Protein AF-0000000084676278 (afdb_homodimer)

InterPro domains:
  IPR003439 ABC transporter-like, ATP-binding domain [PF00005] (499-648)
  IPR003439 ABC transporter-like, ATP-binding domain [PS50893] (482-717)
  IPR003593 AAA+ ATPase domain [SM00382] (508-694)
  IPR005074 Peptidase C39, bacteriocin processing [PS50990] (12-135)
  IPR011527 ABC transporter type 1, transmembrane domain [PF00664] (171-428)
  IPR011527 ABC transporter type 1, transmembrane domain [PS50929] (170-448)
  IPR017750 ATPase, type I secretion system [TIGR03375] (18-711)
  IPR017871 ABC transporter-like, conserved site [PS00211] (620-634)
  IPR027417 P-loop containing nucleoside triphosphate hydrolase [G3DSA:3.40.50.300] (473-712)
  IPR027417 P-loop containing nucleoside triphosphate hydrolase [SSF52540] (473-705)
  IPR036640 ABC transporter type 1, transmembrane domain superfamily [G3DSA:1.20.1560.10] (157-466)
  IPR036640 ABC transporter type 1, transmembrane domain superfamily [SSF90123] (155-465)
  IPR039421 Type 1 protein exporter [PTHR43394] (156-705)

Organism: Aquipseudomonas alcaligenes (strain ATCC 14909 / DSM 50342 / CCUG 1425 / JCM 20561 / NBRC 14159 / NCIMB 9945 / NCTC 10367 / 1577) (NCBI:txid1215092)

pLDDT: mean 80.43, std 12.59, range [22.06, 96.44]

Nearest PDB structures (foldseek):
  8vow-assembly1_A  TM=9.133E-01  e=2.856E-29  Acetivibrio thermocellus ATCC 27405
  4a82-assembly1_A  TM=8.577E-01  e=6.222E-31  Homo sapiens
  4q4a-assembly1_A  TM=8.567E-01  e=1.391E-28  Thermotoga maritima MSB8
  4q4j-assembly1_A  TM=8.445E-01  e=4.434E-29  Thermotoga maritima MSB8
  6qv0-assembly1_A  TM=8.503E-01  e=7.083E-28  Thermotoga maritima MSB8

Sequence (1436 aa):
MTTMERRPSDDQRQSHDDPLLDGLLILCNLHDCSASRASLTAGLPLPEQRLSADLLPRAAARAGLQGRVLRRTLEAISPLNLPVLLLLKDGRSAVLRKIGPKNQLLILPCEADGGEQWVNREHLDIEYSGQAFFAKPQHELEEARTPLVPRVEAWFRDTLKLSRWLYTDAVLASLLINLLGLMVPLFVMQTYDRVVPNQATATLWVLAIGLFIGTAFELLLRVLRAYLLDVAGKKTDVVLSATLFERITGMSMSSRPATIGGFAQSIHDFQGLREFLTAVTLTSLIDLPFSLLMIVVIGLLGGWLVIIPLLAFPITAIFALIIQARLRDTVQKSLALGAERQALLIETLGGLETLKACSAESERQHRWEKTHGALTRLDSHARFLAALATNGTMFLQQFAGMATIVSGVYIIIAGHLSVGALVASYMLGSRVLAPLGQIAGLITRYQQAQLTMTSTDALMALPQERQANQRPLERTHLKGALDVRQVSFSYPGQSAPALNKVNLRLAAGERVGIIGRSGSGKSTLARLLMNFYTPSEGQILLDNLDLRQLDVADLRHQIGYVAHDLPLLSGSLRDNLTLGARYVSDSRMLEVAELTGVTELARQHPQGFDRPVGERGQLLSGGQRQAVLLARALLLDPPILLLDEPTSAMDNTSEDILRNRLQSWSQGKTLLLITHRSSMLSLVDRLIVLDYGHVVADGPKEAVIDALRRGRVGPAAVMTTMERRPSDDQRQSHDDPLLDGLLILCNLHDCSASRASLTAGLPLPEQRLSADLLPRAAARAGLQGRVLRRTLEAISPLNLPVLLLLKDGRSAVLRKIGPKNQLLILPCEADGGEQWVNREHLDIEYSGQAFFAKPQHELEEARTPLVPRVEAWFRDTLKLSRWLYTDAVLASLLINLLGLMVPLFVMQTYDRVVPNQATATLWVLAIGLFIGTAFELLLRVLRAYLLDVAGKKTDVVLSATLFERITGMSMSSRPATIGGFAQSIHDFQGLREFLTAVTLTSLIDLPFSLLMIVVIGLLGGWLVIIPLLAFPITAIFALIIQARLRDTVQKSLALGAERQALLIETLGGLETLKACSAESERQHRWEKTHGALTRLDSHARFLAALATNGTMFLQQFAGMATIVSGVYIIIAGHLSVGALVASYMLGSRVLAPLGQIAGLITRYQQAQLTMTSTDALMALPQERQANQRPLERTHLKGALDVRQVSFSYPGQSAPALNKVNLRLAAGERVGIIGRSGSGKSTLARLLMNFYTPSEGQILLDNLDLRQLDVADLRHQIGYVAHDLPLLSGSLRDNLTLGARYVSDSRMLEVAELTGVTELARQHPQGFDRPVGERGQLLSGGQRQAVLLARALLLDPPILLLDEPTSAMDNTSEDILRNRLQSWSQGKTLLLITHRSSMLSLVDRLIVLDYGHVVADGPKEAVIDALRRGRVGPAAV

Foldseek 3Di:
DPPPPPPPQDLLVVVPDAQLLLLLCLVLVVQVQFDASCQLQPLPDDDLSHDDLVCSQVSNVSSQKGKDKDQAQPVPDDQVQPFKWFQWPPNWIWTWHGQDPPQWTWIQTSVVSGDTDIDHNVVRRVGTPRIMMGIHRNPPVCVPPLPLQQALPPSVVNLCVVLVVLLVLLLVLLVLLLVLVLLVLVLLLCCQPPCVVVVPVVVNVVSVVVNVVSVVVSVVSLVVSLVSQLVSLVVSCVSLLSSLVSLVVFFFLLQDDPAPQLLVVLSVLLVLLSVCSGDDLSSLVSCQVCLVVLLVVLCVLQPVLSVLLVVLQVVLLVVLVVLLVVLLVLLVVLVVLVSVLRSLVVVCVVCVVVCVVVVVVVVSVVVNCVSVVVNVVSVVVSVVSLCCSLVVLVVSLVVSLVVLLVVSVVCVVVPNHDPSSSSSSSVSSSVSSNSSSCVSVSSSSVSSSVSSSVSSSVSSPGDGLDDSPASADHLDQFLFWKWWAQFWADRPPDPAILAGGETDTDDRQAAEEEEEDPSLNLVVVLCVQLVSDPTPDTFMDGVNHTPSRHDSSSSLLQELEDALQDFFAWFFLVCRLCPVNSSADPVLLVVLCVLLVVQVVLVVDPNRRRDTLDHSSPVDFSQNRLSSSNSSSPSSPHQEYEYAASCVRPDPVSVVSNLVSVLVSSGRGHYYHYHPDPVNCVSHQWYWYGANNYTQDTDGPVVVVVCVVVVNRDHDPD/DPPPPPPPQDLLVVVPDAQLLLLLCLVLVVQVQFDASLQLQPLPDDDVSHDDLVCSQVSNVSSQKHKDKDQAQPVPDDQVQPFKWFQWPPNWIWTWHGQDPPQWTWIQTSVVSGDTDIDHNVVRRVGTPRIMMGIHRNPPVCCPPLPLQQALPVSVVNLCVVLVVLLVLLLVLLVLLLVLVLLVLVLLLCCQPPCVVVVPVVVNVVSVVVNVVSVVVSVVSLVVSQVSQLVSLVVSCVSLLSSLVSLVVFFFLLQDDPAPQLLVVLSVLLVLLSVCSGDDLSSLVSCQVCLVVLLVVLCVLQPVLSVLLVVLQVVLLVVLVVLLVVLLVLLVVLVVLVSVLRSLVVVCVVCVVVCVVVVVVVVSVVVNCVSVVVNVVSVVVSVVSLCCSLVVLVVSLVVSLVVLLVVSVVCVVVPNHDPSSSSSSSVSSSVSSNSSSCVSVSSSSVSSNVSSSVSSSVSSPGDGLDDSPASADHPDQFLFWKWWAQFWADRPPDPAILAGGETDTDDRQAAEEEEEDVSLNLVVVLCVQLVSDDTPDTFMDGVNHTPSRHDSSSSLLQELEDALQDFFAWFFLLCRLCPVNSSQDPVLLVVLCVLLVVQVVLVVDPNRRRDTLDHSSPVDFSQNRLSSSNSSSPSSPHLEYEYAASCVRPDPVSVVSNLVSVLVSSGRGHYYHYHPDPVNCVSHQWYWYGANNYTQDTGGPVVVVVCVVVVVRDHDPD

Secondary structure (DSSP, 8-state):
-----------HHHHS--HHHHHHHHHHHHTT----HHHHHTTS--GGG---GGGHHHHHHHTTEEEEEEE--GGG--GGG-SEEEEEGGG-EEEEEEE-SSSEEEEEETTTTT--EEEEHHHHHHHEEEEEEEEEE--GGGGGT--SS--STTHHHHHHHHTHHHHHHHHHHHHHHHHHHTHHHHHHHHIIIIIHHHT-HHHHHHHHHHHHHHHHHHHHHHHHHHHHHHHHHHHHHHHHHHHHHHHHHTB-GGG--S-HHHHHHHHHHHHHHHHHHSHHHHHHHHHHHHHHHHHHHHHHHHGGGGHHHHHHHHHHHHHHHHHHHHHHHHHHHHHHHHHHHHHHHHHHHHTHHHHHHTT-HHHHHHHHHHHHHHHHHHHHHHHHHHHHHHHHHHHHHHHHHHHHHHHHHHHHHTTSS-HHHHHHHHHHHHHHHHHHHTHHHHHHHHHHHHHHHHHHHHHHTSPBSS-TT--PPS-------EEEEEEEE--TT-SS-SEEEEEEEE-TT-EEEEEE-TTSSHHHHHHHHTTSS--SEEEEEETTEEGGGS-HHHHHHSEEEE-TTPPPPSSBHHHHHTTT-TTS-HHHHHHHHHHHTHHHHHHTSTTGGG-B--GGGTTS-HHHHHHHHHHHHHTT--SEEEEESTTTTS-HHHHHHHHHHHHHHTTTSEEEEE-S-GGGGGG-SEEEEEETTEEEEEEEHHHHHHHHHTT-S-----/-----------TTTTS--HHHHHHHHHHHHTT----HHHHHTTS--GGG---GGGHHHHHHHTTEEEEEEE--GGG--GGG-SEEEEEGGG-EEEEEEE-SSSEEEEEETTTTT--EEEEHHHHHHHEEEEEEEEEE--TTGGGT--SS--STTHHHHHHHHTHHHHHHHHHHHHHHHHHHTHHHHHHHHIIIIIHHHT-HHHHHHHHHHHHHHHHHHHHHHHHHHHHHHHHHHHHHHHHHHHHHHHHHTB-GGG--S-HHHHHHHHHHHHHHHHHHSHHHHHHHHHHHHHHHHHHHHHHHHGGGGHHHHHHHHHHHHHHHHHHHHHHHHHHHHHHHHHHHHHHHHHHHHTHHHHHHTT-HHHHHHHHHHHHHHHHHHHHHHHHHHHHHHHHHHHHHHHHHHHHHHHHHHHHHTTSS-HHHHHHHHHHHHHHHHHHHTHHHHHHHHHHHHHHHHHHHHHHTSPBSS-TT--PPS-------EEEEEEEE--TT-SS-SEEEEEEEE-TT-EEEEEE-TTSSHHHHHHHHTTSS--SEEEEEETTEEGGGS-HHHHHHSEEEE-TTPPPPSSBHHHHHTTT-TTS-HHHHHHHHHHHTHHHHHHTSTTGGG-B--GGGTTS-HHHHHHHHHHHHHTT--SEEEEESTTTTS-HHHHHHHHHHHHHHTTTSEEEEE-S-GGGGGG-SEEEEEETTEEEEEEEHHHHHHHHHTT-S-----

Radius of gyration: 38.69 Å; Cα contacts (8 Å, |Δi|>4): 2397; chains: 2; bounding box: 127×119×82 Å

Solvent-accessible surface area (backbone atoms only — not comparable to full-atom values): 74059 Å² total; per-residue (Å²): 134,80,71,73,70,75,64,80,78,67,61,61,68,75,66,50,88,38,32,50,51,44,21,49,48,50,51,30,50,73,69,70,26,66,61,36,77,48,64,38,45,58,49,38,55,26,65,91,78,32,69,48,80,84,46,45,37,60,28,32,42,67,46,44,21,49,38,49,79,40,80,46,56,79,86,69,58,58,79,82,58,50,48,29,37,35,37,29,55,94,66,37,20,28,26,39,57,45,76,51,82,94,60,28,31,34,30,25,39,28,89,61,80,59,45,82,39,79,38,52,48,72,63,49,56,72,39,42,63,41,38,31,35,42,49,45,74,55,56,78,81,57,65,73,64,82,46,88,64,52,52,57,90,45,28,67,59,46,46,45,59,72,34,40,66,41,51,51,50,34,52,52,36,48,51,52,42,55,56,52,58,49,48,56,36,49,49,52,19,48,41,53,61,48,24,61,77,63,66,36,62,68,59,48,53,55,52,49,50,52,48,51,54,44,47,52,50,40,42,53,40,53,52,47,31,49,48,37,30,43,52,40,27,47,55,45,45,55,53,48,52,48,50,52,50,41,45,60,71,36,36,25,61,76,70,55,72,81,47,64,58,53,52,50,48,53,58,57,42,42,59,51,40,41,56,46,66,11,55,66,50,50,49,52,60,64,46,52,67,50,32,54,53,49,48,52,50,28,32,74,64,48,50,75,59,32,56,53,56,62,50,46,47,58,52,47,50,51,53,41,50,57,50,44,59,56,39,50,55,37,47,55,53,31,53,55,48,49,48,50,51,51,37,51,50,49,50,46,64,74,32,43,68,45,32,56,56,42,53,24,42,13,53,52,36,26,53,48,48,53,51,50,50,54,35,51,53,35,49,51,51,36,51,48,47,39,47,46,38,33,47,47,39,51,43,51,37,50,49,47,42,50,51,45,52,59,54,40,51,56,38,34,77,71,66,79,45,53,73,15,39,45,52,22,41,42,55,49,50,50,58,48,47,51,62,60,29,48,42,51,61,44,47,57,47,47,53,53,34,50,52,33,47,52,52,49,39,53,54,54,62,48,58,49,63,72,52,90,84,60,76,36,59,58,85,71,84,68,64,36,23,36,38,34,42,44,29,21,31,51,58,83,96,46,87,65,56,39,28,50,54,29,68,47,78,43,54,57,32,38,32,35,30,40,35,57,49,59,70,12,28,68,69,57,52,54,39,39,73,68,58,50,46,77,62,76,35,60,50,47,24,46,69,84,33,49,59,86,43,45,41,64,57,58,51,36,60,40,36,18,58,30,60,74,81,62,56,47,58,68,43,26,48,49,54,56,46,32,49,52,41,73,81,61,50,68,68,57,51,51,52,34,22,55,59,47,48,39,46,60,59,21,68,74,36,97,57,29,51,59,32,68,28,36,55,56,29,69,73,44,41,64,24,54,47,33,24,44,42,48,24,34,25,50,59,72,64,34,38,22,37,40,33,35,38,61,57,68,51,39,24,71,66,60,43,50,56,35,50,58,49,43,51,66,66,47,60,76,23,11,33,44,38,35,48,88,54,73,78,65,50,72,69,32,58,31,32,33,34,32,29,79,13,28,72,65,45,76,41,47,36,71,60,46,56,51,33,53,74,70,58,69,62,61,76,54,87,125,133,80,73,73,71,75,65,80,78,67,62,62,68,76,66,52,86,38,33,49,51,43,21,47,47,51,50,31,52,73,70,71,26,64,58,36,76,49,64,37,45,59,49,38,54,26,65,91,78,31,70,48,80,84,45,44,36,60,30,34,41,66,46,44,20,48,37,48,78,40,79,46,55,80,86,70,59,56,81,82,58,50,47,29,37,35,37,29,55,92,67,38,21,28,27,38,58,46,78,51,82,94,59,29,30,33,30,26,38,28,88,61,80,58,46,82,40,79,39,51,48,73,63,50,56,72,40,42,62,40,40,31,34,42,51,44,73,57,56,78,80,57,66,73,63,79,45,89,65,55,53,58,90,45,29,67,58,47,47,46,58,74,35,40,66,41,51,51,49,33,50,51,36,49,50,51,41,55,58,51,58,49,49,55,36,50,49,52,19,47,41,54,61,48,23,60,78,63,67,33,63,68,60,48,52,53,52,48,51,51,49,52,52,44,48,52,49,38,41,52,40,52,51,47,29,48,48,38,31,42,51,43,28,48,57,44,46,55,53,48,52,48,50,50,51,41,46,60,70,37,38,26,61,75,70,55,71,80,47,65,59,53,52,51,47,52,58,54,42,42,57,52,38,41,56,47,67,11,55,67,49,50,48,52,60,63,46,54,66,50,31,54,54,50,47,53,51,27,32,74,64,46,50,76,58,32,57,50,56,64,49,46,47,58,51,47,50,51,53,40,50,57,49,42,58,56,39,52,56,36,48,55,52,33,52,55,47,49,50,51,50,51,37,50,50,48,49,47,64,74,33,42,68,44,31,56,55,43,53,24,43,14,54,53,36,26,54,48,49,52,50,49,51,54,35,51,52,35,49,50,53,37,50,49,49,39,46,47,38,32,48,48,38,52,44,52,37,50,48,48,42,51,50,46,52,58,54,40,52,55,37,32,76,70,66,78,45,54,73,16,38,45,54,23,41,41,56,48,51,50,58,48,48,50,62,60,30,48,42,50,60,46,48,56,47,46,52,51,33,50,52,32,48,52,52,47,40,55,54,54,62,47,58,47,62,72,51,89,83,60,76,36,59,59,84,70,83,69,65,36,22,36,37,35,42,44,29,21,32,51,57,83,94,45,86,65,58,40,30,51,56,29,69,47,76,43,55,58,34,39,32,36,29,40,37,56,49,60,70,12,29,68,69,57,51,54,39,40,74,69,60,51,46,76,61,76,34,59,48,48,23,49,69,85,33,50,59,88,42,46,40,64,57,58,50,36,60,38,36,17,58,31,60,74,81,61,56,47,59,68,44,26,47,49,53,56,46,31,49,53,41,75,81,61,52,69,68,57,52,50,52,34,22,54,58,47,47,39,45,60,58,21,67,74,37,97,56,28,51,61,31,69,28,37,54,57,29,68,72,44,42,63,23,55,49,36,24,44,42,47,24,33,26,49,58,73,64,33,38,23,36,40,33,34,40,62,56,68,52,39,25,72,66,61,42,51,54,36,49,58,50,43,50,66,67,46,60,78,22,12,34,42,39,34,47,89,55,72,78,63,51,73,69,32,59,30,33,32,33,33,29,80,12,28,72,65,44,75,39,48,37,69,61,44,54,49,32,52,75,70,59,67,62,61,77,54,88,124

Structure (mmCIF, N/CA/C/O backbone):
data_AF-0000000084676278-model_v1
#
loop_
_entity.id
_entity.type
_entity.pdbx_description
1 polymer 'Putative ABC transporter permease/ATP-binding protein'
#
loop_
_atom_site.group_PDB
_atom_site.id
_atom_site.type_symbol
_atom_site.label_atom_id
_atom_site.label_alt_id
_atom_site.label_comp_id
_atom_site.label_asym_id
_atom_site.label_entity_id
_atom_site.label_seq_id
_atom_site.pdbx_PDB_ins_code
_atom_site.Cartn_x
_atom_site.Cartn_y
_atom_site.Cartn_z
_atom_site.occupancy
_atom_site.B_iso_or_equiv
_atom_site.auth_seq_id
_atom_site.auth_comp_id
_atom_site.auth_asym_id
_atom_site.auth_atom_id
_atom_site.pdbx_PDB_model_num
ATOM 1 N N . MET A 1 1 ? -30.188 51.469 -2.791 1 22.06 1 MET A N 1
ATOM 2 C CA . MET A 1 1 ? -29.531 50.531 -1.878 1 22.06 1 MET A CA 1
ATOM 3 C C . MET A 1 1 ? -30.375 49.25 -1.715 1 22.06 1 MET A C 1
ATOM 5 O O . MET A 1 1 ? -31.25 49.219 -0.858 1 22.06 1 MET A O 1
ATOM 9 N N . THR A 1 2 ? -30.844 48.719 -2.768 1 26.12 2 THR A N 1
ATOM 10 C CA . THR A 1 2 ? -31.812 47.656 -2.895 1 26.12 2 THR A CA 1
ATOM 11 C C . THR A 1 2 ? -31.328 46.406 -2.162 1 26.12 2 THR A C 1
ATOM 13 O O . THR A 1 2 ? -30.234 45.875 -2.451 1 26.12 2 THR A O 1
ATOM 16 N N . THR A 1 3 ? -31.656 46.344 -0.918 1 27.86 3 THR A N 1
ATOM 17 C CA . THR A 1 3 ? -31.469 45.25 0.037 1 27.86 3 THR A CA 1
ATOM 18 C C . THR A 1 3 ? -31.844 43.906 -0.588 1 27.86 3 THR A C 1
ATOM 20 O O . THR A 1 3 ? -33 43.688 -0.968 1 27.86 3 THR A O 1
ATOM 23 N N . MET A 1 4 ? -31.047 43.469 -1.564 1 31.12 4 MET A N 1
ATOM 24 C CA . MET A 1 4 ? -31.344 42.156 -2.117 1 31.12 4 MET A CA 1
ATOM 25 C C . MET A 1 4 ? -31.781 41.188 -1.022 1 31.12 4 MET A C 1
ATOM 27 O O . MET A 1 4 ? -31.016 40.906 -0.096 1 31.12 4 MET A O 1
ATOM 31 N N . GLU A 1 5 ? -32.969 41.344 -0.633 1 32.97 5 GLU A N 1
ATOM 32 C CA . GLU A 1 5 ? -33.656 40.406 0.278 1 32.97 5 GLU A CA 1
ATOM 33 C C . GLU A 1 5 ? -33.219 38.969 0.011 1 32.97 5 GLU A C 1
ATOM 35 O O . GLU A 1 5 ? -33.375 38.469 -1.105 1 32.97 5 GLU A O 1
ATOM 40 N N . ARG A 1 6 ? -32.188 38.625 0.648 1 39.34 6 ARG A N 1
ATOM 41 C CA . ARG A 1 6 ? -31.656 37.281 0.605 1 39.34 6 ARG A CA 1
ATOM 42 C C . ARG A 1 6 ? -32.781 36.25 0.754 1 39.34 6 ARG A C 1
ATOM 44 O O . ARG A 1 6 ? -33.469 36.219 1.781 1 39.34 6 ARG A O 1
ATOM 51 N N . ARG A 1 7 ? -33.531 35.906 -0.257 1 36.44 7 ARG A N 1
ATOM 52 C CA . ARG A 1 7 ? -34.5 34.844 -0.192 1 36.44 7 ARG A CA 1
ATOM 53 C C . ARG A 1 7 ? -33.938 33.625 0.516 1 36.44 7 ARG A C 1
ATOM 55 O O . ARG A 1 7 ? -32.75 33.312 0.378 1 36.44 7 ARG A O 1
ATOM 62 N N . PRO A 1 8 ? -34.5 33.156 1.552 1 38.53 8 PRO A N 1
ATOM 63 C CA . PRO A 1 8 ? -34.062 31.938 2.236 1 38.53 8 PRO A CA 1
ATOM 64 C C . PRO A 1 8 ? -33.656 30.844 1.267 1 38.53 8 PRO A C 1
ATOM 66 O O . PRO A 1 8 ? -34.25 30.672 0.203 1 38.53 8 PRO A O 1
ATOM 69 N N . SER A 1 9 ? -32.375 30.625 1.008 1 40.34 9 SER A N 1
ATOM 70 C CA . SER A 1 9 ? -31.688 29.656 0.17 1 40.34 9 SER A CA 1
ATOM 71 C C . SER A 1 9 ? -32.438 28.328 0.122 1 40.34 9 SER A C 1
ATOM 73 O O . SER A 1 9 ? -32.719 27.734 1.162 1 40.34 9 SER A O 1
ATOM 75 N N . ASP A 1 10 ? -33.438 28.125 -0.716 1 40.84 10 ASP A N 1
ATOM 76 C CA . ASP A 1 10 ? -34.062 26.875 -1.117 1 40.84 10 ASP A CA 1
ATOM 77 C C . ASP A 1 10 ? -33.031 25.734 -1.114 1 40.84 10 ASP A C 1
ATOM 79 O O . ASP A 1 10 ? -31.906 25.906 -1.531 1 40.84 10 ASP A O 1
ATOM 83 N N . ASP A 1 11 ? -33.156 24.844 -0.094 1 48.88 11 ASP A N 1
ATOM 84 C CA . ASP A 1 11 ? -32.375 23.609 -0.029 1 48.88 11 ASP A CA 1
ATOM 85 C C . ASP A 1 11 ? -32.062 23.078 -1.427 1 48.88 11 ASP A C 1
ATOM 87 O O . ASP A 1 11 ? -32.969 22.719 -2.176 1 48.88 11 ASP A O 1
ATOM 91 N N . GLN A 1 12 ? -31.109 23.625 -1.996 1 49.41 12 GLN A N 1
ATOM 92 C CA . GLN A 1 12 ? -30.672 23.266 -3.338 1 49.41 12 GLN A CA 1
ATOM 93 C C . GLN A 1 12 ? -30.828 21.766 -3.58 1 49.41 12 GLN A C 1
ATOM 95 O O . GLN A 1 12 ? -30.828 21.312 -4.727 1 49.41 12 GLN A O 1
ATOM 100 N N . ARG A 1 13 ? -30.844 21.016 -2.551 1 52.75 13 ARG A N 1
ATOM 101 C CA . ARG A 1 13 ? -31.047 19.578 -2.727 1 52.75 13 ARG A CA 1
ATOM 102 C C . ARG A 1 13 ? -32.469 19.281 -3.211 1 52.75 13 ARG A C 1
ATOM 104 O O . ARG A 1 13 ? -32.688 18.328 -3.955 1 52.75 13 ARG A O 1
ATOM 111 N N . GLN A 1 14 ? -33.344 20.125 -2.631 1 51.19 14 GLN A N 1
ATOM 112 C CA . GLN A 1 14 ? -34.719 19.922 -3.033 1 51.19 14 GLN A CA 1
ATOM 113 C C . GLN A 1 14 ? -34.938 20.297 -4.496 1 51.19 14 GLN A C 1
ATOM 115 O O . GLN A 1 14 ? -35.844 19.797 -5.148 1 51.19 14 GLN A O 1
ATOM 120 N N . SER A 1 15 ? -33.969 21.078 -4.898 1 52.03 15 SER A N 1
ATOM 121 C CA . SER A 1 15 ? -34.156 21.531 -6.277 1 52.03 15 SER A CA 1
ATOM 122 C C . SER A 1 15 ? -33.5 20.547 -7.258 1 52.03 15 SER A C 1
ATOM 124 O O . SER A 1 15 ? -33.719 20.672 -8.469 1 52.03 15 SER A O 1
ATOM 126 N N . HIS A 1 16 ? -32.688 19.672 -6.688 1 57.16 16 HIS A N 1
ATOM 127 C CA . HIS A 1 16 ? -32.125 18.703 -7.613 1 57.16 16 HIS A CA 1
ATOM 128 C C . HIS A 1 16 ? -33.125 17.625 -8.008 1 57.16 16 HIS A C 1
ATOM 130 O O . HIS A 1 16 ? -33.688 16.953 -7.137 1 57.16 16 HIS A O 1
ATOM 136 N N . ASP A 1 17 ? -33.5 17.625 -9.227 1 61.53 17 ASP A N 1
ATOM 137 C CA . ASP A 1 17 ? -34.562 16.766 -9.773 1 61.53 17 ASP A CA 1
ATOM 138 C C . ASP A 1 17 ? -34.062 15.32 -9.867 1 61.53 17 ASP A C 1
ATOM 140 O O . ASP A 1 17 ? -33.219 14.992 -10.719 1 61.53 17 ASP A O 1
ATOM 144 N N . ASP A 1 18 ? -34.312 14.547 -8.844 1 74.75 18 ASP A N 1
ATOM 145 C CA . ASP A 1 18 ? -34.125 13.102 -8.922 1 74.75 18 ASP A CA 1
ATOM 146 C C . ASP A 1 18 ? -35.469 12.383 -8.773 1 74.75 18 ASP A C 1
ATOM 148 O O . ASP A 1 18 ? -35.875 12.031 -7.664 1 74.75 18 ASP A O 1
ATOM 152 N N . PRO A 1 19 ? -36.094 12.125 -9.922 1 76.75 19 PRO A N 1
ATOM 153 C CA . PRO A 1 19 ? -37.438 11.562 -9.875 1 76.75 19 PRO A CA 1
ATOM 154 C C . PRO A 1 19 ? -37.469 10.188 -9.211 1 76.75 19 PRO A C 1
ATOM 156 O O . PRO A 1 19 ? -38.438 9.875 -8.492 1 76.75 19 PRO A O 1
ATOM 159 N N . LEU A 1 20 ? -36.438 9.469 -9.391 1 84.19 20 LEU A N 1
ATOM 160 C CA . LEU A 1 20 ? -36.438 8.133 -8.812 1 84.19 20 LEU A CA 1
ATOM 161 C C . LEU A 1 20 ? -36.281 8.188 -7.297 1 84.19 20 LEU A C 1
ATOM 163 O O . LEU A 1 20 ? -36.906 7.406 -6.578 1 84.19 20 LEU A O 1
ATOM 167 N N . LEU A 1 21 ? -35.531 9.094 -6.895 1 82.12 21 LEU A N 1
ATOM 168 C CA . LEU A 1 21 ? -35.375 9.242 -5.449 1 82.12 21 LEU A CA 1
ATOM 169 C C . LEU A 1 21 ? -36.656 9.766 -4.812 1 82.12 21 LEU A C 1
ATOM 171 O O . LEU A 1 21 ? -37.062 9.305 -3.734 1 82.12 21 LEU A O 1
ATOM 175 N N . ASP A 1 22 ? -37.25 10.695 -5.492 1 79 22 ASP A N 1
ATOM 176 C CA . ASP A 1 22 ? -38.531 11.227 -4.988 1 79 22 ASP A CA 1
ATOM 177 C C . ASP A 1 22 ? -39.594 10.141 -4.969 1 79 22 ASP A C 1
ATOM 179 O O . ASP A 1 22 ? -40.406 10.07 -4.035 1 79 22 ASP A O 1
ATOM 183 N N . GLY A 1 23 ? -39.531 9.297 -5.98 1 80.94 23 GLY A N 1
ATOM 184 C CA . GLY A 1 23 ? -40.469 8.18 -6.012 1 80.94 23 GLY A CA 1
ATOM 185 C C . GLY A 1 23 ? -40.25 7.176 -4.898 1 80.94 23 GLY A C 1
ATOM 186 O O . GLY A 1 23 ? -41.188 6.688 -4.289 1 80.94 23 GLY A O 1
ATOM 187 N N . LEU A 1 24 ? -39.031 6.977 -4.664 1 85.5 24 LEU A N 1
ATOM 188 C CA . LEU A 1 24 ? -38.688 6.035 -3.602 1 85.5 24 LEU A CA 1
ATOM 189 C C . LEU A 1 24 ? -39.062 6.602 -2.238 1 85.5 24 LEU A C 1
ATOM 191 O O . LEU A 1 24 ? -39.5 5.859 -1.354 1 85.5 24 LEU A O 1
ATOM 195 N N . LEU A 1 25 ? -38.906 7.824 -2.086 1 81.69 25 LEU A N 1
ATOM 196 C CA . LEU A 1 25 ? -39.281 8.461 -0.831 1 81.69 25 LEU A CA 1
ATOM 197 C C . LEU A 1 25 ? -40.781 8.344 -0.599 1 81.69 25 LEU A C 1
ATOM 199 O O . LEU A 1 25 ? -41.219 8.102 0.526 1 81.69 25 LEU A O 1
ATOM 203 N N . ILE A 1 26 ? -41.562 8.531 -1.614 1 80.81 26 ILE A N 1
ATOM 204 C CA . ILE A 1 26 ? -43 8.398 -1.524 1 80.81 26 ILE A CA 1
ATOM 205 C C . ILE A 1 26 ? -43.375 6.953 -1.187 1 80.81 26 ILE A C 1
ATOM 207 O O . ILE A 1 26 ? -44.25 6.703 -0.352 1 80.81 26 ILE A O 1
ATOM 211 N N . LEU A 1 27 ? -42.656 6.137 -1.774 1 85.31 27 LEU A N 1
ATOM 212 C CA . LEU A 1 27 ? -42.906 4.723 -1.52 1 85.31 27 LEU A CA 1
ATOM 213 C C . LEU A 1 27 ? -42.562 4.363 -0.075 1 85.31 27 LEU A C 1
ATOM 215 O O . LEU A 1 27 ? -43.312 3.596 0.562 1 85.31 27 LEU A O 1
ATOM 219 N N . CYS A 1 28 ? -41.531 4.832 0.385 1 80.69 28 CYS A N 1
ATOM 220 C CA . CYS A 1 28 ? -41.156 4.598 1.772 1 80.69 28 CYS A CA 1
ATOM 221 C C . CYS A 1 28 ? -42.188 5.168 2.729 1 80.69 28 CYS A C 1
ATOM 223 O O . CYS A 1 28 ? -42.531 4.543 3.738 1 80.69 28 CYS A O 1
ATOM 225 N N . ASN A 1 29 ? -42.656 6.285 2.424 1 77.75 29 ASN A N 1
ATOM 226 C CA . ASN A 1 29 ? -43.688 6.898 3.26 1 77.75 29 ASN A CA 1
ATOM 227 C C . ASN A 1 29 ? -44.969 6.078 3.266 1 77.75 29 ASN A C 1
ATOM 229 O O . ASN A 1 29 ? -45.656 5.977 4.293 1 77.75 29 ASN A O 1
ATOM 233 N N . LEU A 1 30 ? -45.219 5.551 2.152 1 79.69 30 LEU A N 1
ATOM 234 C CA . LEU A 1 30 ? -46.438 4.742 2.043 1 79.69 30 LEU A CA 1
ATOM 235 C C . LEU A 1 30 ? -46.312 3.453 2.848 1 79.69 30 LEU A C 1
ATOM 237 O O . LEU A 1 30 ? -47.281 2.906 3.326 1 79.69 30 LEU A O 1
ATOM 241 N N . HIS A 1 31 ? -45.156 3 2.986 1 79.56 31 HIS A N 1
ATOM 242 C CA . HIS A 1 31 ? -44.906 1.801 3.777 1 79.56 31 HIS A CA 1
ATOM 243 C C . HIS A 1 31 ? -44.562 2.154 5.219 1 79.56 31 HIS A C 1
ATOM 245 O O . HIS A 1 31 ? -44.125 1.289 5.988 1 79.56 31 HIS A O 1
ATOM 251 N N . ASP A 1 32 ? -44.594 3.344 5.551 1 69.75 32 ASP A N 1
ATOM 252 C CA . ASP A 1 32 ? -44.375 3.877 6.887 1 69.75 32 ASP A CA 1
ATOM 253 C C . ASP A 1 32 ? -42.906 3.707 7.301 1 69.75 32 ASP A C 1
ATOM 255 O O . ASP A 1 32 ? -42.625 3.363 8.453 1 69.75 32 ASP A O 1
ATOM 259 N N . CYS A 1 33 ? -42.094 3.756 6.289 1 69.06 33 CYS A N 1
ATOM 260 C CA . CYS A 1 33 ? -40.656 3.744 6.59 1 69.06 33 CYS A CA 1
ATOM 261 C C . CYS A 1 33 ? -40.094 5.156 6.57 1 69.06 33 CYS A C 1
ATOM 263 O O . CYS A 1 33 ? -40.375 5.926 5.645 1 69.06 33 CYS A O 1
ATOM 265 N N . SER A 1 34 ? -39.531 5.484 7.656 1 66.06 34 SER A N 1
ATOM 266 C CA . SER A 1 34 ? -38.938 6.816 7.738 1 66.06 34 SER A CA 1
ATOM 267 C C . SER A 1 34 ? -37.594 6.871 7.008 1 66.06 34 SER A C 1
ATOM 269 O O . SER A 1 34 ? -36.688 6.094 7.305 1 66.06 34 SER A O 1
ATOM 271 N N . ALA A 1 35 ? -37.594 7.512 5.836 1 70.06 35 ALA A N 1
ATOM 272 C CA . ALA A 1 35 ? -36.344 7.66 5.086 1 70.06 35 ALA A CA 1
ATOM 273 C C . ALA A 1 35 ? -36.188 9.094 4.57 1 70.06 35 ALA A C 1
ATOM 275 O O . ALA A 1 35 ? -37.188 9.797 4.355 1 70.06 35 ALA A O 1
ATOM 276 N N . SER A 1 36 ? -35.031 9.57 4.711 1 69.94 36 SER A N 1
ATOM 277 C CA . SER A 1 36 ? -34.719 10.859 4.117 1 69.94 36 SER A CA 1
ATOM 278 C C . SER A 1 36 ? -33.938 10.703 2.828 1 69.94 36 SER A C 1
ATOM 280 O O . SER A 1 36 ? -33.406 9.617 2.545 1 69.94 36 SER A O 1
ATOM 282 N N . ARG A 1 37 ? -33.969 11.727 2.014 1 72.06 37 ARG A N 1
ATOM 283 C CA . ARG A 1 37 ? -33.219 11.711 0.762 1 72.06 37 ARG A CA 1
ATOM 284 C C . ARG A 1 37 ? -31.75 11.398 1.009 1 72.06 37 ARG A C 1
ATOM 286 O O . ARG A 1 37 ? -31.156 10.617 0.272 1 72.06 37 ARG A O 1
ATOM 293 N N . ALA A 1 38 ? -31.344 11.922 2.025 1 67.75 38 ALA A N 1
ATOM 294 C CA . ALA A 1 38 ? -29.922 11.766 2.32 1 67.75 38 ALA A CA 1
ATOM 295 C C . ALA A 1 38 ? -29.625 10.359 2.824 1 67.75 38 ALA A C 1
ATOM 297 O O . ALA A 1 38 ? -28.609 9.758 2.449 1 67.75 38 ALA A O 1
ATOM 298 N N . SER A 1 39 ? -30.516 9.867 3.582 1 69.75 39 SER A N 1
ATOM 299 C CA . SER A 1 39 ? -30.312 8.539 4.16 1 69.75 39 SER A CA 1
ATOM 300 C C . SER A 1 39 ? -30.359 7.457 3.09 1 69.75 39 SER A C 1
ATOM 302 O O . SER A 1 39 ? -29.641 6.457 3.182 1 69.75 39 SER A O 1
ATOM 304 N N . LEU A 1 40 ? -31.125 7.715 2.125 1 73.81 40 LEU A N 1
ATOM 305 C CA . LEU A 1 40 ? -31.312 6.703 1.089 1 73.81 40 LEU A CA 1
ATOM 306 C C . LEU A 1 40 ? -30.125 6.691 0.13 1 73.81 40 LEU A C 1
ATOM 308 O O . LEU A 1 40 ? -29.797 5.652 -0.448 1 73.81 40 LEU A O 1
ATOM 312 N N . THR A 1 41 ? -29.547 7.828 0.015 1 74 41 THR A N 1
ATOM 313 C CA . THR A 1 41 ? -28.516 7.926 -1.019 1 74 41 THR A CA 1
ATOM 314 C C . THR A 1 41 ? -27.125 7.852 -0.405 1 74 41 THR A C 1
ATOM 316 O O . THR A 1 41 ? -26.141 7.641 -1.114 1 74 41 THR A O 1
ATOM 319 N N . ALA A 1 42 ? -27.109 7.887 0.831 1 65.25 42 ALA A N 1
ATOM 320 C CA . ALA A 1 42 ? -25.812 7.949 1.48 1 65.25 42 ALA A CA 1
ATOM 321 C C . ALA A 1 42 ? -25.031 6.656 1.275 1 65.25 42 ALA A C 1
ATOM 323 O O . ALA A 1 42 ? -25.531 5.57 1.588 1 65.25 42 ALA A O 1
ATOM 324 N N . GLY A 1 43 ? -23.922 6.797 0.664 1 64.38 43 GLY A N 1
ATOM 325 C CA . GLY A 1 43 ? -23.031 5.652 0.518 1 64.38 43 GLY A CA 1
ATOM 326 C C . GLY A 1 43 ? -23.297 4.855 -0.749 1 64.38 43 GLY A C 1
ATOM 327 O O . GLY A 1 43 ? -22.625 3.855 -1.005 1 64.38 43 GLY A O 1
ATOM 328 N N . LEU A 1 44 ? -24.359 5.168 -1.414 1 73.5 44 LEU A N 1
ATOM 329 C CA . LEU A 1 44 ? -24.641 4.469 -2.664 1 73.5 44 LEU A CA 1
ATOM 330 C C . LEU A 1 44 ? -23.859 5.086 -3.818 1 73.5 44 LEU A C 1
ATOM 332 O O . LEU A 1 44 ? -23.578 6.285 -3.812 1 73.5 44 LEU A O 1
ATOM 336 N N . PRO A 1 45 ? -23.438 4.246 -4.57 1 72 45 PRO A N 1
ATOM 337 C CA . PRO A 1 45 ? -22.703 4.773 -5.73 1 72 45 PRO A CA 1
ATOM 338 C C . PRO A 1 45 ? -23.609 5.555 -6.684 1 72 45 PRO A C 1
ATOM 340 O O . PRO A 1 45 ? -24.25 4.965 -7.559 1 72 45 PRO A O 1
ATOM 343 N N . LEU A 1 46 ? -23.734 6.824 -6.527 1 72 46 LEU A N 1
ATOM 344 C CA . LEU A 1 46 ? -24.625 7.637 -7.344 1 72 46 LEU A CA 1
ATOM 345 C C . LEU A 1 46 ? -23.859 8.352 -8.453 1 72 46 LEU A C 1
ATOM 347 O O . LEU A 1 46 ? -23.062 9.25 -8.18 1 72 46 LEU A O 1
ATOM 351 N N . PRO A 1 47 ? -24.109 7.781 -9.672 1 69.38 47 PRO A N 1
ATOM 352 C CA . PRO A 1 47 ? -23.531 8.578 -10.758 1 69.38 47 PRO A CA 1
ATOM 353 C C . PRO A 1 47 ? -24.141 9.977 -10.844 1 69.38 47 PRO A C 1
ATOM 355 O O . PRO A 1 47 ? -25.359 10.125 -10.898 1 69.38 47 PRO A O 1
ATOM 358 N N . GLU A 1 48 ? -23.469 10.945 -10.836 1 64.25 48 GLU A N 1
ATOM 359 C CA . GLU A 1 48 ? -23.938 12.32 -10.922 1 64.25 48 GLU A CA 1
ATOM 360 C C . GLU A 1 48 ? -24.953 12.633 -9.828 1 64.25 48 GLU A C 1
ATOM 362 O O . GLU A 1 48 ? -25.953 13.328 -10.062 1 64.25 48 GLU A O 1
ATOM 367 N N . GLN A 1 49 ? -24.938 11.859 -8.75 1 63.62 49 GLN A N 1
ATOM 368 C CA . GLN A 1 49 ? -25.75 12.055 -7.562 1 63.62 49 GLN A CA 1
ATOM 369 C C . GLN A 1 49 ? -27.219 11.758 -7.852 1 63.62 49 GLN A C 1
ATOM 371 O O . GLN A 1 49 ? -28.109 12.414 -7.316 1 63.62 49 GLN A O 1
ATOM 376 N N . ARG A 1 50 ? -27.422 11 -8.867 1 73.25 50 ARG A N 1
ATOM 377 C CA . ARG A 1 50 ? -28.781 10.578 -9.188 1 73.25 50 ARG A CA 1
ATOM 378 C C . ARG A 1 50 ? -28.938 9.078 -9.016 1 73.25 50 ARG A C 1
ATOM 380 O O . ARG A 1 50 ? -28.031 8.305 -9.328 1 73.25 50 ARG A O 1
ATOM 387 N N . LEU A 1 51 ? -30.031 8.789 -8.484 1 79.44 51 LEU A N 1
ATOM 388 C CA . LEU A 1 51 ? -30.344 7.387 -8.25 1 79.44 51 LEU A CA 1
ATOM 389 C C . LEU A 1 51 ? -30.703 6.684 -9.562 1 79.44 51 LEU A C 1
ATOM 391 O O . LEU A 1 51 ? -31.469 7.219 -10.359 1 79.44 51 LEU A O 1
ATOM 395 N N . SER A 1 52 ? -29.984 5.664 -9.898 1 78.5 52 SER A N 1
ATOM 396 C CA . SER A 1 52 ? -30.312 4.855 -11.07 1 78.5 52 SER A CA 1
ATOM 397 C C . SER A 1 52 ? -31.219 3.686 -10.703 1 78.5 52 SER A C 1
ATOM 399 O O . SER A 1 52 ? -31.328 3.33 -9.523 1 78.5 52 SER A O 1
ATOM 401 N N . ALA A 1 53 ? -31.922 3.104 -11.695 1 79 53 ALA A N 1
ATOM 402 C CA . ALA A 1 53 ? -32.844 1.998 -11.492 1 79 53 ALA A CA 1
ATOM 403 C C . ALA A 1 53 ? -32.156 0.786 -10.891 1 79 53 ALA A C 1
ATOM 405 O O . ALA A 1 53 ? -32.719 0.065 -10.07 1 79 53 ALA A O 1
ATOM 406 N N . ASP A 1 54 ? -30.891 0.757 -11.18 1 76.81 54 ASP A N 1
ATOM 407 C CA . ASP A 1 54 ? -30.141 -0.406 -10.727 1 76.81 54 ASP A CA 1
ATOM 408 C C . ASP A 1 54 ? -29.812 -0.299 -9.234 1 76.81 54 ASP A C 1
ATOM 410 O O . ASP A 1 54 ? -29.594 -1.312 -8.57 1 76.81 54 ASP A O 1
ATOM 414 N N . LEU A 1 55 ? -29.891 0.865 -8.711 1 79 55 LEU A N 1
ATOM 415 C CA . LEU A 1 55 ? -29.516 1.082 -7.316 1 79 55 LEU A CA 1
ATOM 416 C C . LEU A 1 55 ? -30.734 1.176 -6.422 1 79 55 LEU A C 1
ATOM 418 O O . LEU A 1 55 ? -30.625 1.325 -5.203 1 79 55 LEU A O 1
ATOM 422 N N . LEU A 1 56 ? -31.938 1.074 -7.027 1 83.44 56 LEU A N 1
ATOM 423 C CA . LEU A 1 56 ? -33.188 1.247 -6.289 1 83.44 56 LEU A CA 1
ATOM 424 C C . LEU A 1 56 ? -33.312 0.204 -5.184 1 83.44 56 LEU A C 1
ATOM 426 O O . LEU A 1 56 ? -33.656 0.537 -4.047 1 83.44 56 LEU A O 1
ATOM 430 N N . PRO A 1 57 ? -32.875 -1.022 -5.547 1 77.44 57 PRO A N 1
ATOM 431 C CA . PRO A 1 57 ? -33 -2.006 -4.473 1 77.44 57 PRO A CA 1
ATOM 432 C C . PRO A 1 57 ? -32.062 -1.741 -3.303 1 77.44 57 PRO A C 1
ATOM 434 O O . PRO A 1 57 ? -32.438 -1.932 -2.145 1 77.44 57 PRO A O 1
ATOM 437 N N . ARG A 1 58 ? -30.984 -1.227 -3.635 1 76.81 58 ARG A N 1
ATOM 438 C CA . ARG A 1 58 ? -30.031 -0.928 -2.576 1 76.81 58 ARG A CA 1
ATOM 439 C C . ARG A 1 58 ? -30.484 0.271 -1.75 1 76.81 58 ARG A C 1
ATOM 441 O O . ARG A 1 58 ? -30.312 0.287 -0.528 1 76.81 58 ARG A O 1
ATOM 448 N N . ALA A 1 59 ? -30.984 1.147 -2.426 1 80.31 59 ALA A N 1
ATOM 449 C CA . ALA A 1 59 ? -31.484 2.326 -1.725 1 80.31 59 ALA A CA 1
ATOM 450 C C . ALA A 1 59 ? -32.688 1.971 -0.843 1 80.31 59 ALA A C 1
ATOM 452 O O . ALA A 1 59 ? -32.781 2.449 0.289 1 80.31 59 ALA A O 1
ATOM 453 N N . ALA A 1 60 ? -33.531 1.146 -1.38 1 76.62 60 ALA A N 1
ATOM 454 C CA . ALA A 1 60 ? -34.719 0.74 -0.632 1 76.62 60 ALA A CA 1
ATOM 455 C C . ALA A 1 60 ? -34.344 -0.097 0.586 1 76.62 60 ALA A C 1
ATOM 457 O O . ALA A 1 60 ? -35 -0.006 1.635 1 76.62 60 ALA A O 1
ATOM 458 N N . ALA A 1 61 ? -33.281 -0.752 0.422 1 74 61 ALA A N 1
ATOM 459 C CA . ALA A 1 61 ? -32.844 -1.593 1.529 1 74 61 ALA A CA 1
ATOM 460 C C . ALA A 1 61 ? -32.375 -0.744 2.709 1 74 61 ALA A C 1
ATOM 462 O O . ALA A 1 61 ? -32.5 -1.158 3.865 1 74 61 ALA A O 1
ATOM 463 N N . ARG A 1 62 ? -31.969 0.323 2.4 1 71.88 62 ARG A N 1
ATOM 464 C CA . ARG A 1 62 ? -31.5 1.227 3.447 1 71.88 62 ARG A CA 1
ATOM 465 C C . ARG A 1 62 ? -32.656 1.763 4.266 1 71.88 62 ARG A C 1
ATOM 467 O O . ARG A 1 62 ? -32.5 2.133 5.43 1 71.88 62 ARG A O 1
ATOM 474 N N . ALA A 1 63 ? -33.812 1.831 3.633 1 70.69 63 ALA A N 1
ATOM 475 C CA . ALA A 1 63 ? -35.031 2.262 4.336 1 70.69 63 ALA A CA 1
ATOM 476 C C . ALA A 1 63 ? -35.781 1.066 4.898 1 70.69 63 ALA A C 1
ATOM 478 O O . ALA A 1 63 ? -36.906 1.213 5.391 1 70.69 63 ALA A O 1
ATOM 479 N N . GLY A 1 64 ? -35.125 -0.109 4.789 1 67.12 64 GLY A N 1
ATOM 480 C CA . GLY A 1 64 ? -35.75 -1.302 5.336 1 67.12 64 GLY A CA 1
ATOM 481 C C . GLY A 1 64 ? -36.719 -1.963 4.367 1 67.12 64 GLY A C 1
ATOM 482 O O . GLY A 1 64 ? -37.562 -2.748 4.777 1 67.12 64 GLY A O 1
ATOM 483 N N . LEU A 1 65 ? -36.656 -1.518 3.158 1 75.06 65 LEU A N 1
ATOM 484 C CA . LEU A 1 65 ? -37.531 -2.109 2.145 1 75.06 65 LEU A CA 1
ATOM 485 C C . LEU A 1 65 ? -36.781 -3.088 1.27 1 75.06 65 LEU A C 1
ATOM 487 O O . LEU A 1 65 ? -35.562 -2.918 1.054 1 75.06 65 LEU A O 1
ATOM 491 N N . GLN A 1 66 ? -37.25 -4.125 1.071 1 76.19 66 GLN A N 1
ATOM 492 C CA . GLN A 1 66 ? -36.688 -5.066 0.107 1 76.19 66 GLN A CA 1
ATOM 493 C C . GLN A 1 66 ? -37.469 -5.059 -1.195 1 76.19 66 GLN A C 1
ATOM 495 O O . GLN A 1 66 ? -38.688 -5.254 -1.187 1 76.19 66 GLN A O 1
ATOM 500 N N . GLY A 1 67 ? -36.75 -4.598 -2.18 1 76.25 67 GLY A N 1
ATOM 501 C CA . GLY A 1 67 ? -37.469 -4.543 -3.441 1 76.25 67 GLY A CA 1
ATOM 502 C C . GLY A 1 67 ? -36.656 -4.965 -4.629 1 76.25 67 GLY A C 1
ATOM 503 O O . GLY A 1 67 ? -35.438 -5.211 -4.492 1 76.25 67 GLY A O 1
ATOM 504 N N . ARG A 1 68 ? -37.312 -5.344 -5.684 1 79.44 68 ARG A N 1
ATOM 505 C CA . ARG A 1 68 ? -36.688 -5.703 -6.957 1 79.44 68 ARG A CA 1
ATOM 506 C C . ARG A 1 68 ? -37.375 -4.969 -8.117 1 79.44 68 ARG A C 1
ATOM 508 O O . ARG A 1 68 ? -38.562 -4.691 -8.07 1 79.44 68 ARG A O 1
ATOM 515 N N . VAL A 1 69 ? -36.469 -4.59 -9.039 1 84.44 69 VAL A N 1
ATOM 516 C CA . VAL A 1 69 ? -37 -3.982 -10.25 1 84.44 69 VAL A CA 1
ATOM 517 C C . VAL A 1 69 ? -37.438 -5.074 -11.242 1 84.44 69 VAL A C 1
ATOM 519 O O . VAL A 1 69 ? -36.625 -5.941 -11.586 1 84.44 69 VAL A O 1
ATOM 522 N N . LEU A 1 70 ? -38.688 -5.137 -11.539 1 77.44 70 LEU A N 1
ATOM 523 C CA . LEU A 1 70 ? -39.219 -6.141 -12.461 1 77.44 70 LEU A CA 1
ATOM 524 C C . LEU A 1 70 ? -39.844 -5.484 -13.688 1 77.44 70 LEU A C 1
ATOM 526 O O . LEU A 1 70 ? -40.375 -4.371 -13.602 1 77.44 70 LEU A O 1
ATOM 530 N N . ARG A 1 71 ? -39.688 -6.199 -14.852 1 83.75 71 ARG A N 1
ATOM 531 C CA . ARG A 1 71 ? -40.375 -5.793 -16.062 1 83.75 71 ARG A CA 1
ATOM 532 C C . ARG A 1 71 ? -41.781 -6.402 -16.109 1 83.75 71 ARG A C 1
ATOM 534 O O . ARG A 1 71 ? -41.938 -7.625 -16.188 1 83.75 71 ARG A O 1
ATOM 541 N N . ARG A 1 72 ? -42.75 -5.613 -15.781 1 77.44 72 ARG A N 1
ATOM 542 C CA . ARG A 1 72 ? -44.125 -6.074 -15.805 1 77.44 72 ARG A CA 1
ATOM 543 C C . ARG A 1 72 ? -45.031 -5.035 -16.453 1 77.44 72 ARG A C 1
ATOM 545 O O . ARG A 1 72 ? -44.812 -3.83 -16.297 1 77.44 72 ARG A O 1
ATOM 552 N N . THR A 1 73 ? -45.969 -5.602 -17.281 1 80.56 73 THR A N 1
ATOM 553 C CA . THR A 1 73 ? -46.969 -4.703 -17.844 1 80.56 73 THR A CA 1
ATOM 554 C C . THR A 1 73 ? -47.906 -4.199 -16.766 1 80.56 73 THR A C 1
ATOM 556 O O . THR A 1 73 ? -48.062 -4.836 -15.719 1 80.56 73 THR A O 1
ATOM 559 N N . LEU A 1 74 ? -48.438 -3.096 -16.906 1 81.75 74 LEU A N 1
ATOM 560 C CA . LEU A 1 74 ? -49.312 -2.439 -15.922 1 81.75 74 LEU A CA 1
ATOM 561 C C . LEU A 1 74 ? -50.469 -3.332 -15.547 1 81.75 74 LEU A C 1
ATOM 563 O O . LEU A 1 74 ? -50.906 -3.348 -14.391 1 81.75 74 LEU A O 1
ATOM 567 N N . GLU A 1 75 ? -50.938 -4.129 -16.562 1 77.69 75 GLU A N 1
ATOM 568 C CA . GLU A 1 75 ? -52.094 -5.004 -16.312 1 77.69 75 GLU A CA 1
ATOM 569 C C . GLU A 1 75 ? -51.688 -6.207 -15.461 1 77.69 75 GLU A C 1
ATOM 571 O O . GLU A 1 75 ? -52.531 -6.766 -14.75 1 77.69 75 GLU A O 1
ATOM 576 N N . ALA A 1 76 ? -50.469 -6.473 -15.461 1 76.62 76 ALA A N 1
ATOM 577 C CA . ALA A 1 76 ? -50 -7.672 -14.766 1 76.62 76 ALA A CA 1
ATOM 578 C C . ALA A 1 76 ? -49.656 -7.363 -13.32 1 76.62 76 ALA A C 1
ATOM 580 O O . ALA A 1 76 ? -49.344 -8.266 -12.547 1 76.62 76 ALA A O 1
ATOM 581 N N . ILE A 1 77 ? -49.719 -6.152 -12.891 1 80.44 77 ILE A N 1
ATOM 582 C CA . ILE A 1 77 ? -49.406 -5.793 -11.516 1 80.44 77 ILE A CA 1
ATOM 583 C C . ILE A 1 77 ? -50.594 -6.094 -10.617 1 80.44 77 ILE A C 1
ATOM 585 O O . ILE A 1 77 ? -51.688 -5.516 -10.797 1 80.44 77 ILE A O 1
ATOM 589 N N . SER A 1 78 ? -50.5 -7.062 -9.789 1 74.81 78 SER A N 1
ATOM 590 C CA . SER A 1 78 ? -51.531 -7.469 -8.852 1 74.81 78 SER A CA 1
ATOM 591 C C . SER A 1 78 ? -51.812 -6.387 -7.812 1 74.81 78 SER A C 1
ATOM 593 O O . SER A 1 78 ? -50.875 -5.75 -7.324 1 74.81 78 SER A O 1
ATOM 595 N N . PRO A 1 79 ? -53.031 -6.109 -7.477 1 74.31 79 PRO A N 1
ATOM 596 C CA . PRO A 1 79 ? -53.375 -5.152 -6.414 1 74.31 79 PRO A CA 1
ATOM 597 C C . PRO A 1 79 ? -52.781 -5.551 -5.059 1 74.31 79 PRO A C 1
ATOM 599 O O . PRO A 1 79 ? -52.625 -4.707 -4.176 1 74.31 79 PRO A O 1
ATOM 602 N N . LEU A 1 80 ? -52.312 -6.695 -4.922 1 70.31 80 LEU A N 1
ATOM 603 C CA . LEU A 1 80 ? -51.781 -7.164 -3.658 1 70.31 80 LEU A CA 1
ATOM 604 C C . LEU A 1 80 ? -50.344 -6.625 -3.443 1 70.31 80 LEU A C 1
ATOM 606 O O . LEU A 1 80 ? -49.875 -6.551 -2.309 1 70.31 80 LEU A O 1
ATOM 610 N N . ASN A 1 81 ? -49.844 -6.258 -4.496 1 77.56 81 ASN A N 1
ATOM 611 C CA . ASN A 1 81 ? -48.438 -5.801 -4.379 1 77.56 81 ASN A CA 1
ATOM 612 C C . ASN A 1 81 ? -48.375 -4.277 -4.348 1 77.56 81 ASN A C 1
ATOM 614 O O . ASN A 1 81 ? -47.281 -3.707 -4.453 1 77.56 81 ASN A O 1
ATOM 618 N N . LEU A 1 82 ? -49.406 -3.715 -4.164 1 79.56 82 LEU A N 1
ATOM 619 C CA . LEU A 1 82 ? -49.406 -2.258 -4.066 1 79.56 82 LEU A CA 1
ATOM 620 C C . LEU A 1 82 ? -49.094 -1.806 -2.643 1 79.56 82 LEU A C 1
ATOM 622 O O . LEU A 1 82 ? -49.406 -2.521 -1.685 1 79.56 82 LEU A O 1
ATOM 626 N N . PRO A 1 83 ? -48.188 -0.804 -2.662 1 84.56 83 PRO A N 1
ATOM 627 C CA . PRO A 1 83 ? -47.781 0.215 -3.629 1 84.56 83 PRO A CA 1
ATOM 628 C C . PRO A 1 83 ? -46.469 -0.156 -4.355 1 84.56 83 PRO A C 1
ATOM 630 O O . PRO A 1 83 ? -45.625 -0.809 -3.781 1 84.56 83 PRO A O 1
ATOM 633 N N . VAL A 1 84 ? -46.469 0.24 -5.633 1 87.56 84 VAL A N 1
ATOM 634 C CA . VAL A 1 84 ? -45.312 -0.051 -6.473 1 87.56 84 VAL A CA 1
ATOM 635 C C . VAL A 1 84 ? -44.812 1.231 -7.145 1 87.56 84 VAL A C 1
ATOM 637 O O . VAL A 1 84 ? -45.625 2.125 -7.438 1 87.56 84 VAL A O 1
ATOM 640 N N . LEU A 1 85 ? -43.469 1.28 -7.266 1 89.12 85 LEU A N 1
ATOM 641 C CA . LEU A 1 85 ? -42.844 2.406 -7.969 1 89.12 85 LEU A CA 1
ATOM 642 C C . LEU A 1 85 ? -42.75 2.117 -9.461 1 89.12 85 LEU A C 1
ATOM 644 O O . LEU A 1 85 ? -42.094 1.147 -9.867 1 89.12 85 LEU A O 1
ATOM 648 N N . LEU A 1 86 ? -43.438 2.971 -10.289 1 88.56 86 LEU A N 1
ATOM 649 C CA . LEU A 1 86 ? -43.406 2.814 -11.742 1 88.56 86 LEU A CA 1
ATOM 650 C C . LEU A 1 86 ? -42.344 3.713 -12.367 1 88.56 86 LEU A C 1
ATOM 652 O O . LEU A 1 86 ? -42.219 4.883 -12 1 88.56 86 LEU A O 1
ATOM 656 N N . LEU A 1 87 ? -41.562 3.109 -13.094 1 87.75 87 LEU A N 1
ATOM 657 C CA . LEU A 1 87 ? -40.594 3.891 -13.875 1 87.75 87 LEU A CA 1
ATOM 658 C C . LEU A 1 87 ? -41.219 4.348 -15.195 1 87.75 87 LEU A C 1
ATOM 660 O O . LEU A 1 87 ? -41.656 3.52 -16 1 87.75 87 LEU A O 1
ATOM 664 N N . LEU A 1 88 ? -41.375 5.629 -15.344 1 83.81 88 LEU A N 1
ATOM 665 C CA . LEU A 1 88 ? -41.969 6.199 -16.531 1 83.81 88 LEU A CA 1
ATOM 666 C C . LEU A 1 88 ? -40.938 6.547 -17.578 1 83.81 88 LEU A C 1
ATOM 668 O O . LEU A 1 88 ? -39.719 6.457 -17.312 1 83.81 88 LEU A O 1
ATOM 672 N N . LYS A 1 89 ? -41.5 6.852 -18.766 1 78.81 89 LYS A N 1
ATOM 673 C CA . LYS A 1 89 ? -40.625 7.254 -19.844 1 78.81 89 LYS A CA 1
ATOM 674 C C . LYS A 1 89 ? -39.938 8.594 -19.547 1 78.81 89 LYS A C 1
ATOM 676 O O . LYS A 1 89 ? -40.5 9.414 -18.812 1 78.81 89 LYS A O 1
ATOM 681 N N . ASP A 1 90 ? -38.719 8.883 -19.922 1 69.56 90 ASP A N 1
ATOM 682 C CA . ASP A 1 90 ? -37.969 10.125 -19.812 1 69.56 90 ASP A CA 1
ATOM 683 C C . ASP A 1 90 ? -37.406 10.305 -18.406 1 69.56 90 ASP A C 1
ATOM 685 O O . ASP A 1 90 ? -37.281 11.43 -17.922 1 69.56 90 ASP A O 1
ATOM 689 N N . GLY A 1 91 ? -37.344 9.188 -17.656 1 73.31 91 GLY A N 1
ATOM 690 C CA . GLY A 1 91 ? -36.688 9.234 -16.359 1 73.31 91 GLY A CA 1
ATOM 691 C C . GLY A 1 91 ? -37.625 9.625 -15.234 1 73.31 91 GLY A C 1
ATOM 692 O O . GLY A 1 91 ? -37.188 9.852 -14.109 1 73.31 91 GLY A O 1
ATOM 693 N N . ARG A 1 92 ? -39 9.711 -15.555 1 78 92 ARG A N 1
ATOM 694 C CA . ARG A 1 92 ? -40 10.047 -14.531 1 78 92 ARG A CA 1
ATOM 695 C C . ARG A 1 92 ? -40.469 8.797 -13.797 1 78 92 ARG A C 1
ATOM 697 O O . ARG A 1 92 ? -40.188 7.676 -14.227 1 78 92 ARG A O 1
ATOM 704 N N . SER A 1 93 ? -40.781 9.125 -12.516 1 85.94 93 SER A N 1
ATOM 705 C CA . SER A 1 93 ? -41.281 7.996 -11.734 1 85.94 93 SER A CA 1
ATOM 706 C C . SER A 1 93 ? -42.594 8.336 -11.055 1 85.94 93 SER A C 1
ATOM 708 O O . SER A 1 93 ? -42.938 9.508 -10.883 1 85.94 93 SER A O 1
ATOM 710 N N . ALA A 1 94 ? -43.469 7.348 -10.891 1 84.88 94 ALA A N 1
ATOM 711 C CA . ALA A 1 94 ? -44.75 7.5 -10.195 1 84.88 94 ALA A CA 1
ATOM 712 C C . ALA A 1 94 ? -45.062 6.273 -9.344 1 84.88 94 ALA A C 1
ATOM 714 O O . ALA A 1 94 ? -44.656 5.156 -9.68 1 84.88 94 ALA A O 1
ATOM 715 N N . VAL A 1 95 ? -45.594 6.559 -8.203 1 89.06 95 VAL A N 1
ATOM 716 C CA . VAL A 1 95 ? -45.938 5.461 -7.312 1 89.06 95 VAL A CA 1
ATOM 717 C C . VAL A 1 95 ? -47.438 5.102 -7.5 1 89.06 95 VAL A C 1
ATOM 719 O O . VAL A 1 95 ? -48.281 5.98 -7.461 1 89.06 95 VAL A O 1
ATOM 722 N N . LEU A 1 96 ? -47.656 3.861 -7.77 1 85.38 96 LEU A N 1
ATOM 723 C CA . LEU A 1 96 ? -49.031 3.35 -7.91 1 85.38 96 LEU A CA 1
ATOM 724 C C . LEU A 1 96 ? -49.562 2.873 -6.57 1 85.38 96 LEU A C 1
ATOM 726 O O . LEU A 1 96 ? -49.031 1.946 -5.969 1 85.38 96 LEU A O 1
ATOM 730 N N . ARG A 1 97 ? -50.5 3.459 -6.078 1 84.75 97 ARG A N 1
ATOM 731 C CA . ARG A 1 97 ? -51 3.156 -4.746 1 84.75 97 ARG A CA 1
ATOM 732 C C . ARG A 1 97 ? -52.25 2.25 -4.82 1 84.75 97 ARG A C 1
ATOM 734 O O . ARG A 1 97 ? -52.344 1.293 -4.051 1 84.75 97 ARG A O 1
ATOM 741 N N . LYS A 1 98 ? -53.219 2.676 -5.602 1 81.56 98 LYS A N 1
ATOM 742 C CA . LYS A 1 98 ? -54.469 1.919 -5.637 1 81.56 98 LYS A CA 1
ATOM 743 C C . LYS A 1 98 ? -55 1.777 -7.066 1 81.56 98 LYS A C 1
ATOM 745 O O . LYS A 1 98 ? -54.75 2.646 -7.906 1 81.56 98 LYS A O 1
ATOM 750 N N . ILE A 1 99 ? -55.562 0.609 -7.266 1 80.25 99 ILE A N 1
ATOM 751 C CA . ILE A 1 99 ? -56.281 0.381 -8.523 1 80.25 99 ILE A CA 1
ATOM 752 C C . ILE A 1 99 ? -57.781 0.536 -8.312 1 80.25 99 ILE A C 1
ATOM 754 O O . ILE A 1 99 ? -58.375 -0.187 -7.512 1 80.25 99 ILE A O 1
ATOM 758 N N . GLY A 1 100 ? -58.344 1.646 -8.703 1 74.44 100 GLY A N 1
ATOM 759 C CA . GLY A 1 100 ? -59.75 1.934 -8.531 1 74.44 100 GLY A CA 1
ATOM 760 C C . GLY A 1 100 ? -60.625 1.145 -9.477 1 74.44 100 GLY A C 1
ATOM 761 O O . GLY A 1 100 ? -60.125 0.379 -10.305 1 74.44 100 GLY A O 1
ATOM 762 N N . PRO A 1 101 ? -62.094 1.461 -9.172 1 73.81 101 PRO A N 1
ATOM 763 C CA . PRO A 1 101 ? -63.062 0.844 -10.078 1 73.81 101 PRO A CA 1
ATOM 764 C C . PRO A 1 101 ? -63.062 1.479 -11.469 1 73.81 101 PRO A C 1
ATOM 766 O O . PRO A 1 101 ? -62.625 2.625 -11.625 1 73.81 101 PRO A O 1
ATOM 769 N N . LYS A 1 102 ? -63.406 0.814 -12.719 1 74 102 LYS A N 1
ATOM 770 C CA . LYS A 1 102 ? -63.594 1.277 -14.094 1 74 102 LYS A CA 1
ATOM 771 C C . LYS A 1 102 ? -62.25 1.635 -14.719 1 74 102 LYS A C 1
ATOM 773 O O . LYS A 1 102 ? -62.125 2.664 -15.383 1 74 102 LYS A O 1
ATOM 778 N N . ASN A 1 103 ? -61.094 1.043 -14.484 1 74.31 103 ASN A N 1
ATOM 779 C CA . ASN A 1 103 ? -59.812 1.141 -15.141 1 74.31 103 ASN A CA 1
ATOM 780 C C . ASN A 1 103 ? -59.062 2.412 -14.734 1 74.31 103 ASN A C 1
ATOM 782 O O . ASN A 1 103 ? -58.312 2.98 -15.531 1 74.31 103 ASN A O 1
ATOM 786 N N . GLN A 1 104 ? -59.406 2.914 -13.594 1 78.81 104 GLN A N 1
ATOM 787 C CA . GLN A 1 104 ? -58.656 4.074 -13.094 1 78.81 104 GLN A CA 1
ATOM 788 C C . GLN A 1 104 ? -57.625 3.666 -12.062 1 78.81 104 GLN A C 1
ATOM 790 O O . GLN A 1 104 ? -57.844 2.75 -11.273 1 78.81 104 GLN A O 1
ATOM 795 N N . LEU A 1 105 ? -56.438 4.297 -12.211 1 84.75 105 LEU A N 1
ATOM 796 C CA . LEU A 1 105 ? -55.312 4.008 -11.312 1 84.75 105 LEU A CA 1
ATOM 797 C C . LEU A 1 105 ? -54.938 5.246 -10.5 1 84.75 105 LEU A C 1
ATOM 799 O O . LEU A 1 105 ? -54.906 6.359 -11.031 1 84.75 105 LEU A O 1
ATOM 803 N N . LEU A 1 106 ? -54.875 5.043 -9.273 1 82 106 LEU A N 1
ATOM 804 C CA . LEU A 1 106 ? -54.375 6.113 -8.398 1 82 106 LEU A CA 1
ATOM 805 C C . LEU A 1 106 ? -52.875 6.117 -8.336 1 82 106 LEU A C 1
ATOM 807 O O . LEU A 1 106 ? -52.25 5.152 -7.863 1 82 106 LEU A O 1
ATOM 811 N N . ILE A 1 107 ? -52.312 7.18 -8.922 1 83.75 107 ILE A N 1
ATOM 812 C CA . ILE A 1 107 ? -50.844 7.277 -8.938 1 83.75 107 ILE A CA 1
ATOM 813 C C . ILE A 1 107 ? -50.406 8.531 -8.18 1 83.75 107 ILE A C 1
ATOM 815 O O . ILE A 1 107 ? -51.156 9.5 -8.078 1 83.75 107 ILE A O 1
ATOM 819 N N . LEU A 1 108 ? -49.281 8.422 -7.586 1 79.94 108 LEU A N 1
ATOM 820 C CA . LEU A 1 108 ? -48.594 9.555 -6.961 1 79.94 108 LEU A CA 1
ATOM 821 C C . LEU A 1 108 ? -47.375 9.961 -7.762 1 79.94 108 LEU A C 1
ATOM 823 O O . LEU A 1 108 ? -46.312 9.367 -7.613 1 79.94 108 LEU A O 1
ATOM 827 N N . PRO A 1 109 ? -47.562 10.969 -8.641 1 75.75 109 PRO A N 1
ATOM 828 C CA . PRO A 1 109 ? -46.375 11.383 -9.422 1 75.75 109 PRO A CA 1
ATOM 829 C C . PRO A 1 109 ? -45.281 12.031 -8.562 1 75.75 109 PRO A C 1
ATOM 831 O O . PRO A 1 109 ? -45.594 12.727 -7.59 1 75.75 109 PRO A O 1
ATOM 834 N N . CYS A 1 110 ? -43.938 11.734 -8.898 1 69.56 110 CYS A N 1
ATOM 835 C CA . CYS A 1 110 ? -42.812 12.242 -8.133 1 69.56 110 CYS A CA 1
ATOM 836 C C . CYS A 1 110 ? -42.688 13.75 -8.289 1 69.56 110 CYS A C 1
ATOM 838 O O . CYS A 1 110 ? -42.188 14.43 -7.387 1 69.56 110 CYS A O 1
ATOM 840 N N . GLU A 1 111 ? -43.156 14.336 -9.414 1 64.19 111 GLU A N 1
ATOM 841 C CA . GLU A 1 111 ? -43 15.766 -9.68 1 64.19 111 GLU A CA 1
ATOM 842 C C . GLU A 1 111 ? -43.938 16.594 -8.789 1 64.19 111 GLU A C 1
ATOM 844 O O . GLU A 1 111 ? -43.656 17.734 -8.469 1 64.19 111 GLU A O 1
ATOM 849 N N . ALA A 1 112 ? -45.125 16.047 -8.352 1 56.69 112 ALA A N 1
ATOM 850 C CA . ALA A 1 112 ? -46.094 16.828 -7.586 1 56.69 112 ALA A CA 1
ATOM 851 C C . ALA A 1 112 ? -46 16.484 -6.102 1 56.69 112 ALA A C 1
ATOM 853 O O . ALA A 1 112 ? -46.969 16.703 -5.355 1 56.69 112 ALA A O 1
ATOM 854 N N . ASP A 1 113 ? -44.875 16.203 -5.504 1 56.31 113 ASP A N 1
ATOM 855 C CA . ASP A 1 113 ? -44.594 15.969 -4.09 1 56.31 113 ASP A CA 1
ATOM 856 C C . ASP A 1 113 ? -45.625 15.062 -3.461 1 56.31 113 ASP A C 1
ATOM 858 O O . ASP A 1 113 ? -46.094 15.32 -2.346 1 56.31 113 ASP A O 1
ATOM 862 N N . GLY A 1 114 ? -46.156 13.969 -4.188 1 57.66 114 GLY A N 1
ATOM 863 C CA . GLY A 1 114 ? -47 12.969 -3.562 1 57.66 114 GLY A CA 1
ATOM 864 C C . GLY A 1 114 ? -48.469 13.242 -3.771 1 57.66 114 GLY A C 1
ATOM 865 O O . GLY A 1 114 ? -49.312 12.789 -2.984 1 57.66 114 GLY A O 1
ATOM 866 N N . GLY A 1 115 ? -48.906 14.172 -4.52 1 69.44 115 GLY A N 1
ATOM 867 C CA . GLY A 1 115 ? -50.344 14.375 -4.734 1 69.44 115 GLY A CA 1
ATOM 868 C C . GLY A 1 115 ? -51 13.234 -5.473 1 69.44 115 GLY A C 1
ATOM 869 O O . GLY A 1 115 ? -50.406 12.602 -6.332 1 69.44 115 GLY A O 1
ATOM 870 N N . GLU A 1 116 ? -52.094 12.766 -4.871 1 75.94 116 GLU A N 1
ATOM 871 C CA . GLU A 1 116 ? -52.844 11.656 -5.461 1 75.94 116 GLU A CA 1
ATOM 872 C C . GLU A 1 116 ? -53.594 12.102 -6.719 1 75.94 116 GLU A C 1
ATOM 874 O O . GLU A 1 116 ? -54.188 13.18 -6.75 1 75.94 116 GLU A O 1
ATOM 879 N N . GLN A 1 117 ? -53.25 11.5 -7.781 1 80.62 117 GLN A N 1
ATOM 880 C CA . GLN A 1 117 ? -53.938 11.773 -9.031 1 80.62 117 GLN A CA 1
ATOM 881 C C . GLN A 1 117 ? -54.531 10.5 -9.641 1 80.62 117 GLN A C 1
ATOM 883 O O . GLN A 1 117 ? -53.844 9.469 -9.68 1 80.62 117 GLN A O 1
ATOM 888 N N . TRP A 1 118 ? -55.781 10.586 -9.961 1 81.75 118 TRP A N 1
ATOM 889 C CA . TRP A 1 118 ? -56.406 9.461 -10.656 1 81.75 118 TRP A CA 1
ATOM 890 C C . TRP A 1 118 ? -56.156 9.547 -12.156 1 81.75 118 TRP A C 1
ATOM 892 O O . TRP A 1 118 ? -56.375 10.602 -12.773 1 81.75 118 TRP A O 1
ATOM 902 N N . VAL A 1 119 ? -55.469 8.656 -12.664 1 82.5 119 VAL A N 1
ATOM 903 C CA . VAL A 1 119 ? -55.188 8.633 -14.094 1 82.5 119 VAL A CA 1
ATOM 904 C C . VAL A 1 119 ? -55.812 7.387 -14.727 1 82.5 119 VAL A C 1
ATOM 906 O O . VAL A 1 119 ? -55.969 6.359 -14.062 1 82.5 119 VAL A O 1
ATOM 909 N N . ASN A 1 120 ? -56.25 7.59 -16 1 83.25 120 ASN A N 1
ATOM 910 C CA . ASN A 1 120 ? -56.75 6.449 -16.75 1 83.25 120 ASN A CA 1
ATOM 911 C C . ASN A 1 120 ? -55.656 5.469 -17.109 1 83.25 120 ASN A C 1
ATOM 913 O O . ASN A 1 120 ? -54.531 5.879 -17.391 1 83.25 120 ASN A O 1
ATOM 917 N N . ARG A 1 121 ? -55.875 4.227 -17.047 1 84.5 121 ARG A N 1
ATOM 918 C CA . ARG A 1 121 ? -54.906 3.156 -17.297 1 84.5 121 ARG A CA 1
ATOM 919 C C . ARG A 1 121 ? -54.281 3.305 -18.672 1 84.5 121 ARG A C 1
ATOM 921 O O . ARG A 1 121 ? -53.094 3.076 -18.844 1 84.5 121 ARG A O 1
ATOM 928 N N . GLU A 1 122 ? -55.031 3.697 -19.688 1 80.44 122 GLU A N 1
ATOM 929 C CA . GLU A 1 122 ? -54.531 3.812 -21.047 1 80.44 122 GLU A CA 1
ATOM 930 C C . GLU A 1 122 ? -53.469 4.91 -21.156 1 80.44 122 GLU A C 1
ATOM 932 O O . GLU A 1 122 ? -52.469 4.742 -21.828 1 80.44 122 GLU A O 1
ATOM 937 N N . HIS A 1 123 ? -53.656 5.898 -20.422 1 80.5 123 HIS A N 1
ATOM 938 C CA . HIS A 1 123 ? -52.719 6.996 -20.469 1 80.5 123 HIS A CA 1
ATOM 939 C C . HIS A 1 123 ? -51.406 6.633 -19.75 1 80.5 123 HIS A C 1
ATOM 941 O O . HIS A 1 123 ? -50.312 6.996 -20.203 1 80.5 123 HIS A O 1
ATOM 947 N N . LEU A 1 124 ? -51.469 5.996 -18.688 1 85.06 124 LEU A N 1
ATOM 948 C CA . LEU A 1 124 ? -50.312 5.609 -17.922 1 85.06 124 LEU A CA 1
ATOM 949 C C . LEU A 1 124 ? -49.5 4.539 -18.656 1 85.06 124 LEU A C 1
ATOM 951 O O . LEU A 1 124 ? -48.281 4.512 -18.578 1 85.06 124 LEU A O 1
ATOM 955 N N . ASP A 1 125 ? -50.219 3.766 -19.391 1 83.19 125 ASP A N 1
ATOM 956 C CA . ASP A 1 125 ? -49.531 2.699 -20.141 1 83.19 125 ASP A CA 1
ATOM 957 C C . ASP A 1 125 ? -48.656 3.271 -21.234 1 83.19 125 ASP A C 1
ATOM 959 O O . ASP A 1 125 ? -47.594 2.701 -21.547 1 83.19 125 ASP A O 1
ATOM 963 N N . ILE A 1 126 ? -49 4.363 -21.719 1 78.19 126 ILE A N 1
ATOM 964 C CA . ILE A 1 126 ? -48.219 5.008 -22.766 1 78.19 126 ILE A CA 1
ATOM 965 C C . ILE A 1 126 ? -46.938 5.555 -22.156 1 78.19 126 ILE A C 1
ATOM 967 O O . ILE A 1 126 ? -45.875 5.512 -22.797 1 78.19 126 ILE A O 1
ATOM 971 N N . GLU A 1 127 ? -47 5.941 -20.953 1 80.88 127 GLU A N 1
ATOM 972 C CA . GLU A 1 127 ? -45.844 6.57 -20.328 1 80.88 127 GLU A CA 1
ATOM 973 C C . GLU A 1 127 ? -45 5.555 -19.547 1 80.88 127 GLU A C 1
ATOM 975 O O . GLU A 1 127 ? -43.875 5.832 -19.188 1 80.88 127 GLU A O 1
ATOM 980 N N . TYR A 1 128 ? -45.531 4.5 -19.375 1 85.44 128 TYR A N 1
ATOM 981 C CA . TYR A 1 128 ? -44.906 3.453 -18.578 1 85.44 128 TYR A CA 1
ATOM 982 C C . TYR A 1 128 ? -43.75 2.787 -19.359 1 85.44 128 TYR A C 1
ATOM 984 O O . TYR A 1 128 ? -43.938 2.408 -20.516 1 85.44 128 TYR A O 1
ATOM 992 N N . SER A 1 129 ? -42.531 2.848 -18.828 1 80.81 129 SER A N 1
ATOM 993 C CA . SER A 1 129 ? -41.344 2.275 -19.484 1 80.81 129 SER A CA 1
ATOM 994 C C . SER A 1 129 ? -41.375 0.751 -19.453 1 80.81 129 SER A C 1
ATOM 996 O O . SER A 1 129 ? -40.625 0.092 -20.156 1 80.81 129 SER A O 1
ATOM 998 N N . GLY A 1 130 ? -42.312 0.156 -18.672 1 78.31 130 GLY A N 1
ATOM 999 C CA . GLY A 1 130 ? -42.375 -1.293 -18.594 1 78.31 130 GLY A CA 1
ATOM 1000 C C . GLY A 1 130 ? -41.688 -1.862 -17.375 1 78.31 130 GLY A C 1
ATOM 1001 O O . GLY A 1 130 ? -41.656 -3.08 -17.188 1 78.31 130 GLY A O 1
ATOM 1002 N N . GLN A 1 131 ? -41.031 -1.003 -16.594 1 86.31 131 GLN A N 1
ATOM 1003 C CA . GLN A 1 131 ? -40.344 -1.473 -15.398 1 86.31 131 GLN A CA 1
ATOM 1004 C C . GLN A 1 131 ? -40.969 -0.903 -14.133 1 86.31 131 GLN A C 1
ATOM 1006 O O . GLN A 1 131 ? -41.406 0.252 -14.109 1 86.31 131 GLN A O 1
ATOM 1011 N N . ALA A 1 132 ? -41.188 -1.785 -13.227 1 87.12 132 ALA A N 1
ATOM 1012 C CA . ALA A 1 132 ? -41.719 -1.364 -11.938 1 87.12 132 ALA A CA 1
ATOM 1013 C C . ALA A 1 132 ? -40.875 -1.903 -10.789 1 87.12 132 ALA A C 1
ATOM 1015 O O . ALA A 1 132 ? -40.281 -2.971 -10.898 1 87.12 132 ALA A O 1
ATOM 1016 N N . PHE A 1 133 ? -40.75 -1.071 -9.742 1 86.81 133 PHE A N 1
ATOM 1017 C CA . PHE A 1 133 ? -40.031 -1.453 -8.539 1 86.81 133 PHE A CA 1
ATOM 1018 C C . PHE A 1 133 ? -41 -1.894 -7.441 1 86.81 133 PHE A C 1
ATOM 1020 O O . PHE A 1 133 ? -41.812 -1.104 -6.98 1 86.81 133 PHE A O 1
ATOM 1027 N N . PHE A 1 134 ? -40.938 -3.174 -7.172 1 82 134 PHE A N 1
ATOM 1028 C CA . PHE A 1 134 ? -41.75 -3.748 -6.109 1 82 134 PHE A CA 1
ATOM 1029 C C . PHE A 1 134 ? -40.969 -3.775 -4.793 1 82 134 PHE A C 1
ATOM 1031 O O . PHE A 1 134 ? -39.844 -4.289 -4.73 1 82 134 PHE A O 1
ATOM 1038 N N . ALA A 1 135 ? -41.438 -3.031 -3.889 1 79.94 135 ALA A N 1
ATOM 1039 C CA . ALA A 1 135 ? -40.75 -3.002 -2.604 1 79.94 135 ALA A CA 1
ATOM 1040 C C . ALA A 1 135 ? -41.688 -3.346 -1.459 1 79.94 135 ALA A C 1
ATOM 1042 O O . ALA A 1 135 ? -42.844 -2.938 -1.467 1 79.94 135 ALA A O 1
ATOM 1043 N N . LYS A 1 136 ? -41.406 -4.281 -0.564 1 73.5 136 LYS A N 1
ATOM 1044 C CA . LYS A 1 136 ? -42.156 -4.617 0.65 1 73.5 136 LYS A CA 1
ATOM 1045 C C . LYS A 1 136 ? -41.281 -4.449 1.89 1 73.5 136 LYS A C 1
ATOM 1047 O O . LYS A 1 136 ? -40.062 -4.605 1.819 1 73.5 136 LYS A O 1
ATOM 1052 N N . PRO A 1 137 ? -41.938 -3.873 2.914 1 67.5 137 PRO A N 1
ATOM 1053 C CA . PRO A 1 137 ? -41.156 -3.729 4.141 1 67.5 137 PRO A CA 1
ATOM 1054 C C . PRO A 1 137 ? -40.594 -5.062 4.652 1 67.5 137 PRO A C 1
ATOM 1056 O O . PRO A 1 137 ? -41.281 -6.09 4.543 1 67.5 137 PRO A O 1
ATOM 1059 N N . GLN A 1 138 ? -39.25 -5.102 4.762 1 56.56 138 GLN A N 1
ATOM 1060 C CA . GLN A 1 138 ? -38.625 -6.301 5.293 1 56.56 138 GLN A CA 1
ATOM 1061 C C . GLN A 1 138 ? -39.125 -6.613 6.699 1 56.56 138 GLN A C 1
ATOM 1063 O O . GLN A 1 138 ? -39.094 -5.742 7.574 1 56.56 138 GLN A O 1
ATOM 1068 N N . HIS A 1 139 ? -40.094 -7.484 7.035 1 43.38 139 HIS A N 1
ATOM 1069 C CA . HIS A 1 139 ? -40.438 -7.898 8.398 1 43.38 139 HIS A CA 1
ATOM 1070 C C . HIS A 1 139 ? -39.188 -8.305 9.164 1 43.38 139 HIS A C 1
ATOM 1072 O O . HIS A 1 139 ? -38.219 -8.812 8.578 1 43.38 139 HIS A O 1
ATOM 1078 N N . GLU A 1 140 ? -38.969 -7.844 10.453 1 41.28 140 GLU A N 1
ATOM 1079 C CA . GLU A 1 140 ? -37.938 -8.078 11.438 1 41.28 140 GLU A CA 1
ATOM 1080 C C . GLU A 1 140 ? -37.344 -9.484 11.297 1 41.28 140 GLU A C 1
ATOM 1082 O O . GLU A 1 140 ? -36.125 -9.68 11.453 1 41.28 140 GLU A O 1
ATOM 1087 N N . LEU A 1 141 ? -38.094 -10.547 11.367 1 34.22 141 LEU A N 1
ATOM 1088 C CA . LEU A 1 141 ? -37.656 -11.938 11.406 1 34.22 141 LEU A CA 1
ATOM 1089 C C . LEU A 1 141 ? -36.844 -12.289 10.172 1 34.22 141 LEU A C 1
ATOM 1091 O O . LEU A 1 141 ? -36 -13.18 10.219 1 34.22 141 LEU A O 1
ATOM 1095 N N . GLU A 1 142 ? -37.188 -11.852 9.133 1 35.44 142 GLU A N 1
ATOM 1096 C CA . GLU A 1 142 ? -36.562 -12.18 7.852 1 35.44 142 GLU A CA 1
ATOM 1097 C C . GLU A 1 142 ? -35.312 -11.344 7.617 1 35.44 142 GLU A C 1
ATOM 1099 O O . GLU A 1 142 ? -34.625 -11.531 6.617 1 35.44 142 GLU A O 1
ATOM 1104 N N . GLU A 1 143 ? -35.156 -10.289 8.188 1 40.62 143 GLU A N 1
ATOM 1105 C CA . GLU A 1 143 ? -33.938 -9.453 8.156 1 40.62 143 GLU A CA 1
ATOM 1106 C C . GLU A 1 143 ? -32.688 -10.305 8.258 1 40.62 143 GLU A C 1
ATOM 1108 O O . GLU A 1 143 ? -31.594 -9.852 7.898 1 40.62 143 GLU A O 1
ATOM 1113 N N . ALA A 1 144 ? -32.781 -11.438 9.031 1 34.03 144 ALA A N 1
ATOM 1114 C CA . ALA A 1 144 ? -31.719 -12.398 9.281 1 34.03 144 ALA A CA 1
ATOM 1115 C C . ALA A 1 144 ? -31.359 -13.156 8.008 1 34.03 144 ALA A C 1
ATOM 1117 O O . ALA A 1 144 ? -30.391 -13.922 7.988 1 34.03 144 ALA A O 1
ATOM 1118 N N . ARG A 1 145 ? -32.344 -13.367 7.137 1 34.75 145 ARG A N 1
ATOM 1119 C CA . ARG A 1 145 ? -31.938 -14.297 6.086 1 34.75 145 ARG A CA 1
ATOM 1120 C C . ARG A 1 145 ? -30.984 -13.641 5.094 1 34.75 145 ARG A C 1
ATOM 1122 O O . ARG A 1 145 ? -29.844 -14.086 4.938 1 34.75 145 ARG A O 1
ATOM 1129 N N . THR A 1 146 ? -31.562 -13.211 3.664 1 37.12 146 THR A N 1
ATOM 1130 C CA . THR A 1 146 ? -30.734 -13.062 2.471 1 37.12 146 THR A CA 1
ATOM 1131 C C . THR A 1 146 ? -30.094 -11.68 2.424 1 37.12 146 THR A C 1
ATOM 1133 O O . THR A 1 146 ? -30.719 -10.711 1.998 1 37.12 146 THR A O 1
ATOM 1136 N N . PRO A 1 147 ? -29.453 -11.203 3.314 1 38.19 147 PRO A N 1
ATOM 1137 C CA . PRO A 1 147 ? -28.875 -9.867 3.197 1 38.19 147 PRO A CA 1
ATOM 1138 C C . PRO A 1 147 ? -28.172 -9.641 1.861 1 38.19 147 PRO A C 1
ATOM 1140 O O . PRO A 1 147 ? -27.469 -10.531 1.374 1 38.19 147 PRO A O 1
ATOM 1143 N N . LEU A 1 148 ? -28.844 -8.977 0.974 1 39.22 148 LEU A N 1
ATOM 1144 C CA . LEU A 1 148 ? -28.094 -8.656 -0.238 1 39.22 148 LEU A CA 1
ATOM 1145 C C . LEU A 1 148 ? -26.625 -8.367 0.085 1 39.22 148 LEU A C 1
ATOM 1147 O O . LEU A 1 148 ? -25.75 -8.539 -0.766 1 39.22 148 LEU A O 1
ATOM 1151 N N . VAL A 1 149 ? -26.469 -7.555 1.204 1 43.69 149 VAL A N 1
ATOM 1152 C CA . VAL A 1 149 ? -25.109 -7.332 1.653 1 43.69 149 VAL A CA 1
ATOM 1153 C C . VAL A 1 149 ? -24.672 -8.484 2.553 1 43.69 149 VAL A C 1
ATOM 1155 O O . VAL A 1 149 ? -25.359 -8.836 3.508 1 43.69 149 VAL A O 1
ATOM 1158 N N . PRO A 1 150 ? -23.969 -9.492 2.092 1 44.53 150 PRO A N 1
ATOM 1159 C CA . PRO A 1 150 ? -23.531 -10.648 2.883 1 44.53 150 PRO A CA 1
ATOM 1160 C C . PRO A 1 150 ? -23.281 -10.297 4.348 1 44.53 150 PRO A C 1
ATOM 1162 O O . PRO A 1 150 ? -22.797 -9.211 4.652 1 44.53 150 PRO A O 1
ATOM 1165 N N . ARG A 1 151 ? -24 -11.008 5.23 1 46.59 151 ARG A N 1
ATOM 1166 C CA . ARG A 1 151 ? -23.828 -10.828 6.668 1 46.59 151 ARG A CA 1
ATOM 1167 C C . ARG A 1 151 ? -22.344 -10.938 7.051 1 46.59 151 ARG A C 1
ATOM 1169 O O . ARG A 1 151 ? -21.594 -11.68 6.418 1 46.59 151 ARG A O 1
ATOM 1176 N N . VAL A 1 152 ? -21.797 -10.148 7.953 1 50.59 152 VAL A N 1
ATOM 1177 C CA . VAL A 1 152 ? -20.469 -9.969 8.539 1 50.59 152 VAL A CA 1
ATOM 1178 C C . VAL A 1 152 ? -19.891 -11.328 8.938 1 50.59 152 VAL A C 1
ATOM 1180 O O . VAL A 1 152 ? -18.719 -11.602 8.711 1 50.59 152 VAL A O 1
ATOM 1183 N N . GLU A 1 153 ? -20.703 -12.312 9.578 1 48.09 153 GLU A N 1
ATOM 1184 C CA . GLU A 1 153 ? -20.109 -13.492 10.211 1 48.09 153 GLU A CA 1
ATOM 1185 C C . GLU A 1 153 ? -19.812 -14.578 9.18 1 48.09 153 GLU A C 1
ATOM 1187 O O . GLU A 1 153 ? -18.859 -15.344 9.344 1 48.09 153 GLU A O 1
ATOM 1192 N N . ALA A 1 154 ? -20.719 -14.602 8.336 1 55.88 154 ALA A N 1
ATOM 1193 C CA . ALA A 1 154 ? -20.562 -15.695 7.391 1 55.88 154 ALA A CA 1
ATOM 1194 C C . ALA A 1 154 ? -20.547 -15.188 5.953 1 55.88 154 ALA A C 1
ATOM 1196 O O . ALA A 1 154 ? -21.203 -15.75 5.078 1 55.88 154 ALA A O 1
ATOM 1197 N N . TRP A 1 155 ? -19.938 -14.078 5.82 1 56.66 155 TRP A N 1
ATOM 1198 C CA . TRP A 1 155 ? -19.953 -13.398 4.527 1 56.66 155 TRP A CA 1
ATOM 1199 C C . TRP A 1 155 ? -19.391 -14.312 3.436 1 56.66 155 TRP A C 1
ATOM 1201 O O . TRP A 1 155 ? -19.922 -14.336 2.318 1 56.66 155 TRP A O 1
ATOM 1211 N N . PHE A 1 156 ? -18.453 -15.039 3.914 1 61.56 156 PHE A N 1
ATOM 1212 C CA . PHE A 1 156 ? -17.828 -15.922 2.934 1 61.56 156 PHE A CA 1
ATOM 1213 C C . PHE A 1 156 ? -18.797 -17.031 2.521 1 61.56 156 PHE A C 1
ATOM 1215 O O . PHE A 1 156 ? -18.953 -17.312 1.332 1 61.56 156 PHE A O 1
ATOM 1222 N N . ARG A 1 157 ? -19.406 -17.562 3.502 1 61.28 157 ARG A N 1
ATOM 1223 C CA . ARG A 1 157 ? -20.328 -18.656 3.229 1 61.28 157 ARG A CA 1
ATOM 1224 C C . ARG A 1 157 ? -21.547 -18.156 2.479 1 61.28 157 ARG A C 1
ATOM 1226 O O . ARG A 1 157 ? -22.062 -18.844 1.585 1 61.28 157 ARG A O 1
ATOM 1233 N N . ASP A 1 158 ? -21.859 -16.969 2.83 1 61.31 158 ASP A N 1
ATOM 1234 C CA . ASP A 1 158 ? -23.062 -16.406 2.213 1 61.31 158 ASP A CA 1
ATOM 1235 C C . ASP A 1 158 ? -22.812 -16.047 0.75 1 61.31 158 ASP A C 1
ATOM 1237 O O . ASP A 1 158 ? -23.688 -16.25 -0.102 1 61.31 158 ASP A O 1
ATOM 1241 N N . THR A 1 159 ? -21.641 -15.609 0.589 1 60.41 159 THR A N 1
ATOM 1242 C CA . THR A 1 159 ? -21.328 -15.258 -0.791 1 60.41 159 THR A CA 1
ATOM 1243 C C . THR A 1 159 ? -21.156 -16.5 -1.646 1 60.41 159 THR A C 1
ATOM 1245 O O . THR A 1 159 ? -21.547 -16.531 -2.811 1 60.41 159 THR A O 1
ATOM 1248 N N . LEU A 1 160 ? -20.656 -17.547 -0.997 1 65.88 160 LEU A N 1
ATOM 1249 C CA . LEU A 1 160 ? -20.484 -18.812 -1.703 1 65.88 160 LEU A CA 1
ATOM 1250 C C . LEU A 1 160 ? -21.828 -19.438 -2.014 1 65.88 160 LEU A C 1
ATOM 1252 O O . LEU A 1 160 ? -21.984 -20.125 -3.033 1 65.88 160 LEU A O 1
ATOM 1256 N N . LYS A 1 161 ? -22.75 -19.172 -1.149 1 64.88 161 LYS A N 1
ATOM 1257 C CA . LYS A 1 161 ? -24.094 -19.719 -1.354 1 64.88 161 LYS A CA 1
ATOM 1258 C C . LYS A 1 161 ? -24.781 -19.047 -2.535 1 64.88 161 LYS A C 1
ATOM 1260 O O . LYS A 1 161 ? -25.594 -19.672 -3.227 1 64.88 161 LYS A O 1
ATOM 1265 N N . LEU A 1 162 ? -24.375 -17.812 -2.729 1 62.03 162 LEU A N 1
ATOM 1266 C CA . LEU A 1 162 ? -24.969 -17.078 -3.848 1 62.03 162 LEU A CA 1
ATOM 1267 C C . LEU A 1 162 ? -24.516 -17.672 -5.18 1 62.03 162 LEU A C 1
ATOM 1269 O O . LEU A 1 162 ? -25.266 -17.656 -6.156 1 62.03 162 LEU A O 1
ATOM 1273 N N . SER A 1 163 ? -23.312 -18.25 -5.16 1 69.06 163 SER A N 1
ATOM 1274 C CA . SER A 1 163 ? -22.781 -18.812 -6.387 1 69.06 163 SER A CA 1
ATOM 1275 C C . SER A 1 163 ? -22.688 -20.328 -6.297 1 69.06 163 SER A C 1
ATOM 1277 O O . SER A 1 163 ? -21.844 -20.953 -6.953 1 69.06 163 SER A O 1
ATOM 1279 N N . ARG A 1 164 ? -23.531 -21 -5.531 1 74.62 164 ARG A N 1
ATOM 1280 C CA . ARG A 1 164 ? -23.453 -22.438 -5.289 1 74.62 164 ARG A CA 1
ATOM 1281 C C . ARG A 1 164 ? -23.672 -23.219 -6.578 1 74.62 164 ARG A C 1
ATOM 1283 O O . ARG A 1 164 ? -23.016 -24.25 -6.801 1 74.62 164 ARG A O 1
ATOM 1290 N N . TRP A 1 165 ? -24.516 -22.641 -7.406 1 76.12 165 TRP A N 1
ATOM 1291 C CA . TRP A 1 165 ? -24.812 -23.359 -8.641 1 76.12 165 TRP A CA 1
ATOM 1292 C C . TRP A 1 165 ? -23.609 -23.359 -9.578 1 76.12 165 TRP A C 1
ATOM 1294 O O . TRP A 1 165 ? -23.328 -24.359 -10.242 1 76.12 165 TRP A O 1
ATOM 1304 N N . LEU A 1 166 ? -22.984 -22.312 -9.508 1 78.12 166 LEU A N 1
ATOM 1305 C CA . LEU A 1 166 ? -21.812 -22.219 -10.375 1 78.12 166 LEU A CA 1
ATOM 1306 C C . LEU A 1 166 ? -20.688 -23.125 -9.867 1 78.12 166 LEU A C 1
ATOM 1308 O O . LEU A 1 166 ? -20 -23.781 -10.664 1 78.12 166 LEU A O 1
ATOM 1312 N N . TYR A 1 167 ? -20.656 -23.344 -8.602 1 77.88 167 TYR A N 1
ATOM 1313 C CA . TYR A 1 167 ? -19.641 -24.219 -8.039 1 77.88 167 TYR A CA 1
ATOM 1314 C C . TYR A 1 167 ? -20.016 -25.688 -8.234 1 77.88 167 TYR A C 1
ATOM 1316 O O . TYR A 1 167 ? -19.156 -26.531 -8.492 1 77.88 167 TYR A O 1
ATOM 1324 N N . THR A 1 168 ? -21.266 -26.016 -8.211 1 81.75 168 THR A N 1
ATOM 1325 C CA . THR A 1 168 ? -21.703 -27.391 -8.445 1 81.75 168 THR A CA 1
ATOM 1326 C C . THR A 1 168 ? -21.469 -27.781 -9.898 1 81.75 168 THR A C 1
ATOM 1328 O O . THR A 1 168 ? -21.062 -28.922 -10.18 1 81.75 168 THR A O 1
ATOM 1331 N N . ASP A 1 169 ? -21.656 -26.75 -10.703 1 82.56 169 ASP A N 1
ATOM 1332 C CA . ASP A 1 169 ? -21.391 -27.016 -12.109 1 82.56 169 ASP A CA 1
ATOM 1333 C C . ASP A 1 169 ? -19.906 -27.25 -12.367 1 82.56 169 ASP A C 1
ATOM 1335 O O . ASP A 1 169 ? -19.531 -28.062 -13.211 1 82.56 169 ASP A O 1
ATOM 1339 N N . ALA A 1 170 ? -19.188 -26.562 -11.625 1 81.06 170 ALA A N 1
ATOM 1340 C CA . ALA A 1 170 ? -17.75 -26.734 -11.781 1 81.06 170 ALA A CA 1
ATOM 1341 C C . ALA A 1 170 ? -17.297 -28.094 -11.25 1 81.06 170 ALA A C 1
ATOM 1343 O O . ALA A 1 170 ? -16.406 -28.719 -11.828 1 81.06 170 ALA A O 1
ATOM 1344 N N . VAL A 1 171 ? -17.938 -28.641 -10.266 1 82.25 171 VAL A N 1
ATOM 1345 C CA . VAL A 1 171 ? -17.609 -29.938 -9.703 1 82.25 171 VAL A CA 1
ATOM 1346 C C . VAL A 1 171 ? -18.031 -31.047 -10.672 1 82.25 171 VAL A C 1
ATOM 1348 O O . VAL A 1 171 ? -17.297 -32.031 -10.875 1 82.25 171 VAL A O 1
ATOM 1351 N N . LEU A 1 172 ? -19.109 -30.781 -11.273 1 83.94 172 LEU A N 1
ATOM 1352 C CA . LEU A 1 172 ? -19.594 -31.75 -12.258 1 83.94 172 LEU A CA 1
ATOM 1353 C C . LEU A 1 172 ? -18.688 -31.781 -13.484 1 83.94 172 LEU A C 1
ATOM 1355 O O . LEU A 1 172 ? -18.391 -32.844 -14.023 1 83.94 172 LEU A O 1
ATOM 1359 N N . ALA A 1 173 ? -18.312 -30.609 -13.82 1 85.19 173 ALA A N 1
ATOM 1360 C CA . ALA A 1 173 ? -17.391 -30.547 -14.945 1 85.19 173 ALA A CA 1
ATOM 1361 C C . ALA A 1 173 ? -16.062 -31.219 -14.609 1 85.19 173 ALA A C 1
ATOM 1363 O O . ALA A 1 173 ? -15.477 -31.891 -15.453 1 85.19 173 ALA A O 1
ATOM 1364 N N . SER A 1 174 ? -15.656 -31.109 -13.391 1 83.88 174 SER A N 1
ATOM 1365 C CA . SER A 1 174 ? -14.414 -31.75 -12.969 1 83.88 174 SER A CA 1
ATOM 1366 C C . SER A 1 174 ? -14.539 -33.281 -12.969 1 83.88 174 SER A C 1
ATOM 1368 O O . SER A 1 174 ? -13.594 -33.969 -13.32 1 83.88 174 SER A O 1
ATOM 1370 N N . LEU A 1 175 ? -15.68 -33.75 -12.625 1 83.19 175 LEU A N 1
ATOM 1371 C CA . LEU A 1 175 ? -15.922 -35.188 -12.648 1 83.19 175 LEU A CA 1
ATOM 1372 C C . LEU A 1 175 ? -15.875 -35.75 -14.078 1 83.19 175 LEU A C 1
ATOM 1374 O O . LEU A 1 175 ? -15.242 -36.781 -14.336 1 83.19 175 LEU A O 1
ATOM 1378 N N . LEU A 1 176 ? -16.469 -35 -14.883 1 86.81 176 LEU A N 1
ATOM 1379 C CA . LEU A 1 176 ? -16.5 -35.406 -16.281 1 86.81 176 LEU A CA 1
ATOM 1380 C C . LEU A 1 176 ? -15.102 -35.344 -16.891 1 86.81 176 LEU A C 1
ATOM 1382 O O . LEU A 1 176 ? -14.734 -36.219 -17.688 1 86.81 176 LEU A O 1
ATOM 1386 N N . ILE A 1 177 ? -14.352 -34.375 -16.5 1 86.38 177 ILE A N 1
ATOM 1387 C CA . ILE A 1 177 ? -12.992 -34.219 -17.016 1 86.38 177 ILE A CA 1
ATOM 1388 C C . ILE A 1 177 ? -12.125 -35.375 -16.547 1 86.38 177 ILE A C 1
ATOM 1390 O O . ILE A 1 177 ? -11.367 -35.969 -17.328 1 86.38 177 ILE A O 1
ATOM 1394 N N . ASN A 1 178 ? -12.305 -35.75 -15.312 1 82.5 178 ASN A N 1
ATOM 1395 C CA . ASN A 1 178 ? -11.516 -36.875 -14.773 1 82.5 178 ASN A CA 1
ATOM 1396 C C . ASN A 1 178 ? -11.938 -38.188 -15.375 1 82.5 178 ASN A C 1
ATOM 1398 O O . ASN A 1 178 ? -11.102 -39.062 -15.594 1 82.5 178 ASN A O 1
ATOM 1402 N N . LEU A 1 179 ? -13.148 -38.312 -15.711 1 83.88 179 LEU A N 1
ATOM 1403 C CA . LEU A 1 179 ? -13.625 -39.531 -16.359 1 83.88 179 LEU A CA 1
ATOM 1404 C C . LEU A 1 179 ? -13.086 -39.625 -17.781 1 83.88 179 LEU A C 1
ATOM 1406 O O . LEU A 1 179 ? -12.703 -40.719 -18.219 1 83.88 179 LEU A O 1
ATOM 1410 N N . LEU A 1 180 ? -13.109 -38.5 -18.359 1 85.25 180 LEU A N 1
ATOM 1411 C CA . LEU A 1 180 ? -12.594 -38.469 -19.719 1 85.25 180 LEU A CA 1
ATOM 1412 C C . LEU A 1 180 ? -11.086 -38.656 -19.734 1 85.25 180 LEU A C 1
ATOM 1414 O O . LEU A 1 180 ? -10.516 -39.094 -20.734 1 85.25 180 LEU A O 1
ATOM 1418 N N . GLY A 1 181 ? -10.461 -38.281 -18.609 1 80.81 181 GLY A N 1
ATOM 1419 C CA . GLY A 1 181 ? -9.023 -38.469 -18.5 1 80.81 181 GLY A CA 1
ATOM 1420 C C . GLY A 1 181 ? -8.617 -39.938 -18.469 1 80.81 181 GLY A C 1
ATOM 1421 O O . GLY A 1 181 ? -7.473 -40.25 -18.766 1 80.81 181 GLY A O 1
ATOM 1422 N N . LEU A 1 182 ? -9.586 -40.812 -18.25 1 83.88 182 LEU A N 1
ATOM 1423 C CA . LEU A 1 182 ? -9.344 -42.25 -18.234 1 83.88 182 LEU A CA 1
ATOM 1424 C C . LEU A 1 182 ? -9.266 -42.812 -19.641 1 83.88 182 LEU A C 1
ATOM 1426 O O . LEU A 1 182 ? -8.773 -43.906 -19.859 1 83.88 182 LEU A O 1
ATOM 1430 N N . MET A 1 183 ? -9.664 -42 -20.578 1 85.38 183 MET A N 1
ATOM 1431 C CA . MET A 1 183 ? -9.773 -42.469 -21.953 1 85.38 183 MET A CA 1
ATOM 1432 C C . MET A 1 183 ? -8.398 -42.719 -22.562 1 85.38 183 MET A C 1
ATOM 1434 O O . MET A 1 183 ? -8.211 -43.656 -23.344 1 85.38 183 MET A O 1
ATOM 1438 N N . VAL A 1 184 ? -7.414 -41.969 -22.094 1 83.56 184 VAL A N 1
ATOM 1439 C CA . VAL A 1 184 ? -6.102 -42.062 -22.719 1 83.56 184 VAL A CA 1
ATOM 1440 C C . VAL A 1 184 ? -5.426 -43.375 -22.297 1 83.56 184 VAL A C 1
ATOM 1442 O O . VAL A 1 184 ? -5.02 -44.156 -23.156 1 83.56 184 VAL A O 1
ATOM 1445 N N . PRO A 1 185 ? -5.383 -43.656 -21.047 1 83.19 185 PRO A N 1
ATOM 1446 C CA . PRO A 1 185 ? -4.781 -44.938 -20.656 1 83.19 185 PRO A CA 1
ATOM 1447 C C . PRO A 1 185 ? -5.535 -46.125 -21.219 1 83.19 185 PRO A C 1
ATOM 1449 O O . PRO A 1 185 ? -4.914 -47.125 -21.594 1 83.19 185 PRO A O 1
ATOM 1452 N N . LEU A 1 186 ? -6.832 -46.062 -21.312 1 84.25 186 LEU A N 1
ATOM 1453 C CA . LEU A 1 186 ? -7.617 -47.156 -21.859 1 84.25 186 LEU A CA 1
ATOM 1454 C C . LEU A 1 186 ? -7.363 -47.344 -23.344 1 84.25 186 LEU A C 1
ATOM 1456 O O . LEU A 1 186 ? -7.359 -48.438 -23.859 1 84.25 186 LEU A O 1
ATOM 1460 N N . PHE A 1 187 ? -7.195 -46.281 -23.984 1 85.75 187 PHE A N 1
ATOM 1461 C CA . PHE A 1 187 ? -6.848 -46.281 -25.391 1 85.75 187 PHE A CA 1
ATOM 1462 C C . PHE A 1 187 ? -5.508 -46.969 -25.609 1 85.75 187 PHE A C 1
ATOM 1464 O O . PHE A 1 187 ? -5.371 -47.812 -26.516 1 85.75 187 PHE A O 1
ATOM 1471 N N . VAL A 1 188 ? -4.59 -46.594 -24.812 1 82.06 188 VAL A N 1
ATOM 1472 C CA . VAL A 1 188 ? -3.262 -47.188 -24.938 1 82.06 188 VAL A CA 1
ATOM 1473 C C . VAL A 1 188 ? -3.328 -48.688 -24.641 1 82.06 188 VAL A C 1
ATOM 1475 O O . VAL A 1 188 ? -2.721 -49.5 -25.344 1 82.06 188 VAL A O 1
ATOM 1478 N N . MET A 1 189 ? -4.137 -49.094 -23.688 1 83.12 189 MET A N 1
ATOM 1479 C CA . MET A 1 189 ? -4.281 -50.469 -23.312 1 83.12 189 MET A CA 1
ATOM 1480 C C . MET A 1 189 ? -4.914 -51.281 -24.453 1 83.12 189 MET A C 1
ATOM 1482 O O . MET A 1 189 ? -4.402 -52.344 -24.828 1 83.12 189 MET A O 1
ATOM 1486 N N . GLN A 1 190 ? -5.949 -50.75 -25.016 1 84 190 GLN A N 1
ATOM 1487 C CA . GLN A 1 190 ? -6.664 -51.469 -26.062 1 84 190 GLN A CA 1
ATOM 1488 C C . GLN A 1 190 ? -5.828 -51.562 -27.344 1 84 190 GLN A C 1
ATOM 1490 O O . GLN A 1 190 ? -5.895 -52.562 -28.062 1 84 190 GLN A O 1
ATOM 1495 N N . THR A 1 191 ? -5.133 -50.531 -27.547 1 84.38 191 THR A N 1
ATOM 1496 C CA . THR A 1 191 ? -4.301 -50.531 -28.75 1 84.38 191 THR A CA 1
ATOM 1497 C C . THR A 1 191 ? -3.191 -51.562 -28.656 1 84.38 191 THR A C 1
ATOM 1499 O O . THR A 1 191 ? -2.943 -52.312 -29.594 1 84.38 191 THR A O 1
ATOM 1502 N N . TYR A 1 192 ? -2.596 -51.719 -27.5 1 81 192 TYR A N 1
ATOM 1503 C CA . TYR A 1 192 ? -1.471 -52.625 -27.328 1 81 192 TYR A CA 1
ATOM 1504 C C . TYR A 1 192 ? -1.955 -54.062 -27.188 1 81 192 TYR A C 1
ATOM 1506 O O . TYR A 1 192 ? -1.314 -55 -27.672 1 81 192 TYR A O 1
ATOM 1514 N N . ASP A 1 193 ? -3.008 -54.219 -26.531 1 81.56 193 ASP A N 1
ATOM 1515 C CA . ASP A 1 193 ? -3.445 -55.594 -26.234 1 81.56 193 ASP A CA 1
ATOM 1516 C C . ASP A 1 193 ? -4.246 -56.188 -27.391 1 81.56 193 ASP A C 1
ATOM 1518 O O . ASP A 1 193 ? -4.168 -57.375 -27.656 1 81.56 193 ASP A O 1
ATOM 1522 N N . ARG A 1 194 ? -4.984 -55.312 -28.094 1 81.06 194 ARG A N 1
ATOM 1523 C CA . ARG A 1 194 ? -5.902 -55.906 -29.062 1 81.06 194 ARG A CA 1
ATOM 1524 C C . ARG A 1 194 ? -5.523 -55.469 -30.484 1 81.06 194 ARG A C 1
ATOM 1526 O O . ARG A 1 194 ? -5.535 -56.312 -31.406 1 81.06 194 ARG A O 1
ATOM 1533 N N . VAL A 1 195 ? -5.078 -54.344 -30.641 1 79.75 195 VAL A N 1
ATOM 1534 C CA . VAL A 1 195 ? -4.902 -53.844 -32 1 79.75 195 VAL A CA 1
ATOM 1535 C C . VAL A 1 195 ? -3.572 -54.312 -32.562 1 79.75 195 VAL A C 1
ATOM 1537 O O . VAL A 1 195 ? -3.506 -54.75 -33.719 1 79.75 195 VAL A O 1
ATOM 1540 N N . VAL A 1 196 ? -2.543 -54.281 -31.812 1 75.88 196 VAL A N 1
ATOM 1541 C CA . VAL A 1 196 ? -1.205 -54.562 -32.312 1 75.88 196 VAL A CA 1
ATOM 1542 C C . VAL A 1 196 ? -1.1 -56.062 -32.625 1 75.88 196 VAL A C 1
ATOM 1544 O O . VAL A 1 196 ? -0.69 -56.438 -33.719 1 75.88 196 VAL A O 1
ATOM 1547 N N . PRO A 1 197 ? -1.592 -56.875 -31.688 1 76.88 197 PRO A N 1
ATOM 1548 C CA . PRO A 1 197 ? -1.438 -58.312 -31.984 1 76.88 197 PRO A CA 1
ATOM 1549 C C . PRO A 1 197 ? -2.357 -58.781 -33.094 1 76.88 197 PRO A C 1
ATOM 1551 O O . PRO A 1 197 ? -1.977 -59.656 -33.906 1 76.88 197 PRO A O 1
ATOM 1554 N N . ASN A 1 198 ? -3.527 -58.156 -33.219 1 78.94 198 ASN A N 1
ATOM 1555 C CA . ASN A 1 198 ? -4.508 -58.594 -34.219 1 78.94 198 ASN A CA 1
ATOM 1556 C C . ASN A 1 198 ? -4.438 -57.75 -35.5 1 78.94 198 ASN A C 1
ATOM 1558 O O . ASN A 1 198 ? -5.156 -58.031 -36.438 1 78.94 198 ASN A O 1
ATOM 1562 N N . GLN A 1 199 ? -3.455 -56.844 -35.594 1 81.06 199 GLN A N 1
ATOM 1563 C CA . GLN A 1 199 ? -3.301 -55.938 -36.719 1 81.06 199 GLN A CA 1
ATOM 1564 C C . GLN A 1 199 ? -4.645 -55.344 -37.125 1 81.06 199 GLN A C 1
ATOM 1566 O O . GLN A 1 199 ? -4.965 -55.312 -38.312 1 81.06 199 GLN A O 1
ATOM 1571 N N . ALA A 1 200 ? -5.488 -55.094 -36.188 1 84.56 200 ALA A N 1
ATOM 1572 C CA . ALA A 1 200 ? -6.828 -54.562 -36.438 1 84.56 200 ALA A CA 1
ATOM 1573 C C . ALA A 1 200 ? -6.789 -53.062 -36.625 1 84.56 200 ALA A C 1
ATOM 1575 O O . ALA A 1 200 ? -7.094 -52.312 -35.719 1 84.56 200 ALA A O 1
ATOM 1576 N N . THR A 1 201 ? -6.523 -52.625 -37.906 1 85.69 201 THR A N 1
ATOM 1577 C CA . THR A 1 201 ? -6.367 -51.219 -38.188 1 85.69 201 THR A CA 1
ATOM 1578 C C . THR A 1 201 ? -7.707 -50.469 -38.062 1 85.69 201 THR A C 1
ATOM 1580 O O . THR A 1 201 ? -7.754 -49.312 -37.719 1 85.69 201 THR A O 1
ATOM 1583 N N . ALA A 1 202 ? -8.812 -51.219 -38.344 1 87.38 202 ALA A N 1
ATOM 1584 C CA . ALA A 1 202 ? -10.133 -50.594 -38.25 1 87.38 202 ALA A CA 1
ATOM 1585 C C . ALA A 1 202 ? -10.453 -50.219 -36.812 1 87.38 202 ALA A C 1
ATOM 1587 O O . ALA A 1 202 ? -10.977 -49.156 -36.531 1 87.38 202 ALA A O 1
ATOM 1588 N N . THR A 1 203 ? -10.133 -51.125 -35.906 1 85.75 203 THR A N 1
ATOM 1589 C CA . THR A 1 203 ? -10.367 -50.875 -34.5 1 85.75 203 THR A CA 1
ATOM 1590 C C . THR A 1 203 ? -9.5 -49.719 -34.031 1 85.75 203 THR A C 1
ATOM 1592 O O . THR A 1 203 ? -9.922 -48.938 -33.156 1 85.75 203 THR A O 1
ATOM 1595 N N . LEU A 1 204 ? -8.344 -49.594 -34.594 1 89.12 204 LEU A N 1
ATOM 1596 C CA . LEU A 1 204 ? -7.449 -48.5 -34.219 1 89.12 204 LEU A CA 1
ATOM 1597 C C . LEU A 1 204 ? -8.078 -47.156 -34.562 1 89.12 204 LEU A C 1
ATOM 1599 O O . LEU A 1 204 ? -8.055 -46.25 -33.719 1 89.12 204 LEU A O 1
ATOM 1603 N N . TRP A 1 205 ? -8.664 -47 -35.688 1 90.12 205 TRP A N 1
ATOM 1604 C CA . TRP A 1 205 ? -9.242 -45.719 -36.125 1 90.12 205 TRP A CA 1
ATOM 1605 C C . TRP A 1 205 ? -10.516 -45.406 -35.344 1 90.12 205 TRP A C 1
ATOM 1607 O O . TRP A 1 205 ? -10.805 -44.25 -35.031 1 90.12 205 TRP A O 1
ATOM 1617 N N . VAL A 1 206 ? -11.289 -46.469 -34.969 1 89.25 206 VAL A N 1
ATOM 1618 C CA . VAL A 1 206 ? -12.484 -46.25 -34.156 1 89.25 206 VAL A CA 1
ATOM 1619 C C . VAL A 1 206 ? -12.086 -45.719 -32.781 1 89.25 206 VAL A C 1
ATOM 1621 O O . VAL A 1 206 ? -12.695 -44.781 -32.281 1 89.25 206 VAL A O 1
ATOM 1624 N N . LEU A 1 207 ? -11.078 -46.312 -32.219 1 89.75 207 LEU A N 1
ATOM 1625 C CA . LEU A 1 207 ? -10.617 -45.875 -30.906 1 89.75 207 LEU A CA 1
ATOM 1626 C C . LEU A 1 207 ? -9.992 -44.469 -30.969 1 89.75 207 LEU A C 1
ATOM 1628 O O . LEU A 1 207 ? -10.172 -43.656 -30.062 1 89.75 207 LEU A O 1
ATOM 1632 N N . ALA A 1 208 ? -9.258 -44.219 -32.062 1 91.12 208 ALA A N 1
ATOM 1633 C CA . ALA A 1 208 ? -8.609 -42.938 -32.219 1 91.12 208 ALA A CA 1
ATOM 1634 C C . ALA A 1 208 ? -9.648 -41.812 -32.375 1 91.12 208 ALA A C 1
ATOM 1636 O O . ALA A 1 208 ? -9.5 -40.719 -31.797 1 91.12 208 ALA A O 1
ATOM 1637 N N . ILE A 1 209 ? -10.664 -42.062 -33.125 1 91.81 209 ILE A N 1
ATOM 1638 C CA . ILE A 1 209 ? -11.727 -41.094 -33.312 1 91.81 209 ILE A CA 1
ATOM 1639 C C . ILE A 1 209 ? -12.461 -40.875 -31.984 1 91.81 209 ILE A C 1
ATOM 1641 O O . ILE A 1 209 ? -12.805 -39.75 -31.625 1 91.81 209 ILE A O 1
ATOM 1645 N N . GLY A 1 210 ? -12.75 -41.938 -31.297 1 89.12 210 GLY A N 1
ATOM 1646 C CA . GLY A 1 210 ? -13.352 -41.812 -29.969 1 89.12 210 GLY A CA 1
ATOM 1647 C C . GLY A 1 210 ? -12.516 -41 -29.016 1 89.12 210 GLY A C 1
ATOM 1648 O O . GLY A 1 210 ? -13.055 -40.156 -28.266 1 89.12 210 GLY A O 1
ATOM 1649 N N . LEU A 1 211 ? -11.227 -41.25 -29 1 90.06 211 LEU A N 1
ATOM 1650 C CA . LEU A 1 211 ? -10.328 -40.5 -28.125 1 90.06 211 LEU A CA 1
ATOM 1651 C C . LEU A 1 211 ? -10.281 -39.031 -28.531 1 90.06 211 LEU A C 1
ATOM 1653 O O . LEU A 1 211 ? -10.219 -38.125 -27.672 1 90.06 211 LEU A O 1
ATOM 1657 N N . PHE A 1 212 ? -10.289 -38.75 -29.844 1 91.44 212 PHE A N 1
ATOM 1658 C CA . PHE A 1 212 ? -10.266 -37.375 -30.328 1 91.44 212 PHE A CA 1
ATOM 1659 C C . PHE A 1 212 ? -11.516 -36.625 -29.891 1 91.44 212 PHE A C 1
ATOM 1661 O O . PHE A 1 212 ? -11.422 -35.469 -29.422 1 91.44 212 PHE A O 1
ATOM 1668 N N . ILE A 1 213 ? -12.625 -37.219 -30 1 91.56 213 ILE A N 1
ATOM 1669 C CA . ILE A 1 213 ? -13.875 -36.625 -29.562 1 91.56 213 ILE A CA 1
ATOM 1670 C C . ILE A 1 213 ? -13.859 -36.438 -28.047 1 91.56 213 ILE A C 1
ATOM 1672 O O . ILE A 1 213 ? -14.281 -35.375 -27.547 1 91.56 213 ILE A O 1
ATOM 1676 N N . GLY A 1 214 ? -13.359 -37.406 -27.344 1 90.81 214 GLY A N 1
ATOM 1677 C CA . GLY A 1 214 ? -13.258 -37.281 -25.891 1 90.81 214 GLY A CA 1
ATOM 1678 C C . GLY A 1 214 ? -12.336 -36.156 -25.438 1 90.81 214 GLY A C 1
ATOM 1679 O O . GLY A 1 214 ? -12.688 -35.406 -24.547 1 90.81 214 GLY A O 1
ATOM 1680 N N . THR A 1 215 ? -11.234 -36.062 -26.062 1 89.62 215 THR A N 1
ATOM 1681 C CA . THR A 1 215 ? -10.273 -35.031 -25.688 1 89.62 215 THR A CA 1
ATOM 1682 C C . THR A 1 215 ? -10.773 -33.656 -26.078 1 89.62 215 THR A C 1
ATOM 1684 O O . THR A 1 215 ? -10.508 -32.656 -25.391 1 89.62 215 THR A O 1
ATOM 1687 N N . ALA A 1 216 ? -11.414 -33.562 -27.203 1 91.62 216 ALA A N 1
ATOM 1688 C CA . ALA A 1 216 ? -12.008 -32.281 -27.609 1 91.62 216 ALA A CA 1
ATOM 1689 C C . ALA A 1 216 ? -13.07 -31.844 -26.609 1 91.62 216 ALA A C 1
ATOM 1691 O O . ALA A 1 216 ? -13.156 -30.656 -26.266 1 91.62 216 ALA A O 1
ATOM 1692 N N . PHE A 1 217 ? -13.844 -32.812 -26.234 1 91.31 217 PHE A N 1
ATOM 1693 C CA . PHE A 1 217 ? -14.859 -32.5 -25.234 1 91.31 217 PHE A CA 1
ATOM 1694 C C . PHE A 1 217 ? -14.203 -32.125 -23.906 1 91.31 217 PHE A C 1
ATOM 1696 O O . PHE A 1 217 ? -14.711 -31.281 -23.172 1 91.31 217 PHE A O 1
ATOM 1703 N N . GLU A 1 218 ? -13.125 -32.781 -23.609 1 90.19 218 GLU A N 1
ATOM 1704 C CA . GLU A 1 218 ? -12.383 -32.469 -22.391 1 90.19 218 GLU A CA 1
ATOM 1705 C C . GLU A 1 218 ? -11.883 -31.016 -22.438 1 90.19 218 GLU A C 1
ATOM 1707 O O . GLU A 1 218 ? -11.938 -30.312 -21.422 1 90.19 218 GLU A O 1
ATOM 1712 N N . LEU A 1 219 ? -11.422 -30.625 -23.562 1 89.62 219 LEU A N 1
ATOM 1713 C CA . LEU A 1 219 ? -10.977 -29.25 -23.734 1 89.62 219 LEU A CA 1
ATOM 1714 C C . LEU A 1 219 ? -12.125 -28.266 -23.516 1 89.62 219 LEU A C 1
ATOM 1716 O O . LEU A 1 219 ? -11.977 -27.281 -22.781 1 89.62 219 LEU A O 1
ATOM 1720 N N . LEU A 1 220 ? -13.234 -28.578 -24.062 1 91.44 220 LEU A N 1
ATOM 1721 C CA . LEU A 1 220 ? -14.398 -27.703 -23.938 1 91.44 220 LEU A CA 1
ATOM 1722 C C . LEU A 1 220 ? -14.859 -27.625 -22.484 1 91.44 220 LEU A C 1
ATOM 1724 O O . LEU A 1 220 ? -15.195 -26.547 -22 1 91.44 220 LEU A O 1
ATOM 1728 N N . LEU A 1 221 ? -14.828 -28.719 -21.859 1 89.88 221 LEU A N 1
ATOM 1729 C CA . LEU A 1 221 ? -15.266 -28.75 -20.453 1 89.88 221 LEU A CA 1
ATOM 1730 C C . LEU A 1 221 ? -14.273 -28.016 -19.562 1 89.88 221 LEU A C 1
ATOM 1732 O O . LEU A 1 221 ? -14.672 -27.375 -18.594 1 89.88 221 LEU A O 1
ATOM 1736 N N . ARG A 1 222 ? -13.008 -28.125 -19.844 1 88.62 222 ARG A N 1
ATOM 1737 C CA . ARG A 1 222 ? -11.992 -27.453 -19.047 1 88.62 222 ARG A CA 1
ATOM 1738 C C . ARG A 1 222 ? -12.117 -25.938 -19.172 1 88.62 222 ARG A C 1
ATOM 1740 O O . ARG A 1 222 ? -12 -25.219 -18.172 1 88.62 222 ARG A O 1
ATOM 1747 N N . VAL A 1 223 ? -12.414 -25.516 -20.359 1 87.94 223 VAL A N 1
ATOM 1748 C CA . VAL A 1 223 ? -12.57 -24.078 -20.594 1 87.94 223 VAL A CA 1
ATOM 1749 C C . VAL A 1 223 ? -13.859 -23.578 -19.953 1 87.94 223 VAL A C 1
ATOM 1751 O O . VAL A 1 223 ? -13.883 -22.5 -19.359 1 87.94 223 VAL A O 1
ATOM 1754 N N . LEU A 1 224 ? -14.852 -24.406 -20.078 1 87.25 224 LEU A N 1
ATOM 1755 C CA . LEU A 1 224 ? -16.141 -24.031 -19.484 1 87.25 224 LEU A CA 1
ATOM 1756 C C . LEU A 1 224 ? -16.031 -23.969 -17.969 1 87.25 224 LEU A C 1
ATOM 1758 O O . LEU A 1 224 ? -16.578 -23.078 -17.328 1 87.25 224 LEU A O 1
ATOM 1762 N N . ARG A 1 225 ? -15.383 -24.922 -17.453 1 84.56 225 ARG A N 1
ATOM 1763 C CA . ARG A 1 225 ? -15.18 -24.938 -16 1 84.56 225 ARG A CA 1
ATOM 1764 C C . ARG A 1 225 ? -14.422 -23.688 -15.547 1 84.56 225 ARG A C 1
ATOM 1766 O O . ARG A 1 225 ? -14.789 -23.062 -14.547 1 84.56 225 ARG A O 1
ATOM 1773 N N . ALA A 1 226 ? -13.359 -23.406 -16.219 1 83.56 226 ALA A N 1
ATOM 1774 C CA . ALA A 1 226 ? -12.562 -22.234 -15.883 1 83.56 226 ALA A CA 1
ATOM 1775 C C . ALA A 1 226 ? -13.406 -20.969 -15.961 1 83.56 226 ALA A C 1
ATOM 1777 O O . ALA A 1 226 ? -13.305 -20.078 -15.102 1 83.56 226 ALA A O 1
ATOM 1778 N N . TYR A 1 227 ? -14.266 -20.938 -16.922 1 83.62 227 TYR A N 1
ATOM 1779 C CA . TYR A 1 227 ? -15.141 -19.781 -17.125 1 83.62 227 TYR A CA 1
ATOM 1780 C C . TYR A 1 227 ? -16.172 -19.688 -16.016 1 83.62 227 TYR A C 1
ATOM 1782 O O . TYR A 1 227 ? -16.422 -18.609 -15.477 1 83.62 227 TYR A O 1
ATOM 1790 N N . LEU A 1 228 ? -16.734 -20.781 -15.688 1 83.5 228 LEU A N 1
ATOM 1791 C CA . LEU A 1 228 ? -17.766 -20.797 -14.648 1 83.5 228 LEU A CA 1
ATOM 1792 C C . LEU A 1 228 ? -17.172 -20.391 -13.297 1 83.5 228 LEU A C 1
ATOM 1794 O O . LEU A 1 228 ? -17.781 -19.641 -12.547 1 83.5 228 LEU A O 1
ATOM 1798 N N . LEU A 1 229 ? -16 -20.891 -13.023 1 82 229 LEU A N 1
ATOM 1799 C CA . LEU A 1 229 ? -15.336 -20.547 -11.773 1 82 229 LEU A CA 1
ATOM 1800 C C . LEU A 1 229 ? -14.961 -19.078 -11.742 1 82 229 LEU A C 1
ATOM 1802 O O . LEU A 1 229 ? -15.055 -18.422 -10.703 1 82 229 LEU A O 1
ATOM 1806 N N . ASP A 1 230 ? -14.602 -18.531 -12.828 1 82.38 230 ASP A N 1
ATOM 1807 C CA . ASP A 1 230 ? -14.219 -17.125 -12.914 1 82.38 230 ASP A CA 1
ATOM 1808 C C . ASP A 1 230 ? -15.438 -16.219 -12.734 1 82.38 230 ASP A C 1
ATOM 1810 O O . ASP A 1 230 ? -15.352 -15.172 -12.086 1 82.38 230 ASP A O 1
ATOM 1814 N N . VAL A 1 231 ? -16.5 -16.641 -13.398 1 82 231 VAL A N 1
ATOM 1815 C CA . VAL A 1 231 ? -17.734 -15.852 -13.281 1 82 231 VAL A CA 1
ATOM 1816 C C . VAL A 1 231 ? -18.219 -15.859 -11.828 1 82 231 VAL A C 1
ATOM 1818 O O . VAL A 1 231 ? -18.656 -14.828 -11.312 1 82 231 VAL A O 1
ATOM 1821 N N . ALA A 1 232 ? -18.141 -16.984 -11.266 1 78.38 232 ALA A N 1
ATOM 1822 C CA . ALA A 1 232 ? -18.516 -17.078 -9.859 1 78.38 232 ALA A CA 1
ATOM 1823 C C . ALA A 1 232 ? -17.609 -16.219 -8.984 1 78.38 232 ALA A C 1
ATOM 1825 O O . ALA A 1 232 ? -18.094 -15.539 -8.07 1 78.38 232 ALA A O 1
ATOM 1826 N N . GLY A 1 233 ? -16.344 -16.297 -9.258 1 77.81 233 GLY A N 1
ATOM 1827 C CA . GLY A 1 233 ? -15.406 -15.469 -8.516 1 77.81 233 GLY A CA 1
ATOM 1828 C C . GLY A 1 233 ? -15.602 -13.984 -8.75 1 77.81 233 GLY A C 1
ATOM 1829 O O . GLY A 1 233 ? -15.484 -13.18 -7.812 1 77.81 233 GLY A O 1
ATOM 1830 N N . LYS A 1 234 ? -15.945 -13.586 -9.961 1 80.06 234 LYS A N 1
ATOM 1831 C CA . LYS A 1 234 ? -16.156 -12.195 -10.32 1 80.06 234 LYS A CA 1
ATOM 1832 C C . LYS A 1 234 ? -17.359 -11.609 -9.594 1 80.06 234 LYS A C 1
ATOM 1834 O O . LYS A 1 234 ? -17.281 -10.492 -9.062 1 80.06 234 LYS A O 1
ATOM 1839 N N . LYS A 1 235 ? -18.391 -12.289 -9.625 1 76.62 235 LYS A N 1
ATOM 1840 C CA . LYS A 1 235 ? -19.594 -11.82 -8.961 1 76.62 235 LYS A CA 1
ATOM 1841 C C . LYS A 1 235 ? -19.359 -11.625 -7.465 1 76.62 235 LYS A C 1
ATOM 1843 O O . LYS A 1 235 ? -19.766 -10.617 -6.891 1 76.62 235 LYS A O 1
ATOM 1848 N N . THR A 1 236 ? -18.703 -12.531 -6.926 1 75.81 236 THR A N 1
ATOM 1849 C CA . THR A 1 236 ? -18.406 -12.445 -5.504 1 75.81 236 THR A CA 1
ATOM 1850 C C . THR A 1 236 ? -17.469 -11.281 -5.219 1 75.81 236 THR A C 1
ATOM 1852 O O . THR A 1 236 ? -17.625 -10.57 -4.223 1 75.81 236 THR A O 1
ATOM 1855 N N . ASP A 1 237 ? -16.562 -11.094 -6.027 1 78.94 237 ASP A N 1
ATOM 1856 C CA . ASP A 1 237 ? -15.562 -10.047 -5.848 1 78.94 237 ASP A CA 1
ATOM 1857 C C . ASP A 1 237 ? -16.188 -8.656 -5.949 1 78.94 237 ASP A C 1
ATOM 1859 O O . ASP A 1 237 ? -15.859 -7.762 -5.172 1 78.94 237 ASP A O 1
ATOM 1863 N N . VAL A 1 238 ? -17.062 -8.461 -6.906 1 79.81 238 VAL A N 1
ATOM 1864 C CA . VAL A 1 238 ? -17.688 -7.156 -7.121 1 79.81 238 VAL A CA 1
ATOM 1865 C C . VAL A 1 238 ? -18.578 -6.805 -5.934 1 79.81 238 VAL A C 1
ATOM 1867 O O . VAL A 1 238 ? -18.516 -5.688 -5.418 1 79.81 238 VAL A O 1
ATOM 1870 N N . VAL A 1 239 ? -19.281 -7.746 -5.461 1 76.5 239 VAL A N 1
ATOM 1871 C CA . VAL A 1 239 ? -20.203 -7.5 -4.355 1 76.5 239 VAL A CA 1
ATOM 1872 C C . VAL A 1 239 ? -19.406 -7.285 -3.064 1 76.5 239 VAL A C 1
ATOM 1874 O O . VAL A 1 239 ? -19.719 -6.375 -2.291 1 76.5 239 VAL A O 1
ATOM 1877 N N . LEU A 1 240 ? -18.469 -8.062 -2.926 1 78.25 240 LEU A N 1
ATOM 1878 C CA . LEU A 1 240 ? -17.688 -7.957 -1.701 1 78.25 240 LEU A CA 1
ATOM 1879 C C . LEU A 1 240 ? -16.891 -6.656 -1.674 1 78.25 240 LEU A C 1
ATOM 1881 O O . LEU A 1 240 ? -16.766 -6.016 -0.626 1 78.25 240 LEU A O 1
ATOM 1885 N N . SER A 1 241 ? -16.281 -6.352 -2.799 1 83.44 241 SER A N 1
ATOM 1886 C CA . SER A 1 241 ? -15.523 -5.109 -2.869 1 83.44 241 SER A CA 1
ATOM 1887 C C . SER A 1 241 ? -16.406 -3.898 -2.615 1 83.44 241 SER A C 1
ATOM 1889 O O . SER A 1 241 ? -16.016 -2.963 -1.917 1 83.44 241 SER A O 1
ATOM 1891 N N . ALA A 1 242 ? -17.562 -3.934 -3.135 1 82.12 242 ALA A N 1
ATOM 1892 C CA . ALA A 1 242 ? -18.5 -2.838 -2.932 1 82.12 242 ALA A CA 1
ATOM 1893 C C . ALA A 1 242 ? -18.922 -2.734 -1.468 1 82.12 242 ALA A C 1
ATOM 1895 O O . ALA A 1 242 ? -18.969 -1.638 -0.908 1 82.12 242 ALA A O 1
ATOM 1896 N N . THR A 1 243 ? -19.156 -3.826 -0.899 1 80.06 243 THR A N 1
ATOM 1897 C CA . THR A 1 243 ? -19.594 -3.85 0.493 1 80.06 243 THR A CA 1
ATOM 1898 C C . THR A 1 243 ? -18.453 -3.418 1.42 1 80.06 243 THR A C 1
ATOM 1900 O O . THR A 1 243 ? -18.688 -2.686 2.385 1 80.06 243 THR A O 1
ATOM 1903 N N . LEU A 1 244 ? -17.359 -3.908 1.111 1 82.31 244 LEU A N 1
ATOM 1904 C CA . LEU A 1 244 ? -16.203 -3.551 1.937 1 82.31 244 LEU A CA 1
ATOM 1905 C C . LEU A 1 244 ? -15.938 -2.051 1.879 1 82.31 244 LEU A C 1
ATOM 1907 O O . LEU A 1 244 ? -15.648 -1.427 2.902 1 82.31 244 LEU A O 1
ATOM 1911 N N . PHE A 1 245 ? -16.047 -1.523 0.71 1 85.69 245 PHE A N 1
ATOM 1912 C CA . PHE A 1 245 ? -15.781 -0.096 0.563 1 85.69 245 PHE A CA 1
ATOM 1913 C C . PHE A 1 245 ? -16.859 0.726 1.252 1 85.69 245 PHE A C 1
ATOM 1915 O O . PHE A 1 245 ? -16.578 1.79 1.809 1 85.69 245 PHE A O 1
ATOM 1922 N N . GLU A 1 246 ? -17.953 0.247 1.183 1 83.75 246 GLU A N 1
ATOM 1923 C CA . GLU A 1 246 ? -19.047 0.903 1.883 1 83.75 246 GLU A CA 1
ATOM 1924 C C . GLU A 1 246 ? -18.828 0.878 3.393 1 83.75 246 GLU A C 1
ATOM 1926 O O . GLU A 1 246 ? -19.109 1.865 4.082 1 83.75 246 GLU A O 1
ATOM 1931 N N . ARG A 1 247 ? -18.391 -0.179 3.83 1 82.62 247 ARG A N 1
ATOM 1932 C CA . ARG A 1 247 ? -18.125 -0.309 5.262 1 82.62 247 ARG A CA 1
ATOM 1933 C C . ARG A 1 247 ? -16.969 0.583 5.691 1 82.62 247 ARG A C 1
ATOM 1935 O O . ARG A 1 247 ? -16.953 1.08 6.82 1 82.62 247 ARG A O 1
ATOM 1942 N N . ILE A 1 248 ? -16.125 0.741 4.855 1 85.06 248 ILE A N 1
ATOM 1943 C CA . ILE A 1 248 ? -14.969 1.582 5.152 1 85.06 248 ILE A CA 1
ATOM 1944 C C . ILE A 1 248 ? -15.398 3.043 5.238 1 85.06 248 ILE A C 1
ATOM 1946 O O . ILE A 1 248 ? -15.016 3.758 6.168 1 85.06 248 ILE A O 1
ATOM 1950 N N . THR A 1 249 ? -16.125 3.451 4.297 1 87.12 249 THR A N 1
ATOM 1951 C CA . THR A 1 249 ? -16.562 4.844 4.281 1 87.12 249 THR A CA 1
ATOM 1952 C C . THR A 1 249 ? -17.594 5.102 5.383 1 87.12 249 THR A C 1
ATOM 1954 O O . THR A 1 249 ? -17.719 6.23 5.859 1 87.12 249 THR A O 1
ATOM 1957 N N . GLY A 1 250 ? -18.25 4.051 5.801 1 85.88 250 GLY A N 1
ATOM 1958 C CA . GLY A 1 250 ? -19.281 4.211 6.816 1 85.88 250 GLY A CA 1
ATOM 1959 C C . GLY A 1 250 ? -18.812 3.855 8.211 1 85.88 250 GLY A C 1
ATOM 1960 O O . GLY A 1 250 ? -19.578 3.912 9.172 1 85.88 250 GLY A O 1
ATOM 1961 N N . MET A 1 251 ? -17.594 3.607 8.367 1 86.44 251 MET A N 1
ATOM 1962 C CA . MET A 1 251 ? -17.062 3.172 9.664 1 86.44 251 MET A CA 1
ATOM 1963 C C . MET A 1 251 ? -17.078 4.32 10.664 1 86.44 251 MET A C 1
ATOM 1965 O O . MET A 1 251 ? -16.938 5.484 10.289 1 86.44 251 MET A O 1
ATOM 1969 N N . SER A 1 252 ? -17.297 3.951 11.891 1 88.38 252 SER A N 1
ATOM 1970 C CA . SER A 1 252 ? -17.219 4.953 12.953 1 88.38 252 SER A CA 1
ATOM 1971 C C . SER A 1 252 ? -15.797 5.469 13.133 1 88.38 252 SER A C 1
ATOM 1973 O O . SER A 1 252 ? -14.836 4.699 13.031 1 88.38 252 SER A O 1
ATOM 1975 N N . MET A 1 253 ? -15.688 6.672 13.391 1 85.69 253 MET A N 1
ATOM 1976 C CA . MET A 1 253 ? -14.375 7.297 13.531 1 85.69 253 MET A CA 1
ATOM 1977 C C . MET A 1 253 ? -13.656 6.773 14.766 1 85.69 253 MET A C 1
ATOM 1979 O O . MET A 1 253 ? -12.43 6.797 14.836 1 85.69 253 MET A O 1
ATOM 1983 N N . SER A 1 254 ? -14.391 6.281 15.703 1 83.94 254 SER A N 1
ATOM 1984 C CA . SER A 1 254 ? -13.789 5.758 16.922 1 83.94 254 SER A CA 1
ATOM 1985 C C . SER A 1 254 ? -13.047 4.453 16.672 1 83.94 254 SER A C 1
ATOM 1987 O O . SER A 1 254 ? -12.141 4.086 17.406 1 83.94 254 SER A O 1
ATOM 1989 N N . SER A 1 255 ? -13.383 3.811 15.594 1 79.62 255 SER A N 1
ATOM 1990 C CA . SER A 1 255 ? -12.789 2.518 15.281 1 79.62 255 SER A CA 1
ATOM 1991 C C . SER A 1 255 ? -11.82 2.623 14.109 1 79.62 255 SER A C 1
ATOM 1993 O O . SER A 1 255 ? -11.445 1.612 13.508 1 79.62 255 SER A O 1
ATOM 1995 N N . ARG A 1 256 ? -11.492 3.807 13.766 1 77.75 256 ARG A N 1
ATOM 1996 C CA . ARG A 1 256 ? -10.539 4 12.672 1 77.75 256 ARG A CA 1
ATOM 1997 C C . ARG A 1 256 ? -9.18 3.393 13.016 1 77.75 256 ARG A C 1
ATOM 1999 O O . ARG A 1 256 ? -8.68 3.576 14.125 1 77.75 256 ARG A O 1
ATOM 2006 N N . PRO A 1 257 ? -8.68 2.666 12.133 1 71.62 257 PRO A N 1
ATOM 2007 C CA . PRO A 1 257 ? -7.387 2.039 12.422 1 71.62 257 PRO A CA 1
ATOM 2008 C C . PRO A 1 257 ? -6.262 3.057 12.602 1 71.62 257 PRO A C 1
ATOM 2010 O O . PRO A 1 257 ? -6.32 4.148 12.031 1 71.62 257 PRO A O 1
ATOM 2013 N N . ALA A 1 258 ? -5.301 2.641 13.352 1 64.69 258 ALA A N 1
ATOM 2014 C CA . ALA A 1 258 ? -4.191 3.516 13.727 1 64.69 258 ALA A CA 1
ATOM 2015 C C . ALA A 1 258 ? -3.268 3.764 12.539 1 64.69 258 ALA A C 1
ATOM 2017 O O . ALA A 1 258 ? -2.688 4.844 12.406 1 64.69 258 ALA A O 1
ATOM 2018 N N . THR A 1 259 ? -3.143 2.697 11.695 1 68.62 259 THR A N 1
ATOM 2019 C CA . THR A 1 259 ? -2.227 2.859 10.57 1 68.62 259 THR A CA 1
ATOM 2020 C C . THR A 1 259 ? -2.965 2.711 9.242 1 68.62 259 THR A C 1
ATOM 2022 O O . THR A 1 259 ? -3.611 1.69 9 1 68.62 259 THR A O 1
ATOM 2025 N N . ILE A 1 260 ? -2.955 3.811 8.406 1 69.69 260 ILE A N 1
ATOM 2026 C CA . ILE A 1 260 ? -3.627 3.838 7.109 1 69.69 260 ILE A CA 1
ATOM 2027 C C . ILE A 1 260 ? -2.975 2.828 6.168 1 69.69 260 ILE A C 1
ATOM 2029 O O . ILE A 1 260 ? -3.666 2.078 5.473 1 69.69 260 ILE A O 1
ATOM 2033 N N . GLY A 1 261 ? -1.646 2.785 6.223 1 64.5 261 GLY A N 1
ATOM 2034 C CA . GLY A 1 261 ? -0.936 1.896 5.32 1 64.5 261 GLY A CA 1
ATOM 2035 C C . GLY A 1 261 ? -1.242 0.43 5.559 1 64.5 261 GLY A C 1
ATOM 2036 O O . GLY A 1 261 ? -1.523 -0.313 4.617 1 64.5 261 GLY A O 1
ATOM 2037 N N . GLY A 1 262 ? -1.252 0.063 6.84 1 65.75 262 GLY A N 1
ATOM 2038 C CA . GLY A 1 262 ? -1.57 -1.316 7.172 1 65.75 262 GLY A CA 1
ATOM 2039 C C . GLY A 1 262 ? -2.984 -1.712 6.785 1 65.75 262 GLY A C 1
ATOM 2040 O O . GLY A 1 262 ? -3.207 -2.803 6.258 1 65.75 262 GLY A O 1
ATOM 2041 N N . PHE A 1 263 ? -3.82 -0.756 7.004 1 73.62 263 PHE A N 1
ATOM 2042 C CA . PHE A 1 263 ? -5.223 -1.008 6.688 1 73.62 263 PHE A CA 1
ATOM 2043 C C . PHE A 1 263 ? -5.43 -1.089 5.18 1 73.62 263 PHE A C 1
ATOM 2045 O O . PHE A 1 263 ? -6.172 -1.947 4.699 1 73.62 263 PHE A O 1
ATOM 2052 N N . ALA A 1 264 ? -4.785 -0.213 4.453 1 74.5 264 ALA A N 1
ATOM 2053 C CA . ALA A 1 264 ? -4.875 -0.231 2.996 1 74.5 264 ALA A CA 1
ATOM 2054 C C . ALA A 1 264 ? -4.312 -1.531 2.428 1 74.5 264 ALA A C 1
ATOM 2056 O O . ALA A 1 264 ? -4.848 -2.078 1.462 1 74.5 264 ALA A O 1
ATOM 2057 N N . GLN A 1 265 ? -3.307 -2.057 3.033 1 71.25 265 GLN A N 1
ATOM 2058 C CA . GLN A 1 265 ? -2.707 -3.307 2.58 1 71.25 265 GLN A CA 1
ATOM 2059 C C . GLN A 1 265 ? -3.65 -4.484 2.814 1 71.25 265 GLN A C 1
ATOM 2061 O O . GLN A 1 265 ? -3.742 -5.387 1.979 1 71.25 265 GLN A O 1
ATOM 2066 N N . SER A 1 266 ? -4.324 -4.457 3.92 1 71.25 266 SER A N 1
ATOM 2067 C CA . SER A 1 266 ? -5.262 -5.531 4.219 1 71.25 266 SER A CA 1
ATOM 2068 C C . SER A 1 266 ? -6.383 -5.59 3.184 1 71.25 266 SER A C 1
ATOM 2070 O O . SER A 1 266 ? -6.832 -6.676 2.811 1 71.25 266 SER A O 1
ATOM 2072 N N . ILE A 1 267 ? -6.734 -4.41 2.725 1 75.19 267 ILE A N 1
ATOM 2073 C CA . ILE A 1 267 ? -7.789 -4.352 1.718 1 75.19 267 ILE A CA 1
ATOM 2074 C C . ILE A 1 267 ? -7.246 -4.832 0.374 1 75.19 267 ILE A C 1
ATOM 2076 O O . ILE A 1 267 ? -7.945 -5.516 -0.377 1 75.19 267 ILE A O 1
ATOM 2080 N N . HIS A 1 268 ? -5.984 -4.473 0.208 1 70 268 HIS A N 1
ATOM 2081 C CA . HIS A 1 268 ? -5.344 -4.922 -1.022 1 70 268 HIS A CA 1
ATOM 2082 C C . HIS A 1 268 ? -5.242 -6.441 -1.065 1 70 268 HIS A C 1
ATOM 2084 O O . HIS A 1 268 ? -5.441 -7.055 -2.117 1 70 268 HIS A O 1
ATOM 2090 N N . ASP A 1 269 ? -5.008 -6.992 0.05 1 68.75 269 ASP A N 1
ATOM 2091 C CA . ASP A 1 269 ? -4.844 -8.438 0.14 1 68.75 269 ASP A CA 1
ATOM 2092 C C . ASP A 1 269 ? -6.164 -9.156 -0.12 1 68.75 269 ASP A C 1
ATOM 2094 O O . ASP A 1 269 ? -6.172 -10.352 -0.445 1 68.75 269 ASP A O 1
ATOM 2098 N N . PHE A 1 270 ? -7.191 -8.391 0.006 1 71.44 270 PHE A N 1
ATOM 2099 C CA . PHE A 1 270 ? -8.5 -8.977 -0.265 1 71.44 270 PHE A CA 1
ATOM 2100 C C . PHE A 1 270 ? -8.586 -9.477 -1.704 1 71.44 270 PHE A C 1
ATOM 2102 O O . PHE A 1 270 ? -9.297 -10.438 -1.995 1 71.44 270 PHE A O 1
ATOM 2109 N N . GLN A 1 271 ? -7.82 -8.867 -2.49 1 66.44 271 GLN A N 1
ATOM 2110 C CA . GLN A 1 271 ? -7.805 -9.297 -3.883 1 66.44 271 GLN A CA 1
ATOM 2111 C C . GLN A 1 271 ? -7.25 -10.711 -4.016 1 66.44 271 GLN A C 1
ATOM 2113 O O . GLN A 1 271 ? -7.641 -11.453 -4.918 1 66.44 271 GLN A O 1
ATOM 2118 N N . GLY A 1 272 ? -6.43 -11.008 -3.039 1 63.25 272 GLY A N 1
ATOM 2119 C CA . GLY A 1 272 ? -5.895 -12.359 -3.018 1 63.25 272 GLY A CA 1
ATOM 2120 C C . GLY A 1 272 ? -6.941 -13.414 -2.717 1 63.25 272 GLY A C 1
ATOM 2121 O O . GLY A 1 272 ? -6.84 -14.555 -3.184 1 63.25 272 GLY A O 1
ATOM 2122 N N . LEU A 1 273 ? -8.016 -13.062 -2.012 1 64.94 273 LEU A N 1
ATOM 2123 C CA . LEU A 1 273 ? -9.094 -13.984 -1.684 1 64.94 273 LEU A CA 1
ATOM 2124 C C . LEU A 1 273 ? -9.836 -14.43 -2.943 1 64.94 273 LEU A C 1
ATOM 2126 O O . LEU A 1 273 ? -10.219 -15.594 -3.064 1 64.94 273 LEU A O 1
ATOM 2130 N N . ARG A 1 274 ? -9.867 -13.469 -3.83 1 64.44 274 ARG A N 1
ATOM 2131 C CA . ARG A 1 274 ? -10.484 -13.805 -5.109 1 64.44 274 ARG A CA 1
ATOM 2132 C C . ARG A 1 274 ? -9.695 -14.906 -5.824 1 64.44 274 ARG A C 1
ATOM 2134 O O . ARG A 1 274 ? -10.281 -15.828 -6.387 1 64.44 274 ARG A O 1
ATOM 2141 N N . GLU A 1 275 ? -8.453 -14.719 -5.762 1 63.47 275 GLU A N 1
ATOM 2142 C CA . GLU A 1 275 ? -7.602 -15.695 -6.438 1 63.47 275 GLU A CA 1
ATOM 2143 C C . GLU A 1 275 ? -7.754 -17.078 -5.816 1 63.47 275 GLU A C 1
ATOM 2145 O O . GLU A 1 275 ? -7.699 -18.094 -6.516 1 63.47 275 GLU A O 1
ATOM 2150 N N . PHE A 1 276 ? -8.102 -17.062 -4.52 1 62.25 276 PHE A N 1
ATOM 2151 C CA . PHE A 1 276 ? -8.32 -18.344 -3.836 1 62.25 276 PHE A CA 1
ATOM 2152 C C . PHE A 1 276 ? -9.648 -18.953 -4.242 1 62.25 276 PHE A C 1
ATOM 2154 O O . PHE A 1 276 ? -9.742 -20.172 -4.43 1 62.25 276 PHE A O 1
ATOM 2161 N N . LEU A 1 277 ? -10.594 -18.062 -4.254 1 61.75 277 LEU A N 1
ATOM 2162 C CA . LEU A 1 277 ? -11.93 -18.562 -4.551 1 61.75 277 LEU A CA 1
ATOM 2163 C C . LEU A 1 277 ? -12.062 -18.922 -6.027 1 61.75 277 LEU A C 1
ATOM 2165 O O . LEU A 1 277 ? -12.992 -19.625 -6.422 1 61.75 277 LEU A O 1
ATOM 2169 N N . THR A 1 278 ? -11.18 -18.281 -6.582 1 57.38 278 THR A N 1
ATOM 2170 C CA . THR A 1 278 ? -11.25 -18.562 -8.008 1 57.38 278 THR A CA 1
ATOM 2171 C C . THR A 1 278 ? -10.516 -19.859 -8.336 1 57.38 278 THR A C 1
ATOM 2173 O O . THR A 1 278 ? -9.883 -20.469 -7.465 1 57.38 278 THR A O 1
ATOM 2176 N N . ALA A 1 279 ? -9.938 -20.125 -9.469 1 56.97 279 ALA A N 1
ATOM 2177 C CA . ALA A 1 279 ? -9.906 -21.203 -10.445 1 56.97 279 ALA A CA 1
ATOM 2178 C C . ALA A 1 279 ? -8.906 -22.281 -10.031 1 56.97 279 ALA A C 1
ATOM 2180 O O . ALA A 1 279 ? -9.25 -23.469 -9.961 1 56.97 279 ALA A O 1
ATOM 2181 N N . VAL A 1 280 ? -7.719 -21.891 -9.508 1 56.38 280 VAL A N 1
ATOM 2182 C CA . VAL A 1 280 ? -6.73 -22.969 -9.586 1 56.38 280 VAL A CA 1
ATOM 2183 C C . VAL A 1 280 ? -6.758 -23.781 -8.297 1 56.38 280 VAL A C 1
ATOM 2185 O O . VAL A 1 280 ? -6.656 -25.016 -8.336 1 56.38 280 VAL A O 1
ATOM 2188 N N . THR A 1 281 ? -7.168 -23.156 -7.191 1 60.84 281 THR A N 1
ATOM 2189 C CA . THR A 1 281 ? -7.16 -23.844 -5.902 1 60.84 281 THR A CA 1
ATOM 2190 C C . THR A 1 281 ? -8.367 -24.766 -5.77 1 60.84 281 THR A C 1
ATOM 2192 O O . THR A 1 281 ? -8.234 -25.906 -5.355 1 60.84 281 THR A O 1
ATOM 2195 N N . LEU A 1 282 ? -9.383 -24.25 -6.262 1 63.75 282 LEU A N 1
ATOM 2196 C CA . LEU A 1 282 ? -10.602 -25.047 -6.133 1 63.75 282 LEU A CA 1
ATOM 2197 C C . LEU A 1 282 ? -10.555 -26.25 -7.051 1 63.75 282 LEU A C 1
ATOM 2199 O O . LEU A 1 282 ? -11.023 -27.328 -6.684 1 63.75 282 LEU A O 1
ATOM 2203 N N . THR A 1 283 ? -9.82 -26.062 -8.133 1 65.88 283 THR A N 1
ATOM 2204 C CA . THR A 1 283 ? -9.727 -27.172 -9.07 1 65.88 283 THR A CA 1
ATOM 2205 C C . THR A 1 283 ? -8.906 -28.312 -8.484 1 65.88 283 THR A C 1
ATOM 2207 O O . THR A 1 283 ? -9.266 -29.484 -8.617 1 65.88 283 THR A O 1
ATOM 2210 N N . SER A 1 284 ? -7.836 -27.906 -7.805 1 67.88 284 SER A N 1
ATOM 2211 C CA . SER A 1 284 ? -6.988 -28.922 -7.215 1 67.88 284 SER A CA 1
ATOM 2212 C C . SER A 1 284 ? -7.707 -29.656 -6.082 1 67.88 284 SER A C 1
ATOM 2214 O O . SER A 1 284 ? -7.547 -30.859 -5.914 1 67.88 284 SER A O 1
ATOM 2216 N N . LEU A 1 285 ? -8.523 -28.984 -5.438 1 70.69 285 LEU A N 1
ATOM 2217 C CA . LEU A 1 285 ? -9.258 -29.578 -4.32 1 70.69 285 LEU A CA 1
ATOM 2218 C C . LEU A 1 285 ? -10.367 -30.484 -4.82 1 70.69 285 LEU A C 1
ATOM 2220 O O . LEU A 1 285 ? -10.617 -31.547 -4.238 1 70.69 285 LEU A O 1
ATOM 2224 N N . ILE A 1 286 ? -10.875 -30.109 -5.934 1 71.69 286 ILE A N 1
ATOM 2225 C CA . ILE A 1 286 ? -11.977 -30.875 -6.504 1 71.69 286 ILE A CA 1
ATOM 2226 C C . ILE A 1 286 ? -11.43 -32.156 -7.148 1 71.69 286 ILE A C 1
ATOM 2228 O O . ILE A 1 286 ? -12.117 -33.188 -7.184 1 71.69 286 ILE A O 1
ATOM 2232 N N . ASP A 1 287 ? -10.102 -32.062 -7.484 1 73.88 287 ASP A N 1
ATOM 2233 C CA . ASP A 1 287 ? -9.523 -33.219 -8.188 1 73.88 287 ASP A CA 1
ATOM 2234 C C . ASP A 1 287 ? -9.062 -34.281 -7.199 1 73.88 287 ASP A C 1
ATOM 2236 O O . ASP A 1 287 ? -8.883 -35.438 -7.574 1 73.88 287 ASP A O 1
ATOM 2240 N N . LEU A 1 288 ? -8.922 -34 -5.945 1 75.5 288 LEU A N 1
ATOM 2241 C CA . LEU A 1 288 ? -8.359 -34.906 -4.953 1 75.5 288 LEU A CA 1
ATOM 2242 C C . LEU A 1 288 ? -9.266 -36.125 -4.754 1 75.5 288 LEU A C 1
ATOM 2244 O O . LEU A 1 288 ? -8.805 -37.25 -4.785 1 75.5 288 LEU A O 1
ATOM 2248 N N . PRO A 1 289 ? -10.555 -35.875 -4.676 1 74.75 289 PRO A N 1
ATOM 2249 C CA . PRO A 1 289 ? -11.422 -37.062 -4.496 1 74.75 289 PRO A CA 1
ATOM 2250 C C . PRO A 1 289 ? -11.438 -37.969 -5.711 1 74.75 289 PRO A C 1
ATOM 2252 O O . PRO A 1 289 ? -11.664 -39.188 -5.578 1 74.75 289 PRO A O 1
ATOM 2255 N N . PHE A 1 290 ? -11.047 -37.406 -6.785 1 77.5 290 PHE A N 1
ATOM 2256 C CA . PHE A 1 290 ? -11.102 -38.188 -8 1 77.5 290 PHE A CA 1
ATOM 2257 C C . PHE A 1 290 ? -9.859 -39.062 -8.133 1 77.5 290 PHE A C 1
ATOM 2259 O O . PHE A 1 290 ? -9.828 -40 -8.953 1 77.5 290 PHE A O 1
ATOM 2266 N N . SER A 1 291 ? -8.898 -38.781 -7.305 1 81.5 291 SER A N 1
ATOM 2267 C CA . SER A 1 291 ? -7.738 -39.656 -7.234 1 81.5 291 SER A CA 1
ATOM 2268 C C . SER A 1 291 ? -8.125 -41.031 -6.738 1 81.5 291 SER A C 1
ATOM 2270 O O . SER A 1 291 ? -7.566 -42.031 -7.176 1 81.5 291 SER A O 1
ATOM 2272 N N . LEU A 1 292 ? -9.188 -41.094 -6.012 1 82.31 292 LEU A N 1
ATOM 2273 C CA . LEU A 1 292 ? -9.68 -42.375 -5.512 1 82.31 292 LEU A CA 1
ATOM 2274 C C . LEU A 1 292 ? -10.32 -43.188 -6.629 1 82.31 292 LEU A C 1
ATOM 2276 O O . LEU A 1 292 ? -10.195 -44.406 -6.66 1 82.31 292 LEU A O 1
ATOM 2280 N N . LEU A 1 293 ? -10.945 -42.469 -7.508 1 83.25 293 LEU A N 1
ATOM 2281 C CA . LEU A 1 293 ? -11.539 -43.125 -8.656 1 83.25 293 LEU A CA 1
ATOM 2282 C C . LEU A 1 293 ? -10.461 -43.781 -9.531 1 83.25 293 LEU A C 1
ATOM 2284 O O . LEU A 1 293 ? -10.641 -44.875 -10.031 1 83.25 293 LEU A O 1
ATOM 2288 N N . MET A 1 294 ? -9.414 -43.094 -9.648 1 86.44 294 MET A N 1
ATOM 2289 C CA . MET A 1 294 ? -8.328 -43.625 -10.477 1 86.44 294 MET A CA 1
ATOM 2290 C C . MET A 1 294 ? -7.688 -44.844 -9.82 1 86.44 294 MET A C 1
ATOM 2292 O O . MET A 1 294 ? -7.262 -45.781 -10.516 1 86.44 294 MET A O 1
ATOM 2296 N N . ILE A 1 295 ? -7.66 -44.906 -8.523 1 88 295 ILE A N 1
ATOM 2297 C CA . ILE A 1 295 ? -7.109 -46.062 -7.805 1 88 295 ILE A CA 1
ATOM 2298 C C . ILE A 1 295 ? -8.008 -47.281 -8.008 1 88 295 ILE A C 1
ATOM 2300 O O . ILE A 1 295 ? -7.523 -48.375 -8.219 1 88 295 ILE A O 1
ATOM 2304 N N . VAL A 1 296 ? -9.312 -47.031 -8.07 1 87.5 296 VAL A N 1
ATOM 2305 C CA . VAL A 1 296 ? -10.273 -48.125 -8.266 1 87.5 296 VAL A CA 1
ATOM 2306 C C . VAL A 1 296 ? -10.117 -48.688 -9.672 1 87.5 296 VAL A C 1
ATOM 2308 O O . VAL A 1 296 ? -10.164 -49.906 -9.859 1 87.5 296 VAL A O 1
ATOM 2311 N N . VAL A 1 297 ? -9.852 -47.844 -10.602 1 87.5 297 VAL A N 1
ATOM 2312 C CA . VAL A 1 297 ? -9.711 -48.312 -11.984 1 87.5 297 VAL A CA 1
ATOM 2313 C C . VAL A 1 297 ? -8.43 -49.125 -12.125 1 87.5 297 VAL A C 1
ATOM 2315 O O . VAL A 1 297 ? -8.406 -50.125 -12.859 1 87.5 297 VAL A O 1
ATOM 2318 N N . ILE A 1 298 ? -7.391 -48.75 -11.422 1 89.06 298 ILE A N 1
ATOM 2319 C CA . ILE A 1 298 ? -6.145 -49.5 -11.453 1 89.06 298 ILE A CA 1
ATOM 2320 C C . ILE A 1 298 ? -6.375 -50.875 -10.852 1 89.06 298 ILE A C 1
ATOM 2322 O O . ILE A 1 298 ? -5.84 -51.875 -11.344 1 89.06 298 ILE A O 1
ATOM 2326 N N . GLY A 1 299 ? -7.199 -50.969 -9.828 1 87.88 299 GLY A N 1
ATOM 2327 C CA . GLY A 1 299 ? -7.531 -52.25 -9.227 1 87.88 299 GLY A CA 1
ATOM 2328 C C . GLY A 1 299 ? -8.305 -53.156 -10.156 1 87.88 299 GLY A C 1
ATOM 2329 O O . GLY A 1 299 ? -8.062 -54.375 -10.195 1 87.88 299 GLY A O 1
ATOM 2330 N N . LEU A 1 300 ? -9.102 -52.594 -11.016 1 87 300 LEU A N 1
ATOM 2331 C CA . LEU A 1 300 ? -9.922 -53.375 -11.938 1 87 300 LEU A CA 1
ATOM 2332 C C . LEU A 1 300 ? -9.094 -53.875 -13.117 1 87 300 LEU A C 1
ATOM 2334 O O . LEU A 1 300 ? -9.305 -54.969 -13.617 1 87 300 LEU A O 1
ATOM 2338 N N . LEU A 1 301 ? -8.117 -53.031 -13.484 1 82.62 301 LEU A N 1
ATOM 2339 C CA . LEU A 1 301 ? -7.316 -53.375 -14.656 1 82.62 301 LEU A CA 1
ATOM 2340 C C . LEU A 1 301 ? -6.137 -54.281 -14.273 1 82.62 301 LEU A C 1
ATOM 2342 O O . LEU A 1 301 ? -5.828 -55.25 -14.969 1 82.62 301 LEU A O 1
ATOM 2346 N N . GLY A 1 302 ? -5.402 -53.875 -13.141 1 80.19 302 GLY A N 1
ATOM 2347 C CA . GLY A 1 302 ? -4.129 -54.531 -12.844 1 80.19 302 GLY A CA 1
ATOM 2348 C C . GLY A 1 302 ? -4.188 -55.438 -11.625 1 80.19 302 GLY A C 1
ATOM 2349 O O . GLY A 1 302 ? -3.188 -56.062 -11.258 1 80.19 302 GLY A O 1
ATOM 2350 N N . GLY A 1 303 ? -5.355 -55.625 -10.992 1 82.5 303 GLY A N 1
ATOM 2351 C CA . GLY A 1 303 ? -5.527 -56.5 -9.844 1 82.5 303 GLY A CA 1
ATOM 2352 C C . GLY A 1 303 ? -4.676 -56.125 -8.656 1 82.5 303 GLY A C 1
ATOM 2353 O O . GLY A 1 303 ? -4.941 -55.094 -8.008 1 82.5 303 GLY A O 1
ATOM 2354 N N . TRP A 1 304 ? -3.52 -56.781 -8.539 1 85 304 TRP A N 1
ATOM 2355 C CA . TRP A 1 304 ? -2.688 -56.625 -7.352 1 85 304 TRP A CA 1
ATOM 2356 C C . TRP A 1 304 ? -1.758 -55.438 -7.488 1 85 304 TRP A C 1
ATOM 2358 O O . TRP A 1 304 ? -1.164 -54.969 -6.504 1 85 304 TRP A O 1
ATOM 2368 N N . LEU A 1 305 ? -1.683 -54.75 -8.57 1 89.56 305 LEU A N 1
ATOM 2369 C CA . LEU A 1 305 ? -0.837 -53.562 -8.789 1 89.56 305 LEU A CA 1
ATOM 2370 C C . LEU A 1 305 ? -1.371 -52.375 -8.016 1 89.56 305 LEU A C 1
ATOM 2372 O O . LEU A 1 305 ? -0.641 -51.406 -7.785 1 89.56 305 LEU A O 1
ATOM 2376 N N . VAL A 1 306 ? -2.629 -52.438 -7.531 1 89.81 306 VAL A N 1
ATOM 2377 C CA . VAL A 1 306 ? -3.307 -51.344 -6.887 1 89.81 306 VAL A CA 1
ATOM 2378 C C . VAL A 1 306 ? -2.701 -51.094 -5.508 1 89.81 306 VAL A C 1
ATOM 2380 O O . VAL A 1 306 ? -2.795 -49.969 -4.969 1 89.81 306 VAL A O 1
ATOM 2383 N N . ILE A 1 307 ? -1.895 -51.969 -4.992 1 90.38 307 ILE A N 1
ATOM 2384 C CA . ILE A 1 307 ? -1.317 -51.844 -3.656 1 90.38 307 ILE A CA 1
ATOM 2385 C C . ILE A 1 307 ? -0.263 -50.75 -3.646 1 90.38 307 ILE A C 1
ATOM 2387 O O . ILE A 1 307 ? -0.076 -50.062 -2.633 1 90.38 307 ILE A O 1
ATOM 2391 N N . ILE A 1 308 ? 0.321 -50.469 -4.781 1 90.12 308 ILE A N 1
ATOM 2392 C CA . ILE A 1 308 ? 1.416 -49.531 -4.852 1 90.12 308 ILE A CA 1
ATOM 2393 C C . ILE A 1 308 ? 0.864 -48.094 -4.738 1 90.12 308 ILE A C 1
ATOM 2395 O O . ILE A 1 308 ? 1.284 -47.344 -3.873 1 90.12 308 ILE A O 1
ATOM 2399 N N . PRO A 1 309 ? -0.163 -47.781 -5.605 1 88 309 PRO A N 1
ATOM 2400 C CA . PRO A 1 309 ? -0.724 -46.438 -5.422 1 88 309 PRO A CA 1
ATOM 2401 C C . PRO A 1 309 ? -1.489 -46.312 -4.109 1 88 309 PRO A C 1
ATOM 2403 O O . PRO A 1 309 ? -1.56 -45.188 -3.549 1 88 309 PRO A O 1
ATOM 2406 N N . LEU A 1 310 ? -1.961 -47.344 -3.547 1 88.19 310 LEU A N 1
ATOM 2407 C CA . LEU A 1 310 ? -2.668 -47.312 -2.271 1 88.19 310 LEU A CA 1
ATOM 2408 C C . LEU A 1 310 ? -1.714 -46.969 -1.13 1 88.19 310 LEU A C 1
ATOM 2410 O O . LEU A 1 310 ? -2.104 -46.312 -0.162 1 88.19 310 LEU A O 1
ATOM 2414 N N . LEU A 1 311 ? -0.495 -47.375 -1.307 1 90.75 311 LEU A N 1
ATOM 2415 C CA . LEU A 1 311 ? 0.506 -47.094 -0.287 1 90.75 311 LEU A CA 1
ATOM 2416 C C . LEU A 1 311 ? 1.204 -45.75 -0.572 1 90.75 311 LEU A C 1
ATOM 2418 O O . LEU A 1 311 ? 1.524 -45 0.353 1 90.75 311 LEU A O 1
ATOM 2422 N N . ALA A 1 312 ? 1.374 -45.5 -1.822 1 89.62 312 ALA A N 1
ATOM 2423 C CA . ALA A 1 312 ? 2.096 -44.281 -2.217 1 89.62 312 ALA A CA 1
ATOM 2424 C C . ALA A 1 312 ? 1.285 -43.031 -1.896 1 89.62 312 ALA A C 1
ATOM 2426 O O . ALA A 1 312 ? 1.846 -42 -1.506 1 89.62 312 ALA A O 1
ATOM 2427 N N . PHE A 1 313 ? -0.006 -43.156 -2.012 1 87.5 313 PHE A N 1
ATOM 2428 C CA . PHE A 1 313 ? -0.853 -41.969 -1.806 1 87.5 313 PHE A CA 1
ATOM 2429 C C . PHE A 1 313 ? -0.803 -41.531 -0.352 1 87.5 313 PHE A C 1
ATOM 2431 O O . PHE A 1 313 ? -0.481 -40.375 -0.069 1 87.5 313 PHE A O 1
ATOM 2438 N N . PRO A 1 314 ? -1.021 -42.344 0.641 1 87.44 314 PRO A N 1
ATOM 2439 C CA . PRO A 1 314 ? -0.952 -41.906 2.037 1 87.44 314 PRO A CA 1
ATOM 2440 C C . PRO A 1 314 ? 0.457 -41.5 2.457 1 87.44 314 PRO A C 1
ATOM 2442 O O . PRO A 1 314 ? 0.62 -40.562 3.256 1 87.44 314 PRO A O 1
ATOM 2445 N N . ILE A 1 315 ? 1.493 -42.125 1.858 1 90.94 315 ILE A N 1
ATOM 2446 C CA . ILE A 1 315 ? 2.867 -41.781 2.203 1 90.94 315 ILE A CA 1
ATOM 2447 C C . ILE A 1 315 ? 3.188 -40.375 1.703 1 90.94 315 ILE A C 1
ATOM 2449 O O . ILE A 1 315 ? 3.76 -39.562 2.434 1 90.94 315 ILE A O 1
ATOM 2453 N N . THR A 1 316 ? 2.748 -40.156 0.516 1 88 316 THR A N 1
ATOM 2454 C CA . THR A 1 316 ? 2.969 -38.812 -0.046 1 88 316 THR A CA 1
ATOM 2455 C C . THR A 1 316 ? 2.121 -37.781 0.677 1 88 316 THR A C 1
ATOM 2457 O O . THR A 1 316 ? 2.568 -36.656 0.896 1 88 316 THR A O 1
ATOM 2460 N N . ALA A 1 317 ? 0.954 -38.156 1.044 1 85.31 317 ALA A N 1
ATOM 2461 C CA . ALA A 1 317 ? 0.065 -37.25 1.759 1 85.31 317 ALA A CA 1
ATOM 2462 C C . ALA A 1 317 ? 0.641 -36.875 3.121 1 85.31 317 ALA A C 1
ATOM 2464 O O . ALA A 1 317 ? 0.593 -35.688 3.527 1 85.31 317 ALA A O 1
ATOM 2465 N N . ILE A 1 318 ? 1.179 -37.844 3.791 1 87.69 318 ILE A N 1
ATOM 2466 C CA . ILE A 1 318 ? 1.768 -37.594 5.105 1 87.69 318 ILE A CA 1
ATOM 2467 C C . ILE A 1 318 ? 3.008 -36.719 4.961 1 87.69 318 ILE A C 1
ATOM 2469 O O . ILE A 1 318 ? 3.213 -35.781 5.746 1 87.69 318 ILE A O 1
ATOM 2473 N N . PHE A 1 319 ? 3.785 -37.031 3.938 1 88.12 319 PHE A N 1
ATOM 2474 C CA . PHE A 1 319 ? 4.961 -36.219 3.645 1 88.12 319 PHE A CA 1
ATOM 2475 C C . PHE A 1 319 ? 4.57 -34.781 3.367 1 88.12 319 PHE A C 1
ATOM 2477 O O . PHE A 1 319 ? 5.16 -33.844 3.924 1 88.12 319 PHE A O 1
ATOM 2484 N N . ALA A 1 320 ? 3.572 -34.594 2.586 1 83.44 320 ALA A N 1
ATOM 2485 C CA . ALA A 1 320 ? 3.088 -33.281 2.229 1 83.44 320 ALA A CA 1
ATOM 2486 C C . ALA A 1 320 ? 2.527 -32.562 3.449 1 83.44 320 ALA A C 1
ATOM 2488 O O . ALA A 1 320 ? 2.738 -31.344 3.613 1 83.44 320 A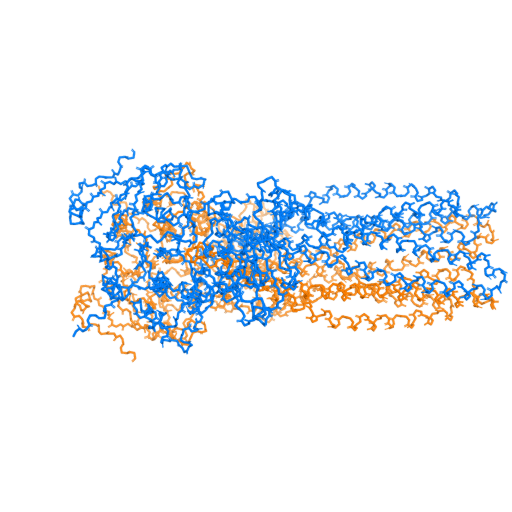LA A O 1
ATOM 2489 N N . LEU A 1 321 ? 1.914 -33.281 4.402 1 83.5 321 LEU A N 1
ATOM 2490 C CA . LEU A 1 321 ? 1.293 -32.688 5.578 1 83.5 321 LEU A CA 1
ATOM 2491 C C . LEU A 1 321 ? 2.35 -32.219 6.57 1 83.5 321 LEU A C 1
ATOM 2493 O O . LEU A 1 321 ? 2.182 -31.188 7.219 1 83.5 321 LEU A O 1
ATOM 2497 N N . ILE A 1 322 ? 3.393 -32.969 6.637 1 87.81 322 ILE A N 1
ATOM 2498 C CA . ILE A 1 322 ? 4.461 -32.594 7.559 1 87.81 322 ILE A CA 1
ATOM 2499 C C . ILE A 1 322 ? 5.129 -31.297 7.09 1 87.81 322 ILE A C 1
ATOM 2501 O O . ILE A 1 322 ? 5.367 -30.391 7.891 1 87.81 322 ILE A O 1
ATOM 2505 N N . ILE A 1 323 ? 5.359 -31.219 5.859 1 87.56 323 ILE A N 1
ATOM 2506 C CA . ILE A 1 323 ? 5.996 -30.031 5.297 1 87.56 323 ILE A CA 1
ATOM 2507 C C . ILE A 1 323 ? 5.031 -28.859 5.363 1 87.56 323 ILE A C 1
ATOM 2509 O O . ILE A 1 323 ? 5.445 -27.719 5.609 1 87.56 323 ILE A O 1
ATOM 2513 N N . GLN A 1 324 ? 3.795 -29.203 5.238 1 83.38 324 GLN A N 1
ATOM 2514 C CA . GLN A 1 324 ? 2.768 -28.172 5.262 1 83.38 324 GLN A CA 1
ATOM 2515 C C . GLN A 1 324 ? 2.705 -27.484 6.621 1 83.38 324 GLN A C 1
ATOM 2517 O O . GLN A 1 324 ? 2.508 -26.266 6.707 1 83.38 324 GLN A O 1
ATOM 2522 N N . ALA A 1 325 ? 2.826 -28.188 7.629 1 84.75 325 ALA A N 1
ATOM 2523 C CA . ALA A 1 325 ? 2.754 -27.625 8.977 1 84.75 325 ALA A CA 1
ATOM 2524 C C . ALA A 1 325 ? 3.891 -26.641 9.219 1 84.75 325 ALA A C 1
ATOM 2526 O O . ALA A 1 325 ? 3.676 -25.547 9.773 1 84.75 325 ALA A O 1
ATOM 2527 N N . ARG A 1 326 ? 4.988 -26.953 8.75 1 87.25 326 ARG A N 1
ATOM 2528 C CA . ARG A 1 326 ? 6.137 -26.062 8.914 1 87.25 326 ARG A CA 1
ATOM 2529 C C . ARG A 1 326 ? 6.035 -24.859 7.984 1 87.25 326 ARG A C 1
ATOM 2531 O O . ARG A 1 326 ? 6.406 -23.75 8.359 1 87.25 326 ARG A O 1
ATOM 2538 N N . LEU A 1 327 ? 5.547 -25.125 6.859 1 87.31 327 LEU A N 1
ATOM 2539 C CA . LEU A 1 327 ? 5.379 -24.062 5.871 1 87.31 327 LEU A CA 1
ATOM 2540 C C . LEU A 1 327 ? 4.367 -23.031 6.355 1 87.31 327 LEU A C 1
ATOM 2542 O O . LEU A 1 327 ? 4.574 -21.828 6.184 1 87.31 327 LEU A O 1
ATOM 2546 N N . ARG A 1 328 ? 3.354 -23.531 6.984 1 85.12 328 ARG A N 1
ATOM 2547 C CA . ARG A 1 328 ? 2.307 -22.641 7.492 1 85.12 328 ARG A CA 1
ATOM 2548 C C . ARG A 1 328 ? 2.871 -21.656 8.5 1 85.12 328 ARG A C 1
ATOM 2550 O O . ARG A 1 328 ? 2.615 -20.453 8.406 1 85.12 328 ARG A O 1
ATOM 2557 N N . ASP A 1 329 ? 3.652 -22.031 9.336 1 86.06 329 ASP A N 1
ATOM 2558 C CA . ASP A 1 329 ? 4.23 -21.172 10.375 1 86.06 329 ASP A CA 1
ATOM 2559 C C . ASP A 1 329 ? 5.195 -20.156 9.766 1 86.06 329 ASP A C 1
ATOM 2561 O O . ASP A 1 329 ? 5.195 -18.984 10.164 1 86.06 329 ASP A O 1
ATOM 2565 N N . THR A 1 330 ? 5.934 -20.625 8.875 1 89.06 330 THR A N 1
ATOM 2566 C CA . THR A 1 330 ? 6.922 -19.75 8.258 1 89.06 330 THR A CA 1
ATOM 2567 C C . THR A 1 330 ? 6.246 -18.672 7.414 1 89.06 330 THR A C 1
ATOM 2569 O O . THR A 1 330 ? 6.648 -17.516 7.445 1 89.06 330 THR A O 1
ATOM 2572 N N . VAL A 1 331 ? 5.227 -19.047 6.793 1 86.5 331 VAL A N 1
ATOM 2573 C CA . VAL A 1 331 ? 4.531 -18.109 5.922 1 86.5 331 VAL A CA 1
ATOM 2574 C C . VAL A 1 331 ? 3.789 -17.062 6.762 1 86.5 331 VAL A C 1
ATOM 2576 O O . VAL A 1 331 ? 3.762 -15.883 6.418 1 86.5 331 VAL A O 1
ATOM 2579 N N . GLN A 1 332 ? 3.23 -17.5 7.867 1 83.69 332 GLN A N 1
ATOM 2580 C CA . GLN A 1 332 ? 2.531 -16.578 8.75 1 83.69 332 GLN A CA 1
ATOM 2581 C C . GLN A 1 332 ? 3.48 -15.516 9.289 1 83.69 332 GLN A C 1
ATOM 2583 O O . GLN A 1 332 ? 3.137 -14.328 9.328 1 83.69 332 GLN A O 1
ATOM 2588 N N . LYS A 1 333 ? 4.613 -15.93 9.602 1 86.44 333 LYS A N 1
ATOM 2589 C CA . LYS A 1 333 ? 5.609 -15 10.117 1 86.44 333 LYS A CA 1
ATOM 2590 C C . LYS A 1 333 ? 6.102 -14.062 9.016 1 86.44 333 LYS A C 1
ATOM 2592 O O . LYS A 1 333 ? 6.324 -12.875 9.25 1 86.44 333 LYS A O 1
ATOM 2597 N N . SER A 1 334 ? 6.227 -14.594 7.859 1 87.25 334 SER A N 1
ATOM 2598 C CA . SER A 1 334 ? 6.68 -13.797 6.723 1 87.25 334 SER A CA 1
ATOM 2599 C C . SER A 1 334 ? 5.656 -12.727 6.359 1 87.25 334 SER A C 1
ATOM 2601 O O . SER A 1 334 ? 6.023 -11.578 6.086 1 87.25 334 SER A O 1
ATOM 2603 N N . LEU A 1 335 ? 4.43 -13.078 6.445 1 79.94 335 LEU A N 1
ATOM 2604 C CA . LEU A 1 335 ? 3.379 -12.133 6.098 1 79.94 335 LEU A CA 1
ATOM 2605 C C . LEU A 1 335 ? 3.293 -11.016 7.133 1 79.94 335 LEU A C 1
ATOM 2607 O O . LEU A 1 335 ? 3.1 -9.844 6.777 1 79.94 335 LEU A O 1
ATOM 2611 N N . ALA A 1 336 ? 3.459 -11.328 8.344 1 81.06 336 ALA A N 1
ATOM 2612 C CA . ALA A 1 336 ? 3.436 -10.328 9.398 1 81.06 336 ALA A CA 1
ATOM 2613 C C . ALA A 1 336 ? 4.594 -9.344 9.25 1 81.06 336 ALA A C 1
ATOM 2615 O O . ALA A 1 336 ? 4.402 -8.133 9.359 1 81.06 336 ALA A O 1
ATOM 2616 N N . LEU A 1 337 ? 5.727 -9.859 8.953 1 83.62 337 LEU A N 1
ATOM 2617 C CA . LEU A 1 337 ? 6.902 -9.008 8.781 1 83.62 337 LEU A CA 1
ATOM 2618 C C . LEU A 1 337 ? 6.797 -8.18 7.504 1 83.62 337 LEU A C 1
ATOM 2620 O O . LEU A 1 337 ? 7.309 -7.062 7.441 1 83.62 337 LEU A O 1
ATOM 2624 N N . GLY A 1 338 ? 6.137 -8.742 6.539 1 83.44 338 GLY A N 1
ATOM 2625 C CA . GLY A 1 338 ? 5.887 -8 5.312 1 83.44 338 GLY A CA 1
ATOM 2626 C C . GLY A 1 338 ? 5 -6.789 5.52 1 83.44 338 GLY A C 1
ATOM 2627 O O . GLY A 1 338 ? 5.242 -5.73 4.941 1 83.44 338 GLY A O 1
ATOM 2628 N N . ALA A 1 339 ? 4.051 -6.957 6.367 1 76.75 339 ALA A N 1
ATOM 2629 C CA . ALA A 1 339 ? 3.164 -5.848 6.703 1 76.75 339 ALA A CA 1
ATOM 2630 C C . ALA A 1 339 ? 3.92 -4.746 7.441 1 76.75 339 ALA A C 1
ATOM 2632 O O . ALA A 1 339 ? 3.697 -3.559 7.195 1 76.75 339 ALA A O 1
ATOM 2633 N N . GLU A 1 340 ? 4.809 -5.152 8.258 1 81.75 340 GLU A N 1
ATOM 2634 C CA . GLU A 1 340 ? 5.629 -4.199 9 1 81.75 340 GLU A CA 1
ATOM 2635 C C . GLU A 1 340 ? 6.555 -3.424 8.07 1 81.75 340 GLU A C 1
ATOM 2637 O O . GLU A 1 340 ? 6.746 -2.217 8.234 1 81.75 340 GLU A O 1
ATOM 2642 N N . ARG A 1 341 ? 7.152 -4.129 7.188 1 85.12 341 ARG A N 1
ATOM 2643 C CA . ARG A 1 341 ? 8.031 -3.488 6.215 1 85.12 341 ARG A CA 1
ATOM 2644 C C . ARG A 1 341 ? 7.273 -2.465 5.379 1 85.12 341 ARG A C 1
ATOM 2646 O O . ARG A 1 341 ? 7.789 -1.382 5.094 1 85.12 341 ARG A O 1
ATOM 2653 N N . GLN A 1 342 ? 6.07 -2.832 5.008 1 79.88 342 GLN A N 1
ATOM 2654 C CA . GLN A 1 342 ? 5.254 -1.927 4.207 1 79.88 342 GLN A CA 1
ATOM 2655 C C . GLN A 1 342 ? 4.871 -0.683 5.004 1 79.88 342 GLN A C 1
ATOM 2657 O O . GLN A 1 342 ? 4.836 0.423 4.461 1 79.88 342 GLN A O 1
ATOM 2662 N N . ALA A 1 343 ? 4.586 -0.881 6.227 1 77.06 343 ALA A N 1
ATOM 2663 C CA . ALA A 1 343 ? 4.27 0.242 7.105 1 77.06 343 ALA A CA 1
ATOM 2664 C C . ALA A 1 343 ? 5.461 1.186 7.238 1 77.06 343 ALA A C 1
ATOM 2666 O O . ALA A 1 343 ? 5.297 2.408 7.23 1 77.06 343 ALA A O 1
ATOM 2667 N N . LEU A 1 344 ? 6.594 0.614 7.348 1 84.12 344 LEU A N 1
ATOM 2668 C CA . LEU A 1 344 ? 7.82 1.396 7.465 1 84.12 344 LEU A CA 1
ATOM 2669 C C . LEU A 1 344 ? 8.062 2.215 6.203 1 84.12 344 LEU A C 1
ATOM 2671 O O . LEU A 1 344 ? 8.477 3.373 6.277 1 84.12 344 LEU A O 1
ATOM 2675 N N . LEU A 1 345 ? 7.793 1.646 5.105 1 85.88 345 LEU A N 1
ATOM 2676 C CA . LEU A 1 345 ? 7.98 2.328 3.832 1 85.88 345 LEU A CA 1
ATOM 2677 C C . LEU A 1 345 ? 7.027 3.512 3.703 1 85.88 345 LEU A C 1
ATOM 2679 O O . LEU A 1 345 ? 7.438 4.605 3.305 1 85.88 345 LEU A O 1
ATOM 2683 N N . ILE A 1 346 ? 5.82 3.355 4.031 1 78.81 346 ILE A N 1
ATOM 2684 C CA . ILE A 1 346 ? 4.809 4.398 3.902 1 78.81 346 ILE A CA 1
ATOM 2685 C C . ILE A 1 346 ? 5.121 5.543 4.867 1 78.81 346 ILE A C 1
ATOM 2687 O O . ILE A 1 346 ? 5.016 6.715 4.5 1 78.81 346 ILE A O 1
ATOM 2691 N N . GLU A 1 347 ? 5.516 5.211 5.996 1 81.44 347 GLU A N 1
ATOM 2692 C CA . GLU A 1 347 ? 5.879 6.227 6.977 1 81.44 347 GLU A CA 1
ATOM 2693 C C . GLU A 1 347 ? 7.098 7.023 6.52 1 81.44 347 GLU A C 1
ATOM 2695 O O . GLU A 1 347 ? 7.164 8.234 6.719 1 81.44 347 GLU A O 1
ATOM 2700 N N . THR A 1 348 ? 8.047 6.305 5.984 1 87 348 THR A N 1
ATOM 2701 C CA . THR A 1 348 ? 9.266 6.965 5.512 1 87 348 THR A CA 1
ATOM 2702 C C . THR A 1 348 ? 8.945 7.922 4.367 1 87 348 THR A C 1
ATOM 2704 O O . THR A 1 348 ? 9.43 9.055 4.348 1 87 348 THR A O 1
ATOM 2707 N N . LEU A 1 349 ? 8.078 7.512 3.51 1 84 349 LEU A N 1
ATOM 2708 C CA . LEU A 1 349 ? 7.715 8.344 2.369 1 84 349 LEU A CA 1
ATOM 2709 C C . LEU A 1 349 ? 6.871 9.539 2.812 1 84 349 LEU A C 1
ATOM 2711 O O . LEU A 1 349 ? 7.039 10.648 2.297 1 84 349 LEU A O 1
ATOM 2715 N N . GLY A 1 350 ? 6.023 9.289 3.729 1 79.44 350 GLY A N 1
ATOM 2716 C CA . GLY A 1 350 ? 5.199 10.359 4.262 1 79.44 350 GLY A CA 1
ATOM 2717 C C . GLY A 1 350 ? 5.98 11.367 5.082 1 79.44 350 GLY A C 1
ATOM 2718 O O . GLY A 1 350 ? 5.617 12.539 5.145 1 79.44 350 GLY A O 1
ATOM 2719 N N . GLY A 1 351 ? 7.035 10.93 5.742 1 86.38 351 GLY A N 1
ATOM 2720 C CA . GLY A 1 351 ? 7.855 11.781 6.582 1 86.38 351 GLY A CA 1
ATOM 2721 C C . GLY A 1 351 ? 9.242 12.023 6.016 1 86.38 351 GLY A C 1
ATOM 2722 O O . GLY A 1 351 ? 10.203 12.195 6.766 1 86.38 351 GLY A O 1
ATOM 2723 N N . LEU A 1 352 ? 9.367 12.055 4.723 1 87.75 352 LEU A N 1
ATOM 2724 C CA . LEU A 1 352 ? 10.68 12.164 4.102 1 87.75 352 LEU A CA 1
ATOM 2725 C C . LEU A 1 352 ? 11.336 13.5 4.441 1 87.75 352 LEU A C 1
ATOM 2727 O O . LEU A 1 352 ? 12.531 13.547 4.734 1 87.75 352 LEU A O 1
ATOM 2731 N N . GLU A 1 353 ? 10.609 14.562 4.387 1 88.06 353 GLU A N 1
ATOM 2732 C CA . GLU A 1 353 ? 11.141 15.883 4.711 1 88.06 353 GLU A CA 1
ATOM 2733 C C . GLU A 1 353 ? 11.617 15.945 6.156 1 88.06 353 GLU A C 1
ATOM 2735 O O . GLU A 1 353 ? 12.664 16.531 6.449 1 88.06 353 GLU A O 1
ATOM 2740 N N . THR A 1 354 ? 10.844 15.305 6.988 1 89.94 354 THR A N 1
ATOM 2741 C CA . THR A 1 354 ? 11.211 15.266 8.398 1 89.94 354 THR A CA 1
ATOM 2742 C C . THR A 1 354 ? 12.5 14.477 8.594 1 89.94 354 THR A C 1
ATOM 2744 O O . THR A 1 354 ? 13.391 14.898 9.344 1 89.94 354 THR A O 1
ATOM 2747 N N . LEU A 1 355 ? 12.57 13.43 7.961 1 90 355 LEU A N 1
ATOM 2748 C CA . LEU A 1 355 ? 13.75 12.578 8.094 1 90 355 LEU A CA 1
ATOM 2749 C C . LEU A 1 355 ? 15 13.297 7.594 1 90 355 LEU A C 1
ATOM 2751 O O . LEU A 1 355 ? 16.062 13.188 8.203 1 90 355 LEU A O 1
ATOM 2755 N N . LYS A 1 356 ? 14.836 14.039 6.555 1 89.62 356 LYS A N 1
ATOM 2756 C CA . LYS A 1 356 ? 15.961 14.773 5.992 1 89.62 356 LYS A CA 1
ATOM 2757 C C . LYS A 1 356 ? 16.344 15.961 6.879 1 89.62 356 LYS A C 1
ATOM 2759 O O . LYS A 1 356 ? 17.531 16.25 7.055 1 89.62 356 LYS A O 1
ATOM 2764 N N . ALA A 1 357 ? 15.32 16.578 7.328 1 90.25 357 ALA A N 1
ATOM 2765 C CA . ALA A 1 357 ? 15.57 17.734 8.195 1 90.25 357 ALA A CA 1
ATOM 2766 C C . ALA A 1 357 ? 16.344 17.312 9.453 1 90.25 357 ALA A C 1
ATOM 2768 O O . ALA A 1 357 ? 17.172 18.062 9.953 1 90.25 357 ALA A O 1
ATOM 2769 N N . CYS A 1 358 ? 16.062 16.078 9.875 1 88.06 358 CYS A N 1
ATOM 2770 C CA . CYS A 1 358 ? 16.688 15.594 11.109 1 88.06 358 CYS A CA 1
ATOM 2771 C C . CYS A 1 358 ? 17.859 14.688 10.805 1 88.06 358 CYS A C 1
ATOM 2773 O O . CYS A 1 358 ? 18.469 14.117 11.711 1 88.06 358 CYS A O 1
ATOM 2775 N N . SER A 1 359 ? 18.219 14.477 9.609 1 83.88 359 SER A N 1
ATOM 2776 C CA . SER A 1 359 ? 19.312 13.609 9.188 1 83.88 359 SER A CA 1
ATOM 2777 C C . SER A 1 359 ? 19.172 12.211 9.773 1 83.88 359 SER A C 1
ATOM 2779 O O . SER A 1 359 ? 20.125 11.656 10.312 1 83.88 359 SER A O 1
ATOM 2781 N N . ALA A 1 360 ? 17.922 11.742 9.797 1 84.94 360 ALA A N 1
ATOM 2782 C CA . ALA A 1 360 ? 17.641 10.43 10.375 1 84.94 360 ALA A CA 1
ATOM 2783 C C . ALA A 1 360 ? 17.547 9.359 9.289 1 84.94 360 ALA A C 1
ATOM 2785 O O . ALA A 1 360 ? 16.938 8.312 9.5 1 84.94 360 ALA A O 1
ATOM 2786 N N . GLU A 1 361 ? 18.141 9.562 8.195 1 86.5 361 GLU A N 1
ATOM 2787 C CA . GLU A 1 361 ? 18.078 8.625 7.078 1 86.5 361 GLU A CA 1
ATOM 2788 C C . GLU A 1 361 ? 18.797 7.32 7.418 1 86.5 361 GLU A C 1
ATOM 2790 O O . GLU A 1 361 ? 18.328 6.238 7.051 1 86.5 361 GLU A O 1
ATOM 2795 N N . SER A 1 362 ? 19.859 7.434 8.188 1 79.94 362 SER A N 1
ATOM 2796 C CA . SER A 1 362 ? 20.672 6.262 8.516 1 79.94 362 SER A CA 1
ATOM 2797 C C . SER A 1 362 ? 19.922 5.324 9.461 1 79.94 362 SER A C 1
ATOM 2799 O O . SER A 1 362 ? 20 4.102 9.32 1 79.94 362 SER A O 1
ATOM 2801 N N . GLU A 1 363 ? 19.281 5.914 10.344 1 80.19 363 GLU A N 1
ATOM 2802 C CA . GLU A 1 363 ? 18.516 5.105 11.281 1 80.19 363 GLU A CA 1
ATOM 2803 C C . GLU A 1 363 ? 17.391 4.352 10.57 1 80.19 363 GLU A C 1
ATOM 2805 O O . GLU A 1 363 ? 17.156 3.178 10.859 1 80.19 363 GLU A O 1
ATOM 2810 N N . ARG A 1 364 ? 16.781 5.062 9.727 1 85.44 364 ARG A N 1
ATOM 2811 C CA . ARG A 1 364 ? 15.68 4.441 8.992 1 85.44 364 ARG A CA 1
ATOM 2812 C C . ARG A 1 364 ? 16.188 3.365 8.039 1 85.44 364 ARG A C 1
ATOM 2814 O O . ARG A 1 364 ? 15.539 2.336 7.848 1 85.44 364 ARG A O 1
ATOM 2821 N N . GLN A 1 365 ? 17.359 3.623 7.5 1 85.62 365 GLN A N 1
ATOM 2822 C CA . GLN A 1 365 ? 17.969 2.641 6.609 1 85.62 365 GLN A CA 1
ATOM 2823 C C . GLN A 1 365 ? 18.328 1.359 7.359 1 85.62 365 GLN A C 1
ATOM 2825 O O . GLN A 1 365 ? 18.156 0.258 6.836 1 85.62 365 GLN A O 1
ATOM 2830 N N . HIS A 1 366 ? 18.797 1.512 8.516 1 81.19 366 HIS A N 1
ATOM 2831 C CA . HIS A 1 366 ? 19.141 0.349 9.328 1 81.19 366 HIS A CA 1
ATOM 2832 C C . HIS A 1 366 ? 17.891 -0.47 9.664 1 81.19 366 HIS A C 1
ATOM 2834 O O . HIS A 1 366 ? 17.922 -1.7 9.578 1 81.19 366 HIS A O 1
ATOM 2840 N N . ARG A 1 367 ? 16.906 0.164 10.039 1 82.12 367 ARG A N 1
ATOM 2841 C CA . ARG A 1 367 ? 15.656 -0.522 10.375 1 82.12 367 ARG A CA 1
ATOM 2842 C C . ARG A 1 367 ? 15.086 -1.246 9.156 1 82.12 367 ARG A C 1
ATOM 2844 O O . ARG A 1 367 ? 14.57 -2.355 9.273 1 82.12 367 ARG A O 1
ATOM 2851 N N . TRP A 1 368 ? 15.234 -0.612 8.008 1 87.38 368 TRP A N 1
ATOM 2852 C CA . TRP A 1 368 ? 14.758 -1.205 6.762 1 87.38 368 TRP A CA 1
ATOM 2853 C C . TRP A 1 368 ? 15.547 -2.465 6.418 1 87.38 368 TRP A C 1
ATOM 2855 O O . TRP A 1 368 ? 14.961 -3.51 6.121 1 87.38 368 TRP A O 1
ATOM 2865 N N . GLU A 1 369 ? 16.859 -2.381 6.484 1 85.56 369 GLU A N 1
ATOM 2866 C CA . GLU A 1 369 ? 17.703 -3.514 6.117 1 85.56 369 GLU A CA 1
ATOM 2867 C C . GLU A 1 369 ? 17.516 -4.672 7.094 1 85.56 369 GLU A C 1
ATOM 2869 O O . GLU A 1 369 ? 17.531 -5.84 6.691 1 85.56 369 GLU A O 1
ATOM 2874 N N . LYS A 1 370 ? 17.328 -4.316 8.32 1 82.56 370 LYS A N 1
ATOM 2875 C CA . LYS A 1 370 ? 17.125 -5.359 9.312 1 82.56 370 LYS A CA 1
ATOM 2876 C C . LYS A 1 370 ? 15.789 -6.078 9.078 1 82.56 370 LYS A C 1
ATOM 2878 O O . LYS A 1 370 ? 15.734 -7.309 9.094 1 82.56 370 LYS A O 1
ATOM 2883 N N . THR A 1 371 ? 14.758 -5.328 8.859 1 85.94 371 THR A N 1
ATOM 2884 C CA . THR A 1 371 ? 13.438 -5.906 8.633 1 85.94 371 THR A CA 1
ATOM 2885 C C . THR A 1 371 ? 13.406 -6.688 7.32 1 85.94 371 THR A C 1
ATOM 2887 O O . THR A 1 371 ? 12.875 -7.797 7.27 1 85.94 371 THR A O 1
ATOM 2890 N N . HIS A 1 372 ? 14.031 -6.188 6.297 1 87.12 372 HIS A N 1
ATOM 2891 C CA . HIS A 1 372 ? 14.062 -6.863 5.004 1 87.12 372 HIS A CA 1
ATOM 2892 C C . HIS A 1 372 ? 14.93 -8.117 5.055 1 87.12 372 HIS A C 1
ATOM 2894 O O . HIS A 1 372 ? 14.617 -9.117 4.402 1 87.12 372 HIS A O 1
ATOM 2900 N N . GLY A 1 373 ? 16.031 -8.023 5.797 1 84.12 373 GLY A N 1
ATOM 2901 C CA . GLY A 1 373 ? 16.875 -9.203 5.973 1 84.12 373 GLY A CA 1
ATOM 2902 C C . GLY A 1 373 ? 16.156 -10.344 6.656 1 84.12 373 GLY A C 1
ATOM 2903 O O . GLY A 1 373 ? 16.25 -11.5 6.223 1 84.12 373 GLY A O 1
ATOM 2904 N N . ALA A 1 374 ? 15.406 -10.016 7.637 1 87.25 374 ALA A N 1
ATOM 2905 C CA . ALA A 1 374 ? 14.625 -11.031 8.344 1 87.25 374 ALA A CA 1
ATOM 2906 C C . ALA A 1 374 ? 13.531 -11.602 7.445 1 87.25 374 ALA A C 1
ATOM 2908 O O . ALA A 1 374 ? 13.281 -12.812 7.461 1 87.25 374 ALA A O 1
ATOM 2909 N N . LEU A 1 375 ? 12.953 -10.773 6.664 1 88 375 LEU A N 1
ATOM 2910 C CA . LEU A 1 375 ? 11.906 -11.195 5.746 1 88 375 LEU A CA 1
ATOM 2911 C C . LEU A 1 375 ? 12.453 -12.133 4.68 1 88 375 LEU A C 1
ATOM 2913 O O . LEU A 1 375 ? 11.852 -13.164 4.371 1 88 375 LEU A O 1
ATOM 2917 N N . THR A 1 376 ? 13.578 -11.812 4.148 1 85.19 376 THR A N 1
ATOM 2918 C CA . THR A 1 376 ? 14.172 -12.602 3.08 1 85.19 376 THR A CA 1
ATOM 2919 C C . THR A 1 376 ? 14.594 -13.977 3.598 1 85.19 376 THR A C 1
ATOM 2921 O O . THR A 1 376 ? 14.523 -14.969 2.871 1 85.19 376 THR A O 1
ATOM 2924 N N . ARG A 1 377 ? 14.977 -14.031 4.844 1 86.25 377 ARG A N 1
ATOM 2925 C CA . ARG A 1 377 ? 15.352 -15.305 5.441 1 86.25 377 ARG A CA 1
ATOM 2926 C C . ARG A 1 377 ? 14.133 -16.219 5.594 1 86.25 377 ARG A C 1
ATOM 2928 O O . ARG A 1 377 ? 14.195 -17.406 5.289 1 86.25 377 ARG A O 1
ATOM 2935 N N . LEU A 1 378 ? 13.086 -15.672 6.008 1 88 378 LEU A N 1
ATOM 2936 C CA . LEU A 1 378 ? 11.859 -16.438 6.172 1 88 378 LEU A CA 1
ATOM 2937 C C . LEU A 1 378 ? 11.305 -16.875 4.816 1 88 378 LEU A C 1
ATOM 2939 O O . LEU A 1 378 ? 10.875 -18.016 4.656 1 88 378 LEU A O 1
ATOM 2943 N N . ASP A 1 379 ? 11.359 -16.016 3.824 1 87.06 379 ASP A N 1
ATOM 2944 C CA . ASP A 1 379 ? 10.875 -16.344 2.486 1 87.06 379 ASP A CA 1
ATOM 2945 C C . ASP A 1 379 ? 11.711 -17.438 1.84 1 87.06 379 ASP A C 1
ATOM 2947 O O . ASP A 1 379 ? 11.18 -18.297 1.137 1 87.06 379 ASP A O 1
ATOM 2951 N N . SER A 1 380 ? 12.992 -17.344 2.098 1 86.19 380 SER A N 1
ATOM 2952 C CA . SER A 1 380 ? 13.883 -18.359 1.563 1 86.19 380 SER A CA 1
ATOM 2953 C C . SER A 1 380 ? 13.586 -19.734 2.176 1 86.19 380 SER A C 1
ATOM 2955 O O . SER A 1 380 ? 13.562 -20.734 1.471 1 86.19 380 SER A O 1
ATOM 2957 N N . HIS A 1 381 ? 13.32 -19.719 3.418 1 87.62 381 HIS A N 1
ATOM 2958 C CA . HIS A 1 381 ? 12.992 -20.969 4.094 1 87.62 381 HIS A CA 1
ATOM 2959 C C . HIS A 1 381 ? 11.656 -21.516 3.602 1 87.62 381 HIS A C 1
ATOM 2961 O O . HIS A 1 381 ? 11.516 -22.734 3.426 1 87.62 381 HIS A O 1
ATOM 2967 N N . ALA A 1 382 ? 10.742 -20.672 3.402 1 87 382 ALA A N 1
ATOM 2968 C CA . ALA A 1 382 ? 9.445 -21.094 2.881 1 87 382 ALA A CA 1
ATOM 2969 C C . ALA A 1 382 ? 9.578 -21.672 1.474 1 87 382 ALA A C 1
ATOM 2971 O O . ALA A 1 382 ? 8.969 -22.688 1.153 1 87 382 ALA A O 1
ATOM 2972 N N . ARG A 1 383 ? 10.367 -21.062 0.654 1 83.69 383 ARG A N 1
ATOM 2973 C CA . ARG A 1 383 ? 10.57 -21.531 -0.711 1 83.69 383 ARG A CA 1
ATOM 2974 C C . ARG A 1 383 ? 11.281 -22.891 -0.725 1 83.69 383 ARG A C 1
ATOM 2976 O O . ARG A 1 383 ? 10.984 -23.734 -1.565 1 83.69 383 ARG A O 1
ATOM 2983 N N . PHE A 1 384 ? 12.18 -23.016 0.211 1 86.5 384 PHE A N 1
ATOM 2984 C CA . PHE A 1 384 ? 12.875 -24.297 0.331 1 86.5 384 PHE A CA 1
ATOM 2985 C C . PHE A 1 384 ? 11.906 -25.406 0.702 1 86.5 384 PHE A C 1
ATOM 2987 O O . PHE A 1 384 ? 11.93 -26.484 0.094 1 86.5 384 PHE A O 1
ATOM 2994 N N . LEU A 1 385 ? 11.094 -25.141 1.663 1 86.19 385 LEU A N 1
ATOM 2995 C CA . LEU A 1 385 ? 10.109 -26.141 2.08 1 86.19 385 LEU A CA 1
ATOM 2996 C C . LEU A 1 385 ? 9.133 -26.453 0.949 1 86.19 385 LEU A C 1
ATOM 2998 O O . LEU A 1 385 ? 8.758 -27.609 0.745 1 86.19 385 LEU A O 1
ATOM 3002 N N . ALA A 1 386 ? 8.773 -25.438 0.181 1 84.38 386 ALA A N 1
ATOM 3003 C CA . ALA A 1 386 ? 7.879 -25.625 -0.954 1 84.38 386 ALA A CA 1
ATOM 3004 C C . ALA A 1 386 ? 8.547 -26.469 -2.041 1 84.38 386 ALA A C 1
ATOM 3006 O O . ALA A 1 386 ? 7.914 -27.359 -2.627 1 84.38 386 ALA A O 1
ATOM 3007 N N . ALA A 1 387 ? 9.844 -26.156 -2.256 1 83.31 387 ALA A N 1
ATOM 3008 C CA . ALA A 1 387 ? 10.594 -26.938 -3.244 1 83.31 387 ALA A CA 1
ATOM 3009 C C . ALA A 1 387 ? 10.719 -28.391 -2.822 1 83.31 387 ALA A C 1
ATOM 3011 O O . ALA A 1 387 ? 10.594 -29.297 -3.652 1 83.31 387 ALA A O 1
ATOM 3012 N N . LEU A 1 388 ? 10.883 -28.594 -1.558 1 85.69 388 LEU A N 1
ATOM 3013 C CA . LEU A 1 388 ? 10.984 -29.938 -1.032 1 85.69 388 LEU A CA 1
ATOM 3014 C C . LEU A 1 388 ? 9.664 -30.688 -1.179 1 85.69 388 LEU A C 1
ATOM 3016 O O . LEU A 1 388 ? 9.641 -31.875 -1.491 1 85.69 388 LEU A O 1
ATOM 3020 N N . ALA A 1 389 ? 8.656 -30.016 -0.939 1 84.31 389 ALA A N 1
ATOM 3021 C CA . ALA A 1 389 ? 7.344 -30.625 -1.066 1 84.31 389 ALA A CA 1
ATOM 3022 C C . ALA A 1 389 ? 7.055 -31.016 -2.516 1 84.31 389 ALA A C 1
ATOM 3024 O O . ALA A 1 389 ? 6.613 -32.125 -2.791 1 84.31 389 ALA A O 1
ATOM 3025 N N . THR A 1 390 ? 7.328 -30.078 -3.443 1 84.62 390 THR A N 1
ATOM 3026 C CA . THR A 1 390 ? 7.02 -30.312 -4.852 1 84.62 390 THR A CA 1
ATOM 3027 C C . THR A 1 390 ? 7.938 -31.391 -5.434 1 84.62 390 THR A C 1
ATOM 3029 O O . THR A 1 390 ? 7.465 -32.344 -6.043 1 84.62 390 THR A O 1
ATOM 3032 N N . ASN A 1 391 ? 9.258 -31.25 -5.191 1 86.31 391 ASN A N 1
ATOM 3033 C CA . ASN A 1 391 ? 10.219 -32.188 -5.75 1 86.31 391 ASN A CA 1
ATOM 3034 C C . ASN A 1 391 ? 10.172 -33.531 -5.02 1 86.31 391 ASN A C 1
ATOM 3036 O O . ASN A 1 391 ? 10.398 -34.594 -5.629 1 86.31 391 ASN A O 1
ATOM 3040 N N . GLY A 1 392 ? 9.875 -33.469 -3.742 1 85.75 392 GLY A N 1
ATOM 3041 C CA . GLY A 1 392 ? 9.695 -34.719 -3.004 1 85.75 392 GLY A CA 1
ATOM 3042 C C . GLY A 1 392 ? 8.508 -35.531 -3.484 1 85.75 392 GLY A C 1
ATOM 3043 O O . GLY A 1 392 ? 8.602 -36.75 -3.602 1 85.75 392 GLY A O 1
ATOM 3044 N N . THR A 1 393 ? 7.461 -34.906 -3.787 1 86.44 393 THR A N 1
ATOM 3045 C CA . THR A 1 393 ? 6.281 -35.594 -4.309 1 86.44 393 THR A CA 1
ATOM 3046 C C . THR A 1 393 ? 6.566 -36.188 -5.688 1 86.44 393 THR A C 1
ATOM 3048 O O . THR A 1 393 ? 6.129 -37.281 -5.992 1 86.44 393 THR A O 1
ATOM 3051 N N . MET A 1 394 ? 7.277 -35.406 -6.523 1 84.75 394 MET A N 1
ATOM 3052 C CA . MET A 1 394 ? 7.648 -35.938 -7.844 1 84.75 394 MET A CA 1
ATOM 3053 C C . MET A 1 394 ? 8.516 -37.188 -7.719 1 84.75 394 MET A C 1
ATOM 3055 O O . MET A 1 394 ? 8.375 -38.125 -8.5 1 84.75 394 MET A O 1
ATOM 3059 N N . PHE A 1 395 ? 9.375 -37.219 -6.758 1 88 395 PHE A N 1
ATOM 3060 C CA . PHE A 1 395 ? 10.234 -38.375 -6.504 1 88 395 PHE A CA 1
ATOM 3061 C C . PHE A 1 395 ? 9.406 -39.594 -6.105 1 88 395 PHE A C 1
ATOM 3063 O O . PHE A 1 395 ? 9.617 -40.688 -6.613 1 88 395 PHE A O 1
ATOM 3070 N N . LEU A 1 396 ? 8.508 -39.312 -5.223 1 89 396 LEU A N 1
ATOM 3071 C CA . LEU A 1 396 ? 7.664 -40.406 -4.77 1 89 396 LEU A CA 1
ATOM 3072 C C . LEU A 1 396 ? 6.793 -40.938 -5.906 1 89 396 LEU A C 1
ATOM 3074 O O . LEU A 1 396 ? 6.508 -42.125 -5.977 1 89 396 LEU A O 1
ATOM 3078 N N . GLN A 1 397 ? 6.406 -40.062 -6.785 1 87.06 397 GLN A N 1
ATOM 3079 C CA . GLN A 1 397 ? 5.645 -40.469 -7.961 1 87.06 397 GLN A CA 1
ATOM 3080 C C . GLN A 1 397 ? 6.48 -41.344 -8.883 1 87.06 397 GLN A C 1
ATOM 3082 O O . GLN A 1 397 ? 5.996 -42.375 -9.383 1 87.06 397 GLN A O 1
ATOM 3087 N N . GLN A 1 398 ? 7.68 -40.938 -9.07 1 86.31 398 GLN A N 1
ATOM 3088 C CA . GLN A 1 398 ? 8.562 -41.719 -9.93 1 86.31 398 GLN A CA 1
ATOM 3089 C C . GLN A 1 398 ? 8.891 -43.062 -9.305 1 86.31 398 GLN A C 1
ATOM 3091 O O . GLN A 1 398 ? 8.969 -44.062 -10.008 1 86.31 398 GLN A O 1
ATOM 3096 N N . PHE A 1 399 ? 9.062 -43 -8.039 1 88.81 399 PHE A N 1
ATOM 3097 C CA . PHE A 1 399 ? 9.336 -44.25 -7.332 1 88.81 399 PHE A CA 1
ATOM 3098 C C . PHE A 1 399 ? 8.148 -45.219 -7.418 1 88.81 399 PHE A C 1
ATOM 3100 O O . PHE A 1 399 ? 8.328 -46.406 -7.621 1 88.81 399 PHE A O 1
ATOM 3107 N N . ALA A 1 400 ? 7.012 -44.656 -7.238 1 89.88 400 ALA A N 1
ATOM 3108 C CA . ALA A 1 400 ? 5.812 -45.469 -7.363 1 89.88 400 ALA A CA 1
ATOM 3109 C C . ALA A 1 400 ? 5.66 -46.031 -8.781 1 89.88 400 ALA A C 1
ATOM 3111 O O . ALA A 1 400 ? 5.219 -47.156 -8.984 1 89.88 400 ALA A O 1
ATOM 3112 N N . GLY A 1 401 ? 6.008 -45.156 -9.758 1 87.5 401 GLY A N 1
ATOM 3113 C CA . GLY A 1 401 ? 5.98 -45.594 -11.141 1 87.5 401 GLY A CA 1
ATOM 3114 C C . GLY A 1 401 ? 6.941 -46.75 -11.414 1 87.5 401 GLY A C 1
ATOM 3115 O O . GLY A 1 401 ? 6.582 -47.719 -12.078 1 87.5 401 GLY A O 1
ATOM 3116 N N . MET A 1 402 ? 8.109 -46.656 -10.875 1 88.06 402 MET A N 1
ATOM 3117 C CA . MET A 1 402 ? 9.109 -47.719 -11.031 1 88.06 402 MET A CA 1
ATOM 3118 C C . MET A 1 402 ? 8.656 -49 -10.359 1 88.06 402 MET A C 1
ATOM 3120 O O . MET A 1 402 ? 8.797 -50.094 -10.922 1 88.06 402 MET A O 1
ATOM 3124 N N . ALA A 1 403 ? 8.109 -48.844 -9.203 1 90 403 ALA A N 1
ATOM 3125 C CA . ALA A 1 403 ? 7.613 -50 -8.469 1 90 403 ALA A CA 1
ATOM 3126 C C . ALA A 1 403 ? 6.48 -50.688 -9.227 1 90 403 ALA A C 1
ATOM 3128 O O . ALA A 1 403 ? 6.371 -51.906 -9.219 1 90 403 ALA A O 1
ATOM 3129 N N . THR A 1 404 ? 5.668 -49.906 -9.852 1 90.12 404 THR A N 1
ATOM 3130 C CA . THR A 1 404 ? 4.559 -50.469 -10.625 1 90.12 404 THR A CA 1
ATOM 3131 C C . THR A 1 404 ? 5.074 -51.25 -11.828 1 90.12 404 THR A C 1
ATOM 3133 O O . THR A 1 404 ? 4.566 -52.344 -12.125 1 90.12 404 THR A O 1
ATOM 3136 N N . ILE A 1 405 ? 6.07 -50.719 -12.461 1 86.94 405 ILE A N 1
ATOM 3137 C CA . ILE A 1 405 ? 6.609 -51.406 -13.641 1 86.94 405 ILE A CA 1
ATOM 3138 C C . ILE A 1 405 ? 7.289 -52.688 -13.227 1 86.94 405 ILE A C 1
ATOM 3140 O O . ILE A 1 405 ? 7.07 -53.75 -13.844 1 86.94 405 ILE A O 1
ATOM 3144 N N . VAL A 1 406 ? 8.109 -52.719 -12.172 1 87.94 406 VAL A N 1
ATOM 3145 C CA . VAL A 1 406 ? 8.828 -53.906 -11.711 1 87.94 406 VAL A CA 1
ATOM 3146 C C . VAL A 1 406 ? 7.828 -54.969 -11.273 1 87.94 406 VAL A C 1
ATOM 3148 O O . VAL A 1 406 ? 7.941 -56.156 -11.664 1 87.94 406 VAL A O 1
ATOM 3151 N N . SER A 1 407 ? 6.887 -54.562 -10.5 1 89.19 407 SER A N 1
ATOM 3152 C CA . SER A 1 407 ? 5.883 -55.531 -10.047 1 89.19 407 SER A CA 1
ATOM 3153 C C . SER A 1 407 ? 5.004 -56 -11.195 1 89.19 407 SER A C 1
ATOM 3155 O O . SER A 1 407 ? 4.586 -57.156 -11.234 1 89.19 407 SER A O 1
ATOM 3157 N N . GLY A 1 408 ? 4.695 -55.125 -12.094 1 87.25 408 GLY A N 1
ATOM 3158 C CA . GLY A 1 408 ? 3.896 -55.5 -13.25 1 87.25 408 GLY A CA 1
ATOM 3159 C C . GLY A 1 408 ? 4.566 -56.531 -14.141 1 87.25 408 GLY A C 1
ATOM 3160 O O . GLY A 1 408 ? 3.912 -57.438 -14.641 1 87.25 408 GLY A O 1
ATOM 3161 N N . VAL A 1 409 ? 5.871 -56.469 -14.328 1 86.19 409 VAL A N 1
ATOM 3162 C CA . VAL A 1 409 ? 6.609 -57.406 -15.164 1 86.19 409 VAL A CA 1
ATOM 3163 C C . VAL A 1 409 ? 6.547 -58.781 -14.547 1 86.19 409 VAL A C 1
ATOM 3165 O O . VAL A 1 409 ? 6.398 -59.781 -15.258 1 86.19 409 VAL A O 1
ATOM 3168 N N . TYR A 1 410 ? 6.645 -58.875 -13.211 1 87.75 410 TYR A N 1
ATOM 3169 C CA . TYR A 1 410 ? 6.539 -60.156 -12.547 1 87.75 410 TYR A CA 1
ATOM 3170 C C . TYR A 1 410 ? 5.152 -60.75 -12.742 1 87.75 410 TYR A C 1
ATOM 3172 O O . TYR A 1 410 ? 5.02 -61.969 -12.945 1 87.75 410 TYR A O 1
ATOM 3180 N N . ILE A 1 411 ? 4.176 -59.906 -12.773 1 88.19 411 ILE A N 1
ATOM 3181 C CA . ILE A 1 411 ? 2.811 -60.406 -12.945 1 88.19 411 ILE A CA 1
ATOM 3182 C C . ILE A 1 411 ? 2.572 -60.781 -14.398 1 88.19 411 ILE A C 1
ATOM 3184 O O . ILE A 1 411 ? 1.833 -61.719 -14.688 1 88.19 411 ILE A O 1
ATOM 3188 N N . ILE A 1 412 ? 3.197 -60.188 -15.281 1 85.69 412 ILE A N 1
ATOM 3189 C CA . ILE A 1 412 ? 3.09 -60.531 -16.703 1 85.69 412 ILE A CA 1
ATOM 3190 C C . ILE A 1 412 ? 3.746 -61.875 -16.953 1 85.69 412 ILE A C 1
ATOM 3192 O O . ILE A 1 412 ? 3.203 -62.719 -17.688 1 85.69 412 ILE A O 1
ATOM 3196 N N . ILE A 1 413 ? 4.977 -62.031 -16.375 1 84.06 413 ILE A N 1
ATOM 3197 C CA . ILE A 1 413 ? 5.691 -63.312 -16.547 1 84.06 413 ILE A CA 1
ATOM 3198 C C . ILE A 1 413 ? 4.859 -64.438 -15.977 1 84.06 413 ILE A C 1
ATOM 3200 O O . ILE A 1 413 ? 4.844 -65.562 -16.531 1 84.06 413 ILE A O 1
ATOM 3204 N N . ALA A 1 414 ? 4.109 -64.125 -14.953 1 84.44 414 ALA A N 1
ATOM 3205 C CA . ALA A 1 414 ? 3.244 -65.125 -14.352 1 84.44 414 ALA A CA 1
ATOM 3206 C C . ALA A 1 414 ? 1.977 -65.312 -15.18 1 84.44 414 ALA A C 1
ATOM 3208 O O . ALA A 1 414 ? 1.224 -66.25 -14.961 1 84.44 414 ALA A O 1
ATOM 3209 N N . GLY A 1 415 ? 1.647 -64.5 -16.156 1 80.81 415 GLY A N 1
ATOM 3210 C CA . GLY A 1 415 ? 0.563 -64.625 -17.109 1 80.81 415 GLY A CA 1
ATOM 3211 C C . GLY A 1 415 ? -0.736 -64 -16.656 1 80.81 415 GLY A C 1
ATOM 3212 O O . GLY A 1 415 ? -1.786 -64.25 -17.266 1 80.81 415 GLY A O 1
ATOM 3213 N N . HIS A 1 416 ? -0.715 -63.156 -15.672 1 83.19 416 HIS A N 1
ATOM 3214 C CA . HIS A 1 416 ? -1.958 -62.656 -15.109 1 83.19 416 HIS A CA 1
ATOM 3215 C C . HIS A 1 416 ? -2.199 -61.219 -15.547 1 83.19 416 HIS A C 1
ATOM 3217 O O . HIS A 1 416 ? -3.219 -60.625 -15.188 1 83.19 416 HIS A O 1
ATOM 3223 N N . LEU A 1 417 ? -1.313 -60.594 -16.312 1 85.56 417 LEU A N 1
ATOM 3224 C CA . LEU A 1 417 ? -1.442 -59.219 -16.719 1 85.56 417 LEU A CA 1
ATOM 3225 C C . LEU A 1 417 ? -0.95 -59 -18.156 1 85.56 417 LEU A C 1
ATOM 3227 O O . LEU A 1 417 ? -0.007 -59.656 -18.578 1 85.56 417 LEU A O 1
ATOM 3231 N N . SER A 1 418 ? -1.699 -58.219 -18.844 1 84.06 418 SER A N 1
ATOM 3232 C CA . SER A 1 418 ? -1.274 -57.875 -20.188 1 84.06 418 SER A CA 1
ATOM 3233 C C . SER A 1 418 ? -0.323 -56.688 -20.203 1 84.06 418 SER A C 1
ATOM 3235 O O . SER A 1 418 ? -0.228 -55.969 -19.219 1 84.06 418 SER A O 1
ATOM 3237 N N . VAL A 1 419 ? 0.399 -56.562 -21.312 1 79 419 VAL A N 1
ATOM 3238 C CA . VAL A 1 419 ? 1.342 -55.469 -21.469 1 79 419 VAL A CA 1
ATOM 3239 C C . VAL A 1 419 ? 0.586 -54.125 -21.5 1 79 419 VAL A C 1
ATOM 3241 O O . VAL A 1 419 ? 1.021 -53.156 -20.875 1 79 419 VAL A O 1
ATOM 3244 N N . GLY A 1 420 ? -0.536 -54.094 -22.094 1 80.69 420 GLY A N 1
ATOM 3245 C CA . GLY A 1 420 ? -1.344 -52.906 -22.141 1 80.69 420 GLY A CA 1
ATOM 3246 C C . GLY A 1 420 ? -1.868 -52.469 -20.781 1 80.69 420 GLY A C 1
ATOM 3247 O O . GLY A 1 420 ? -1.896 -51.281 -20.469 1 80.69 420 GLY A O 1
ATOM 3248 N N . ALA A 1 421 ? -2.223 -53.438 -20.016 1 84.5 421 ALA A N 1
ATOM 3249 C CA . ALA A 1 421 ? -2.725 -53.156 -18.688 1 84.5 421 ALA A CA 1
ATOM 3250 C C . ALA A 1 421 ? -1.634 -52.531 -17.797 1 84.5 421 ALA A C 1
ATOM 3252 O O . ALA A 1 421 ? -1.913 -51.688 -16.938 1 84.5 421 ALA A O 1
ATOM 3253 N N . LEU A 1 422 ? -0.461 -52.969 -18 1 84.88 422 LEU A N 1
ATOM 3254 C CA . LEU A 1 422 ? 0.652 -52.438 -17.219 1 84.88 422 LEU A CA 1
ATOM 3255 C C . LEU A 1 422 ? 0.909 -50.969 -17.578 1 84.88 422 LEU A C 1
ATOM 3257 O O . LEU A 1 422 ? 1.095 -50.156 -16.688 1 84.88 422 LEU A O 1
ATOM 3261 N N . VAL A 1 423 ? 0.906 -50.656 -18.859 1 83.25 423 VAL A N 1
ATOM 3262 C CA . VAL A 1 423 ? 1.154 -49.281 -19.297 1 83.25 423 VAL A CA 1
ATOM 3263 C C . VAL A 1 423 ? 0.026 -48.375 -18.812 1 83.25 423 VAL A C 1
ATOM 3265 O O . VAL A 1 423 ? 0.276 -47.25 -18.359 1 83.25 423 VAL A O 1
ATOM 3268 N N . ALA A 1 424 ? -1.138 -48.875 -18.922 1 84.62 424 ALA A N 1
ATOM 3269 C CA . ALA A 1 424 ? -2.283 -48.094 -18.469 1 84.62 424 ALA A CA 1
ATOM 3270 C C . ALA A 1 424 ? -2.205 -47.844 -16.969 1 84.62 424 ALA A C 1
ATOM 3272 O O . ALA A 1 424 ? -2.486 -46.719 -16.5 1 84.62 424 ALA A O 1
ATOM 3273 N N . SER A 1 425 ? -1.843 -48.875 -16.219 1 87.06 425 SER A N 1
ATOM 3274 C CA . SER A 1 425 ? -1.725 -48.719 -14.766 1 87.06 425 SER A CA 1
ATOM 3275 C C . SER A 1 425 ? -0.621 -47.75 -14.398 1 87.06 425 SER A C 1
ATOM 3277 O O . SER A 1 425 ? -0.747 -47 -13.422 1 87.06 425 SER A O 1
ATOM 3279 N N . TYR A 1 426 ? 0.446 -47.688 -15.156 1 85.44 426 TYR A N 1
ATOM 3280 C CA . TYR A 1 426 ? 1.533 -46.75 -14.93 1 85.44 426 TYR A CA 1
ATOM 3281 C C . TYR A 1 426 ? 1.069 -45.312 -15.172 1 85.44 426 TYR A C 1
ATOM 3283 O O . TYR A 1 426 ? 1.346 -44.406 -14.359 1 85.44 426 TYR A O 1
ATOM 3291 N N . MET A 1 427 ? 0.353 -45.094 -16.266 1 84.06 427 MET A N 1
ATOM 3292 C CA . MET A 1 427 ? -0.115 -43.75 -16.625 1 84.06 427 MET A CA 1
ATOM 3293 C C . MET A 1 427 ? -1.113 -43.219 -15.594 1 84.06 427 MET A C 1
ATOM 3295 O O . MET A 1 427 ? -1.056 -42.062 -15.203 1 84.06 427 MET A O 1
ATOM 3299 N N . LEU A 1 428 ? -1.959 -44.094 -15.148 1 85.44 428 LEU A N 1
ATOM 3300 C CA . LEU A 1 428 ? -2.963 -43.719 -14.164 1 85.44 428 LEU A CA 1
ATOM 3301 C C . LEU A 1 428 ? -2.32 -43.469 -12.805 1 85.44 428 LEU A C 1
ATOM 3303 O O . LEU A 1 428 ? -2.725 -42.531 -12.086 1 85.44 428 LEU A O 1
ATOM 3307 N N . GLY A 1 429 ? -1.345 -44.312 -12.469 1 83.69 429 GLY A N 1
ATOM 3308 C CA . GLY A 1 429 ? -0.637 -44.125 -11.211 1 83.69 429 GLY A CA 1
ATOM 3309 C C . GLY A 1 429 ? 0.073 -42.812 -11.109 1 83.69 429 GLY A C 1
ATOM 3310 O O . GLY A 1 429 ? 0.099 -42.188 -10.047 1 83.69 429 GLY A O 1
ATOM 3311 N N . SER A 1 430 ? 0.596 -42.312 -12.219 1 81.75 430 SER A N 1
ATOM 3312 C CA . SER A 1 430 ? 1.291 -41.031 -12.242 1 81.75 430 SER A CA 1
ATOM 3313 C C . SER A 1 430 ? 0.318 -39.875 -12.047 1 81.75 430 SER A C 1
ATOM 3315 O O . SER A 1 430 ? 0.675 -38.844 -11.461 1 81.75 430 SER A O 1
ATOM 3317 N N . ARG A 1 431 ? -0.886 -40 -12.438 1 79.19 431 ARG A N 1
ATOM 3318 C CA . ARG A 1 431 ? -1.901 -38.969 -12.344 1 79.19 431 ARG A CA 1
ATOM 3319 C C . ARG A 1 431 ? -2.48 -38.875 -10.938 1 79.19 431 ARG A C 1
ATOM 3321 O O . ARG A 1 431 ? -2.906 -37.812 -10.492 1 79.19 431 ARG A O 1
ATOM 3328 N N . VAL A 1 432 ? -2.449 -40 -10.219 1 81.38 432 VAL A N 1
ATOM 3329 C CA . VAL A 1 432 ? -3.039 -40.094 -8.883 1 81.38 432 VAL A CA 1
ATOM 3330 C C . VAL A 1 432 ? -2.232 -39.219 -7.91 1 81.38 432 VAL A C 1
ATOM 3332 O O . VAL A 1 432 ? -2.799 -38.562 -7.039 1 81.38 432 VAL A O 1
ATOM 3335 N N . LEU A 1 433 ? -0.957 -39.125 -8.086 1 79.5 433 LEU A N 1
ATOM 3336 C CA . LEU A 1 433 ? -0.099 -38.469 -7.105 1 79.5 433 LEU A CA 1
ATOM 3337 C C . LEU A 1 433 ? 0.174 -37.031 -7.492 1 79.5 433 LEU A C 1
ATOM 3339 O O . LEU A 1 433 ? 0.647 -36.25 -6.672 1 79.5 433 LEU A O 1
ATOM 3343 N N . ALA A 1 434 ? -0.218 -36.625 -8.695 1 76.12 434 ALA A N 1
ATOM 3344 C CA . ALA A 1 434 ? 0.125 -35.312 -9.242 1 76.12 434 ALA A CA 1
ATOM 3345 C C . ALA A 1 434 ? -0.48 -34.188 -8.398 1 76.12 434 ALA A C 1
ATOM 3347 O O . ALA A 1 434 ? 0.199 -33.219 -8.078 1 76.12 434 ALA A O 1
ATOM 3348 N N . PRO A 1 435 ? -1.712 -34.344 -7.949 1 74.69 435 PRO A N 1
ATOM 3349 C CA . PRO A 1 435 ? -2.33 -33.25 -7.188 1 74.69 435 PRO A CA 1
ATOM 3350 C C . PRO A 1 435 ? -1.656 -33.031 -5.836 1 74.69 435 PRO A C 1
ATOM 3352 O O . PRO A 1 435 ? -1.71 -31.922 -5.297 1 74.69 435 PRO A O 1
ATOM 3355 N N . LEU A 1 436 ? -0.98 -34 -5.301 1 75.5 436 LEU A N 1
ATOM 3356 C CA . LEU A 1 436 ? -0.346 -33.906 -3.99 1 75.5 436 LEU A CA 1
ATOM 3357 C C . LEU A 1 436 ? 0.903 -33.031 -4.066 1 75.5 436 LEU A C 1
ATOM 3359 O O . LEU A 1 436 ? 1.336 -32.469 -3.057 1 75.5 436 LEU A O 1
ATOM 3363 N N . GLY A 1 437 ? 1.424 -32.875 -5.289 1 74.44 437 GLY A N 1
ATOM 3364 C CA . GLY A 1 437 ? 2.576 -32 -5.469 1 74.44 437 GLY A CA 1
ATOM 3365 C C . GLY A 1 437 ? 2.223 -30.531 -5.438 1 74.44 437 GLY A C 1
ATOM 3366 O O . GLY A 1 437 ? 3.082 -29.688 -5.18 1 74.44 437 GLY A O 1
ATOM 3367 N N . GLN A 1 438 ? 0.985 -30.234 -5.652 1 75.06 438 GLN A N 1
ATOM 3368 C CA . GLN A 1 438 ? 0.557 -28.844 -5.695 1 75.06 438 GLN A CA 1
ATOM 3369 C C . GLN A 1 438 ? 0.079 -28.375 -4.324 1 75.06 438 GLN A C 1
ATOM 3371 O O . GLN A 1 438 ? -0.331 -27.219 -4.164 1 75.06 438 GLN A O 1
ATOM 3376 N N . ILE A 1 439 ? 0.187 -29.203 -3.352 1 70.06 439 ILE A N 1
ATOM 3377 C CA . ILE A 1 439 ? -0.383 -28.938 -2.033 1 70.06 439 ILE A CA 1
ATOM 3378 C C . ILE A 1 439 ? 0.357 -27.781 -1.37 1 70.06 439 ILE A C 1
ATOM 3380 O O . ILE A 1 439 ? -0.25 -26.969 -0.671 1 70.06 439 ILE A O 1
ATOM 3384 N N . ALA A 1 440 ? 1.666 -27.797 -1.706 1 66.56 440 ALA A N 1
ATOM 3385 C CA . ALA A 1 440 ? 2.432 -26.703 -1.117 1 66.56 440 ALA A CA 1
ATOM 3386 C C . ALA A 1 440 ? 1.874 -25.359 -1.55 1 66.56 440 ALA A C 1
ATOM 3388 O O . ALA A 1 440 ? 1.726 -24.453 -0.729 1 66.56 440 ALA A O 1
ATOM 3389 N N . GLY A 1 441 ? 1.576 -25.234 -2.838 1 71.94 441 GLY A N 1
ATOM 3390 C CA . GLY A 1 441 ? 0.983 -24 -3.336 1 71.94 441 GLY A CA 1
ATOM 3391 C C . GLY A 1 441 ? -0.396 -23.734 -2.764 1 71.94 441 GLY A C 1
ATOM 3392 O O . GLY A 1 441 ? -0.727 -22.578 -2.439 1 71.94 441 GLY A O 1
ATOM 3393 N N . LEU A 1 442 ? -1.104 -24.781 -2.488 1 71.12 442 LEU A N 1
ATOM 3394 C CA . LEU A 1 442 ? -2.449 -24.656 -1.942 1 71.12 442 LEU A CA 1
ATOM 3395 C C . LEU A 1 442 ? -2.408 -24.188 -0.492 1 71.12 442 LEU A C 1
ATOM 3397 O O . LEU A 1 442 ? -3.242 -23.375 -0.07 1 71.12 442 LEU A O 1
ATOM 3401 N N . ILE A 1 443 ? -1.407 -24.594 0.128 1 70.44 443 ILE A N 1
ATOM 3402 C CA . ILE A 1 443 ? -1.292 -24.219 1.535 1 70.44 443 ILE A CA 1
ATOM 3403 C C . ILE A 1 443 ? -0.954 -22.734 1.655 1 70.44 443 ILE A C 1
ATOM 3405 O O . ILE A 1 443 ? -1.526 -22.031 2.488 1 70.44 443 ILE A O 1
ATOM 3409 N N . THR A 1 444 ? -0.01 -22.312 0.832 1 72.19 444 THR A N 1
ATOM 3410 C CA . THR A 1 444 ? 0.36 -20.891 0.851 1 72.19 444 THR A CA 1
ATOM 3411 C C . THR A 1 444 ? -0.847 -20.016 0.535 1 72.19 444 THR A C 1
ATOM 3413 O O . THR A 1 444 ? -1.104 -19.031 1.232 1 72.19 444 THR A O 1
ATOM 3416 N N . ARG A 1 445 ? -1.572 -20.453 -0.424 1 72 445 ARG A N 1
ATOM 3417 C CA . ARG A 1 445 ? -2.75 -19.688 -0.815 1 72 445 ARG A CA 1
ATOM 3418 C C . ARG A 1 445 ? -3.828 -19.75 0.261 1 72 445 ARG A C 1
ATOM 3420 O O . ARG A 1 445 ? -4.531 -18.766 0.501 1 72 445 ARG A O 1
ATOM 3427 N N . TYR A 1 446 ? -3.953 -20.922 0.877 1 72 446 TYR A N 1
ATOM 3428 C CA . TYR A 1 446 ? -4.941 -21.094 1.937 1 72 446 TYR A CA 1
ATOM 3429 C C . TYR A 1 446 ? -4.613 -20.203 3.135 1 72 446 TYR A C 1
ATOM 3431 O O . TYR A 1 446 ? -5.508 -19.594 3.723 1 72 446 TYR A O 1
ATOM 3439 N N . GLN A 1 447 ? -3.342 -20.188 3.486 1 73.81 447 GLN A N 1
ATOM 3440 C CA . GLN A 1 447 ? -2.947 -19.359 4.613 1 73.81 447 GLN A CA 1
ATOM 3441 C C . GLN A 1 447 ? -3.17 -17.875 4.305 1 73.81 447 GLN A C 1
ATOM 3443 O O . GLN A 1 447 ? -3.611 -17.109 5.168 1 73.81 447 GLN A O 1
ATOM 3448 N N . GLN A 1 448 ? -2.848 -17.5 3.088 1 73.88 448 GLN A N 1
ATOM 3449 C CA . GLN A 1 448 ? -3.1 -16.125 2.67 1 73.88 448 GLN A CA 1
ATOM 3450 C C . GLN A 1 448 ? -4.59 -15.797 2.717 1 73.88 448 GLN A C 1
ATOM 3452 O O . GLN A 1 448 ? -4.98 -14.711 3.146 1 73.88 448 GLN A O 1
ATOM 3457 N N . ALA A 1 449 ? -5.398 -16.797 2.293 1 71.12 449 ALA A N 1
ATOM 3458 C CA . ALA A 1 449 ? -6.848 -16.609 2.309 1 71.12 449 ALA A CA 1
ATOM 3459 C C . ALA A 1 449 ? -7.371 -16.516 3.736 1 71.12 449 ALA A C 1
ATOM 3461 O O . ALA A 1 449 ? -8.281 -15.727 4.016 1 71.12 449 ALA A O 1
ATOM 3462 N N . GLN A 1 450 ? -6.773 -17.281 4.574 1 74.5 450 GLN A N 1
ATOM 3463 C CA . GLN A 1 450 ? -7.199 -17.25 5.969 1 74.5 450 GLN A CA 1
ATOM 3464 C C . GLN A 1 450 ? -6.879 -15.906 6.621 1 74.5 450 GLN A C 1
ATOM 3466 O O . GLN A 1 450 ? -7.688 -15.367 7.375 1 74.5 450 GLN A O 1
ATOM 3471 N N . LEU A 1 451 ? -5.742 -15.406 6.367 1 70.81 451 LEU A N 1
ATOM 3472 C CA . LEU A 1 451 ? -5.359 -14.109 6.906 1 70.81 451 LEU A CA 1
ATOM 3473 C C . LEU A 1 451 ? -6.262 -13.008 6.355 1 70.81 451 LEU A C 1
ATOM 3475 O O . LEU A 1 451 ? -6.707 -12.133 7.105 1 70.81 451 LEU A O 1
ATOM 3479 N N . THR A 1 452 ? -6.516 -13.109 5.078 1 70.19 452 THR A N 1
ATOM 3480 C CA . THR A 1 452 ? -7.383 -12.117 4.445 1 70.19 452 THR A CA 1
ATOM 3481 C C . THR A 1 452 ? -8.797 -12.211 5 1 70.19 452 THR A C 1
ATOM 3483 O O . THR A 1 452 ? -9.469 -11.188 5.184 1 70.19 452 THR A O 1
ATOM 3486 N N . MET A 1 453 ? -9.164 -13.43 5.262 1 74.75 453 MET A N 1
ATOM 3487 C CA . MET A 1 453 ? -10.5 -13.633 5.812 1 74.75 453 MET A CA 1
ATOM 3488 C C . MET A 1 453 ? -10.602 -13.047 7.219 1 74.75 453 MET A C 1
ATOM 3490 O O . MET A 1 453 ? -11.594 -12.406 7.559 1 74.75 453 MET A O 1
ATOM 3494 N N . THR A 1 454 ? -9.617 -13.227 7.949 1 74.75 454 THR A N 1
ATOM 3495 C CA . THR A 1 454 ? -9.602 -12.68 9.305 1 74.75 454 THR A CA 1
ATOM 3496 C C . THR A 1 454 ? -9.586 -11.156 9.273 1 74.75 454 THR A C 1
ATOM 3498 O O . THR A 1 454 ? -10.305 -10.508 10.039 1 74.75 454 THR A O 1
ATOM 3501 N N . SER A 1 455 ? -8.789 -10.656 8.398 1 73.12 455 SER A N 1
ATOM 3502 C CA . SER A 1 455 ? -8.734 -9.203 8.281 1 73.12 455 SER A CA 1
ATOM 3503 C C . SER A 1 455 ? -10.047 -8.633 7.762 1 73.12 455 SER A C 1
ATOM 3505 O O . SER A 1 455 ? -10.5 -7.578 8.211 1 73.12 455 SER A O 1
ATOM 3507 N N . THR A 1 456 ? -10.68 -9.336 6.879 1 73.62 456 THR A N 1
ATOM 3508 C CA . THR A 1 456 ? -11.953 -8.883 6.328 1 73.62 456 THR A CA 1
ATOM 3509 C C . THR A 1 456 ? -13.062 -8.984 7.379 1 73.62 456 THR A C 1
ATOM 3511 O O . THR A 1 456 ? -13.945 -8.133 7.434 1 73.62 456 THR A O 1
ATOM 3514 N N . ASP A 1 457 ? -12.93 -10.047 8.125 1 75.56 457 ASP A N 1
ATOM 3515 C CA . ASP A 1 457 ? -13.898 -10.203 9.203 1 75.56 457 ASP A CA 1
ATOM 3516 C C . ASP A 1 457 ? -13.781 -9.062 10.211 1 75.56 457 ASP A C 1
ATOM 3518 O O . ASP A 1 457 ? -14.789 -8.547 10.703 1 75.56 457 ASP A O 1
ATOM 3522 N N . ALA A 1 458 ? -12.609 -8.703 10.469 1 74.44 458 ALA A N 1
ATOM 3523 C CA . ALA A 1 458 ? -12.375 -7.59 11.383 1 74.44 458 ALA A CA 1
ATOM 3524 C C . ALA A 1 458 ? -12.906 -6.281 10.805 1 74.44 458 ALA A C 1
ATOM 3526 O O . ALA A 1 458 ? -13.469 -5.457 11.523 1 74.44 458 ALA A O 1
ATOM 3527 N N . LEU A 1 459 ? -12.836 -6.203 9.586 1 74.75 459 LEU A N 1
ATOM 3528 C CA . LEU A 1 459 ? -13.297 -4.988 8.922 1 74.75 459 LEU A CA 1
ATOM 3529 C C . LEU A 1 459 ? -14.82 -4.945 8.867 1 74.75 459 LEU A C 1
ATOM 3531 O O . LEU A 1 459 ? -15.422 -3.885 9.039 1 74.75 459 LEU A O 1
ATOM 3535 N N . MET A 1 460 ? -15.375 -6.094 8.617 1 75.5 460 MET A N 1
ATOM 3536 C CA . MET A 1 460 ? -16.828 -6.168 8.508 1 75.5 460 MET A CA 1
ATOM 3537 C C . MET A 1 460 ? -17.484 -6 9.875 1 75.5 460 MET A C 1
ATOM 3539 O O . MET A 1 460 ? -18.641 -5.586 9.969 1 75.5 460 MET A O 1
ATOM 3543 N N . ALA A 1 461 ? -16.656 -6.238 10.844 1 77.38 461 ALA A N 1
ATOM 3544 C CA . ALA A 1 461 ? -17.188 -6.148 12.203 1 77.38 461 ALA A CA 1
ATOM 3545 C C . ALA A 1 461 ? -17 -4.742 12.766 1 77.38 461 ALA A C 1
ATOM 3547 O O . ALA A 1 461 ? -17.516 -4.426 13.844 1 77.38 461 ALA A O 1
ATOM 3548 N N . LEU A 1 462 ? -16.406 -3.906 11.984 1 78.12 462 LEU A N 1
ATOM 3549 C CA . LEU A 1 462 ? -16.203 -2.547 12.477 1 78.12 462 LEU A CA 1
ATOM 3550 C C . LEU A 1 462 ? -17.547 -1.834 12.664 1 78.12 462 LEU A C 1
ATOM 3552 O O . LEU A 1 462 ? -18.438 -1.965 11.828 1 78.12 462 LEU A O 1
ATOM 3556 N N . PRO A 1 463 ? -17.609 -1.199 13.781 1 82.44 463 PRO A N 1
ATOM 3557 C CA . PRO A 1 463 ? -18.859 -0.447 13.992 1 82.44 463 PRO A CA 1
ATOM 3558 C C . PRO A 1 463 ? -19.078 0.633 12.938 1 82.44 463 PRO A C 1
ATOM 3560 O O . PRO A 1 463 ? -18.125 1.276 12.492 1 82.44 463 PRO A O 1
ATOM 3563 N N . GLN A 1 464 ? -20.281 0.66 12.531 1 83.69 464 GLN A N 1
ATOM 3564 C CA . GLN A 1 464 ? -20.656 1.64 11.523 1 83.69 464 GLN A CA 1
ATOM 3565 C C . GLN A 1 464 ? -21.297 2.871 12.164 1 83.69 464 GLN A C 1
ATOM 3567 O O . GLN A 1 464 ? -21.812 2.799 13.281 1 83.69 464 GLN A O 1
ATOM 3572 N N . GLU A 1 465 ? -21.125 3.934 11.492 1 82 465 GLU A N 1
ATOM 3573 C CA . GLU A 1 465 ? -21.734 5.172 11.977 1 82 465 GLU A CA 1
ATOM 3574 C C . GLU A 1 465 ? -23.25 5.078 11.977 1 82 465 GLU A C 1
ATOM 3576 O O . GLU A 1 465 ? -23.906 5.539 12.922 1 82 465 GLU A O 1
ATOM 3581 N N . ARG A 1 466 ? -23.781 4.457 10.875 1 72.75 466 ARG A N 1
ATOM 3582 C CA . ARG A 1 466 ? -25.234 4.301 10.781 1 72.75 466 ARG A CA 1
ATOM 3583 C C . ARG A 1 466 ? -25.672 2.916 11.258 1 72.75 466 ARG A C 1
ATOM 3585 O O . ARG A 1 466 ? -25.156 1.902 10.773 1 72.75 466 ARG A O 1
ATOM 3592 N N . GLN A 1 467 ? -26.234 2.957 12.406 1 65.12 467 GLN A N 1
ATOM 3593 C CA . GLN A 1 467 ? -26.688 1.658 12.891 1 65.12 467 GLN A CA 1
ATOM 3594 C C . GLN A 1 467 ? -28 1.248 12.227 1 65.12 467 GLN A C 1
ATOM 3596 O O . GLN A 1 467 ? -28.859 2.09 11.969 1 65.12 467 GLN A O 1
ATOM 3601 N N . ALA A 1 468 ? -27.984 0.056 11.727 1 57.84 468 ALA A N 1
ATOM 3602 C CA . ALA A 1 468 ? -29.109 -0.494 10.992 1 57.84 468 ALA A CA 1
ATOM 3603 C C . ALA A 1 468 ? -30.406 -0.332 11.789 1 57.84 468 ALA A C 1
ATOM 3605 O O . ALA A 1 468 ? -31.484 -0.143 11.203 1 57.84 468 ALA A O 1
ATOM 3606 N N . ASN A 1 469 ? -30.281 -0.286 13.117 1 56.09 469 ASN A N 1
ATOM 3607 C CA . ASN A 1 469 ? -31.484 -0.306 13.93 1 56.09 469 ASN A CA 1
ATOM 3608 C C . ASN A 1 469 ? -31.953 1.105 14.273 1 56.09 469 ASN A C 1
ATOM 3610 O O . ASN A 1 469 ? -33.031 1.282 14.875 1 56.09 469 ASN A O 1
ATOM 3614 N N . GLN A 1 470 ? -31.219 2.082 13.852 1 59.34 470 GLN A N 1
ATOM 3615 C CA . GLN A 1 470 ? -31.625 3.436 14.219 1 59.34 470 GLN A CA 1
ATOM 3616 C C . GLN A 1 470 ? -32.562 4.027 13.188 1 59.34 470 GLN A C 1
ATOM 3618 O O . GLN A 1 470 ? -32.344 3.918 11.984 1 59.34 470 GLN A O 1
ATOM 3623 N N . ARG A 1 471 ? -33.844 4.277 13.641 1 56.62 471 ARG A N 1
ATOM 3624 C CA . ARG A 1 471 ? -34.844 4.961 12.805 1 56.62 471 ARG A CA 1
ATOM 3625 C C . ARG A 1 471 ? -34.719 6.477 12.953 1 56.62 471 ARG A C 1
ATOM 3627 O O . ARG A 1 471 ? -35.25 7.059 13.891 1 56.62 471 ARG A O 1
ATOM 3634 N N . PRO A 1 472 ? -33.75 7.023 12.023 1 61.03 472 PRO A N 1
ATOM 3635 C CA . PRO A 1 472 ? -33.562 8.469 12.195 1 61.03 472 PRO A CA 1
ATOM 3636 C C . PRO A 1 472 ? -34.844 9.258 11.938 1 61.03 472 PRO A C 1
ATOM 3638 O O . PRO A 1 472 ? -35.75 8.789 11.227 1 61.03 472 PRO A O 1
ATOM 3641 N N . LEU A 1 473 ? -35.094 10.227 12.789 1 57.56 473 LEU A N 1
ATOM 3642 C CA . LEU A 1 473 ? -36.25 11.117 12.609 1 57.56 473 LEU A CA 1
ATOM 3643 C C . LEU A 1 473 ? -36.188 11.812 11.25 1 57.56 473 LEU A C 1
ATOM 3645 O O . LEU A 1 473 ? -35.094 12.055 10.727 1 57.56 473 LEU A O 1
ATOM 3649 N N . GLU A 1 474 ? -37.25 11.844 10.594 1 54.72 474 GLU A N 1
ATOM 3650 C CA . GLU A 1 474 ? -37.438 12.484 9.289 1 54.72 474 GLU A CA 1
ATOM 3651 C C . GLU A 1 474 ? -36.938 13.93 9.312 1 54.72 474 GLU A C 1
ATOM 3653 O O . GLU A 1 474 ? -37.031 14.609 10.336 1 54.72 474 GLU A O 1
ATOM 3658 N N . ARG A 1 475 ? -36.562 14.477 7.914 1 56.91 475 ARG A N 1
ATOM 3659 C CA . ARG A 1 475 ? -36.094 15.742 7.336 1 56.91 475 ARG A CA 1
ATOM 3660 C C . ARG A 1 475 ? -36.219 16.875 8.352 1 56.91 475 ARG A C 1
ATOM 3662 O O . ARG A 1 475 ? -37.25 17.5 8.477 1 56.91 475 ARG A O 1
ATOM 3669 N N . THR A 1 476 ? -35.344 16.922 9.398 1 62.84 476 THR A N 1
ATOM 3670 C CA . THR A 1 476 ? -35.531 17.969 10.383 1 62.84 476 THR A CA 1
ATOM 3671 C C . THR A 1 476 ? -34.688 19.203 10.016 1 62.84 476 THR A C 1
ATOM 3673 O O . THR A 1 476 ? -33.5 19.078 9.695 1 62.84 476 THR A O 1
ATOM 3676 N N . HIS A 1 477 ? -35.344 20.234 9.289 1 75.62 477 HIS A N 1
ATOM 3677 C CA . HIS A 1 477 ? -34.656 21.516 9.219 1 75.62 477 HIS A CA 1
ATOM 3678 C C . HIS A 1 477 ? -34.219 21.984 10.602 1 75.62 477 HIS A C 1
ATOM 3680 O O . HIS A 1 477 ? -35.062 22.094 11.508 1 75.62 477 HIS A O 1
ATOM 3686 N N . LEU A 1 478 ? -33 22.094 10.727 1 85.5 478 LEU A N 1
ATOM 3687 C CA . LEU A 1 478 ? -32.469 22.516 12.023 1 85.5 478 LEU A CA 1
ATOM 3688 C C . LEU A 1 478 ? -32.438 24.031 12.133 1 85.5 478 LEU A C 1
ATOM 3690 O O . LEU A 1 478 ? -32.094 24.719 11.172 1 85.5 478 LEU A O 1
ATOM 3694 N N . LYS A 1 479 ? -32.906 24.547 13.211 1 88.12 479 LYS A N 1
ATOM 3695 C CA . LYS A 1 479 ? -32.844 25.969 13.484 1 88.12 479 LYS A CA 1
ATOM 3696 C C . LYS A 1 479 ? -31.453 26.375 14 1 88.12 479 LYS A C 1
ATOM 3698 O O . LYS A 1 479 ? -30.984 27.484 13.75 1 88.12 479 LYS A O 1
ATOM 3703 N N . GLY A 1 480 ? -30.844 25.453 14.727 1 91.5 480 GLY A N 1
ATOM 3704 C CA . GLY A 1 480 ? -29.469 25.703 15.125 1 91.5 480 GLY A CA 1
ATOM 3705 C C . GLY A 1 480 ? -29.297 25.859 16.625 1 91.5 480 GLY A C 1
ATOM 3706 O O . GLY A 1 480 ? -28.281 26.359 17.094 1 91.5 480 GLY A O 1
ATOM 3707 N N . ALA A 1 481 ? -30.328 25.516 17.453 1 94.19 481 ALA A N 1
ATOM 3708 C CA . ALA A 1 481 ? -30.172 25.531 18.906 1 94.19 481 ALA A CA 1
ATOM 3709 C C . ALA A 1 481 ? -29.359 24.328 19.375 1 94.19 481 ALA A C 1
ATOM 3711 O O . ALA A 1 481 ? -29.562 23.203 18.906 1 94.19 481 ALA A O 1
ATOM 3712 N N . LEU A 1 482 ? -28.359 24.547 20.25 1 95.44 482 LEU A N 1
ATOM 3713 C CA . LEU A 1 482 ? -27.469 23.5 20.719 1 95.44 482 LEU A CA 1
ATOM 3714 C C . LEU A 1 482 ? -27.484 23.438 22.25 1 95.44 482 LEU A C 1
ATOM 3716 O O . LEU A 1 482 ? -27.438 24.469 22.922 1 95.44 482 LEU A O 1
ATOM 3720 N N . ASP A 1 483 ? -27.656 22.266 22.766 1 95.69 483 ASP A N 1
ATOM 3721 C CA . ASP A 1 483 ? -27.625 22.031 24.203 1 95.69 483 ASP A CA 1
ATOM 3722 C C . ASP A 1 483 ? -26.719 20.844 24.547 1 95.69 483 ASP A C 1
ATOM 3724 O O . ASP A 1 483 ? -27.031 19.703 24.219 1 95.69 483 ASP A O 1
ATOM 3728 N N . VAL A 1 484 ? -25.594 21.125 25.156 1 96.38 484 VAL A N 1
ATOM 3729 C CA . VAL A 1 484 ? -24.656 20.109 25.625 1 96.38 484 VAL A CA 1
ATOM 3730 C C . VAL A 1 484 ? -24.844 19.906 27.125 1 96.38 484 VAL A C 1
ATOM 3732 O O . VAL A 1 484 ? -24.625 20.812 27.922 1 96.38 484 VAL A O 1
ATOM 3735 N N . ARG A 1 485 ? -25.219 18.734 27.453 1 96.06 485 ARG A N 1
ATOM 3736 C CA . ARG A 1 485 ? -25.531 18.469 28.859 1 96.06 485 ARG A CA 1
ATOM 3737 C C . ARG A 1 485 ? -24.594 17.422 29.438 1 96.06 485 ARG A C 1
ATOM 3739 O O . ARG A 1 485 ? -24.703 16.234 29.125 1 96.06 485 ARG A O 1
ATOM 3746 N N . GLN A 1 486 ? -23.719 17.828 30.344 1 95.38 486 GLN A N 1
ATOM 3747 C CA . GLN A 1 486 ? -22.812 16.969 31.125 1 95.38 486 GLN A CA 1
ATOM 3748 C C . GLN A 1 486 ? -22.078 15.984 30.219 1 95.38 486 GLN A C 1
ATOM 3750 O O . GLN A 1 486 ? -22.094 14.781 30.469 1 95.38 486 GLN A O 1
ATOM 3755 N N . VAL A 1 487 ? -21.594 16.5 29.219 1 95.62 487 VAL A N 1
ATOM 3756 C CA . VAL A 1 487 ? -20.953 15.664 28.219 1 95.62 487 VAL A CA 1
ATOM 3757 C C . VAL A 1 487 ? -19.531 15.336 28.641 1 95.62 487 VAL A C 1
ATOM 3759 O O . VAL A 1 487 ? -18.75 16.234 28.984 1 95.62 487 VAL A O 1
ATOM 3762 N N . SER A 1 488 ? -19.188 14.055 28.734 1 95.25 488 SER A N 1
ATOM 3763 C CA . SER A 1 488 ? -17.844 13.539 28.953 1 95.25 488 SER A CA 1
ATOM 3764 C C . SER A 1 488 ? -17.406 12.617 27.812 1 95.25 488 SER A C 1
ATOM 3766 O O . SER A 1 488 ? -18.219 11.883 27.266 1 95.25 488 SER A O 1
ATOM 3768 N N . PHE A 1 489 ? -16.188 12.781 27.422 1 93.81 489 PHE A N 1
ATOM 3769 C CA . PHE A 1 489 ? -15.688 11.977 26.297 1 93.81 489 PHE A CA 1
ATOM 3770 C C . PHE A 1 489 ? -14.203 11.68 26.469 1 93.81 489 PHE A C 1
ATOM 3772 O O . PHE A 1 489 ? -13.43 12.562 26.859 1 93.81 489 PHE A O 1
ATOM 3779 N N . SER A 1 490 ? -13.867 10.461 26.234 1 89.06 490 SER A N 1
ATOM 3780 C CA . SER A 1 490 ? -12.477 10.016 26.156 1 89.06 490 SER A CA 1
ATOM 3781 C C . SER A 1 490 ? -12.195 9.289 24.844 1 89.06 490 SER A C 1
ATOM 3783 O O . SER A 1 490 ? -12.992 8.453 24.406 1 89.06 490 SER A O 1
ATOM 3785 N N . TYR A 1 491 ? -11.195 9.773 24.125 1 84.44 491 TYR A N 1
ATOM 3786 C CA . TYR A 1 491 ? -10.812 9.062 22.922 1 84.44 491 TYR A CA 1
ATOM 3787 C C . TYR A 1 491 ? -10.469 7.609 23.219 1 84.44 491 TYR A C 1
ATOM 3789 O O . TYR A 1 491 ? -10 7.289 24.312 1 84.44 491 TYR A O 1
ATOM 3797 N N . PRO A 1 492 ? -10.742 6.766 22.188 1 77.12 492 PRO A N 1
ATOM 3798 C CA . PRO A 1 492 ? -10.43 5.355 22.422 1 77.12 492 PRO A CA 1
ATOM 3799 C C . PRO A 1 492 ? -8.953 5.129 22.766 1 77.12 492 PRO A C 1
ATOM 3801 O O . PRO A 1 492 ? -8.07 5.633 22.062 1 77.12 492 PRO A O 1
ATOM 3804 N N . GLY A 1 493 ? -8.625 4.441 23.812 1 68.75 493 GLY A N 1
ATOM 3805 C CA . GLY A 1 493 ? -7.27 4.102 24.203 1 68.75 493 GLY A CA 1
ATOM 3806 C C . GLY A 1 493 ? -6.641 5.129 25.125 1 68.75 493 GLY A C 1
ATOM 3807 O O . GLY A 1 493 ? -5.531 4.934 25.625 1 68.75 493 GLY A O 1
ATOM 3808 N N . GLN A 1 494 ? -7.379 6.246 25.281 1 74.25 494 GLN A N 1
ATOM 3809 C CA . GLN A 1 494 ? -6.848 7.27 26.172 1 74.25 494 GLN A CA 1
ATOM 3810 C C . GLN A 1 494 ? -7.566 7.254 27.516 1 74.25 494 GLN A C 1
ATOM 3812 O O . GLN A 1 494 ? -8.789 7.121 27.562 1 74.25 494 GLN A O 1
ATOM 3817 N N . SER A 1 495 ? -6.785 7.238 28.516 1 72 495 SER A N 1
ATOM 3818 C CA . SER A 1 495 ? -7.355 7.16 29.859 1 72 495 SER A CA 1
ATOM 3819 C C . SER A 1 495 ? -7.852 8.523 30.328 1 72 495 SER A C 1
ATOM 3821 O O . SER A 1 495 ? -8.852 8.609 31.047 1 72 495 SER A O 1
ATOM 3823 N N . ALA A 1 496 ? -7.246 9.578 29.922 1 74.81 496 ALA A N 1
ATOM 3824 C CA . ALA A 1 496 ? -7.664 10.906 30.359 1 74.81 496 ALA A CA 1
ATOM 3825 C C . ALA A 1 496 ? -8.789 11.445 29.469 1 74.81 496 ALA A C 1
ATOM 3827 O O . ALA A 1 496 ? -8.711 11.375 28.234 1 74.81 496 ALA A O 1
ATOM 3828 N N . PRO A 1 497 ? -9.836 11.82 30.109 1 86.06 497 PRO A N 1
ATOM 3829 C CA . PRO A 1 497 ? -10.945 12.352 29.312 1 86.06 497 PRO A CA 1
ATOM 3830 C C . PRO A 1 497 ? -10.594 13.672 28.625 1 86.06 497 PRO A C 1
ATOM 3832 O O . PRO A 1 497 ? -9.906 14.516 29.203 1 86.06 497 PRO A O 1
ATOM 3835 N N . ALA A 1 498 ? -10.938 13.812 27.438 1 87.31 498 ALA A N 1
ATOM 3836 C CA . ALA A 1 498 ? -10.758 15.055 26.688 1 87.31 498 ALA A CA 1
ATOM 3837 C C . ALA A 1 498 ? -11.766 16.109 27.125 1 87.31 498 ALA A C 1
ATOM 3839 O O . ALA A 1 498 ? -11.461 17.312 27.125 1 87.31 498 ALA A O 1
ATOM 3840 N N . LEU A 1 499 ? -12.969 15.672 27.422 1 93.81 499 LEU A N 1
ATOM 3841 C CA . LEU A 1 499 ? -14.023 16.516 27.969 1 93.81 499 LEU A CA 1
ATOM 3842 C C . LEU A 1 499 ? -14.609 15.898 29.234 1 93.81 499 LEU A C 1
ATOM 3844 O O . LEU A 1 499 ? -14.773 14.68 29.312 1 93.81 499 LEU A O 1
ATOM 3848 N N . ASN A 1 500 ? -14.82 16.734 30.219 1 93.88 500 ASN A N 1
ATOM 3849 C CA . ASN A 1 500 ? -15.328 16.25 31.5 1 93.88 500 ASN A CA 1
ATOM 3850 C C . ASN A 1 500 ? -16.578 17.031 31.938 1 93.88 500 ASN A C 1
ATOM 3852 O O . ASN A 1 500 ? -16.469 18.125 32.5 1 93.88 500 ASN A O 1
ATOM 3856 N N . LYS A 1 501 ? -17.703 16.469 31.812 1 93.69 501 LYS A N 1
ATOM 3857 C CA . LYS A 1 501 ? -19 16.984 32.25 1 93.69 501 LYS A CA 1
ATOM 3858 C C . LYS A 1 501 ? -19.188 18.422 31.781 1 93.69 501 LYS A C 1
ATOM 3860 O O . LYS A 1 501 ? -19.484 19.297 32.594 1 93.69 501 LYS A O 1
ATOM 3865 N N . VAL A 1 502 ? -19.109 18.625 30.547 1 95 502 VAL A N 1
ATOM 3866 C CA . VAL A 1 502 ? -19.219 19.953 29.953 1 95 502 VAL A CA 1
ATOM 3867 C C . VAL A 1 502 ? -20.703 20.297 29.734 1 95 502 VAL A C 1
ATOM 3869 O O . VAL A 1 502 ? -21.469 19.469 29.219 1 95 502 VAL A O 1
ATOM 3872 N N . ASN A 1 503 ? -21.094 21.453 30.203 1 95.31 503 ASN A N 1
ATOM 3873 C CA . ASN A 1 503 ? -22.422 22 29.969 1 95.31 503 ASN A CA 1
ATOM 3874 C C . ASN A 1 503 ? -22.359 23.297 29.141 1 95.31 503 ASN A C 1
ATOM 3876 O O . ASN A 1 503 ? -21.578 24.188 29.453 1 95.31 503 ASN A O 1
ATOM 3880 N N . LEU A 1 504 ? -23.047 23.25 28.031 1 94.19 504 LEU A N 1
ATOM 3881 C CA . LEU A 1 504 ? -23.078 24.422 27.156 1 94.19 504 LEU A CA 1
ATOM 3882 C C . LEU A 1 504 ? -24.422 24.547 26.453 1 94.19 504 LEU A C 1
ATOM 3884 O O . LEU A 1 504 ? -24.984 23.547 25.984 1 94.19 504 LEU A O 1
ATOM 3888 N N . ARG A 1 505 ? -24.984 25.766 26.484 1 94.56 505 ARG A N 1
ATOM 3889 C CA . ARG A 1 505 ? -26.25 26.016 25.812 1 94.56 505 ARG A CA 1
ATOM 3890 C C . ARG A 1 505 ? -26.141 27.188 24.844 1 94.56 505 ARG A C 1
ATOM 3892 O O . ARG A 1 505 ? -25.609 28.234 25.188 1 94.56 505 ARG A O 1
ATOM 3899 N N . LEU A 1 506 ? -26.516 26.984 23.609 1 95 506 LEU A N 1
ATOM 3900 C CA . LEU A 1 506 ? -26.562 28 22.578 1 95 506 LEU A CA 1
ATOM 3901 C C . LEU A 1 506 ? -27.953 28.125 21.984 1 95 506 LEU A C 1
ATOM 3903 O O . LEU A 1 506 ? -28.562 27.109 21.625 1 95 506 LEU A O 1
ATOM 3907 N N . ALA A 1 507 ? -28.453 29.344 21.906 1 94.81 507 ALA A N 1
ATOM 3908 C CA . ALA A 1 507 ? -29.734 29.578 21.234 1 94.81 507 ALA A CA 1
ATOM 3909 C C . ALA A 1 507 ? -29.562 29.656 19.719 1 94.81 507 ALA A C 1
ATOM 3911 O O . ALA A 1 507 ? -28.453 29.875 19.234 1 94.81 507 ALA A O 1
ATOM 3912 N N . ALA A 1 508 ? -30.656 29.438 19 1 95.12 508 ALA A N 1
ATOM 3913 C CA . ALA A 1 508 ? -30.609 29.531 17.547 1 95.12 508 ALA A CA 1
ATOM 3914 C C . ALA A 1 508 ? -30.219 30.953 17.109 1 95.12 508 ALA A C 1
ATOM 3916 O O . ALA A 1 508 ? -30.766 31.938 17.609 1 95.12 508 ALA A O 1
ATOM 3917 N N . GLY A 1 509 ? -29.219 31.016 16.281 1 93.88 509 GLY A N 1
ATOM 3918 C CA . GLY A 1 509 ? -28.781 32.312 15.75 1 93.88 509 GLY A CA 1
ATOM 3919 C C . GLY A 1 509 ? -27.734 32.969 16.609 1 93.88 509 GLY A C 1
ATOM 3920 O O . GLY A 1 509 ? -27.219 34.031 16.25 1 93.88 509 GLY A O 1
ATOM 3921 N N . GLU A 1 510 ? -27.406 32.344 17.688 1 95.19 510 GLU A N 1
ATOM 3922 C CA . GLU A 1 510 ? -26.391 32.875 18.578 1 95.19 510 GLU A CA 1
ATOM 3923 C C . GLU A 1 510 ? -24.984 32.656 18.047 1 95.19 510 GLU A C 1
ATOM 3925 O O . GLU A 1 510 ? -24.703 31.609 17.453 1 95.19 510 GLU A O 1
ATOM 3930 N N . ARG A 1 511 ? -24.156 33.625 18.234 1 96.44 511 ARG A N 1
ATOM 3931 C CA . ARG A 1 511 ? -22.766 33.5 17.844 1 96.44 511 ARG A CA 1
ATOM 3932 C C . ARG A 1 511 ? -21.844 33.469 19.062 1 96.44 511 ARG A C 1
ATOM 3934 O O . ARG A 1 511 ? -21.719 34.438 19.781 1 96.44 511 ARG A O 1
ATOM 3941 N N . VAL A 1 512 ? -21.203 32.344 19.281 1 95.94 512 VAL A N 1
ATOM 3942 C CA . VAL A 1 512 ? -20.422 32.094 20.484 1 95.94 512 VAL A CA 1
ATOM 3943 C C . VAL A 1 512 ? -18.984 31.734 20.109 1 95.94 512 VAL A C 1
ATOM 3945 O O . VAL A 1 512 ? -18.766 31.016 19.125 1 95.94 512 VAL A O 1
ATOM 3948 N N . GLY A 1 513 ? -18.031 32.25 20.828 1 95.5 513 GLY A N 1
ATOM 3949 C CA . GLY A 1 513 ? -16.641 31.891 20.688 1 95.5 513 GLY A CA 1
ATOM 3950 C C . GLY A 1 513 ? -16.141 30.984 21.812 1 95.5 513 GLY A C 1
ATOM 3951 O O . GLY A 1 513 ? -16.547 31.125 22.953 1 95.5 513 GLY A O 1
ATOM 3952 N N . ILE A 1 514 ? -15.352 30.047 21.453 1 94.25 514 ILE A N 1
ATOM 3953 C CA . ILE A 1 514 ? -14.719 29.156 22.422 1 94.25 514 ILE A CA 1
ATOM 3954 C C . ILE A 1 514 ? -13.211 29.359 22.406 1 94.25 514 ILE A C 1
ATOM 3956 O O . ILE A 1 514 ? -12.57 29.234 21.359 1 94.25 514 ILE A O 1
ATOM 3960 N N . ILE A 1 515 ? -12.641 29.672 23.547 1 90.12 515 ILE A N 1
ATOM 3961 C CA . ILE A 1 515 ? -11.195 29.844 23.672 1 90.12 515 ILE A CA 1
ATOM 3962 C C . ILE A 1 515 ? -10.656 28.953 24.797 1 90.12 515 ILE A C 1
ATOM 3964 O O . ILE A 1 515 ? -11.422 28.5 25.641 1 90.12 515 ILE A O 1
ATOM 3968 N N . GLY A 1 516 ? -9.484 28.641 24.75 1 85.81 516 GLY A N 1
ATOM 3969 C CA . GLY A 1 516 ? -8.82 27.797 25.75 1 85.81 516 GLY A CA 1
ATOM 3970 C C . GLY A 1 516 ? -7.418 27.391 25.328 1 85.81 516 GLY A C 1
ATOM 3971 O O . GLY A 1 516 ? -7.004 27.625 24.203 1 85.81 516 GLY A O 1
ATOM 3972 N N . ARG A 1 517 ? -6.77 26.734 26.266 1 79.62 517 ARG A N 1
ATOM 3973 C CA . ARG A 1 517 ? -5.41 26.281 26.016 1 79.62 517 ARG A CA 1
ATOM 3974 C C . ARG A 1 517 ? -5.398 25.109 25.047 1 79.62 517 ARG A C 1
ATOM 3976 O O . ARG A 1 517 ? -6.441 24.5 24.797 1 79.62 517 ARG A O 1
ATOM 3983 N N . SER A 1 518 ? -4.23 24.938 24.469 1 77.75 518 SER A N 1
ATOM 3984 C CA . SER A 1 518 ? -4.094 23.781 23.594 1 77.75 518 SER A CA 1
ATOM 3985 C C . SER A 1 518 ? -4.359 22.484 24.344 1 77.75 518 SER A C 1
ATOM 3987 O O . SER A 1 518 ? -3.883 22.297 25.469 1 77.75 518 SER A O 1
ATOM 3989 N N . GLY A 1 519 ? -5.145 21.672 23.812 1 76.81 519 GLY A N 1
ATOM 3990 C CA . GLY A 1 519 ? -5.477 20.406 24.438 1 76.81 519 GLY A CA 1
ATOM 3991 C C . GLY A 1 519 ? -6.629 20.5 25.422 1 76.81 519 GLY A C 1
ATOM 3992 O O . GLY A 1 519 ? -6.895 19.562 26.172 1 76.81 519 GLY A O 1
ATOM 3993 N N . SER A 1 520 ? -7.254 21.609 25.406 1 83.5 520 SER A N 1
ATOM 3994 C CA . SER A 1 520 ? -8.32 21.812 26.375 1 83.5 520 SER A CA 1
ATOM 3995 C C . SER A 1 520 ? -9.602 21.109 25.953 1 83.5 520 SER A C 1
ATOM 3997 O O . SER A 1 520 ? -10.555 21.016 26.734 1 83.5 520 SER A O 1
ATOM 3999 N N . GLY A 1 521 ? -9.664 20.641 24.719 1 87.31 521 GLY A N 1
ATOM 4000 C CA . GLY A 1 521 ? -10.82 19.859 24.281 1 87.31 521 GLY A CA 1
ATOM 4001 C C . GLY A 1 521 ? -11.68 20.594 23.281 1 87.31 521 GLY A C 1
ATOM 4002 O O . GLY A 1 521 ? -12.75 20.109 22.891 1 87.31 521 GLY A O 1
ATOM 4003 N N . LYS A 1 522 ? -11.305 21.734 22.812 1 89.06 522 LYS A N 1
ATOM 4004 C CA . LYS A 1 522 ? -12.078 22.547 21.875 1 89.06 522 LYS A CA 1
ATOM 4005 C C . LYS A 1 522 ? -12.398 21.781 20.594 1 89.06 522 LYS A C 1
ATOM 4007 O O . LYS A 1 522 ? -13.555 21.719 20.172 1 89.06 522 LYS A O 1
ATOM 4012 N N . SER A 1 523 ? -11.344 21.203 20 1 88.12 523 SER A N 1
ATOM 4013 C CA . SER A 1 523 ? -11.539 20.469 18.75 1 88.12 523 SER A CA 1
ATOM 4014 C C . SER A 1 523 ? -12.352 19.203 18.984 1 88.12 523 SER A C 1
ATOM 4016 O O . SER A 1 523 ? -13.086 18.766 18.094 1 88.12 523 SER A O 1
ATOM 4018 N N . THR A 1 524 ? -12.211 18.609 20.156 1 90.5 524 THR A N 1
ATOM 4019 C CA . THR A 1 524 ? -13 17.422 20.5 1 90.5 524 THR A CA 1
ATOM 4020 C C . THR A 1 524 ? -14.484 17.766 20.531 1 90.5 524 THR A C 1
ATOM 4022 O O . THR A 1 524 ? -15.312 16.969 20.062 1 90.5 524 THR A O 1
ATOM 4025 N N . LEU A 1 525 ? -14.773 18.922 21.094 1 93.81 525 LEU A N 1
ATOM 4026 C CA . LEU A 1 525 ? -16.156 19.359 21.141 1 93.81 525 LEU A CA 1
ATOM 4027 C C . LEU A 1 525 ? -16.734 19.5 19.734 1 93.81 525 LEU A C 1
ATOM 4029 O O . LEU A 1 525 ? -17.859 19.078 19.469 1 93.81 525 LEU A O 1
ATOM 4033 N N . ALA A 1 526 ? -16 20.078 18.844 1 93.06 526 ALA A N 1
ATOM 4034 C CA . ALA A 1 526 ? -16.438 20.25 17.469 1 93.06 526 ALA A CA 1
ATOM 4035 C C . ALA A 1 526 ? -16.688 18.906 16.797 1 93.06 526 ALA A C 1
ATOM 4037 O O . ALA A 1 526 ? -17.672 18.734 16.062 1 93.06 526 ALA A O 1
ATOM 4038 N N . ARG A 1 527 ? -15.828 17.969 17.031 1 92.5 527 ARG A N 1
ATOM 4039 C CA . ARG A 1 527 ? -15.961 16.641 16.422 1 92.5 527 ARG A CA 1
ATOM 4040 C C . ARG A 1 527 ? -17.188 15.922 16.969 1 92.5 527 ARG A C 1
ATOM 4042 O O . ARG A 1 527 ? -17.828 15.156 16.25 1 92.5 527 ARG A O 1
ATOM 4049 N N . LEU A 1 528 ? -17.453 16.172 18.219 1 94.19 528 LEU A N 1
ATOM 4050 C CA . LEU A 1 528 ? -18.656 15.586 18.812 1 94.19 528 LEU A CA 1
ATOM 4051 C C . LEU A 1 528 ? -19.922 16.188 18.203 1 94.19 528 LEU A C 1
ATOM 4053 O O . LEU A 1 528 ? -20.891 15.469 17.969 1 94.19 528 LEU A O 1
ATOM 4057 N N . LEU A 1 529 ? -19.828 17.453 17.984 1 94.19 529 LEU A N 1
ATOM 4058 C CA . LEU A 1 529 ? -20.984 18.125 17.391 1 94.19 529 LEU A CA 1
ATOM 4059 C C . LEU A 1 529 ? -21.25 17.625 15.984 1 94.19 529 LEU A C 1
ATOM 4061 O O . LEU A 1 529 ? -22.406 17.594 15.531 1 94.19 529 LEU A O 1
ATOM 4065 N N . MET A 1 530 ? -20.203 17.203 15.32 1 93.5 530 MET A N 1
ATOM 4066 C CA . MET A 1 530 ? -20.328 16.641 13.984 1 93.5 530 MET A CA 1
ATOM 4067 C C . MET A 1 530 ? -20.734 15.172 14.047 1 93.5 530 MET A C 1
ATOM 4069 O O . MET A 1 530 ? -20.938 14.531 13.016 1 93.5 530 MET A O 1
ATOM 4073 N N . ASN A 1 531 ? -20.844 14.664 15.164 1 91.69 531 ASN A N 1
ATOM 4074 C CA . ASN A 1 531 ? -21.219 13.281 15.43 1 91.69 531 ASN A CA 1
ATOM 4075 C C . ASN A 1 531 ? -20.203 12.297 14.867 1 91.69 531 ASN A C 1
ATOM 4077 O O . ASN A 1 531 ? -20.578 11.234 14.359 1 91.69 531 ASN A O 1
ATOM 4081 N N . PHE A 1 532 ? -19.016 12.781 14.875 1 90.62 532 PHE A N 1
ATOM 4082 C CA . PHE A 1 532 ? -17.953 11.844 14.523 1 90.62 532 PHE A CA 1
ATOM 4083 C C . PHE A 1 532 ? -17.766 10.812 15.625 1 90.62 532 PHE A C 1
ATOM 4085 O O . PHE A 1 532 ? -17.406 9.664 15.359 1 90.62 532 PHE A O 1
ATOM 4092 N N . TYR A 1 533 ? -17.922 11.32 16.844 1 91.12 533 TYR A N 1
ATOM 4093 C CA . TYR A 1 533 ? -17.812 10.5 18.047 1 91.12 533 TYR A CA 1
ATOM 4094 C C . TYR A 1 533 ? -19.078 10.633 18.891 1 91.12 533 TYR A C 1
ATOM 4096 O O . TYR A 1 533 ? -19.766 11.656 18.844 1 91.12 533 TYR A O 1
ATOM 4104 N N . THR A 1 534 ? -19.281 9.555 19.625 1 89.75 534 THR A N 1
ATOM 4105 C CA . THR A 1 534 ? -20.375 9.594 20.594 1 89.75 534 THR A CA 1
ATOM 4106 C C . THR A 1 534 ? -19.859 9.812 22 1 89.75 534 THR A C 1
ATOM 4108 O O . THR A 1 534 ? -18.891 9.172 22.422 1 89.75 534 THR A O 1
ATOM 4111 N N . PRO A 1 535 ? -20.438 10.773 22.625 1 92.94 535 PRO A N 1
ATOM 4112 C CA . PRO A 1 535 ? -19.984 11.016 24 1 92.94 535 PRO A CA 1
ATOM 4113 C C . PRO A 1 535 ? -20.172 9.805 24.906 1 92.94 535 PRO A C 1
ATOM 4115 O O . PRO A 1 535 ? -21.109 9.023 24.719 1 92.94 535 PRO A O 1
ATOM 4118 N N . SER A 1 536 ? -19.328 9.625 25.844 1 90.56 536 SER A N 1
ATOM 4119 C CA . SER A 1 536 ? -19.391 8.531 26.797 1 90.56 536 SER A CA 1
ATOM 4120 C C . SER A 1 536 ? -20.5 8.758 27.828 1 90.56 536 SER A C 1
ATOM 4122 O O . SER A 1 536 ? -21.188 7.82 28.234 1 90.56 536 SER A O 1
ATOM 4124 N N . GLU A 1 537 ? -20.531 9.945 28.266 1 93.56 537 GLU A N 1
ATOM 4125 C CA . GLU A 1 537 ? -21.578 10.375 29.188 1 93.56 537 GLU A CA 1
ATOM 4126 C C . GLU A 1 537 ? -22.219 11.68 28.734 1 93.56 537 GLU A C 1
ATOM 4128 O O . GLU A 1 537 ? -21.594 12.477 28.031 1 93.56 537 GLU A O 1
ATOM 4133 N N . GLY A 1 538 ? -23.5 11.758 29.031 1 93.81 538 GLY A N 1
ATOM 4134 C CA . GLY A 1 538 ? -24.219 12.977 28.688 1 93.81 538 GLY A CA 1
ATOM 4135 C C . GLY A 1 538 ? -24.891 12.906 27.328 1 93.81 538 GLY A C 1
ATOM 4136 O O . GLY A 1 538 ? -25.016 11.82 26.734 1 93.81 538 GLY A O 1
ATOM 4137 N N . GLN A 1 539 ? -25.406 14.078 26.969 1 94.31 539 GLN A N 1
ATOM 4138 C CA . GLN A 1 539 ? -26.094 14.109 25.672 1 94.31 539 GLN A CA 1
ATOM 4139 C C . GLN A 1 539 ? -25.938 15.477 25.016 1 94.31 539 GLN A C 1
ATOM 4141 O O . GLN A 1 539 ? -25.719 16.484 25.688 1 94.31 539 GLN A O 1
ATOM 4146 N N . ILE A 1 540 ? -25.953 15.461 23.766 1 94.94 540 ILE A N 1
ATOM 4147 C CA . ILE A 1 540 ? -25.922 16.672 22.938 1 94.94 540 ILE A CA 1
ATOM 4148 C C . ILE A 1 540 ? -27.25 16.797 22.172 1 94.94 540 ILE A C 1
ATOM 4150 O O . ILE A 1 540 ? -27.641 15.875 21.453 1 94.94 540 ILE A O 1
ATOM 4154 N N . LEU A 1 541 ? -27.875 17.891 22.438 1 94.5 541 LEU A N 1
ATOM 4155 C CA . LEU A 1 541 ? -29.172 18.125 21.797 1 94.5 541 LEU A CA 1
ATOM 4156 C C . LEU A 1 541 ? -29.078 19.25 20.781 1 94.5 541 LEU A C 1
ATOM 4158 O O . LEU A 1 541 ? -28.438 20.281 21.031 1 94.5 541 LEU A O 1
ATOM 4162 N N . LEU A 1 542 ? -29.562 19 19.656 1 92.81 542 LEU A N 1
ATOM 4163 C CA . LEU A 1 542 ? -29.75 20.016 18.625 1 92.81 542 LEU A CA 1
ATOM 4164 C C . LEU A 1 542 ? -31.234 20.297 18.391 1 92.81 542 LEU A C 1
ATOM 4166 O O . LEU A 1 542 ? -31.969 19.406 17.953 1 92.81 542 LEU A O 1
ATOM 4170 N N . ASP A 1 543 ? -31.688 21.469 18.656 1 91.88 543 ASP A N 1
ATOM 4171 C CA . ASP A 1 543 ? -33.094 21.812 18.609 1 91.88 543 ASP A CA 1
ATOM 4172 C C . ASP A 1 543 ? -33.938 20.812 19.422 1 91.88 543 ASP A C 1
ATOM 4174 O O . ASP A 1 543 ? -34.938 20.281 18.922 1 91.88 543 ASP A O 1
ATOM 4178 N N . ASN A 1 544 ? -33.406 20.406 20.531 1 88.94 544 ASN A N 1
ATOM 4179 C CA . ASN A 1 544 ? -34.062 19.547 21.516 1 88.94 544 ASN A CA 1
ATOM 4180 C C . ASN A 1 544 ? -34.125 18.094 21.031 1 88.94 544 ASN A C 1
ATOM 4182 O O . ASN A 1 544 ? -34.875 17.297 21.578 1 88.94 544 ASN A O 1
ATOM 4186 N N . LEU A 1 545 ? -33.406 17.844 20.016 1 88.38 545 LEU A N 1
ATOM 4187 C CA . LEU A 1 545 ? -33.281 16.469 19.531 1 88.38 545 LEU A CA 1
ATOM 4188 C C . LEU A 1 545 ? -31.875 15.922 19.812 1 88.38 545 LEU A C 1
ATOM 4190 O O . LEU A 1 545 ? -30.875 16.609 19.578 1 88.38 545 LEU A O 1
ATOM 4194 N N . ASP A 1 546 ? -31.891 14.766 20.25 1 89.81 546 ASP A N 1
ATOM 4195 C CA . ASP A 1 546 ? -30.594 14.148 20.516 1 89.81 546 ASP A CA 1
ATOM 4196 C C . ASP A 1 546 ? -29.859 13.852 19.203 1 89.81 546 ASP A C 1
ATOM 4198 O O . ASP A 1 546 ? -30.469 13.422 18.234 1 89.81 546 ASP A O 1
ATOM 4202 N N . LEU A 1 547 ? -28.594 14.109 19.219 1 88.62 547 LEU A N 1
ATOM 4203 C CA . LEU A 1 547 ? -27.766 13.906 18.031 1 88.62 547 LEU A CA 1
ATOM 4204 C C . LEU A 1 547 ? -27.859 12.461 17.547 1 88.62 547 LEU A C 1
ATOM 4206 O O . LEU A 1 547 ? -27.719 12.188 16.359 1 88.62 547 LEU A O 1
ATOM 4210 N N . ARG A 1 548 ? -28.141 11.516 18.438 1 85.06 548 ARG A N 1
ATOM 4211 C CA . ARG A 1 548 ? -28.172 10.094 18.141 1 85.06 548 ARG A CA 1
ATOM 4212 C C . ARG A 1 548 ? -29.438 9.734 17.359 1 85.06 548 ARG A C 1
ATOM 4214 O O . ARG A 1 548 ? -29.516 8.68 16.734 1 85.06 548 ARG A O 1
ATOM 4221 N N . GLN A 1 549 ? -30.281 10.609 17.359 1 79.94 549 GLN A N 1
ATOM 4222 C CA . GLN A 1 549 ? -31.562 10.359 16.688 1 79.94 549 GLN A CA 1
ATOM 4223 C C . GLN A 1 549 ? -31.594 10.984 15.305 1 79.94 549 GLN A C 1
ATOM 4225 O O . GLN A 1 549 ? -32.5 10.703 14.508 1 79.94 549 GLN A O 1
ATOM 4230 N N . LEU A 1 550 ? -30.656 11.781 15.031 1 81.12 550 LEU A N 1
ATOM 4231 C CA . LEU A 1 550 ? -30.594 12.438 13.734 1 81.12 550 LEU A CA 1
ATOM 4232 C C . LEU A 1 550 ? -29.766 11.625 12.75 1 81.12 550 LEU A C 1
ATOM 4234 O O . LEU A 1 550 ? -28.797 10.961 13.156 1 81.12 550 LEU A O 1
ATOM 4238 N N . ASP A 1 551 ? -30.25 11.68 11.562 1 79.12 551 ASP A N 1
ATOM 4239 C CA . ASP A 1 551 ? -29.422 11.07 10.531 1 79.12 551 ASP A CA 1
ATOM 4240 C C . ASP A 1 551 ? -28.125 11.867 10.305 1 79.12 551 ASP A C 1
ATOM 4242 O O . ASP A 1 551 ? -28.172 13.094 10.18 1 79.12 551 ASP A O 1
ATOM 4246 N N . VAL A 1 552 ? -27.062 11.203 10.305 1 83.75 552 VAL A N 1
ATOM 4247 C CA . VAL A 1 552 ? -25.734 11.836 10.242 1 83.75 552 VAL A CA 1
ATOM 4248 C C . VAL A 1 552 ? -25.609 12.625 8.945 1 83.75 552 VAL A C 1
ATOM 4250 O O . VAL A 1 552 ? -25 13.703 8.938 1 83.75 552 VAL A O 1
ATOM 4253 N N . ALA A 1 553 ? -26.078 12.102 7.887 1 78.25 553 ALA A N 1
ATOM 4254 C CA . ALA A 1 553 ? -25.953 12.797 6.605 1 78.25 553 ALA A CA 1
ATOM 4255 C C . ALA A 1 553 ? -26.75 14.102 6.617 1 78.25 553 ALA A C 1
ATOM 4257 O O . ALA A 1 553 ? -26.281 15.117 6.09 1 78.25 553 ALA A O 1
ATOM 4258 N N . ASP A 1 554 ? -27.875 14.047 7.207 1 79.75 554 ASP A N 1
ATOM 4259 C CA . ASP A 1 554 ? -28.703 15.242 7.312 1 79.75 554 ASP A CA 1
ATOM 4260 C C . ASP A 1 554 ? -28.062 16.281 8.234 1 79.75 554 ASP A C 1
ATOM 4262 O O . ASP A 1 554 ? -28.141 17.484 7.98 1 79.75 554 ASP A O 1
ATOM 4266 N N . LEU A 1 555 ? -27.578 15.797 9.25 1 87.81 555 LEU A N 1
ATOM 4267 C CA . LEU A 1 555 ? -26.906 16.672 10.203 1 87.81 555 LEU A CA 1
ATOM 4268 C C . LEU A 1 555 ? -25.75 17.391 9.547 1 87.81 555 LEU A C 1
ATOM 4270 O O . LEU A 1 555 ? -25.641 18.625 9.633 1 87.81 555 LEU A O 1
ATOM 4274 N N . ARG A 1 556 ? -24.953 16.688 8.883 1 89.38 556 ARG A N 1
ATOM 4275 C CA . ARG A 1 556 ? -23.703 17.219 8.352 1 89.38 556 ARG A CA 1
ATOM 4276 C C . ARG A 1 556 ? -23.969 18.109 7.133 1 89.38 556 ARG A C 1
ATOM 4278 O O . ARG A 1 556 ? -23.141 18.953 6.781 1 89.38 556 ARG A O 1
ATOM 4285 N N . HIS A 1 557 ? -25.125 17.922 6.586 1 84.62 557 HIS A N 1
ATOM 4286 C CA . HIS A 1 557 ? -25.516 18.812 5.5 1 84.62 557 HIS A CA 1
ATOM 4287 C C . HIS A 1 557 ? -25.922 20.188 6.027 1 84.62 557 HIS A C 1
ATOM 4289 O O . HIS A 1 557 ? -25.859 21.172 5.301 1 84.62 557 HIS A O 1
ATOM 4295 N N . GLN A 1 558 ? -26.266 20.203 7.207 1 89.69 558 GLN A N 1
ATOM 4296 C CA . GLN A 1 558 ? -26.781 21.438 7.781 1 89.69 558 GLN A CA 1
ATOM 4297 C C . GLN A 1 558 ? -25.75 22.109 8.672 1 89.69 558 GLN A C 1
ATOM 4299 O O . GLN A 1 558 ? -26.031 23.125 9.312 1 89.69 558 GLN A O 1
ATOM 4304 N N . ILE A 1 559 ? -24.609 21.578 8.711 1 93.5 559 ILE A N 1
ATOM 4305 C CA . ILE A 1 559 ? -23.516 22.172 9.484 1 93.5 559 ILE A CA 1
ATOM 4306 C C . ILE A 1 559 ? -22.344 22.484 8.562 1 93.5 559 ILE A C 1
ATOM 4308 O O . ILE A 1 559 ? -21.859 21.609 7.848 1 93.5 559 ILE A O 1
ATOM 4312 N N . GLY A 1 560 ? -21.984 23.719 8.438 1 93.56 560 GLY A N 1
ATOM 4313 C CA . GLY A 1 560 ? -20.734 24.078 7.797 1 93.56 560 GLY A CA 1
ATOM 4314 C C . GLY A 1 560 ? -19.531 23.922 8.703 1 93.56 560 GLY A C 1
ATOM 4315 O O . GLY A 1 560 ? -19.359 24.672 9.664 1 93.56 560 GLY A O 1
ATOM 4316 N N . TYR A 1 561 ? -18.719 22.953 8.445 1 94 561 TYR A N 1
ATOM 4317 C CA . TYR A 1 561 ? -17.625 22.594 9.336 1 94 561 TYR A CA 1
ATOM 4318 C C . TYR A 1 561 ? -16.281 22.875 8.695 1 94 561 TYR A C 1
ATOM 4320 O O . TYR A 1 561 ? -16.031 22.484 7.547 1 94 561 TYR A O 1
ATOM 4328 N N . VAL A 1 562 ? -15.445 23.562 9.375 1 92.88 562 VAL A N 1
ATOM 4329 C CA . VAL A 1 562 ? -14.047 23.781 9.016 1 92.88 562 VAL A CA 1
ATOM 4330 C C . VAL A 1 562 ? -13.141 23.312 10.156 1 92.88 562 VAL A C 1
ATOM 4332 O O . VAL A 1 562 ? -13.328 23.719 11.305 1 92.88 562 VAL A O 1
ATOM 4335 N N . ALA A 1 563 ? -12.336 22.359 9.789 1 87.06 563 ALA A N 1
ATOM 4336 C CA . ALA A 1 563 ? -11.375 21.891 10.789 1 87.06 563 ALA A CA 1
ATOM 4337 C C . ALA A 1 563 ? -9.953 22.281 10.398 1 87.06 563 ALA A C 1
ATOM 4339 O O . ALA A 1 563 ? -9.648 22.438 9.211 1 87.06 563 ALA A O 1
ATOM 4340 N N . HIS A 1 564 ? -9.148 22.422 11.398 1 70.62 564 HIS A N 1
ATOM 4341 C CA . HIS A 1 564 ? -7.77 22.859 11.219 1 70.62 564 HIS A CA 1
ATOM 4342 C C . HIS A 1 564 ? -6.965 21.797 10.461 1 70.62 564 HIS A C 1
ATOM 4344 O O . HIS A 1 564 ? -6.012 22.141 9.75 1 70.62 564 HIS A O 1
ATOM 4350 N N . ASP A 1 565 ? -7.281 20.578 10.516 1 72.94 565 ASP A N 1
ATOM 4351 C CA . ASP A 1 565 ? -6.398 19.516 10.031 1 72.94 565 ASP A CA 1
ATOM 4352 C C . ASP A 1 565 ? -7.066 18.688 8.938 1 72.94 565 ASP A C 1
ATOM 4354 O O . ASP A 1 565 ? -6.602 17.594 8.602 1 72.94 565 ASP A O 1
ATOM 4358 N N . LEU A 1 566 ? -8.156 19.172 8.359 1 79.56 566 LEU A N 1
ATOM 4359 C CA . LEU A 1 566 ? -8.789 18.375 7.312 1 79.56 566 LEU A CA 1
ATOM 4360 C C . LEU A 1 566 ? -8.109 18.609 5.965 1 79.56 566 LEU A C 1
ATOM 4362 O O . LEU A 1 566 ? -8.055 19.734 5.477 1 79.56 566 LEU A O 1
ATOM 4366 N N . PRO A 1 567 ? -7.602 17.547 5.371 1 82.38 567 PRO A N 1
ATOM 4367 C CA . PRO A 1 567 ? -6.883 17.703 4.105 1 82.38 567 PRO A CA 1
ATOM 4368 C C . PRO A 1 567 ? -7.82 17.875 2.912 1 82.38 567 PRO A C 1
ATOM 4370 O O . PRO A 1 567 ? -8.984 17.469 2.971 1 82.38 567 PRO A O 1
ATOM 4373 N N . LEU A 1 568 ? -7.312 18.578 1.899 1 89.06 568 LEU A N 1
ATOM 4374 C CA . LEU A 1 568 ? -7.965 18.562 0.595 1 89.06 568 LEU A CA 1
ATOM 4375 C C . LEU A 1 568 ? -7.699 17.25 -0.129 1 89.06 568 LEU A C 1
ATOM 4377 O O . LEU A 1 568 ? -6.793 16.5 0.242 1 89.06 568 LEU A O 1
ATOM 4381 N N . LEU A 1 569 ? -8.562 16.906 -1.013 1 88.44 569 LEU A N 1
ATOM 4382 C CA . LEU A 1 569 ? -8.414 15.672 -1.769 1 88.44 569 LEU A CA 1
ATOM 4383 C C . LEU A 1 569 ? -7.84 15.945 -3.154 1 88.44 569 LEU A C 1
ATOM 4385 O O . LEU A 1 569 ? -7.891 17.078 -3.639 1 88.44 569 LEU A O 1
ATOM 4389 N N . SER A 1 570 ? -7.281 14.922 -3.711 1 85.75 570 SER A N 1
ATOM 4390 C CA . SER A 1 570 ? -6.723 15.07 -5.051 1 85.75 570 SER A CA 1
ATOM 4391 C C . SER A 1 570 ? -7.805 15.445 -6.059 1 85.75 570 SER A C 1
ATOM 4393 O O . SER A 1 570 ? -8.945 15 -5.945 1 85.75 570 SER A O 1
ATOM 4395 N N . GLY A 1 571 ? -7.422 16.312 -6.988 1 86.25 571 GLY A N 1
ATOM 4396 C CA . GLY A 1 571 ? -8.359 16.812 -7.984 1 86.25 571 GLY A CA 1
ATOM 4397 C C . GLY A 1 571 ? -8.211 18.297 -8.258 1 86.25 571 GLY A C 1
ATOM 4398 O O . GLY A 1 571 ? -7.168 18.875 -7.973 1 86.25 571 GLY A O 1
ATOM 4399 N N . SER A 1 572 ? -9.297 18.812 -8.781 1 90.62 572 SER A N 1
ATOM 4400 C CA . SER A 1 572 ? -9.281 20.234 -9.125 1 90.62 572 SER A CA 1
ATOM 4401 C C . SER A 1 572 ? -9.883 21.078 -8.016 1 90.62 572 SER A C 1
ATOM 4403 O O . SER A 1 572 ? -10.453 20.547 -7.059 1 90.62 572 SER A O 1
ATOM 4405 N N . LEU A 1 573 ? -9.633 22.344 -8.133 1 93.19 573 LEU A N 1
ATOM 4406 C CA . LEU A 1 573 ? -10.242 23.297 -7.199 1 93.19 573 LEU A CA 1
ATOM 4407 C C . LEU A 1 573 ? -11.766 23.141 -7.195 1 93.19 573 LEU A C 1
ATOM 4409 O O . LEU A 1 573 ? -12.391 23.141 -6.129 1 93.19 573 LEU A O 1
ATOM 4413 N N . ARG A 1 574 ? -12.297 22.953 -8.344 1 91.38 574 ARG A N 1
ATOM 4414 C CA . ARG A 1 574 ? -13.734 22.766 -8.484 1 91.38 574 ARG A CA 1
ATOM 4415 C C . ARG A 1 574 ? -14.195 21.484 -7.789 1 91.38 574 ARG A C 1
ATOM 4417 O O . ARG A 1 574 ? -15.211 21.484 -7.09 1 91.38 574 ARG A O 1
ATOM 4424 N N . ASP A 1 575 ? -13.453 20.453 -7.949 1 88.69 575 ASP A N 1
ATOM 4425 C CA . ASP A 1 575 ? -13.781 19.172 -7.34 1 88.69 575 ASP A CA 1
ATOM 4426 C C . ASP A 1 575 ? -13.82 19.281 -5.82 1 88.69 575 ASP A C 1
ATOM 4428 O O . ASP A 1 575 ? -14.648 18.641 -5.168 1 88.69 575 ASP A O 1
ATOM 4432 N N . ASN A 1 576 ? -12.898 20 -5.285 1 92.69 576 ASN A N 1
ATOM 4433 C CA . ASN A 1 576 ? -12.82 20.141 -3.834 1 92.69 576 ASN A CA 1
ATOM 4434 C C . ASN A 1 576 ? -13.906 21.078 -3.305 1 92.69 576 ASN A C 1
ATOM 4436 O O . ASN A 1 576 ? -14.422 20.875 -2.205 1 92.69 576 ASN A O 1
ATOM 4440 N N . LEU A 1 577 ? -14.25 22.047 -4.082 1 92.62 577 LEU A N 1
ATOM 4441 C CA . LEU A 1 577 ? -15.281 22.984 -3.664 1 92.62 577 LEU A CA 1
ATOM 4442 C C . LEU A 1 577 ? -16.656 22.312 -3.648 1 92.62 577 LEU A C 1
ATOM 4444 O O . LEU A 1 577 ? -17.469 22.578 -2.754 1 92.62 577 LEU A O 1
ATOM 4448 N N . THR A 1 578 ? -16.844 21.453 -4.645 1 88.56 578 THR A N 1
ATOM 4449 C CA . THR A 1 578 ? -18.172 20.859 -4.793 1 88.56 578 THR A CA 1
ATOM 4450 C C . THR A 1 578 ? -18.172 19.422 -4.273 1 88.56 578 THR A C 1
ATOM 4452 O O . THR A 1 578 ? -19.016 18.625 -4.672 1 88.56 578 THR A O 1
ATOM 4455 N N . LEU A 1 579 ? -17.266 19.156 -3.469 1 87.44 579 LEU A N 1
ATOM 4456 C CA . LEU A 1 579 ? -17.188 17.812 -2.908 1 87.44 579 LEU A CA 1
ATOM 4457 C C . LEU A 1 579 ? -18.453 17.453 -2.141 1 87.44 579 LEU A C 1
ATOM 4459 O O . LEU A 1 579 ? -18.844 18.172 -1.206 1 87.44 579 LEU A O 1
ATOM 4463 N N . GLY A 1 580 ? -19.172 16.422 -2.486 1 79.75 580 GLY A N 1
ATOM 4464 C CA . GLY A 1 580 ? -20.406 15.984 -1.841 1 79.75 580 GLY A CA 1
ATOM 4465 C C . GLY A 1 580 ? -21.625 16.75 -2.303 1 79.75 580 GLY A C 1
ATOM 4466 O O . GLY A 1 580 ? -22.75 16.406 -1.952 1 79.75 580 GLY A O 1
ATOM 4467 N N . ALA A 1 581 ? -21.375 17.859 -2.982 1 80.25 581 ALA A N 1
ATOM 4468 C CA . ALA A 1 581 ? -22.469 18.719 -3.463 1 80.25 581 ALA A CA 1
ATOM 4469 C C . ALA A 1 581 ? -22.266 19.078 -4.934 1 80.25 581 ALA A C 1
ATOM 4471 O O . ALA A 1 581 ? -22.297 20.25 -5.301 1 80.25 581 ALA A O 1
ATOM 4472 N N . ARG A 1 582 ? -22.25 18.109 -5.695 1 75.94 582 ARG A N 1
ATOM 4473 C CA . ARG A 1 582 ? -22 18.328 -7.117 1 75.94 582 ARG A CA 1
ATOM 4474 C C . ARG A 1 582 ? -23.219 18.922 -7.805 1 75.94 582 ARG A C 1
ATOM 4476 O O . ARG A 1 582 ? -23.109 19.469 -8.906 1 75.94 582 ARG A O 1
ATOM 4483 N N . TYR A 1 583 ? -24.281 18.984 -7.105 1 69.56 583 TYR A N 1
ATOM 4484 C CA . TYR A 1 583 ? -25.531 19.484 -7.668 1 69.56 583 TYR A CA 1
ATOM 4485 C C . TYR A 1 583 ? -25.625 21 -7.562 1 69.56 583 TYR A C 1
ATOM 4487 O O . TYR A 1 583 ? -26.516 21.609 -8.156 1 69.56 583 TYR A O 1
ATOM 4495 N N . VAL A 1 584 ? -24.703 21.594 -6.844 1 78.38 584 VAL A N 1
ATOM 4496 C CA . VAL A 1 584 ? -24.734 23.031 -6.637 1 78.38 584 VAL A CA 1
ATOM 4497 C C . VAL A 1 584 ? -24.422 23.75 -7.953 1 78.38 584 VAL A C 1
ATOM 4499 O O . VAL A 1 584 ? -23.609 23.281 -8.75 1 78.38 584 VAL A O 1
ATOM 4502 N N . SER A 1 585 ? -25.016 24.859 -8.25 1 77.94 585 SER A N 1
ATOM 4503 C CA . SER A 1 585 ? -24.844 25.641 -9.469 1 77.94 585 SER A CA 1
ATOM 4504 C C . SER A 1 585 ? -23.5 26.359 -9.477 1 77.94 585 SER A C 1
ATOM 4506 O O . SER A 1 585 ? -22.922 26.625 -8.422 1 77.94 585 SER A O 1
ATOM 4508 N N . ASP A 1 586 ? -23.094 26.641 -10.609 1 83 586 ASP A N 1
ATOM 4509 C CA . ASP A 1 586 ? -21.828 27.344 -10.773 1 83 586 ASP A CA 1
ATOM 4510 C C . ASP A 1 586 ? -21.906 28.75 -10.188 1 83 586 ASP A C 1
ATOM 4512 O O . ASP A 1 586 ? -20.906 29.266 -9.672 1 83 586 ASP A O 1
ATOM 4516 N N . SER A 1 587 ? -23.078 29.297 -10.305 1 84.94 587 SER A N 1
ATOM 4517 C CA . SER A 1 587 ? -23.25 30.656 -9.781 1 84.94 587 SER A CA 1
ATOM 4518 C C . SER A 1 587 ? -23.062 30.672 -8.266 1 84.94 587 SER A C 1
ATOM 4520 O O . SER A 1 587 ? -22.406 31.578 -7.734 1 84.94 587 SER A O 1
ATOM 4522 N N . ARG A 1 588 ? -23.594 29.656 -7.598 1 88.75 588 ARG A N 1
ATOM 4523 C CA . ARG A 1 588 ? -23.422 29.562 -6.148 1 88.75 588 ARG A CA 1
ATOM 4524 C C . ARG A 1 588 ? -21.969 29.312 -5.777 1 88.75 588 ARG A C 1
ATOM 4526 O O . ARG A 1 588 ? -21.469 29.906 -4.82 1 88.75 588 ARG A O 1
ATOM 4533 N N . MET A 1 589 ? -21.359 28.547 -6.527 1 90.75 589 MET A N 1
ATOM 4534 C CA . MET A 1 589 ? -19.953 28.25 -6.289 1 90.75 589 MET A CA 1
ATOM 4535 C C . MET A 1 589 ? -19.094 29.516 -6.434 1 90.75 589 MET A C 1
ATOM 4537 O O . MET A 1 589 ? -18.203 29.766 -5.617 1 90.75 589 MET A O 1
ATOM 4541 N N . LEU A 1 590 ? -19.406 30.328 -7.43 1 91.62 590 LEU A N 1
ATOM 4542 C CA . LEU A 1 590 ? -18.641 31.562 -7.676 1 91.62 590 LEU A CA 1
ATOM 4543 C C . LEU A 1 590 ? -18.891 32.594 -6.582 1 91.62 590 LEU A C 1
ATOM 4545 O O . LEU A 1 590 ? -17.984 33.312 -6.191 1 91.62 590 LEU A O 1
ATOM 4549 N N . GLU A 1 591 ? -20.094 32.625 -6.105 1 91.69 591 GLU A N 1
ATOM 4550 C CA . GLU A 1 591 ? -20.438 33.531 -5.023 1 91.69 591 GLU A CA 1
ATOM 4551 C C . GLU A 1 591 ? -19.641 33.25 -3.764 1 91.69 591 GLU A C 1
ATOM 4553 O O . GLU A 1 591 ? -19.047 34.156 -3.174 1 91.69 591 GLU A O 1
ATOM 4558 N N . VAL A 1 592 ? -19.641 32 -3.404 1 93.38 592 VAL A N 1
ATOM 4559 C CA . VAL A 1 592 ? -18.938 31.625 -2.189 1 93.38 592 VAL A CA 1
ATOM 4560 C C . VAL A 1 592 ? -17.438 31.766 -2.396 1 93.38 592 VAL A C 1
ATOM 4562 O O . VAL A 1 592 ? -16.703 32.125 -1.475 1 93.38 592 VAL A O 1
ATOM 4565 N N . ALA A 1 593 ? -16.969 31.469 -3.613 1 94.25 593 ALA A N 1
ATOM 4566 C CA . ALA A 1 593 ? -15.555 31.609 -3.936 1 94.25 593 ALA A CA 1
ATOM 4567 C C . ALA A 1 593 ? -15.102 33.062 -3.793 1 94.25 593 ALA A C 1
ATOM 4569 O O . ALA A 1 593 ? -13.984 33.344 -3.346 1 94.25 593 ALA A O 1
ATOM 4570 N N . GLU A 1 594 ? -15.922 33.938 -4.148 1 92.38 594 GLU A N 1
ATOM 4571 C CA . GLU A 1 594 ? -15.625 35.344 -4.008 1 92.38 594 GLU A CA 1
ATOM 4572 C C . GLU A 1 594 ? -15.617 35.781 -2.543 1 92.38 594 GLU A C 1
ATOM 4574 O O . GLU A 1 594 ? -14.797 36.594 -2.129 1 92.38 594 GLU A O 1
ATOM 4579 N N . LEU A 1 595 ? -16.516 35.219 -1.823 1 91.81 595 LEU A N 1
ATOM 4580 C CA . LEU A 1 595 ? -16.641 35.531 -0.406 1 91.81 595 LEU A CA 1
ATOM 4581 C C . LEU A 1 595 ? -15.391 35.125 0.358 1 91.81 595 LEU A C 1
ATOM 4583 O O . LEU A 1 595 ? -14.945 35.844 1.253 1 91.81 595 LEU A O 1
ATOM 4587 N N . THR A 1 596 ? -14.828 34 0.05 1 93.06 596 THR A N 1
ATOM 4588 C CA . THR A 1 596 ? -13.719 33.469 0.836 1 93.06 596 THR A CA 1
ATOM 4589 C C . THR A 1 596 ? -12.375 33.844 0.214 1 93.06 596 THR A C 1
ATOM 4591 O O . THR A 1 596 ? -11.328 33.688 0.846 1 93.06 596 THR A O 1
ATOM 4594 N N . GLY A 1 597 ? -12.383 34.281 -1.041 1 89.19 597 GLY A N 1
ATOM 4595 C CA . GLY A 1 597 ? -11.148 34.688 -1.701 1 89.19 597 GLY A CA 1
ATOM 4596 C C . GLY A 1 597 ? -10.594 33.594 -2.621 1 89.19 597 GLY A C 1
ATOM 4597 O O . GLY A 1 597 ? -9.508 33.75 -3.178 1 89.19 597 GLY A O 1
ATOM 4598 N N . VAL A 1 598 ? -11.289 32.531 -2.848 1 92.81 598 VAL A N 1
ATOM 4599 C CA . VAL A 1 598 ? -10.844 31.438 -3.703 1 92.81 598 VAL A CA 1
ATOM 4600 C C . VAL A 1 598 ? -10.805 31.891 -5.156 1 92.81 598 VAL A C 1
ATOM 4602 O O . VAL A 1 598 ? -10.023 31.375 -5.957 1 92.81 598 VAL A O 1
ATOM 4605 N N . THR A 1 599 ? -11.57 32.875 -5.492 1 92.38 599 THR A N 1
ATOM 4606 C CA . THR A 1 599 ? -11.594 33.406 -6.852 1 92.38 599 THR A CA 1
ATOM 4607 C C . THR A 1 599 ? -10.219 33.938 -7.238 1 92.38 599 THR A C 1
ATOM 4609 O O . THR A 1 599 ? -9.789 33.812 -8.383 1 92.38 599 THR A O 1
ATOM 4612 N N . GLU A 1 600 ? -9.625 34.594 -6.336 1 86.31 600 GLU A N 1
ATOM 4613 C CA . GLU A 1 600 ? -8.297 35.094 -6.602 1 86.31 600 GLU A CA 1
ATOM 4614 C C . GLU A 1 600 ? -7.301 33.969 -6.875 1 86.31 600 GLU A C 1
ATOM 4616 O O . GLU A 1 600 ? -6.402 34.125 -7.707 1 86.31 600 GLU A O 1
ATOM 4621 N N . LEU A 1 601 ? -7.488 32.906 -6.188 1 85.25 601 LEU A N 1
ATOM 4622 C CA . LEU A 1 601 ? -6.645 31.734 -6.398 1 85.25 601 LEU A CA 1
ATOM 4623 C C . LEU A 1 601 ? -6.855 31.172 -7.797 1 85.25 601 LEU A C 1
ATOM 4625 O O . LEU A 1 601 ? -5.898 30.734 -8.445 1 85.25 601 LEU A O 1
ATOM 4629 N N . ALA A 1 602 ? -8.086 31.109 -8.203 1 90.06 602 ALA A N 1
ATOM 4630 C CA . ALA A 1 602 ? -8.43 30.594 -9.523 1 90.06 602 ALA A CA 1
ATOM 4631 C C . ALA A 1 602 ? -7.898 31.516 -10.633 1 90.06 602 ALA A C 1
ATOM 4633 O O . ALA A 1 602 ? -7.477 31.031 -11.688 1 90.06 602 ALA A O 1
ATOM 4634 N N . ARG A 1 603 ? -7.852 32.75 -10.367 1 85.62 603 ARG A N 1
ATOM 4635 C CA . ARG A 1 603 ? -7.422 33.719 -11.359 1 85.62 603 ARG A CA 1
ATOM 4636 C C . ARG A 1 603 ? -5.91 33.656 -11.562 1 85.62 603 ARG A C 1
ATOM 4638 O O . ARG A 1 603 ? -5.41 34.031 -12.633 1 85.62 603 ARG A O 1
ATOM 4645 N N . GLN A 1 604 ? -5.223 33.25 -10.617 1 77.94 604 GLN A N 1
ATOM 4646 C CA . GLN A 1 604 ? -3.764 33.25 -10.648 1 77.94 604 GLN A CA 1
ATOM 4647 C C . GLN A 1 604 ? -3.24 32.031 -11.43 1 77.94 604 GLN A C 1
ATOM 4649 O O . GLN A 1 604 ? -2.049 31.969 -11.742 1 77.94 604 GLN A O 1
ATOM 4654 N N . HIS A 1 605 ? -4.094 31.141 -11.766 1 82.12 605 HIS A N 1
ATOM 4655 C CA . HIS A 1 605 ? -3.684 29.938 -12.484 1 82.12 605 HIS A CA 1
ATOM 4656 C C . HIS A 1 605 ? -4.367 29.859 -13.844 1 82.12 605 HIS A C 1
ATOM 4658 O O . HIS A 1 605 ? -5.551 30.188 -13.969 1 82.12 605 HIS A O 1
ATOM 4664 N N . PRO A 1 606 ? -3.672 29.422 -14.852 1 82.19 606 PRO A N 1
ATOM 4665 C CA . PRO A 1 606 ? -4.227 29.359 -16.203 1 82.19 606 PRO A CA 1
ATOM 4666 C C . PRO A 1 606 ? -5.434 28.422 -16.312 1 82.19 606 PRO A C 1
ATOM 4668 O O . PRO A 1 606 ? -6.32 28.656 -17.141 1 82.19 606 PRO A O 1
ATOM 4671 N N . GLN A 1 607 ? -5.559 27.469 -15.508 1 86.94 607 GLN A N 1
ATOM 4672 C CA . GLN A 1 607 ? -6.664 26.516 -15.578 1 86.94 607 GLN A CA 1
ATOM 4673 C C . GLN A 1 607 ? -7.84 26.984 -14.719 1 86.94 607 GLN A C 1
ATOM 4675 O O . GLN A 1 607 ? -8.883 26.312 -14.68 1 86.94 607 GLN A O 1
ATOM 4680 N N . GLY A 1 608 ? -7.617 28.031 -14.102 1 88.62 608 GLY A N 1
ATOM 4681 C CA . GLY A 1 608 ? -8.695 28.578 -13.305 1 88.62 608 GLY A CA 1
ATOM 4682 C C . GLY A 1 608 ? -9.148 27.656 -12.188 1 88.62 608 GLY A C 1
ATOM 4683 O O . GLY A 1 608 ? -8.336 27.172 -11.398 1 88.62 608 GLY A O 1
ATOM 4684 N N . PHE A 1 609 ? -10.438 27.297 -12.297 1 90.81 609 PHE A N 1
ATOM 4685 C CA . PHE A 1 609 ? -11.008 26.453 -11.258 1 90.81 609 PHE A CA 1
ATOM 4686 C C . PHE A 1 609 ? -10.641 25 -11.477 1 90.81 609 PHE A C 1
ATOM 4688 O O . PHE A 1 609 ? -10.812 24.156 -10.586 1 90.81 609 PHE A O 1
ATOM 4695 N N . ASP A 1 610 ? -10.062 24.75 -12.539 1 88.56 610 ASP A N 1
ATOM 4696 C CA . ASP A 1 610 ? -9.656 23.375 -12.836 1 88.56 610 ASP A CA 1
ATOM 4697 C C . ASP A 1 610 ? -8.18 23.156 -12.484 1 88.56 610 ASP A C 1
ATOM 4699 O O . ASP A 1 610 ? -7.621 22.094 -12.773 1 88.56 610 ASP A O 1
ATOM 4703 N N . ARG A 1 611 ? -7.68 24.031 -11.789 1 87.56 611 ARG A N 1
ATOM 4704 C CA . ARG A 1 611 ? -6.297 23.859 -11.359 1 87.56 611 ARG A CA 1
ATOM 4705 C C . ARG A 1 611 ? -6.16 22.688 -10.398 1 87.56 611 ARG A C 1
ATOM 4707 O O . ARG A 1 611 ? -7.008 22.484 -9.523 1 87.56 611 ARG A O 1
ATOM 4714 N N . PRO A 1 612 ? -5.164 21.922 -10.57 1 86.31 612 PRO A N 1
ATOM 4715 C CA . PRO A 1 612 ? -4.957 20.828 -9.633 1 86.31 612 PRO A CA 1
ATOM 4716 C C . PRO A 1 612 ? -4.52 21.297 -8.25 1 86.31 612 PRO A C 1
ATOM 4718 O O . PRO A 1 612 ? -3.754 22.266 -8.141 1 86.31 612 PRO A O 1
ATOM 4721 N N . VAL A 1 613 ? -5.023 20.75 -7.254 1 87.06 613 VAL A N 1
ATOM 4722 C CA . VAL A 1 613 ? -4.691 21.109 -5.879 1 87.06 613 VAL A CA 1
ATOM 4723 C C . VAL A 1 613 ? -3.635 20.141 -5.34 1 87.06 613 VAL A C 1
ATOM 4725 O O . VAL A 1 613 ? -2.861 20.5 -4.445 1 87.06 613 VAL A O 1
ATOM 4728 N N . GLY A 1 614 ? -3.518 18.984 -5.93 1 78.19 614 GLY A N 1
ATOM 4729 C CA . GLY A 1 614 ? -2.551 18 -5.469 1 78.19 614 GLY A CA 1
ATOM 4730 C C . GLY A 1 614 ? -3.051 17.172 -4.297 1 78.19 614 GLY A C 1
ATOM 4731 O O . GLY A 1 614 ? -4.102 17.469 -3.725 1 78.19 614 GLY A O 1
ATOM 4732 N N . GLU A 1 615 ? -2.25 16.219 -3.836 1 77.38 615 GLU A N 1
ATOM 4733 C CA . GLU A 1 615 ? -2.607 15.398 -2.682 1 77.38 615 GLU A CA 1
ATOM 4734 C C . GLU A 1 615 ? -2.525 16.203 -1.387 1 77.38 615 GLU A C 1
ATOM 4736 O O . GLU A 1 615 ? -1.586 16.969 -1.189 1 77.38 615 GLU A O 1
ATOM 4741 N N . ARG A 1 616 ? -3.539 16.125 -0.609 1 77.56 616 ARG A N 1
ATOM 4742 C CA . ARG A 1 616 ? -3.637 16.828 0.666 1 77.56 616 ARG A CA 1
ATOM 4743 C C . ARG A 1 616 ? -3.439 18.328 0.479 1 77.56 616 ARG A C 1
ATOM 4745 O O . ARG A 1 616 ? -2.988 19.016 1.396 1 77.56 616 ARG A O 1
ATOM 4752 N N . GLY A 1 617 ? -3.574 18.844 -0.742 1 81.31 617 GLY A N 1
ATOM 4753 C CA . GLY A 1 617 ? -3.473 20.266 -1.022 1 81.31 617 GLY A CA 1
ATOM 4754 C C . GLY A 1 617 ? -2.043 20.766 -1.042 1 81.31 617 GLY A C 1
ATOM 4755 O O . GLY A 1 617 ? -1.781 21.922 -0.71 1 81.31 617 GLY A O 1
ATOM 4756 N N . GLN A 1 618 ? -1.135 19.953 -1.431 1 75.12 618 GLN A N 1
ATOM 4757 C CA . GLN A 1 618 ? 0.283 20.281 -1.339 1 75.12 618 GLN A CA 1
ATOM 4758 C C . GLN A 1 618 ? 0.653 21.391 -2.316 1 75.12 618 GLN A C 1
ATOM 4760 O O . GLN A 1 618 ? 1.658 22.078 -2.131 1 75.12 618 GLN A O 1
ATOM 4765 N N . LEU A 1 619 ? -0.184 21.688 -3.27 1 78.75 619 LEU A N 1
ATOM 4766 C CA . LEU A 1 619 ? 0.136 22.688 -4.281 1 78.75 619 LEU A CA 1
ATOM 4767 C C . LEU A 1 619 ? -0.372 24.062 -3.859 1 78.75 619 LEU A C 1
ATOM 4769 O O . LEU A 1 619 ? -0.158 25.047 -4.566 1 78.75 619 LEU A O 1
ATOM 4773 N N . LEU A 1 620 ? -1.051 24.078 -2.676 1 81.12 620 LEU A N 1
ATOM 4774 C CA . LEU A 1 620 ? -1.576 25.344 -2.15 1 81.12 620 LEU A CA 1
ATOM 4775 C C . LEU A 1 620 ? -0.871 25.719 -0.854 1 81.12 620 LEU A C 1
ATOM 4777 O O . LEU A 1 620 ? -0.38 24.859 -0.129 1 81.12 620 LEU A O 1
ATOM 4781 N N . SER A 1 621 ? -0.834 27.016 -0.647 1 77.44 621 SER A N 1
ATOM 4782 C CA . SER A 1 621 ? -0.322 27.484 0.638 1 77.44 621 SER A CA 1
ATOM 4783 C C . SER A 1 621 ? -1.319 27.203 1.76 1 77.44 621 SER A C 1
ATOM 4785 O O . SER A 1 621 ? -2.48 26.891 1.501 1 77.44 621 SER A O 1
ATOM 4787 N N . GLY A 1 622 ? -0.873 27.281 2.98 1 78.81 622 GLY A N 1
ATOM 4788 C CA . GLY A 1 622 ? -1.74 27.047 4.125 1 78.81 622 GLY A CA 1
ATOM 4789 C C . GLY A 1 622 ? -2.975 27.938 4.125 1 78.81 622 GLY A C 1
ATOM 4790 O O . GLY A 1 622 ? -4.086 27.453 4.367 1 78.81 622 GLY A O 1
ATOM 4791 N N . GLY A 1 623 ? -2.74 29.25 3.883 1 82.25 623 GLY A N 1
ATOM 4792 C CA . GLY A 1 623 ? -3.854 30.172 3.838 1 82.25 623 GLY A CA 1
ATOM 4793 C C . GLY A 1 623 ? -4.816 29.906 2.697 1 82.25 623 GLY A C 1
ATOM 4794 O O . GLY A 1 623 ? -6.031 30.047 2.855 1 82.25 623 GLY A O 1
ATOM 4795 N N . GLN A 1 624 ? -4.293 29.5 1.585 1 83.88 624 GLN A N 1
ATOM 4796 C CA . GLN A 1 624 ? -5.121 29.156 0.432 1 83.88 624 GLN A CA 1
ATOM 4797 C C . GLN A 1 624 ? -5.969 27.922 0.703 1 83.88 624 GLN A C 1
ATOM 4799 O O . GLN A 1 624 ? -7.133 27.859 0.304 1 83.88 624 GLN A O 1
ATOM 4804 N N . ARG A 1 625 ? -5.367 27 1.359 1 89.56 625 ARG A N 1
ATOM 4805 C CA . ARG A 1 625 ? -6.105 25.797 1.714 1 89.56 625 ARG A CA 1
ATOM 4806 C C . ARG A 1 625 ? -7.285 26.125 2.619 1 89.56 625 ARG A C 1
ATOM 4808 O O . ARG A 1 625 ? -8.375 25.562 2.451 1 89.56 625 ARG A O 1
ATOM 4815 N N . GLN A 1 626 ? -7.07 26.984 3.521 1 89.69 626 GLN A N 1
ATOM 4816 C CA . GLN A 1 626 ? -8.125 27.359 4.453 1 89.69 626 GLN A CA 1
ATOM 4817 C C . GLN A 1 626 ? -9.258 28.094 3.736 1 89.69 626 GLN A C 1
ATOM 4819 O O . GLN A 1 626 ? -10.43 27.922 4.086 1 89.69 626 GLN A O 1
ATOM 4824 N N . ALA A 1 627 ? -8.883 28.875 2.756 1 91.75 627 ALA A N 1
ATOM 4825 C CA . ALA A 1 627 ? -9.898 29.562 1.966 1 91.75 627 ALA A CA 1
ATOM 4826 C C . ALA A 1 627 ? -10.805 28.578 1.249 1 91.75 627 ALA A C 1
ATOM 4828 O O . ALA A 1 627 ? -12.023 28.75 1.192 1 91.75 627 ALA A O 1
ATOM 4829 N N . VAL A 1 628 ? -10.211 27.578 0.718 1 93.12 628 VAL A N 1
ATOM 4830 C CA . VAL A 1 628 ? -10.969 26.562 -0.002 1 93.12 628 VAL A CA 1
ATOM 4831 C C . VAL A 1 628 ? -11.859 25.797 0.97 1 93.12 628 VAL A C 1
ATOM 4833 O O . VAL A 1 628 ? -13.016 25.5 0.659 1 93.12 628 VAL A O 1
ATOM 4836 N N . LEU A 1 629 ? -11.336 25.5 2.139 1 93.44 629 LEU A N 1
ATOM 4837 C CA . LEU A 1 629 ? -12.102 24.781 3.15 1 93.44 629 LEU A CA 1
ATOM 4838 C C . LEU A 1 629 ? -13.312 25.609 3.6 1 93.44 629 LEU A C 1
ATOM 4840 O O . LEU A 1 629 ? -14.398 25.062 3.791 1 93.44 629 LEU A O 1
ATOM 4844 N N . LEU A 1 630 ? -13.086 26.859 3.736 1 94.38 630 LEU A N 1
ATOM 4845 C CA . LEU A 1 630 ? -14.172 27.75 4.141 1 94.38 630 LEU A CA 1
ATOM 4846 C C . LEU A 1 630 ? -15.242 27.828 3.057 1 94.38 630 LEU A C 1
ATOM 4848 O O . LEU A 1 630 ? -16.438 27.828 3.361 1 94.38 630 LEU A O 1
ATOM 4852 N N . ALA A 1 631 ? -14.781 27.922 1.856 1 93.94 631 ALA A N 1
ATOM 4853 C CA . ALA A 1 631 ? -15.727 27.969 0.745 1 93.94 631 ALA A CA 1
ATOM 4854 C C . ALA A 1 631 ? -16.594 26.703 0.709 1 93.94 631 ALA A C 1
ATOM 4856 O O . ALA A 1 631 ? -17.797 26.781 0.479 1 93.94 631 ALA A O 1
ATOM 4857 N N . ARG A 1 632 ? -15.984 25.641 0.901 1 93.12 632 ARG A N 1
ATOM 4858 C CA . ARG A 1 632 ? -16.703 24.375 0.911 1 93.12 632 ARG A CA 1
ATOM 4859 C C . ARG A 1 632 ? -17.734 24.344 2.029 1 93.12 632 ARG A C 1
ATOM 4861 O O . ARG A 1 632 ? -18.859 23.859 1.831 1 93.12 632 ARG A O 1
ATOM 4868 N N . ALA A 1 633 ? -17.375 24.797 3.154 1 92.56 633 ALA A N 1
ATOM 4869 C CA . ALA A 1 633 ? -18.25 24.781 4.32 1 92.56 633 ALA A CA 1
ATOM 4870 C C . ALA A 1 633 ? -19.453 25.703 4.117 1 92.56 633 ALA A C 1
ATOM 4872 O O . ALA A 1 633 ? -20.531 25.453 4.656 1 92.56 633 ALA A O 1
ATOM 4873 N N . LEU A 1 634 ? -19.281 26.75 3.33 1 93.69 634 LEU A N 1
ATOM 4874 C CA . LEU A 1 634 ? -20.312 27.766 3.16 1 93.69 634 LEU A CA 1
ATOM 4875 C C . LEU A 1 634 ? -21.156 27.5 1.916 1 93.69 634 LEU A C 1
ATOM 4877 O O . LEU A 1 634 ? -22.172 28.156 1.685 1 93.69 634 LEU A O 1
ATOM 4881 N N . LEU A 1 635 ? -20.734 26.578 1.201 1 91.5 635 LEU A N 1
ATOM 4882 C CA . LEU A 1 635 ? -21.312 26.328 -0.115 1 91.5 635 LEU A CA 1
ATOM 4883 C C . LEU A 1 635 ? -22.812 26.062 -0.01 1 91.5 635 LEU A C 1
ATOM 4885 O O . LEU A 1 635 ? -23.594 26.578 -0.814 1 91.5 635 LEU A O 1
ATOM 4889 N N . LEU A 1 636 ? -23.219 25.297 1.01 1 88.19 636 LEU A N 1
ATOM 4890 C CA . LEU A 1 636 ? -24.609 24.891 1.115 1 88.19 636 LEU A CA 1
ATOM 4891 C C . LEU A 1 636 ? -25.406 25.844 1.995 1 88.19 636 LEU A C 1
ATOM 4893 O O . LEU A 1 636 ? -26.578 25.594 2.299 1 88.19 636 LEU A O 1
ATOM 4897 N N . ASP A 1 637 ? -24.797 26.891 2.42 1 88.19 637 ASP A N 1
ATOM 4898 C CA . ASP A 1 637 ? -25.438 27.906 3.258 1 88.19 637 ASP A CA 1
ATOM 4899 C C . ASP A 1 637 ? -26.109 27.266 4.477 1 88.19 637 ASP A C 1
ATOM 4901 O O . ASP A 1 637 ? -27.297 27.438 4.707 1 88.19 637 ASP A O 1
ATOM 4905 N N . PRO A 1 638 ? -25.391 26.609 5.309 1 92.38 638 PRO A N 1
ATOM 4906 C CA . PRO A 1 638 ? -25.938 25.906 6.477 1 92.38 638 PRO A CA 1
ATOM 4907 C C . PRO A 1 638 ? -26.375 26.844 7.586 1 92.38 638 PRO A C 1
ATOM 4909 O O . PRO A 1 638 ? -25.812 27.938 7.746 1 92.38 638 PRO A O 1
ATOM 4912 N N . PRO A 1 639 ? -27.375 26.453 8.375 1 93.31 639 PRO A N 1
ATOM 4913 C CA . PRO A 1 639 ? -27.844 27.281 9.484 1 93.31 639 PRO A CA 1
ATOM 4914 C C . PRO A 1 639 ? -26.859 27.312 10.664 1 93.31 639 PRO A C 1
ATOM 4916 O O . PRO A 1 639 ? -26.891 28.234 11.477 1 93.31 639 PRO A O 1
ATOM 4919 N N . ILE A 1 640 ? -26.062 26.344 10.688 1 95.31 640 ILE A N 1
ATOM 4920 C CA . ILE A 1 640 ? -25.094 26.25 11.773 1 95.31 640 ILE A CA 1
ATOM 4921 C C . ILE A 1 640 ? -23.672 26.266 11.203 1 95.31 640 ILE A C 1
ATOM 4923 O O . ILE A 1 640 ? -23.375 25.531 10.258 1 95.31 640 ILE A O 1
ATOM 4927 N N . LEU A 1 641 ? -22.844 27.062 11.711 1 95.75 641 LEU A N 1
ATOM 4928 C CA . LEU A 1 641 ? -21.438 27.156 11.305 1 95.75 641 LEU A CA 1
ATOM 4929 C C . LEU A 1 641 ? -20.516 26.75 12.453 1 95.75 641 LEU A C 1
ATOM 4931 O O . LEU A 1 641 ? -20.609 27.312 13.547 1 95.75 641 LEU A O 1
ATOM 4935 N N . LEU A 1 642 ? -19.812 25.766 12.234 1 96.19 642 LEU A N 1
ATOM 4936 C CA . LEU A 1 642 ? -18.797 25.297 13.172 1 96.19 642 LEU A CA 1
ATOM 4937 C C . LEU A 1 642 ? -17.391 25.516 12.609 1 96.19 642 LEU A C 1
ATOM 4939 O O . LEU A 1 642 ? -16.906 24.703 11.82 1 96.19 642 LEU A O 1
ATOM 4943 N N . LEU A 1 643 ? -16.688 26.516 13.078 1 95.44 643 LEU A N 1
ATOM 4944 C CA . LEU A 1 643 ? -15.391 26.891 12.547 1 95.44 643 LEU A CA 1
ATOM 4945 C C . LEU A 1 643 ? -14.297 26.688 13.578 1 95.44 643 LEU A C 1
ATOM 4947 O O . LEU A 1 643 ? -14.25 27.375 14.602 1 95.44 643 LEU A O 1
ATOM 4951 N N . ASP A 1 644 ? -13.477 25.719 13.312 1 92.25 644 ASP A N 1
ATOM 4952 C CA . ASP A 1 644 ? -12.344 25.438 14.188 1 92.25 644 ASP A CA 1
ATOM 4953 C C . ASP A 1 644 ? -11.047 26 13.617 1 92.25 644 ASP A C 1
ATOM 4955 O O . ASP A 1 644 ? -10.414 25.375 12.758 1 92.25 644 ASP A O 1
ATOM 4959 N N . GLU A 1 645 ? -10.594 27.078 14.078 1 87.81 645 GLU A N 1
ATOM 4960 C CA . GLU A 1 645 ? -9.406 27.812 13.656 1 87.81 645 GLU A CA 1
ATOM 4961 C C . GLU A 1 645 ? -9.398 28.031 12.148 1 87.81 645 GLU A C 1
ATOM 4963 O O . GLU A 1 645 ? -8.438 27.672 11.469 1 87.81 645 GLU A O 1
ATOM 4968 N N . PRO A 1 646 ? -10.383 28.703 11.648 1 88.69 646 PRO A N 1
ATOM 4969 C CA . PRO A 1 646 ? -10.562 28.828 10.203 1 88.69 646 PRO A CA 1
ATOM 4970 C C . PRO A 1 646 ? -9.508 29.719 9.555 1 88.69 646 PRO A C 1
ATOM 4972 O O . PRO A 1 646 ? -9.312 29.672 8.336 1 88.69 646 PRO A O 1
ATOM 4975 N N . THR A 1 647 ? -8.805 30.578 10.352 1 87.44 647 THR A N 1
ATOM 4976 C CA . THR A 1 647 ? -7.883 31.531 9.734 1 87.44 647 THR A CA 1
ATOM 4977 C C . THR A 1 647 ? -6.488 31.391 10.344 1 87.44 647 THR A C 1
ATOM 4979 O O . THR A 1 647 ? -5.707 32.344 10.328 1 87.44 647 THR A O 1
ATOM 4982 N N . SER A 1 648 ? -6.184 30.281 10.938 1 79.25 648 SER A N 1
ATOM 4983 C CA . SER A 1 648 ? -4.922 30.094 11.641 1 79.25 648 SER A CA 1
ATOM 4984 C C . SER A 1 648 ? -3.732 30.266 10.703 1 79.25 648 SER A C 1
ATOM 4986 O O . SER A 1 648 ? -2.672 30.75 11.109 1 79.25 648 SER A O 1
ATOM 4988 N N . ALA A 1 649 ? -3.91 29.969 9.414 1 77.56 649 ALA A N 1
ATOM 4989 C CA . ALA A 1 649 ? -2.799 30.016 8.469 1 77.56 649 ALA A CA 1
ATOM 4990 C C . ALA A 1 649 ? -2.939 31.203 7.52 1 77.56 649 ALA A C 1
ATOM 4992 O O . ALA A 1 649 ? -2.158 31.344 6.574 1 77.56 649 ALA A O 1
ATOM 4993 N N . MET A 1 650 ? -3.885 32.062 7.797 1 81.19 650 MET A N 1
ATOM 4994 C CA . MET A 1 650 ? -4.109 33.219 6.926 1 81.19 650 MET A CA 1
ATOM 4995 C C . MET A 1 650 ? -3.342 34.438 7.426 1 81.19 650 MET A C 1
ATOM 4997 O O . MET A 1 650 ? -3.094 34.562 8.625 1 81.19 650 MET A O 1
ATOM 5001 N N . ASP A 1 651 ? -3.01 35.25 6.539 1 78.94 651 ASP A N 1
ATOM 5002 C CA . ASP A 1 651 ? -2.408 36.531 6.898 1 78.94 651 ASP A CA 1
ATOM 5003 C C . ASP A 1 651 ? -3.453 37.5 7.461 1 78.94 651 ASP A C 1
ATOM 5005 O O . ASP A 1 651 ? -4.652 37.281 7.27 1 78.94 651 ASP A O 1
ATOM 5009 N N . ASN A 1 652 ? -2.973 38.5 8.094 1 79.75 652 ASN A N 1
ATOM 5010 C CA . ASN A 1 652 ? -3.848 39.438 8.805 1 79.75 652 ASN A CA 1
ATOM 5011 C C . ASN A 1 652 ? -4.777 40.188 7.844 1 79.75 652 ASN A C 1
ATOM 5013 O O . ASN A 1 652 ? -5.949 40.406 8.156 1 79.75 652 ASN A O 1
ATOM 5017 N N . THR A 1 653 ? -4.254 40.5 6.668 1 80.5 653 THR A N 1
ATOM 5018 C CA . THR A 1 653 ? -5.074 41.219 5.703 1 80.5 653 THR A CA 1
ATOM 5019 C C . THR A 1 653 ? -6.199 40.344 5.176 1 80.5 653 THR A C 1
ATOM 5021 O O . THR A 1 653 ? -7.355 40.781 5.121 1 80.5 653 THR A O 1
ATOM 5024 N N . SER A 1 654 ? -5.836 39.219 4.793 1 83.94 654 SER A N 1
ATOM 5025 C CA . SER A 1 654 ? -6.836 38.281 4.293 1 83.94 654 SER A CA 1
ATOM 5026 C C . SER A 1 654 ? -7.863 37.938 5.367 1 83.94 654 SER A C 1
ATOM 5028 O O . SER A 1 654 ? -9.047 37.781 5.074 1 83.94 654 SER A O 1
ATOM 5030 N N . GLU A 1 655 ? -7.379 37.781 6.562 1 88.81 655 GLU A N 1
ATOM 5031 C CA . GLU A 1 655 ? -8.266 37.5 7.684 1 88.81 655 GLU A CA 1
ATOM 5032 C C . GLU A 1 655 ? -9.273 38.625 7.895 1 88.81 655 GLU A C 1
ATOM 5034 O O . GLU A 1 655 ? -10.453 38.375 8.141 1 88.81 655 GLU A O 1
ATOM 5039 N N . ASP A 1 656 ? -8.75 39.875 7.797 1 88.75 656 ASP A N 1
ATOM 5040 C CA . ASP A 1 656 ? -9.617 41.031 8 1 88.75 656 ASP A CA 1
ATOM 5041 C C . ASP A 1 656 ? -10.711 41.094 6.934 1 88.75 656 ASP A C 1
ATOM 5043 O O . ASP A 1 656 ? -11.867 41.375 7.242 1 88.75 656 ASP A O 1
ATOM 5047 N N . ILE A 1 657 ? -10.328 40.844 5.723 1 88 657 ILE A N 1
ATOM 5048 C CA . ILE A 1 657 ? -11.281 40.844 4.617 1 88 657 ILE A CA 1
ATOM 5049 C C . ILE A 1 657 ? -12.328 39.75 4.832 1 88 657 ILE A C 1
ATOM 5051 O O . ILE A 1 657 ? -13.523 40 4.691 1 88 657 ILE A O 1
ATOM 5055 N N . LEU A 1 658 ? -11.898 38.656 5.16 1 91.75 658 LEU A N 1
ATOM 5056 C CA . LEU A 1 658 ? -12.789 37.531 5.379 1 91.75 658 LEU A CA 1
ATOM 5057 C C . LEU A 1 658 ? -13.711 37.781 6.566 1 91.75 658 LEU A C 1
ATOM 5059 O O . LEU A 1 658 ? -14.898 37.469 6.512 1 91.75 658 LEU A O 1
ATOM 5063 N N . ARG A 1 659 ? -13.133 38.281 7.641 1 93.5 659 ARG A N 1
ATOM 5064 C CA . ARG A 1 659 ? -13.906 38.562 8.844 1 93.5 659 ARG A CA 1
ATOM 5065 C C . ARG A 1 659 ? -15.07 39.5 8.531 1 93.5 659 ARG A C 1
ATOM 5067 O O . ARG A 1 659 ? -16.203 39.281 8.969 1 93.5 659 ARG A O 1
ATOM 5074 N N . ASN A 1 660 ? -14.789 40.531 7.785 1 92.38 660 ASN A N 1
ATOM 5075 C CA . ASN A 1 660 ? -15.82 41.5 7.43 1 92.38 660 ASN A CA 1
ATOM 5076 C C . ASN A 1 660 ? -16.922 40.875 6.59 1 92.38 660 ASN A C 1
ATOM 5078 O O . ASN A 1 660 ? -18.109 41.156 6.797 1 92.38 660 ASN A O 1
ATOM 5082 N N . ARG A 1 661 ? -16.516 40.094 5.711 1 91.5 661 ARG A N 1
ATOM 5083 C CA . ARG A 1 661 ? -17.484 39.438 4.848 1 91.5 661 ARG A CA 1
ATOM 5084 C C . ARG A 1 661 ? -18.297 38.406 5.625 1 91.5 661 ARG A C 1
ATOM 5086 O O . ARG A 1 661 ? -19.5 38.25 5.398 1 91.5 661 ARG A O 1
ATOM 5093 N N . LEU A 1 662 ? -17.672 37.719 6.508 1 92.88 662 LEU A N 1
ATOM 5094 C CA . LEU A 1 662 ? -18.328 36.688 7.305 1 92.88 662 LEU A CA 1
ATOM 5095 C C . LEU A 1 662 ? -19.297 37.312 8.305 1 92.88 662 LEU A C 1
ATOM 5097 O O . LEU A 1 662 ? -20.281 36.688 8.688 1 92.88 662 LEU A O 1
ATOM 5101 N N . GLN A 1 663 ? -18.953 38.531 8.766 1 92.69 663 GLN A N 1
ATOM 5102 C CA . GLN A 1 663 ? -19.812 39.219 9.719 1 92.69 663 GLN A CA 1
ATOM 5103 C C . GLN A 1 663 ? -21.219 39.406 9.133 1 92.69 663 GLN A C 1
ATOM 5105 O O . GLN A 1 663 ? -22.219 39.156 9.812 1 92.69 663 GLN A O 1
ATOM 5110 N N . SER A 1 664 ? -21.219 39.781 7.898 1 89.56 664 SER A N 1
ATOM 5111 C CA . SER A 1 664 ? -22.516 39.969 7.234 1 89.56 664 SER A CA 1
ATOM 5112 C C . SER A 1 664 ? -23.172 38.625 6.91 1 89.56 664 SER A C 1
ATOM 5114 O O . SER A 1 664 ? -24.391 38.5 7.047 1 89.56 664 SER A O 1
ATOM 5116 N N . TRP A 1 665 ? -22.406 37.719 6.57 1 89 665 TRP A N 1
ATOM 5117 C CA . TRP A 1 665 ? -22.922 36.406 6.125 1 89 665 TRP A CA 1
ATOM 5118 C C . TRP A 1 665 ? -23.438 35.594 7.305 1 89 665 TRP A C 1
ATOM 5120 O O . TRP A 1 665 ? -24.328 34.75 7.148 1 89 665 TRP A O 1
ATOM 5130 N N . SER A 1 666 ? -22.891 35.719 8.469 1 90.69 666 SER A N 1
ATOM 5131 C CA . SER A 1 666 ? -23.188 34.906 9.625 1 90.69 666 SER A CA 1
ATOM 5132 C C . SER A 1 666 ? -24.406 35.406 10.383 1 90.69 666 SER A C 1
ATOM 5134 O O . SER A 1 666 ? -24.859 34.812 11.344 1 90.69 666 SER A O 1
ATOM 5136 N N . GLN A 1 667 ? -24.953 36.531 9.914 1 89.06 667 GLN A N 1
ATOM 5137 C CA . GLN A 1 667 ? -26.125 37.062 10.594 1 89.06 667 GLN A CA 1
ATOM 5138 C C . GLN A 1 667 ? -27.297 36.094 10.516 1 89.06 667 GLN A C 1
ATOM 5140 O O . GLN A 1 667 ? -27.625 35.625 9.438 1 89.06 667 GLN A O 1
ATOM 5145 N N . GLY A 1 668 ? -27.875 35.781 11.625 1 89.44 668 GLY A N 1
ATOM 5146 C CA . GLY A 1 668 ? -29.031 34.906 11.68 1 89.44 668 GLY A CA 1
ATOM 5147 C C . GLY A 1 668 ? -28.672 33.438 11.805 1 89.44 668 GLY A C 1
ATOM 5148 O O . GLY A 1 668 ? -29.547 32.562 11.93 1 89.44 668 GLY A O 1
ATOM 5149 N N . LYS A 1 669 ? -27.453 33.156 11.719 1 93.56 669 LYS A N 1
ATOM 5150 C CA . LYS A 1 669 ? -27 31.75 11.812 1 93.56 669 LYS A CA 1
ATOM 5151 C C . LYS A 1 669 ? -26.344 31.484 13.164 1 93.56 669 LYS A C 1
ATOM 5153 O O . LYS A 1 669 ? -25.859 32.406 13.82 1 93.56 669 LYS A O 1
ATOM 5158 N N . THR A 1 670 ? -26.469 30.266 13.578 1 95.81 670 THR A N 1
ATOM 5159 C CA . THR A 1 670 ? -25.75 29.859 14.781 1 95.81 670 THR A CA 1
ATOM 5160 C C . THR A 1 670 ? -24.266 29.641 14.484 1 95.81 670 THR A C 1
ATOM 5162 O O . THR A 1 670 ? -23.922 28.875 13.586 1 95.81 670 THR A O 1
ATOM 5165 N N . LEU A 1 671 ? -23.453 30.375 15.148 1 96.31 671 LEU A N 1
ATOM 5166 C CA . LEU A 1 671 ? -22.031 30.312 14.875 1 96.31 671 LEU A CA 1
ATOM 5167 C C . LEU A 1 671 ? -21.25 29.875 16.109 1 96.31 671 LEU A C 1
ATOM 5169 O O . LEU A 1 671 ? -21.406 30.453 17.188 1 96.31 671 LEU A O 1
ATOM 5173 N N . LEU A 1 672 ? -20.547 28.797 16 1 96.25 672 LEU A N 1
ATOM 5174 C CA . LEU A 1 672 ? -19.562 28.375 17 1 96.25 672 LEU A CA 1
ATOM 5175 C C . LEU A 1 672 ? -18.156 28.531 16.469 1 96.25 672 LEU A C 1
ATOM 5177 O O . LEU A 1 672 ? -17.719 27.766 15.602 1 96.25 672 LEU A O 1
ATOM 5181 N N . LEU A 1 673 ? -17.438 29.453 17.016 1 96 673 LEU A N 1
ATOM 5182 C CA . LEU A 1 673 ? -16.109 29.812 16.516 1 96 673 LEU A CA 1
ATOM 5183 C C . LEU A 1 673 ? -15.047 29.453 17.547 1 96 673 LEU A C 1
ATOM 5185 O O . LEU A 1 673 ? -15.055 29.953 18.672 1 96 673 LEU A O 1
ATOM 5189 N N . ILE A 1 674 ? -14.234 28.5 17.203 1 92.69 674 ILE A N 1
ATOM 5190 C CA . ILE A 1 674 ? -13.062 28.156 18 1 92.69 674 ILE A CA 1
ATOM 5191 C C . ILE A 1 674 ? -11.828 28.844 17.438 1 92.69 674 ILE A C 1
ATOM 5193 O O . ILE A 1 674 ? -11.477 28.656 16.281 1 92.69 674 ILE A O 1
ATOM 5197 N N . THR A 1 675 ? -11.164 29.703 18.188 1 88.69 675 THR A N 1
ATOM 5198 C CA . THR A 1 675 ? -9.992 30.406 17.656 1 88.69 675 THR A CA 1
ATOM 5199 C C . THR A 1 675 ? -9.109 30.906 18.797 1 88.69 675 THR A C 1
ATOM 5201 O O . THR A 1 675 ? -9.562 31.031 19.938 1 88.69 675 THR A O 1
ATOM 5204 N N . HIS A 1 676 ? -7.973 31.094 18.531 1 79.44 676 HIS A N 1
ATOM 5205 C CA . HIS A 1 676 ? -7.043 31.766 19.422 1 79.44 676 HIS A CA 1
ATOM 5206 C C . HIS A 1 676 ? -6.715 33.156 18.922 1 79.44 676 HIS A C 1
ATOM 5208 O O . HIS A 1 676 ? -6.023 33.938 19.594 1 79.44 676 HIS A O 1
ATOM 5214 N N . ARG A 1 677 ? -7.281 33.469 17.797 1 82.31 677 ARG A N 1
ATOM 5215 C CA . ARG A 1 677 ? -7.047 34.812 17.219 1 82.31 677 ARG A CA 1
ATOM 5216 C C . ARG A 1 677 ? -8.039 35.812 17.75 1 82.31 677 ARG A C 1
ATOM 5218 O O . ARG A 1 677 ? -9.242 35.719 17.484 1 82.31 677 ARG A O 1
ATOM 5225 N N . SER A 1 678 ? -7.566 36.812 18.297 1 82.31 678 SER A N 1
ATOM 5226 C CA . SER A 1 678 ? -8.414 37.844 18.922 1 82.31 678 SER A CA 1
ATOM 5227 C C . SER A 1 678 ? -9.227 38.594 17.891 1 82.31 678 SER A C 1
ATOM 5229 O O . SER A 1 678 ? -10.344 39.031 18.172 1 82.31 678 SER A O 1
ATOM 5231 N N . SER A 1 679 ? -8.695 38.75 16.688 1 85.25 679 SER A N 1
ATOM 5232 C CA . SER A 1 679 ? -9.391 39.5 15.656 1 85.25 679 SER A CA 1
ATOM 5233 C C . SER A 1 679 ? -10.703 38.844 15.273 1 85.25 679 SER A C 1
ATOM 5235 O O . SER A 1 679 ? -11.711 39.531 15.039 1 85.25 679 SER A O 1
ATOM 5237 N N . MET A 1 680 ? -10.703 37.562 15.312 1 90.94 680 MET A N 1
ATOM 5238 C CA . MET A 1 680 ? -11.867 36.781 14.891 1 90.94 680 MET A CA 1
ATOM 5239 C C . MET A 1 680 ? -12.961 36.812 15.953 1 90.94 680 MET A C 1
ATOM 5241 O O . MET A 1 680 ? -14.125 36.562 15.664 1 90.94 680 MET A O 1
ATOM 5245 N N . LEU A 1 681 ? -12.609 37.219 17.125 1 90.88 681 LEU A N 1
ATOM 5246 C CA . LEU A 1 681 ? -13.57 37.219 18.219 1 90.88 681 LEU A CA 1
ATOM 5247 C C . LEU A 1 681 ? -14.586 38.344 18.047 1 90.88 681 LEU A C 1
ATOM 5249 O O . LEU A 1 681 ? -15.617 38.375 18.719 1 90.88 681 LEU A O 1
ATOM 5253 N N . SER A 1 682 ? -14.352 39.25 17.094 1 90.38 682 SER A N 1
ATOM 5254 C CA . SER A 1 682 ? -15.32 40.312 16.812 1 90.38 682 SER A CA 1
ATOM 5255 C C . SER A 1 682 ? -16.594 39.75 16.203 1 90.38 682 SER A C 1
ATOM 5257 O O . SER A 1 682 ? -17.641 40.406 16.203 1 90.38 682 SER A O 1
ATOM 5259 N N . LEU A 1 683 ? -16.531 38.531 15.758 1 93.81 683 LEU A N 1
ATOM 5260 C CA . LEU A 1 683 ? -17.672 37.906 15.094 1 93.81 683 LEU A CA 1
ATOM 5261 C C . LEU A 1 683 ? -18.656 37.344 16.125 1 93.81 683 LEU A C 1
ATOM 5263 O O . LEU A 1 683 ? -19.797 37.031 15.773 1 93.81 683 LEU A O 1
ATOM 5267 N N . VAL A 1 684 ? -18.203 37.312 17.344 1 95 684 VAL A N 1
ATOM 5268 C CA . VAL A 1 684 ? -19.031 36.625 18.328 1 95 684 VAL A CA 1
ATOM 5269 C C . VAL A 1 684 ? -19.438 37.625 19.438 1 95 684 VAL A C 1
ATOM 5271 O O . VAL A 1 684 ? -18.75 38.625 19.656 1 95 684 VAL A O 1
ATOM 5274 N N . ASP A 1 685 ? -20.484 37.281 20.203 1 93.5 685 ASP A N 1
ATOM 5275 C CA . ASP A 1 685 ? -21 38.125 21.281 1 93.5 685 ASP A CA 1
ATOM 5276 C C . ASP A 1 685 ? -20.781 37.5 22.641 1 93.5 685 ASP A C 1
ATOM 5278 O O . ASP A 1 685 ? -20.766 38.188 23.672 1 93.5 685 ASP A O 1
ATOM 5282 N N . ARG A 1 686 ? -20.703 36.281 22.641 1 95.5 686 ARG A N 1
ATOM 5283 C CA . ARG A 1 686 ? -20.516 35.469 23.844 1 95.5 686 ARG A CA 1
ATOM 5284 C C . ARG A 1 686 ? -19.25 34.625 23.766 1 95.5 686 ARG A C 1
ATOM 5286 O O . ARG A 1 686 ? -18.859 34.188 22.688 1 95.5 686 ARG A O 1
ATOM 5293 N N . LEU A 1 687 ? -18.578 34.5 24.906 1 94.94 687 LEU A N 1
ATOM 5294 C CA . LEU A 1 687 ? -17.312 33.781 24.938 1 94.94 687 LEU A CA 1
ATOM 5295 C C . LEU A 1 687 ? -17.328 32.719 26.016 1 94.94 687 LEU A C 1
ATOM 5297 O O . LEU A 1 687 ? -17.828 32.938 27.125 1 94.94 687 LEU A O 1
ATOM 5301 N N . ILE A 1 688 ? -16.844 31.562 25.656 1 94.56 688 ILE A N 1
ATOM 5302 C CA . ILE A 1 688 ? -16.719 30.438 26.578 1 94.56 688 ILE A CA 1
ATOM 5303 C C . ILE A 1 688 ? -15.25 30.031 26.688 1 94.56 688 ILE A C 1
ATOM 5305 O O . ILE A 1 688 ? -14.547 29.953 25.672 1 94.56 688 ILE A O 1
ATOM 5309 N N . VAL A 1 689 ? -14.766 29.828 27.891 1 93.06 689 VAL A N 1
ATOM 5310 C CA . VAL A 1 689 ? -13.375 29.422 28.109 1 93.06 689 VAL A CA 1
ATOM 5311 C C . VAL A 1 689 ? -13.328 27.969 28.594 1 93.06 689 VAL A C 1
ATOM 5313 O O . VAL A 1 689 ? -13.961 27.625 29.578 1 93.06 689 VAL A O 1
ATOM 5316 N N . LEU A 1 690 ? -12.648 27.188 27.812 1 91.69 690 LEU A N 1
ATOM 5317 C CA . LEU A 1 690 ? -12.445 25.797 28.156 1 91.69 690 LEU A CA 1
ATOM 5318 C C . LEU A 1 690 ? -11.031 25.562 28.688 1 91.69 690 LEU A C 1
ATOM 5320 O O . LEU A 1 690 ? -10.062 26.094 28.141 1 91.69 690 LEU A O 1
ATOM 5324 N N . ASP A 1 691 ? -10.953 24.844 29.75 1 88.12 691 ASP A N 1
ATOM 5325 C CA . ASP A 1 691 ? -9.672 24.484 30.344 1 88.12 691 ASP A CA 1
ATOM 5326 C C . ASP A 1 691 ? -9.695 23.062 30.875 1 88.12 691 ASP A C 1
ATOM 5328 O O . ASP A 1 691 ? -10.547 22.703 31.703 1 88.12 691 ASP A O 1
ATOM 5332 N N . TYR A 1 692 ? -8.781 22.266 30.453 1 83.38 692 TYR A N 1
ATOM 5333 C CA . TYR A 1 692 ? -8.633 20.875 30.859 1 83.38 692 TYR A CA 1
ATOM 5334 C C . TYR A 1 692 ? -9.961 20.141 30.75 1 83.38 692 TYR A C 1
ATOM 5336 O O . TYR A 1 692 ? -10.359 19.422 31.688 1 83.38 692 TYR A O 1
ATOM 5344 N N . GLY A 1 693 ? -10.703 20.422 29.75 1 89.06 693 GLY A N 1
ATOM 5345 C CA . GLY A 1 693 ? -11.93 19.703 29.469 1 89.06 693 GLY A CA 1
ATOM 5346 C C . GLY A 1 693 ? -13.125 20.219 30.25 1 89.06 693 GLY A C 1
ATOM 5347 O O . GLY A 1 693 ? -14.195 19.609 30.234 1 89.06 693 GLY A O 1
ATOM 5348 N N . HIS A 1 694 ? -12.945 21.391 31 1 91.88 694 HIS A N 1
ATOM 5349 C CA . HIS A 1 694 ? -14.031 21.984 31.766 1 91.88 694 HIS A CA 1
ATOM 5350 C C . HIS A 1 694 ? -14.305 23.406 31.312 1 91.88 694 HIS A C 1
ATOM 5352 O O . HIS A 1 694 ? -13.398 24.109 30.844 1 91.88 694 HIS A O 1
ATOM 5358 N N . VAL A 1 695 ? -15.562 23.781 31.469 1 92.75 695 VAL A N 1
ATOM 5359 C CA . VAL A 1 695 ? -15.914 25.172 31.219 1 92.75 695 VAL A CA 1
ATOM 5360 C C . VAL A 1 695 ? -15.594 26.016 32.438 1 92.75 695 VAL A C 1
ATOM 5362 O O . VAL A 1 695 ? -16.156 25.781 33.531 1 92.75 695 VAL A O 1
ATOM 5365 N N . VAL A 1 696 ? -14.766 26.953 32.281 1 90.38 696 VAL A N 1
ATOM 5366 C CA . VAL A 1 696 ? -14.305 27.734 33.438 1 90.38 696 VAL A CA 1
ATOM 5367 C C . VAL A 1 696 ? -14.969 29.109 33.438 1 90.38 696 VAL A C 1
ATOM 5369 O O . VAL A 1 696 ? -15.078 29.75 34.5 1 90.38 696 VAL A O 1
ATOM 5372 N N . ALA A 1 697 ? -15.242 29.578 32.281 1 91.38 697 ALA A N 1
ATOM 5373 C CA . ALA A 1 697 ? -15.906 30.875 32.156 1 91.38 697 ALA A CA 1
ATOM 5374 C C . ALA A 1 697 ? -16.922 30.891 31.016 1 91.38 697 ALA A C 1
ATOM 5376 O O . ALA A 1 697 ? -16.703 30.25 29.984 1 91.38 697 ALA A O 1
ATOM 5377 N N . ASP A 1 698 ? -18.031 31.531 31.188 1 93.38 698 ASP A N 1
ATOM 5378 C CA . ASP A 1 698 ? -19.094 31.688 30.219 1 93.38 698 ASP A CA 1
ATOM 5379 C C . ASP A 1 698 ? -19.828 33 30.406 1 93.38 698 ASP A C 1
ATOM 5381 O O . ASP A 1 698 ? -20.484 33.219 31.422 1 93.38 698 ASP A O 1
ATOM 5385 N N . GLY A 1 699 ? -19.703 33.906 29.516 1 92.69 699 GLY A N 1
ATOM 5386 C CA . GLY A 1 699 ? -20.359 35.188 29.625 1 92.69 699 GLY A CA 1
ATOM 5387 C C . GLY A 1 699 ? -20.156 36.062 28.406 1 92.69 699 GLY A C 1
ATOM 5388 O O . GLY A 1 699 ? -19.656 35.594 27.375 1 92.69 699 GLY A O 1
ATOM 5389 N N . PRO A 1 700 ? -20.688 37.281 28.484 1 93.81 700 PRO A N 1
ATOM 5390 C CA . PRO A 1 700 ? -20.438 38.188 27.375 1 93.81 700 PRO A CA 1
ATOM 5391 C C . PRO A 1 700 ? -18.953 38.438 27.109 1 93.81 700 PRO A C 1
ATOM 5393 O O . PRO A 1 700 ? -18.156 38.438 28.047 1 93.81 700 PRO A O 1
ATOM 5396 N N . LYS A 1 701 ? -18.656 38.562 25.875 1 91.94 701 LYS A N 1
ATOM 5397 C CA . LYS A 1 701 ? -17.281 38.594 25.391 1 91.94 701 LYS A CA 1
ATOM 5398 C C . LYS A 1 701 ? -16.453 39.594 26.219 1 91.94 701 LYS A C 1
ATOM 5400 O O . LYS A 1 701 ? -15.383 39.25 26.719 1 91.94 701 LYS A O 1
ATOM 5405 N N . GLU A 1 702 ? -16.922 40.781 26.453 1 89.94 702 GLU A N 1
ATOM 5406 C CA . GLU A 1 702 ? -16.172 41.844 27.125 1 89.94 702 GLU A CA 1
ATOM 5407 C C . GLU A 1 702 ? -15.914 41.469 28.594 1 89.94 702 GLU A C 1
ATOM 5409 O O . GLU A 1 702 ? -14.82 41.719 29.109 1 89.94 702 GLU A O 1
ATOM 5414 N N . ALA A 1 703 ? -16.875 40.844 29.188 1 89.69 703 ALA A N 1
ATOM 5415 C CA . ALA A 1 703 ? -16.75 40.438 30.594 1 89.69 703 ALA A CA 1
ATOM 5416 C C . ALA A 1 703 ? -15.727 39.344 30.766 1 89.69 703 ALA A C 1
ATOM 5418 O O . ALA A 1 703 ? -14.945 39.344 31.719 1 89.69 703 ALA A O 1
ATOM 5419 N N . VAL A 1 704 ? -15.75 38.469 29.828 1 89.25 704 VAL A N 1
ATOM 5420 C CA . VAL A 1 704 ? -14.844 37.344 29.938 1 89.25 704 VAL A CA 1
ATOM 5421 C C . VAL A 1 704 ? -13.414 37.781 29.641 1 89.25 704 VAL A C 1
ATOM 5423 O O . VAL A 1 704 ? -12.469 37.344 30.297 1 89.25 704 VAL A O 1
ATOM 5426 N N . ILE A 1 705 ? -13.219 38.625 28.641 1 86.88 705 ILE A N 1
ATOM 5427 C CA . ILE A 1 705 ? -11.891 39.094 28.281 1 86.88 705 ILE A CA 1
ATOM 5428 C C . ILE A 1 705 ? -11.305 39.906 29.438 1 86.88 705 ILE A C 1
ATOM 5430 O O . ILE A 1 705 ? -10.117 39.75 29.75 1 86.88 705 ILE A O 1
ATOM 5434 N N . ASP A 1 706 ? -12.141 40.625 30.125 1 84.19 706 ASP A N 1
ATOM 5435 C CA . ASP A 1 706 ? -11.711 41.406 31.281 1 84.19 706 ASP A CA 1
ATOM 5436 C C . ASP A 1 706 ? -11.336 40.5 32.438 1 84.19 706 ASP A C 1
ATOM 5438 O O . ASP A 1 706 ? -10.359 40.75 33.156 1 84.19 706 ASP A O 1
ATOM 5442 N N . ALA A 1 707 ? -12.094 39.469 32.562 1 84.06 707 ALA A N 1
ATOM 5443 C CA . ALA A 1 707 ? -11.812 38.5 33.625 1 84.06 707 ALA A CA 1
ATOM 5444 C C . ALA A 1 707 ? -10.492 37.781 33.375 1 84.06 707 ALA A C 1
ATOM 5446 O O . ALA A 1 707 ? -9.758 37.5 34.344 1 84.06 707 ALA A O 1
ATOM 5447 N N . LEU A 1 708 ? -10.234 37.469 32.188 1 80.31 708 LEU A N 1
ATOM 5448 C CA . LEU A 1 708 ? -8.992 36.812 31.844 1 80.31 708 LEU A CA 1
ATOM 5449 C C . LEU A 1 708 ? -7.793 37.719 32.031 1 80.31 708 LEU A C 1
ATOM 5451 O O . LEU A 1 708 ? -6.742 37.281 32.5 1 80.31 708 LEU A O 1
ATOM 5455 N N . ARG A 1 709 ? -7.973 38.969 31.672 1 74.56 709 ARG A N 1
ATOM 5456 C CA . ARG A 1 709 ? -6.91 39.969 31.828 1 74.56 709 ARG A CA 1
ATOM 5457 C C . ARG A 1 709 ? -6.574 40.156 33.312 1 74.56 709 ARG A C 1
ATOM 5459 O O . ARG A 1 709 ? -5.41 40.344 33.656 1 74.56 709 ARG A O 1
ATOM 5466 N N . ARG A 1 710 ? -7.629 40.062 34.156 1 70.19 710 ARG A N 1
ATOM 5467 C CA . ARG A 1 710 ? -7.453 40.281 35.562 1 70.19 710 ARG A CA 1
ATOM 5468 C C . ARG A 1 710 ? -7.035 39 36.281 1 70.19 710 ARG A C 1
ATOM 5470 O O . ARG A 1 710 ? -6.758 39 37.5 1 70.19 710 ARG A O 1
ATOM 5477 N N . GLY A 1 711 ? -6.793 37.938 35.5 1 68.75 711 GLY A N 1
ATOM 5478 C CA . GLY A 1 711 ? -6.371 36.656 36.094 1 68.75 711 GLY A CA 1
ATOM 5479 C C . GLY A 1 711 ? -7.449 36 36.906 1 68.75 711 GLY A C 1
ATOM 5480 O O . GLY A 1 711 ? -7.145 35.219 37.812 1 68.75 711 GLY A O 1
ATOM 5481 N N . ARG A 1 712 ? -8.555 36.375 36.875 1 58.44 712 ARG A N 1
ATOM 5482 C CA . ARG A 1 712 ? -9.641 35.875 37.719 1 58.44 712 ARG A CA 1
ATOM 5483 C C . ARG A 1 712 ? -10.164 34.531 37.219 1 58.44 712 ARG A C 1
ATOM 5485 O O . ARG A 1 712 ? -10.93 33.875 37.906 1 58.44 712 ARG A O 1
ATOM 5492 N N . VA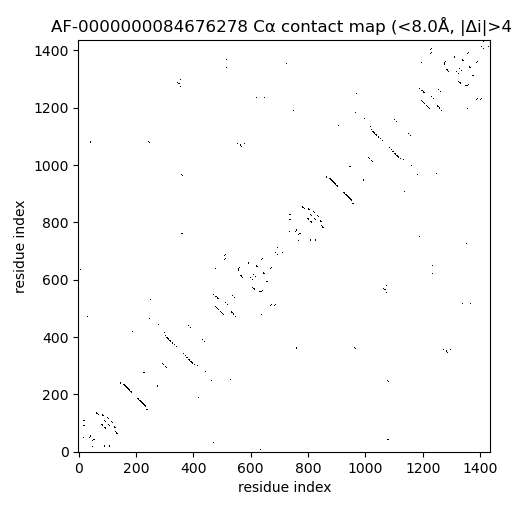L A 1 713 ? -9.961 34.188 36.031 1 61.59 713 VAL A N 1
ATOM 5493 C CA . VAL A 1 713 ? -10.398 32.906 35.531 1 61.59 713 VAL A CA 1
ATOM 5494 C C . VAL A 1 713 ? -9.32 31.844 35.781 1 61.59 713 VAL A C 1
ATOM 5496 O O . VAL A 1 713 ? -8.203 31.969 35.25 1 61.59 713 VAL A O 1
ATOM 5499 N N . GLY A 1 714 ? -9.32 31.266 37 1 53.44 714 GLY A N 1
ATOM 5500 C CA . GLY A 1 714 ? -8.336 30.281 37.406 1 53.44 714 GLY A CA 1
ATOM 5501 C C . GLY A 1 714 ? -8.383 29 36.625 1 53.44 714 GLY A C 1
ATOM 5502 O O . GLY A 1 714 ? -9.344 28.75 35.875 1 53.44 714 GLY A O 1
ATOM 5503 N N . PRO A 1 715 ? -7.137 28.344 36.438 1 56.72 715 PRO A N 1
ATOM 5504 C CA . PRO A 1 715 ? -7.098 27.016 35.844 1 56.72 715 PRO A CA 1
ATOM 5505 C C . PRO A 1 715 ? -8.133 26.062 36.438 1 56.72 715 PRO A C 1
ATOM 5507 O O . PRO A 1 715 ? -8.578 26.25 37.562 1 56.72 715 PRO A O 1
ATOM 5510 N N . ALA A 1 716 ? -8.914 25.344 35.531 1 54.59 716 ALA A N 1
ATOM 5511 C CA . ALA A 1 716 ? -9.859 24.375 36.062 1 54.59 716 ALA A CA 1
ATOM 5512 C C . ALA A 1 716 ? -9.234 23.578 37.219 1 54.59 716 ALA A C 1
ATOM 5514 O O . ALA A 1 716 ? -8.031 23.297 37.188 1 54.59 716 ALA A O 1
ATOM 5515 N N . ALA A 1 717 ? -9.812 23.719 38.5 1 44.19 717 ALA A N 1
ATOM 5516 C CA . ALA A 1 717 ? -9.359 22.859 39.594 1 44.19 717 ALA A CA 1
ATOM 5517 C C . ALA A 1 717 ? -9.195 21.422 39.094 1 44.19 717 ALA A C 1
ATOM 5519 O O . ALA A 1 717 ? -10.148 20.797 38.625 1 44.19 717 ALA A O 1
ATOM 5520 N N . VAL A 1 718 ? -7.93 20.953 38.594 1 42.56 718 VAL A N 1
ATOM 5521 C CA . VAL A 1 718 ? -7.688 19.547 38.25 1 42.56 718 VAL A CA 1
ATOM 5522 C C . VAL A 1 718 ? -7.836 18.703 39.531 1 42.56 718 VAL A C 1
ATOM 5524 O O . VAL A 1 718 ? -7.34 19.062 40.594 1 42.56 718 VAL A O 1
ATOM 5527 N N . MET B 1 1 ? 23.672 34.344 42.219 1 22.39 1 MET B N 1
ATOM 5528 C CA . MET B 1 1 ? 23.172 34.438 40.875 1 22.39 1 MET B CA 1
ATOM 5529 C C . MET B 1 1 ? 24.188 33.844 39.875 1 22.39 1 MET B C 1
ATOM 5531 O O . MET B 1 1 ? 25.047 34.562 39.375 1 22.39 1 MET B O 1
ATOM 5535 N N . THR B 1 2 ? 24.766 32.75 40.188 1 26.38 2 THR B N 1
ATOM 5536 C CA . THR B 1 2 ? 25.859 32.062 39.531 1 26.38 2 THR B CA 1
ATOM 5537 C C . THR B 1 2 ? 25.531 31.797 38.062 1 26.38 2 THR B C 1
ATOM 5539 O O . THR B 1 2 ? 24.516 31.141 37.781 1 26.38 2 THR B O 1
ATOM 5542 N N . THR B 1 3 ? 25.844 32.75 37.281 1 28.2 3 THR B N 1
ATOM 5543 C CA . THR B 1 3 ? 25.781 32.781 35.812 1 28.2 3 THR B CA 1
ATOM 5544 C C . THR B 1 3 ? 26.344 31.5 35.219 1 28.2 3 THR B C 1
ATOM 5546 O O . THR B 1 3 ? 27.531 31.188 35.406 1 28.2 3 THR B O 1
ATOM 5549 N N . MET B 1 4 ? 25.656 30.391 35.438 1 30.92 4 MET B N 1
ATOM 5550 C CA . MET B 1 4 ? 26.109 29.156 34.812 1 30.92 4 MET B CA 1
ATOM 5551 C C . MET B 1 4 ? 26.641 29.453 33.406 1 30.92 4 MET B C 1
ATOM 5553 O O . MET B 1 4 ? 25.875 29.859 32.531 1 30.92 4 MET B O 1
ATOM 5557 N N . GLU B 1 5 ? 27.781 29.969 33.344 1 32.94 5 GLU B N 1
ATOM 5558 C CA . GLU B 1 5 ? 28.531 30.156 32.094 1 32.94 5 GLU B CA 1
ATOM 5559 C C . GLU B 1 5 ? 28.312 28.984 31.156 1 32.94 5 GLU B C 1
ATOM 5561 O O . GLU B 1 5 ? 28.578 27.844 31.5 1 32.94 5 GLU B O 1
ATOM 5566 N N . ARG B 1 6 ? 27.297 29.141 30.406 1 39.41 6 ARG B N 1
ATOM 5567 C CA . ARG B 1 6 ? 26.969 28.172 29.359 1 39.41 6 ARG B CA 1
ATOM 5568 C C . ARG B 1 6 ? 28.203 27.781 28.578 1 39.41 6 ARG B C 1
ATOM 5570 O O . ARG B 1 6 ? 28.828 28.609 27.922 1 39.41 6 ARG B O 1
ATOM 5577 N N . ARG B 1 7 ? 29.047 26.891 29.031 1 36.56 7 ARG B N 1
ATOM 5578 C CA . ARG B 1 7 ? 30.156 26.359 28.234 1 36.56 7 ARG B CA 1
ATOM 5579 C C . ARG B 1 7 ? 29.688 26.047 26.812 1 36.56 7 ARG B C 1
ATOM 5581 O O . ARG B 1 7 ? 28.562 25.625 26.594 1 36.56 7 ARG B O 1
ATOM 5588 N N . PRO B 1 8 ? 30.281 26.609 25.828 1 38.59 8 PRO B N 1
ATOM 5589 C CA . PRO B 1 8 ? 29.984 26.312 24.438 1 38.59 8 PRO B CA 1
ATOM 5590 C C . PRO B 1 8 ? 29.719 24.828 24.203 1 38.59 8 PRO B C 1
ATOM 5592 O O . PRO B 1 8 ? 30.391 23.969 24.797 1 38.59 8 PRO B O 1
ATOM 5595 N N . SER B 1 9 ? 28.516 24.359 24.125 1 40.41 9 SER B N 1
ATOM 5596 C CA . SER B 1 9 ? 27.969 23.016 23.875 1 40.41 9 SER B CA 1
ATOM 5597 C C . SER B 1 9 ? 28.891 22.219 22.953 1 40.41 9 SER B C 1
ATOM 5599 O O . SER B 1 9 ? 29.203 22.656 21.844 1 40.41 9 SER B O 1
ATOM 5601 N N . ASP B 1 10 ? 29.938 21.578 23.422 1 40.62 10 ASP B N 1
ATOM 5602 C CA . ASP B 1 10 ? 30.734 20.531 22.766 1 40.62 10 ASP B CA 1
ATOM 5603 C C . ASP B 1 10 ? 29.859 19.703 21.812 1 40.62 10 ASP B C 1
ATOM 5605 O O . ASP B 1 10 ? 28.734 19.359 22.141 1 40.62 10 ASP B O 1
ATOM 5609 N N . ASP B 1 11 ? 30.031 19.938 20.484 1 48.66 11 ASP B N 1
ATOM 5610 C CA . ASP B 1 11 ? 29.391 19.125 19.453 1 48.66 11 ASP B CA 1
ATOM 5611 C C . ASP B 1 11 ? 29.234 17.672 19.906 1 48.66 11 ASP B C 1
ATOM 5613 O O . ASP B 1 11 ? 30.219 16.984 20.156 1 48.66 11 ASP B O 1
ATOM 5617 N N . GLN B 1 12 ? 28.266 17.453 20.641 1 49.09 12 GLN B N 1
ATOM 5618 C CA . GLN B 1 12 ? 27.938 16.141 21.188 1 49.09 12 GLN B CA 1
ATOM 5619 C C . GLN B 1 12 ? 28.281 15.039 20.188 1 49.09 12 GLN B C 1
ATOM 5621 O O . GLN B 1 12 ? 28.391 13.867 20.562 1 49.09 12 GLN B O 1
ATOM 5626 N N . ARG B 1 13 ? 28.359 15.344 18.969 1 52.84 13 ARG B N 1
ATOM 5627 C CA . ARG B 1 13 ? 28.734 14.328 17.984 1 52.84 13 ARG B CA 1
ATOM 5628 C C . ARG B 1 13 ? 30.203 13.938 18.141 1 52.84 13 ARG B C 1
ATOM 5630 O O . ARG B 1 13 ? 30.562 12.789 17.891 1 52.84 13 ARG B O 1
ATOM 5637 N N . GLN B 1 14 ? 30.938 15.016 18.438 1 51 14 GLN B N 1
ATOM 5638 C CA . GLN B 1 14 ? 32.375 14.742 18.625 1 51 14 GLN B CA 1
ATOM 5639 C C . GLN B 1 14 ? 32.594 13.891 19.859 1 51 14 GLN B C 1
ATOM 5641 O O . GLN B 1 14 ? 33.594 13.172 19.938 1 51 14 GLN B O 1
ATOM 5646 N N . SER B 1 15 ? 31.578 13.961 20.656 1 52.03 15 SER B N 1
ATOM 5647 C CA . SER B 1 15 ? 31.781 13.203 21.891 1 52.03 15 SER B CA 1
ATOM 5648 C C . SER B 1 15 ? 31.312 11.758 21.734 1 52.03 15 SER B C 1
ATOM 5650 O O . SER B 1 15 ? 31.562 10.922 22.609 1 52.03 15 SER B O 1
ATOM 5652 N N . HIS B 1 16 ? 30.578 11.539 20.656 1 57.25 16 HIS B N 1
ATOM 5653 C CA . HIS B 1 16 ? 30.172 10.148 20.469 1 57.25 16 HIS B CA 1
ATOM 5654 C C . HIS B 1 16 ? 31.344 9.289 19.969 1 57.25 16 HIS B C 1
ATOM 5656 O O . HIS B 1 16 ? 31.922 9.586 18.938 1 57.25 16 HIS B O 1
ATOM 5662 N N . ASP B 1 17 ? 31.781 8.406 20.781 1 61.59 17 ASP B N 1
ATOM 5663 C CA . ASP B 1 17 ? 32.938 7.566 20.531 1 61.59 17 ASP B CA 1
ATOM 5664 C C . ASP B 1 17 ? 32.656 6.512 19.469 1 61.59 17 ASP B C 1
ATOM 5666 O O . ASP B 1 17 ? 31.906 5.562 19.719 1 61.59 17 ASP B O 1
ATOM 5670 N N . ASP B 1 18 ? 32.906 6.816 18.234 1 74.56 18 ASP B N 1
ATOM 5671 C CA . ASP B 1 18 ? 32.906 5.816 17.172 1 74.56 18 ASP B CA 1
ATOM 5672 C C . ASP B 1 18 ? 34.312 5.633 16.594 1 74.56 18 ASP B C 1
ATOM 5674 O O . ASP B 1 18 ? 34.688 6.305 15.633 1 74.56 18 ASP B O 1
ATOM 5678 N N . PRO B 1 19 ? 35.031 4.664 17.172 1 76.62 19 PRO B N 1
ATOM 5679 C CA . PRO B 1 19 ? 36.438 4.5 16.781 1 76.62 19 PRO B CA 1
ATOM 5680 C C . PRO B 1 19 ? 36.594 4.137 15.312 1 76.62 19 PRO B C 1
ATOM 5682 O O . PRO B 1 19 ? 37.531 4.602 14.664 1 76.62 19 PRO B O 1
ATOM 5685 N N . LEU B 1 20 ? 35.625 3.422 14.82 1 84.12 20 LEU B N 1
ATOM 5686 C CA . LEU B 1 20 ? 35.781 3.014 13.43 1 84.12 20 LEU B CA 1
ATOM 5687 C C . LEU B 1 20 ? 35.531 4.191 12.484 1 84.12 20 LEU B C 1
ATOM 5689 O O . LEU B 1 20 ? 36.219 4.32 11.461 1 84.12 20 LEU B O 1
ATOM 5693 N N . LEU B 1 21 ? 34.656 4.973 12.875 1 81.88 21 LEU B N 1
ATOM 5694 C CA . LEU B 1 21 ? 34.406 6.152 12.055 1 81.88 21 LEU B CA 1
ATOM 5695 C C . LEU B 1 21 ? 35.562 7.125 12.109 1 81.88 21 LEU B C 1
ATOM 5697 O O . LEU B 1 21 ? 35.969 7.703 11.094 1 81.88 21 LEU B O 1
ATOM 5701 N N . ASP B 1 22 ? 36.094 7.273 13.297 1 78.88 22 ASP B N 1
ATOM 5702 C CA . ASP B 1 22 ? 37.25 8.148 13.445 1 78.88 22 ASP B CA 1
ATOM 5703 C C . ASP B 1 22 ? 38.469 7.605 12.672 1 78.88 22 ASP B C 1
ATOM 5705 O O . ASP B 1 22 ? 39.219 8.367 12.062 1 78.88 22 ASP B O 1
ATOM 5709 N N . GLY B 1 23 ? 38.531 6.281 12.672 1 80.62 23 GLY B N 1
ATOM 5710 C CA . GLY B 1 23 ? 39.594 5.664 11.891 1 80.62 23 GLY B CA 1
ATOM 5711 C C . GLY B 1 23 ? 39.438 5.848 10.391 1 80.62 23 GLY B C 1
ATOM 5712 O O . GLY B 1 23 ? 40.406 6.125 9.68 1 80.62 23 GLY B O 1
ATOM 5713 N N . LEU B 1 24 ? 38.25 5.758 10.031 1 85.31 24 LEU B N 1
ATOM 5714 C CA . LEU B 1 24 ? 37.969 5.93 8.609 1 85.31 24 LEU B CA 1
ATOM 5715 C C . LEU B 1 24 ? 38.188 7.375 8.188 1 85.31 24 LEU B C 1
ATOM 5717 O O . LEU B 1 24 ? 38.656 7.629 7.078 1 85.31 24 LEU B O 1
ATOM 5721 N N . LEU B 1 25 ? 37.875 8.25 9.008 1 81.62 25 LEU B N 1
ATOM 5722 C CA . LEU B 1 25 ? 38.094 9.656 8.703 1 81.62 25 LEU B CA 1
ATOM 5723 C C . LEU B 1 25 ? 39.594 9.938 8.547 1 81.62 25 LEU B C 1
ATOM 5725 O O . LEU B 1 25 ? 40 10.695 7.66 1 81.62 25 LEU B O 1
ATOM 5729 N N . ILE B 1 26 ? 40.375 9.375 9.391 1 80.62 26 ILE B N 1
ATOM 5730 C CA . ILE B 1 26 ? 41.844 9.539 9.305 1 80.62 26 ILE B CA 1
ATOM 5731 C C . ILE B 1 26 ? 42.344 8.922 8.008 1 80.62 26 ILE B C 1
ATOM 5733 O O . ILE B 1 26 ? 43.188 9.508 7.328 1 80.62 26 ILE B O 1
ATOM 5737 N N . LEU B 1 27 ? 41.781 7.863 7.723 1 85.06 27 LEU B N 1
ATOM 5738 C CA . LEU B 1 27 ? 42.188 7.188 6.492 1 85.06 27 LEU B CA 1
ATOM 5739 C C . LEU B 1 27 ? 41.812 8.023 5.27 1 85.06 27 LEU B C 1
ATOM 5741 O O . LEU B 1 27 ? 42.562 8.102 4.309 1 85.06 27 LEU B O 1
ATOM 5745 N N . CYS B 1 28 ? 40.688 8.547 5.281 1 80.5 28 CYS B N 1
ATOM 5746 C CA . CYS B 1 28 ? 40.25 9.406 4.188 1 80.5 28 CYS B CA 1
ATOM 5747 C C . CYS B 1 28 ? 41.156 10.625 4.059 1 80.5 28 CYS B C 1
ATOM 5749 O O . CYS B 1 28 ? 41.5 11.031 2.949 1 80.5 28 CYS B O 1
ATOM 5751 N N . ASN B 1 29 ? 41.531 11.156 5.129 1 77.62 29 ASN B N 1
ATOM 5752 C CA . ASN B 1 29 ? 42.406 12.305 5.117 1 77.62 29 ASN B CA 1
ATOM 5753 C C . ASN B 1 29 ? 43.781 11.945 4.555 1 77.62 29 ASN B C 1
ATOM 5755 O O . ASN B 1 29 ? 44.406 12.742 3.852 1 77.62 29 ASN B O 1
ATOM 5759 N N . LEU B 1 30 ? 44.156 10.789 4.883 1 79.5 30 LEU B N 1
ATOM 5760 C CA . LEU B 1 30 ? 45.469 10.336 4.398 1 79.5 30 LEU B CA 1
ATOM 5761 C C . LEU B 1 30 ? 45.438 10.109 2.893 1 79.5 30 LEU B C 1
ATOM 5763 O O . LEU B 1 30 ? 46.469 10.242 2.221 1 79.5 30 LEU B O 1
ATOM 5767 N N . HIS B 1 31 ? 44.344 9.797 2.402 1 79.31 31 HIS B N 1
ATOM 5768 C CA . HIS B 1 31 ? 44.188 9.609 0.963 1 79.31 31 HIS B CA 1
ATOM 5769 C C . HIS B 1 31 ? 43.719 10.891 0.287 1 79.31 31 HIS B C 1
ATOM 5771 O O . HIS B 1 31 ? 43.344 10.883 -0.892 1 79.31 31 HIS B O 1
ATOM 5777 N N . ASP B 1 32 ? 43.594 11.906 0.985 1 69.75 32 ASP B N 1
ATOM 5778 C CA . ASP B 1 32 ? 43.25 13.242 0.519 1 69.75 32 ASP B CA 1
ATOM 5779 C C . ASP B 1 32 ? 41.781 13.273 0.041 1 69.75 32 ASP B C 1
ATOM 5781 O O . ASP B 1 32 ? 41.469 13.898 -0.977 1 69.75 32 ASP B O 1
ATOM 5785 N N . CYS B 1 33 ? 41.031 12.438 0.692 1 69.25 33 CYS B N 1
ATOM 5786 C CA . CYS B 1 33 ? 39.594 12.484 0.415 1 69.25 33 CYS B CA 1
ATOM 5787 C C . CYS B 1 33 ? 38.875 13.297 1.478 1 69.25 33 CYS B C 1
ATOM 5789 O O . CYS B 1 33 ? 39.094 13.109 2.674 1 69.25 33 CYS B O 1
ATOM 5791 N N . SER B 1 34 ? 38.219 14.273 0.995 1 65.94 34 SER B N 1
ATOM 5792 C CA . SER B 1 34 ? 37.469 15.109 1.928 1 65.94 34 SER B CA 1
ATOM 5793 C C . SER B 1 34 ? 36.188 14.43 2.365 1 65.94 34 SER B C 1
ATOM 5795 O O . SER B 1 34 ? 35.344 14.062 1.528 1 65.94 34 SER B O 1
ATOM 5797 N N . ALA B 1 35 ? 36.156 13.93 3.607 1 70.25 35 ALA B N 1
ATOM 5798 C CA . ALA B 1 35 ? 34.938 13.312 4.137 1 70.25 35 ALA B CA 1
ATOM 5799 C C . ALA B 1 35 ? 34.656 13.805 5.547 1 70.25 35 ALA B C 1
ATOM 5801 O O . ALA B 1 35 ? 35.562 14.195 6.281 1 70.25 35 ALA B O 1
ATOM 5802 N N . SER B 1 36 ? 33.438 14.086 5.766 1 70.06 36 SER B N 1
ATOM 5803 C CA . SER B 1 36 ? 33 14.422 7.117 1 70.06 36 SER B CA 1
ATOM 5804 C C . SER B 1 36 ? 32.312 13.242 7.777 1 70.06 36 SER B C 1
ATOM 5806 O O . SER B 1 36 ? 31.938 12.273 7.105 1 70.06 36 SER B O 1
ATOM 5808 N N . ARG B 1 37 ? 32.281 13.281 9.086 1 72.06 37 ARG B N 1
ATOM 5809 C CA . ARG B 1 37 ? 31.609 12.227 9.836 1 72.06 37 ARG B CA 1
ATOM 5810 C C . ARG B 1 37 ? 30.172 12.039 9.359 1 72.06 37 ARG B C 1
ATOM 5812 O O . ARG B 1 37 ? 29.703 10.906 9.203 1 72.06 37 ARG B O 1
ATOM 5819 N N . ALA B 1 38 ? 29.672 13.102 9.086 1 67.75 38 ALA B N 1
ATOM 5820 C CA . ALA B 1 38 ? 28.25 13.055 8.695 1 67.75 38 ALA B CA 1
ATOM 5821 C C . ALA B 1 38 ? 28.094 12.516 7.281 1 67.75 38 ALA B C 1
ATOM 5823 O O . ALA B 1 38 ? 27.188 11.727 7.008 1 67.75 38 ALA B O 1
ATOM 5824 N N . SER B 1 39 ? 28.984 12.883 6.469 1 69.88 39 SER B N 1
ATOM 5825 C CA . SER B 1 39 ? 28.906 12.461 5.074 1 69.88 39 SER B CA 1
ATOM 5826 C C . SER B 1 39 ? 29.141 10.961 4.934 1 69.88 39 SER B C 1
ATOM 5828 O O . SER B 1 39 ? 28.547 10.312 4.074 1 69.88 39 SER B O 1
ATOM 5830 N N . LEU B 1 40 ? 29.938 10.477 5.797 1 73.81 40 LEU B N 1
ATOM 5831 C CA . LEU B 1 40 ? 30.281 9.062 5.699 1 73.81 40 LEU B CA 1
ATOM 5832 C C . LEU B 1 40 ? 29.172 8.18 6.242 1 73.81 40 LEU B C 1
ATOM 5834 O O . LEU B 1 40 ? 29 7.043 5.801 1 73.81 40 LEU B O 1
ATOM 5838 N N . THR B 1 41 ? 28.469 8.75 7.156 1 74.06 41 THR B N 1
ATOM 5839 C CA . THR B 1 41 ? 27.5 7.898 7.836 1 74.06 41 THR B CA 1
ATOM 5840 C C . THR B 1 41 ? 26.094 8.148 7.309 1 74.06 41 THR B C 1
ATOM 5842 O O . THR B 1 41 ? 25.188 7.359 7.551 1 74.06 41 THR B O 1
ATOM 5845 N N . ALA B 1 42 ? 26.016 9.117 6.539 1 65.19 42 ALA B N 1
ATOM 5846 C CA . ALA B 1 42 ? 24.672 9.492 6.098 1 65.19 42 ALA B CA 1
ATOM 5847 C C . ALA B 1 42 ? 24.062 8.422 5.199 1 65.19 42 ALA B C 1
ATOM 5849 O O . ALA B 1 42 ? 24.672 8.023 4.199 1 65.19 42 ALA B O 1
ATOM 5850 N N . GLY B 1 43 ? 22.984 7.914 5.637 1 64.56 43 GLY B N 1
ATOM 5851 C CA . GLY B 1 43 ? 22.25 6.969 4.809 1 64.56 43 GLY B CA 1
ATOM 5852 C C . GLY B 1 43 ? 22.672 5.527 5.035 1 64.56 43 GLY B C 1
ATOM 5853 O O . GLY B 1 43 ? 22.125 4.613 4.41 1 64.56 43 GLY B O 1
ATOM 5854 N N . LEU B 1 44 ? 23.734 5.352 5.762 1 73.44 44 LEU B N 1
ATOM 5855 C CA . LEU B 1 44 ? 24.172 3.988 6.051 1 73.44 44 LEU B CA 1
ATOM 5856 C C . LEU B 1 44 ? 23.391 3.404 7.219 1 73.44 44 LEU B C 1
ATOM 5858 O O . LEU B 1 44 ? 22.969 4.137 8.117 1 73.44 44 LEU B O 1
ATOM 5862 N N . PRO B 1 45 ? 23.094 2.252 7.039 1 72.19 45 PRO B N 1
ATOM 5863 C CA . PRO B 1 45 ? 22.391 1.616 8.148 1 72.19 45 PRO B CA 1
ATOM 5864 C C . PRO B 1 45 ? 23.25 1.487 9.406 1 72.19 45 PRO B C 1
ATOM 5866 O O . PRO B 1 45 ? 24 0.519 9.547 1 72.19 45 PRO B O 1
ATOM 5869 N N . LEU B 1 46 ? 23.203 2.414 10.281 1 72.31 46 LEU B N 1
ATOM 5870 C CA . LEU B 1 46 ? 24.047 2.412 11.477 1 72.31 46 LEU B CA 1
ATOM 5871 C C . LEU B 1 46 ? 23.266 1.923 12.695 1 72.31 46 LEU B C 1
ATOM 5873 O O . LEU B 1 46 ? 22.359 2.609 13.172 1 72.31 46 LEU B O 1
ATOM 5877 N N . PRO B 1 47 ? 23.656 0.665 13.055 1 69.38 47 PRO B N 1
ATOM 5878 C CA . PRO B 1 47 ? 23.047 0.276 14.336 1 69.38 47 PRO B CA 1
ATOM 5879 C C . PRO B 1 47 ? 23.5 1.169 15.492 1 69.38 47 PRO B C 1
ATOM 5881 O O . PRO B 1 47 ? 24.688 1.365 15.695 1 69.38 47 PRO B O 1
ATOM 5884 N N . GLU B 1 48 ? 22.719 1.699 16.188 1 64.06 48 GLU B N 1
ATOM 5885 C CA . GLU B 1 48 ? 23.031 2.564 17.312 1 64.06 48 GLU B CA 1
ATOM 5886 C C . GLU B 1 48 ? 23.938 3.721 16.906 1 64.06 48 GLU B C 1
ATOM 5888 O O . GLU B 1 48 ? 24.844 4.098 17.641 1 64.06 48 GLU B O 1
ATOM 5893 N N . GLN B 1 49 ? 23.938 4.051 15.617 1 63.69 49 GLN B N 1
ATOM 5894 C CA . GLN B 1 49 ? 24.656 5.184 15.039 1 63.69 49 GLN B CA 1
ATOM 5895 C C . GLN B 1 49 ? 26.172 4.949 15.078 1 63.69 49 GLN B C 1
ATOM 5897 O O . GLN B 1 49 ? 26.953 5.887 15.273 1 63.69 49 GLN B O 1
ATOM 5902 N N . ARG B 1 50 ? 26.516 3.713 15.164 1 73.31 50 ARG B N 1
ATOM 5903 C CA . ARG B 1 50 ? 27.938 3.367 15.125 1 73.31 50 ARG B CA 1
ATOM 5904 C C . ARG B 1 50 ? 28.266 2.562 13.867 1 73.31 50 ARG B C 1
ATOM 5906 O O . ARG B 1 50 ? 27.469 1.727 13.438 1 73.31 50 ARG B O 1
ATOM 5913 N N . LEU B 1 51 ? 29.328 2.922 13.367 1 79.38 51 LEU B N 1
ATOM 5914 C CA . LEU B 1 51 ? 29.781 2.242 12.156 1 79.38 51 LEU B CA 1
ATOM 5915 C C . LEU B 1 51 ? 30.297 0.843 12.484 1 79.38 51 LEU B C 1
ATOM 5917 O O . LEU B 1 51 ? 31.047 0.659 13.445 1 79.38 51 LEU B O 1
ATOM 5921 N N . SER B 1 52 ? 29.734 -0.138 11.883 1 78.31 52 SER B N 1
ATOM 5922 C CA . SER B 1 52 ? 30.219 -1.507 12.031 1 78.31 52 SER B CA 1
ATOM 5923 C C . SER B 1 52 ? 31.234 -1.861 10.945 1 78.31 52 SER B C 1
ATOM 5925 O O . SER B 1 52 ? 31.312 -1.178 9.93 1 78.31 52 SER B O 1
ATOM 5927 N N . ALA B 1 53 ? 32.062 -2.906 11.188 1 79 53 ALA B N 1
ATOM 5928 C CA . ALA B 1 53 ? 33.094 -3.342 10.266 1 79 53 ALA B CA 1
ATOM 5929 C C . ALA B 1 53 ? 32.5 -3.738 8.914 1 79 53 ALA B C 1
ATOM 5931 O O . ALA B 1 53 ? 33.094 -3.5 7.871 1 79 53 ALA B O 1
ATOM 5932 N N . ASP B 1 54 ? 31.281 -4.117 9.008 1 76.62 54 ASP B N 1
ATOM 5933 C CA . ASP B 1 54 ? 30.641 -4.594 7.789 1 76.62 54 ASP B CA 1
ATOM 5934 C C . ASP B 1 54 ? 30.219 -3.428 6.895 1 76.62 54 ASP B C 1
ATOM 5936 O O . ASP B 1 54 ? 30.078 -3.586 5.68 1 76.62 54 ASP B O 1
ATOM 5940 N N . LEU B 1 55 ? 30.125 -2.285 7.461 1 78.56 55 LEU B N 1
ATOM 5941 C CA . LEU B 1 55 ? 29.641 -1.129 6.715 1 78.56 55 LEU B CA 1
ATOM 5942 C C . LEU B 1 55 ? 30.812 -0.242 6.277 1 78.56 55 LEU B C 1
ATOM 5944 O O . LEU B 1 55 ? 30.609 0.765 5.598 1 78.56 55 LEU B O 1
ATOM 5948 N N . LEU B 1 56 ? 32.031 -0.631 6.656 1 83.44 56 LEU B N 1
ATOM 5949 C CA . LEU B 1 56 ? 33.219 0.19 6.379 1 83.44 56 LEU B CA 1
ATOM 5950 C C . LEU B 1 56 ? 33.406 0.384 4.879 1 83.44 56 LEU B C 1
ATOM 5952 O O . LEU B 1 56 ? 33.625 1.505 4.414 1 83.44 56 LEU B O 1
ATOM 5956 N N . PRO B 1 57 ? 33.125 -0.729 4.164 1 77.31 57 PRO B N 1
ATOM 5957 C CA . PRO B 1 57 ? 33.312 -0.516 2.727 1 77.31 57 PRO B CA 1
ATOM 5958 C C . PRO B 1 57 ? 32.281 0.431 2.125 1 77.31 57 PRO B C 1
ATOM 5960 O O . PRO B 1 57 ? 32.625 1.24 1.255 1 77.31 57 PRO B O 1
ATOM 5963 N N . ARG B 1 58 ? 31.172 0.381 2.674 1 76.56 58 ARG B N 1
ATOM 5964 C CA . ARG B 1 58 ? 30.125 1.263 2.17 1 76.56 58 ARG B CA 1
ATOM 5965 C C . ARG B 1 58 ? 30.391 2.709 2.576 1 76.56 58 ARG B C 1
ATOM 5967 O O . ARG B 1 58 ? 30.156 3.631 1.79 1 76.56 58 ARG B O 1
ATOM 5974 N N . ALA B 1 59 ? 30.828 2.809 3.703 1 80.25 59 ALA B N 1
ATOM 5975 C CA . ALA B 1 59 ? 31.141 4.152 4.176 1 80.25 59 ALA B CA 1
ATOM 5976 C C . ALA B 1 59 ? 32.312 4.738 3.4 1 80.25 59 ALA B C 1
ATOM 5978 O O . ALA B 1 59 ? 32.312 5.918 3.039 1 80.25 59 ALA B O 1
ATOM 5979 N N . ALA B 1 60 ? 33.312 3.896 3.168 1 76.69 60 ALA B N 1
ATOM 5980 C CA . ALA B 1 60 ? 34.5 4.348 2.441 1 76.69 60 ALA B CA 1
ATOM 5981 C C . ALA B 1 60 ? 34.156 4.703 0.998 1 76.69 60 ALA B C 1
ATOM 5983 O O . ALA B 1 60 ? 34.719 5.641 0.43 1 76.69 60 ALA B O 1
ATOM 5984 N N . ALA B 1 61 ? 33.188 4.043 0.542 1 74 61 ALA B N 1
ATOM 5985 C CA . ALA B 1 61 ? 32.781 4.305 -0.836 1 74 61 ALA B CA 1
ATOM 5986 C C . ALA B 1 61 ? 32.125 5.691 -0.97 1 74 61 ALA B C 1
ATOM 5988 O O . ALA B 1 61 ? 32.25 6.328 -2.021 1 74 61 ALA B O 1
ATOM 5989 N N . ARG B 1 62 ? 31.625 6.078 0.026 1 71.94 62 ARG B N 1
ATOM 5990 C CA . ARG B 1 62 ? 31 7.395 0.019 1 71.94 62 ARG B CA 1
ATOM 5991 C C . ARG B 1 62 ? 32.031 8.5 -0.032 1 71.94 62 ARG B C 1
ATOM 5993 O O . ARG B 1 62 ? 31.766 9.602 -0.508 1 71.94 62 ARG B O 1
ATOM 6000 N N . ALA B 1 63 ? 33.219 8.195 0.501 1 70.75 63 ALA B N 1
ATOM 6001 C CA . ALA B 1 63 ? 34.312 9.156 0.446 1 70.75 63 ALA B CA 1
ATOM 6002 C C . ALA B 1 63 ? 35.188 8.922 -0.793 1 70.75 63 ALA B C 1
ATOM 6004 O O . ALA B 1 63 ? 36.25 9.531 -0.938 1 70.75 63 ALA B O 1
ATOM 6005 N N . GLY B 1 64 ? 34.656 8.016 -1.669 1 67.19 64 GLY B N 1
ATOM 6006 C CA . GLY B 1 64 ? 35.406 7.758 -2.898 1 67.19 64 GLY B CA 1
ATOM 6007 C C . GLY B 1 64 ? 36.469 6.711 -2.732 1 67.19 64 GLY B C 1
ATOM 6008 O O . GLY B 1 64 ? 37.406 6.629 -3.551 1 67.19 64 GLY B O 1
ATOM 6009 N N . LEU B 1 65 ? 36.469 6.055 -1.611 1 74.94 65 LEU B N 1
ATOM 6010 C CA . LEU B 1 65 ? 37.438 5.008 -1.369 1 74.94 65 LEU B CA 1
ATOM 6011 C C . LEU B 1 65 ? 36.844 3.627 -1.602 1 74.94 65 LEU B C 1
ATOM 6013 O O . LEU B 1 65 ? 35.625 3.43 -1.41 1 74.94 65 LEU B O 1
ATOM 6017 N N . GLN B 1 66 ? 37.438 2.881 -2.238 1 76.12 66 GLN B N 1
ATOM 6018 C CA . GLN B 1 66 ? 37.031 1.48 -2.367 1 76.12 66 GLN B CA 1
ATOM 6019 C C . GLN B 1 66 ? 37.906 0.584 -1.481 1 76.12 66 GLN B C 1
ATOM 6021 O O . GLN B 1 66 ? 39.125 0.612 -1.568 1 76.12 66 GLN B O 1
ATOM 6026 N N . GLY B 1 67 ? 37.219 0.035 -0.539 1 76.31 67 GLY B N 1
ATOM 6027 C CA . GLY B 1 67 ? 38 -0.808 0.355 1 76.31 67 GLY B CA 1
ATOM 6028 C C . GLY B 1 67 ? 37.281 -2.084 0.749 1 76.31 67 GLY B C 1
ATOM 6029 O O . GLY B 1 67 ? 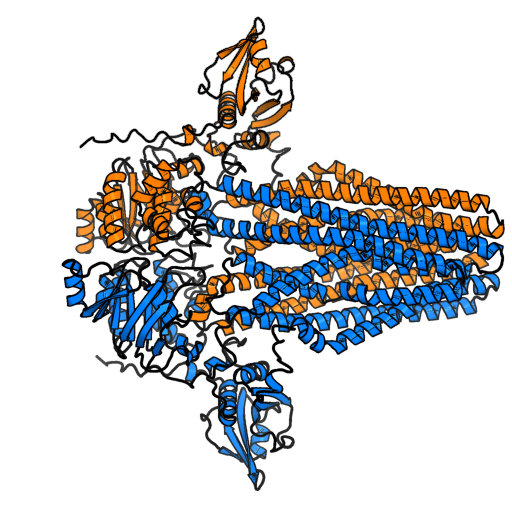36.094 -2.275 0.406 1 76.31 67 GLY B O 1
ATOM 6030 N N . ARG B 1 68 ? 38.031 -3.043 1.173 1 79.38 68 ARG B N 1
ATOM 6031 C CA . ARG B 1 68 ? 37.531 -4.316 1.682 1 79.38 68 ARG B CA 1
ATOM 6032 C C . ARG B 1 68 ? 38.188 -4.66 3.021 1 79.38 68 ARG B C 1
ATOM 6034 O O . ARG B 1 68 ? 39.344 -4.312 3.268 1 79.38 68 ARG B O 1
ATOM 6041 N N . VAL B 1 69 ? 37.312 -5.227 3.857 1 84.31 69 VAL B N 1
ATOM 6042 C CA . VAL B 1 69 ? 37.844 -5.703 5.133 1 84.31 69 VAL B CA 1
ATOM 6043 C C . VAL B 1 69 ? 38.438 -7.098 4.957 1 84.31 69 VAL B C 1
ATOM 6045 O O . VAL B 1 69 ? 37.781 -8.016 4.477 1 84.31 69 VAL B O 1
ATOM 6048 N N . LEU B 1 70 ? 39.719 -7.215 5.168 1 77 70 LEU B N 1
ATOM 6049 C CA . LEU B 1 70 ? 40.406 -8.492 5.02 1 77 70 LEU B CA 1
ATOM 6050 C C . LEU B 1 70 ? 41.031 -8.938 6.344 1 77 70 LEU B C 1
ATOM 6052 O O . LEU B 1 70 ? 41.406 -8.109 7.168 1 77 70 LEU B O 1
ATOM 6056 N N . ARG B 1 71 ? 41.031 -10.305 6.551 1 83.94 71 ARG B N 1
ATOM 6057 C CA . ARG B 1 71 ? 41.781 -10.883 7.672 1 83.94 71 ARG B CA 1
ATOM 6058 C C . ARG B 1 71 ? 43.25 -11.133 7.305 1 83.94 71 ARG B C 1
ATOM 6060 O O . ARG B 1 71 ? 43.531 -11.953 6.434 1 83.94 71 ARG B O 1
ATOM 6067 N N . ARG B 1 72 ? 44.062 -10.281 7.742 1 77.31 72 ARG B N 1
ATOM 6068 C CA . ARG B 1 72 ? 45.469 -10.43 7.48 1 77.31 72 ARG B CA 1
ATOM 6069 C C . ARG B 1 72 ? 46.281 -10.148 8.734 1 77.31 72 ARG B C 1
ATOM 6071 O O . ARG B 1 72 ? 45.938 -9.297 9.555 1 77.31 72 ARG B O 1
ATOM 6078 N N . THR B 1 73 ? 47.312 -11.031 8.883 1 80.5 73 THR B N 1
ATOM 6079 C CA . THR B 1 73 ? 48.25 -10.773 9.992 1 80.5 73 THR B CA 1
ATOM 6080 C C . THR B 1 73 ? 49.062 -9.508 9.734 1 80.5 73 THR B C 1
ATOM 6082 O O . THR B 1 73 ? 49.219 -9.094 8.578 1 80.5 73 THR B O 1
ATOM 6085 N N . LEU B 1 74 ? 49.469 -8.852 10.695 1 81.69 74 LEU B N 1
ATOM 6086 C CA . LEU B 1 74 ? 50.188 -7.578 10.617 1 81.69 74 LEU B CA 1
ATOM 6087 C C . LEU B 1 74 ? 51.438 -7.711 9.766 1 81.69 74 LEU B C 1
ATOM 6089 O O . LEU B 1 74 ? 51.781 -6.785 9.031 1 81.69 74 LEU B O 1
ATOM 6093 N N . GLU B 1 75 ? 52.031 -8.938 9.82 1 77.56 75 GLU B N 1
ATOM 6094 C CA . GLU B 1 75 ? 53.281 -9.164 9.062 1 77.56 75 GLU B CA 1
ATOM 6095 C C . GLU B 1 75 ? 52.969 -9.32 7.574 1 77.56 75 GLU B C 1
ATOM 6097 O O . GLU B 1 75 ? 53.812 -9.016 6.738 1 77.56 75 GLU B O 1
ATOM 6102 N N . ALA B 1 76 ? 51.812 -9.641 7.305 1 76.5 76 ALA B N 1
ATOM 6103 C CA . ALA B 1 76 ? 51.469 -9.93 5.918 1 76.5 76 ALA B CA 1
ATOM 6104 C C . ALA B 1 76 ? 51 -8.664 5.199 1 76.5 76 ALA B C 1
ATOM 6106 O O . ALA B 1 76 ? 50.75 -8.68 3.994 1 76.5 76 ALA B O 1
ATOM 6107 N N . ILE B 1 77 ? 50.875 -7.574 5.855 1 80.19 77 ILE B N 1
ATOM 6108 C CA . ILE B 1 77 ? 50.438 -6.332 5.227 1 80.19 77 ILE B CA 1
ATOM 6109 C C . ILE B 1 77 ? 51.625 -5.688 4.492 1 80.19 77 ILE B C 1
ATOM 6111 O O . ILE B 1 77 ? 52.625 -5.328 5.113 1 80.19 77 ILE B O 1
ATOM 6115 N N . SER B 1 78 ? 51.594 -5.68 3.219 1 74.5 78 SER B N 1
ATOM 6116 C CA . SER B 1 78 ? 52.625 -5.098 2.367 1 74.5 78 SER B CA 1
ATOM 6117 C C . SER B 1 78 ? 52.688 -3.584 2.539 1 74.5 78 SER B C 1
ATOM 6119 O O . SER B 1 78 ? 51.656 -2.92 2.67 1 74.5 78 SER B O 1
ATOM 6121 N N . PRO B 1 79 ? 53.844 -3.002 2.604 1 73.94 79 PRO B N 1
ATOM 6122 C CA . PRO B 1 79 ? 54 -1.547 2.668 1 73.94 79 PRO B CA 1
ATOM 6123 C C . PRO B 1 79 ? 53.406 -0.838 1.46 1 73.94 79 PRO B C 1
ATOM 6125 O O . PRO B 1 79 ? 53.094 0.356 1.526 1 73.94 79 PRO B O 1
ATOM 6128 N N . LEU B 1 80 ? 53.062 -1.516 0.478 1 69.88 80 LEU B N 1
ATOM 6129 C CA . LEU B 1 80 ? 52.5 -0.916 -0.728 1 69.88 80 LEU B CA 1
ATOM 6130 C C . LEU B 1 80 ? 51.031 -0.579 -0.532 1 69.88 80 LEU B C 1
ATOM 6132 O O . LEU B 1 80 ? 50.469 0.279 -1.232 1 69.88 80 LEU B O 1
ATOM 6136 N N . ASN B 1 81 ? 50.531 -1.213 0.394 1 77.19 81 ASN B N 1
ATOM 6137 C CA . ASN B 1 81 ? 49.094 -1 0.59 1 77.19 81 ASN B CA 1
ATOM 6138 C C . ASN B 1 81 ? 48.812 -0.022 1.73 1 77.19 81 ASN B C 1
ATOM 6140 O O . ASN B 1 81 ? 47.688 0.125 2.172 1 77.19 81 ASN B O 1
ATOM 6144 N N . LEU B 1 82 ? 49.781 0.595 2.094 1 79.31 82 LEU B N 1
ATOM 6145 C CA . LEU B 1 82 ? 49.594 1.591 3.146 1 79.31 82 LEU B CA 1
ATOM 6146 C C . LEU B 1 82 ? 49.156 2.928 2.561 1 79.31 82 LEU B C 1
ATOM 6148 O O . LEU B 1 82 ? 49.469 3.244 1.412 1 79.31 82 LEU B O 1
ATOM 6152 N N . PRO B 1 83 ? 48.125 3.438 3.285 1 84 83 PRO B N 1
ATOM 6153 C CA . PRO B 1 83 ? 47.625 3.297 4.66 1 84 83 PRO B CA 1
ATOM 6154 C C . PRO B 1 83 ? 46.438 2.35 4.777 1 84 83 PRO B C 1
ATOM 6156 O O . PRO B 1 83 ? 45.625 2.275 3.863 1 84 83 PRO B O 1
ATOM 6159 N N . VAL B 1 84 ? 46.469 1.631 5.902 1 87.31 84 VAL B N 1
ATOM 6160 C CA . VAL B 1 84 ? 45.406 0.667 6.156 1 87.31 84 VAL B CA 1
ATOM 6161 C C . VAL B 1 84 ? 44.812 0.906 7.543 1 87.31 84 VAL B C 1
ATOM 6163 O O . VAL B 1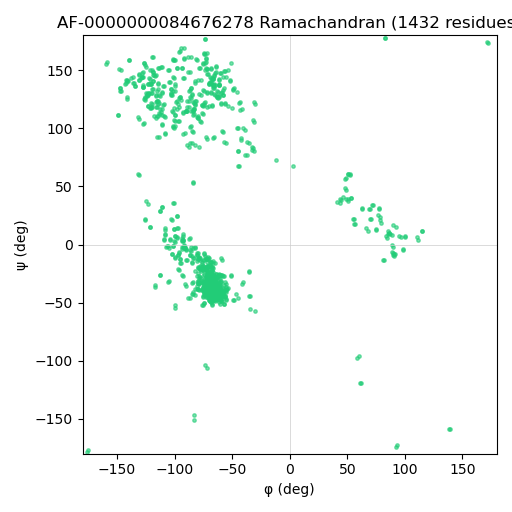 84 ? 45.5 1.337 8.461 1 87.31 84 VAL B O 1
ATOM 6166 N N . LEU B 1 85 ? 43.438 0.68 7.586 1 88.88 85 LEU B N 1
ATOM 6167 C CA . LEU B 1 85 ? 42.75 0.785 8.867 1 88.88 85 LEU B CA 1
ATOM 6168 C C . LEU B 1 85 ? 42.75 -0.554 9.602 1 88.88 85 LEU B C 1
ATOM 6170 O O . LEU B 1 85 ? 42.25 -1.552 9.078 1 88.88 85 LEU B O 1
ATOM 6174 N N . LEU B 1 86 ? 43.406 -0.559 10.82 1 88.31 86 LEU B N 1
ATOM 6175 C CA . LEU B 1 86 ? 43.5 -1.77 11.633 1 88.31 86 LEU B CA 1
ATOM 6176 C C . LEU B 1 86 ? 42.375 -1.807 12.656 1 88.31 86 LEU B C 1
ATOM 6178 O O . LEU B 1 86 ? 42.062 -0.799 13.312 1 88.31 86 LEU B O 1
ATOM 6182 N N . LEU B 1 87 ? 41.656 -2.832 12.617 1 87.62 87 LEU B N 1
ATOM 6183 C CA . LEU B 1 87 ? 40.688 -3.047 13.664 1 87.62 87 LEU B CA 1
ATOM 6184 C C . LEU B 1 87 ? 41.312 -3.689 14.891 1 87.62 87 LEU B C 1
ATOM 6186 O O . LEU B 1 87 ? 41.875 -4.785 14.805 1 87.62 87 LEU B O 1
ATOM 6190 N N . LEU B 1 88 ? 41.281 -2.98 15.977 1 83.44 88 LEU B N 1
ATOM 6191 C CA . LEU B 1 88 ? 41.906 -3.457 17.219 1 83.44 88 LEU B CA 1
ATOM 6192 C C . LEU B 1 88 ? 40.875 -4.156 18.094 1 83.44 88 LEU B C 1
ATOM 6194 O O . LEU B 1 88 ? 39.688 -4.148 17.781 1 83.44 88 LEU B O 1
ATOM 6198 N N . LYS B 1 89 ? 41.469 -4.793 19.109 1 78.75 89 LYS B N 1
ATOM 6199 C CA . LYS B 1 89 ? 40.594 -5.469 20.078 1 78.75 89 LYS B CA 1
ATOM 6200 C C . LYS B 1 89 ? 39.75 -4.469 20.859 1 78.75 89 LYS B C 1
ATOM 6202 O O . LYS B 1 89 ? 40.156 -3.318 21.047 1 78.75 89 LYS B O 1
ATOM 6207 N N . ASP B 1 90 ? 38.531 -4.723 21.25 1 69.44 90 ASP B N 1
ATOM 6208 C CA . ASP B 1 90 ? 37.625 -3.941 22.094 1 69.44 90 ASP B CA 1
ATOM 6209 C C . ASP B 1 90 ? 37 -2.812 21.297 1 69.44 90 ASP B C 1
ATOM 6211 O O . ASP B 1 90 ? 36.719 -1.743 21.844 1 69.44 90 ASP B O 1
ATOM 6215 N N . GLY B 1 91 ? 37 -2.965 19.969 1 73.25 91 GLY B N 1
ATOM 6216 C CA . GLY B 1 91 ? 36.281 -2.018 19.125 1 73.25 91 GLY B CA 1
ATOM 6217 C C . GLY B 1 91 ? 37.125 -0.798 18.766 1 73.25 91 GLY B C 1
ATOM 6218 O O . GLY B 1 91 ? 36.594 0.166 18.203 1 73.25 91 GLY B O 1
ATOM 6219 N N . ARG B 1 92 ? 38.5 -0.827 19.094 1 77.94 92 ARG B N 1
ATOM 6220 C CA . ARG B 1 92 ? 39.375 0.284 18.75 1 77.94 92 ARG B CA 1
ATOM 6221 C C . ARG B 1 92 ? 39.969 0.112 17.359 1 77.94 92 ARG B C 1
ATOM 6223 O O . ARG B 1 92 ? 39.844 -0.959 16.766 1 77.94 92 ARG B O 1
ATOM 6230 N N . SER B 1 93 ? 40.156 1.324 16.797 1 85.56 93 SER B N 1
ATOM 6231 C CA . SER B 1 93 ? 40.75 1.265 15.469 1 85.56 93 SER B CA 1
ATOM 6232 C C . SER B 1 93 ? 41.969 2.156 15.367 1 85.56 93 SER B C 1
ATOM 6234 O O . SER B 1 93 ? 42.156 3.074 16.172 1 85.56 93 SER B O 1
ATOM 6236 N N . ALA B 1 94 ? 42.938 1.758 14.547 1 84.5 94 ALA B N 1
ATOM 6237 C CA . ALA B 1 94 ? 44.156 2.539 14.281 1 84.5 94 ALA B CA 1
ATOM 6238 C C . ALA B 1 94 ? 44.562 2.451 12.812 1 84.5 94 ALA B C 1
ATOM 6240 O O . ALA B 1 94 ? 44.312 1.437 12.156 1 84.5 94 ALA B O 1
ATOM 6241 N N . VAL B 1 95 ? 45 3.572 12.336 1 88.75 95 VAL B N 1
ATOM 6242 C CA . VAL B 1 95 ? 45.438 3.596 10.945 1 88.75 95 VAL B CA 1
ATOM 6243 C C . VAL B 1 95 ? 46.938 3.396 10.875 1 88.75 95 VAL B C 1
ATOM 6245 O O . VAL B 1 95 ? 47.688 4.086 11.562 1 88.75 95 VAL B O 1
ATOM 6248 N N . LEU B 1 96 ? 47.344 2.443 10.102 1 85.12 96 LEU B N 1
ATOM 6249 C CA . LEU B 1 96 ? 48.75 2.172 9.883 1 85.12 96 LEU B CA 1
ATOM 6250 C C . LEU B 1 96 ? 49.281 2.959 8.688 1 85.12 96 LEU B C 1
ATOM 6252 O O . LEU B 1 96 ? 48.812 2.77 7.562 1 85.12 96 LEU B O 1
ATOM 6256 N N . ARG B 1 97 ? 50.125 3.807 8.867 1 84.56 97 ARG B N 1
ATOM 6257 C CA . ARG B 1 97 ? 50.594 4.695 7.812 1 84.56 97 ARG B CA 1
ATOM 6258 C C . ARG B 1 97 ? 51.906 4.207 7.234 1 84.56 97 ARG B C 1
ATOM 6260 O O . ARG B 1 97 ? 52.094 4.207 6.02 1 84.56 97 ARG B O 1
ATOM 6267 N N . LYS B 1 98 ? 52.875 4.008 8.125 1 81.38 98 LYS B N 1
ATOM 6268 C CA . LYS B 1 98 ? 54.219 3.648 7.645 1 81.38 98 LYS B CA 1
ATOM 6269 C C . LYS B 1 98 ? 54.812 2.531 8.484 1 81.38 98 LYS B C 1
ATOM 6271 O O . LYS B 1 98 ? 54.531 2.406 9.672 1 81.38 98 LYS B O 1
ATOM 6276 N N . ILE B 1 99 ? 55.531 1.708 7.758 1 80 99 ILE B N 1
ATOM 6277 C CA . ILE B 1 99 ? 56.312 0.686 8.43 1 80 99 ILE B CA 1
ATOM 6278 C C . ILE B 1 99 ? 57.781 1.123 8.5 1 80 99 ILE B C 1
ATOM 6280 O O . ILE B 1 99 ? 58.438 1.343 7.465 1 80 99 ILE B O 1
ATOM 6284 N N . GLY B 1 100 ? 58.25 1.599 9.633 1 74.06 100 GLY B N 1
ATOM 6285 C CA . GLY B 1 100 ? 59.594 2.08 9.82 1 74.06 100 GLY B CA 1
ATOM 6286 C C . GLY B 1 100 ? 60.625 0.964 9.875 1 74.06 100 GLY B C 1
ATOM 6287 O O . GLY B 1 100 ? 60.281 -0.215 9.805 1 74.06 100 GLY B O 1
ATOM 6288 N N . PRO B 1 101 ? 62 1.569 10 1 73.5 101 PRO B N 1
ATOM 6289 C CA . PRO B 1 101 ? 63.094 0.603 10.164 1 73.5 101 PRO B CA 1
ATOM 6290 C C . PRO B 1 101 ? 63.094 -0.052 11.539 1 73.5 101 PRO B C 1
ATOM 6292 O O . PRO B 1 101 ? 62.531 0.507 12.492 1 73.5 101 PRO B O 1
ATOM 6295 N N . LYS B 1 102 ? 63.594 -1.392 11.859 1 73.69 102 LYS B N 1
ATOM 6296 C CA . LYS B 1 102 ? 63.781 -2.127 13.109 1 73.69 102 LYS B CA 1
ATOM 6297 C C . LYS B 1 102 ? 62.438 -2.537 13.711 1 73.69 102 LYS B C 1
ATOM 6299 O O . LYS B 1 102 ? 62.25 -2.406 14.922 1 73.69 102 LYS B O 1
ATOM 6304 N N . ASN B 1 103 ? 61.375 -2.869 13.047 1 73.94 103 ASN B N 1
ATOM 6305 C CA . ASN B 1 103 ? 60.094 -3.465 13.469 1 73.94 103 ASN B CA 1
ATOM 6306 C C . ASN B 1 103 ? 59.188 -2.436 14.141 1 73.94 103 ASN B C 1
ATOM 6308 O O . ASN B 1 103 ? 58.438 -2.77 15.039 1 73.94 103 ASN B O 1
ATOM 6312 N N . GLN B 1 104 ? 59.406 -1.2 13.797 1 78.5 104 GLN B N 1
ATOM 6313 C CA . GLN B 1 104 ? 58.531 -0.172 14.328 1 78.5 104 GLN B CA 1
ATOM 6314 C C . GLN B 1 104 ? 57.469 0.23 13.289 1 78.5 104 GLN B C 1
ATOM 6316 O O . GLN B 1 104 ? 57.75 0.284 12.094 1 78.5 104 GLN B O 1
ATOM 6321 N N . LEU B 1 105 ? 56.219 0.372 13.797 1 84.44 105 LEU B N 1
ATOM 6322 C CA . LEU B 1 105 ? 55.094 0.742 12.938 1 84.44 105 LEU B CA 1
ATOM 6323 C C . LEU B 1 105 ? 54.531 2.1 13.336 1 84.44 105 LEU B C 1
ATOM 6325 O O . LEU B 1 105 ? 54.406 2.398 14.531 1 84.44 105 LEU B O 1
ATOM 6329 N N . LEU B 1 106 ? 54.438 2.902 12.391 1 81.38 106 LEU B N 1
ATOM 6330 C CA . LEU B 1 106 ? 53.781 4.188 12.617 1 81.38 106 LEU B CA 1
ATOM 6331 C C . LEU B 1 106 ? 52.281 4.062 12.492 1 81.38 106 LEU B C 1
ATOM 6333 O O . LEU B 1 106 ? 51.75 3.736 11.422 1 81.38 106 LEU B O 1
ATOM 6337 N N . ILE B 1 107 ? 51.625 4.234 13.656 1 83.12 107 ILE B N 1
ATOM 6338 C CA . ILE B 1 107 ? 50.156 4.109 13.656 1 83.12 107 ILE B CA 1
ATOM 6339 C C . ILE B 1 107 ? 49.531 5.43 14.102 1 83.12 107 ILE B C 1
ATOM 6341 O O . ILE B 1 107 ? 50.156 6.211 14.82 1 83.12 107 ILE B O 1
ATOM 6345 N N . LEU B 1 108 ? 48.406 5.68 13.578 1 79.44 108 LEU B N 1
ATOM 6346 C CA . LEU B 1 108 ? 47.562 6.797 13.992 1 79.44 108 LEU B CA 1
ATOM 6347 C C . LEU B 1 108 ? 46.344 6.297 14.758 1 79.44 108 LEU B C 1
ATOM 6349 O O . LEU B 1 108 ? 45.344 5.914 14.148 1 79.44 108 LEU B O 1
ATOM 6353 N N . PRO B 1 109 ? 46.438 6.293 16.094 1 75.31 109 PRO B N 1
ATOM 6354 C CA . PRO B 1 109 ? 45.281 5.82 16.844 1 75.31 109 PRO B CA 1
ATOM 6355 C C . PRO B 1 109 ? 44.062 6.758 16.734 1 75.31 109 PRO B C 1
ATOM 6357 O O . PRO B 1 109 ? 44.25 7.98 16.656 1 75.31 109 PRO B O 1
ATOM 6360 N N . CYS B 1 110 ? 42.781 6.16 16.656 1 69.12 110 CYS B N 1
ATOM 6361 C CA . CYS B 1 110 ? 41.562 6.93 16.484 1 69.12 110 CYS B CA 1
ATOM 6362 C C . CYS B 1 110 ? 41.25 7.754 17.734 1 69.12 110 CYS B C 1
ATOM 6364 O O . CYS B 1 110 ? 40.625 8.812 17.641 1 69.12 110 CYS B O 1
ATOM 6366 N N . GLU B 1 111 ? 41.719 7.309 18.938 1 64.19 111 GLU B N 1
ATOM 6367 C CA . GLU B 1 111 ? 41.406 7.992 20.188 1 64.19 111 GLU B CA 1
ATOM 6368 C C . GLU B 1 111 ? 42.188 9.305 20.297 1 64.19 111 GLU B C 1
ATOM 6370 O O . GLU B 1 111 ? 41.75 10.242 20.953 1 64.19 111 GLU B O 1
ATOM 6375 N N . ALA B 1 112 ? 43.406 9.445 19.688 1 56.78 112 ALA B N 1
ATOM 6376 C CA . ALA B 1 112 ? 44.219 10.641 19.828 1 56.78 112 ALA B CA 1
ATOM 6377 C C . ALA B 1 112 ? 44.094 11.547 18.609 1 56.78 112 ALA B C 1
ATOM 6379 O O . ALA B 1 112 ? 45 12.359 18.344 1 56.78 112 ALA B O 1
ATOM 6380 N N . ASP B 1 113 ? 42.969 11.688 17.953 1 56.22 113 ASP B N 1
ATOM 6381 C CA . ASP B 1 113 ? 42.656 12.578 16.844 1 56.22 113 ASP B CA 1
ATOM 6382 C C . ASP B 1 113 ? 43.781 12.594 15.805 1 56.22 113 ASP B C 1
ATOM 6384 O O . ASP B 1 113 ? 44.125 13.656 15.289 1 56.22 113 ASP B O 1
ATOM 6388 N N . GLY B 1 114 ? 44.438 11.391 15.484 1 57.47 114 GLY B N 1
ATOM 6389 C CA . GLY B 1 114 ? 45.375 11.312 14.367 1 57.47 114 GLY B CA 1
ATOM 6390 C C . GLY B 1 114 ? 46.812 11.516 14.781 1 57.47 114 GLY B C 1
ATOM 6391 O O . GLY B 1 114 ? 47.656 11.922 13.977 1 57.47 114 GLY B O 1
ATOM 6392 N N . GLY B 1 115 ? 47.188 11.602 16 1 69.12 115 GLY B N 1
ATOM 6393 C CA . GLY B 1 115 ? 48.594 11.742 16.375 1 69.12 115 GLY B CA 1
ATOM 6394 C C . GLY B 1 115 ? 49.406 10.539 16 1 69.12 115 GLY B C 1
ATOM 6395 O O . GLY B 1 115 ? 48.938 9.406 16.047 1 69.12 115 GLY B O 1
ATOM 6396 N N . GLU B 1 116 ? 50.5 10.82 15.305 1 75.75 116 GLU B N 1
ATOM 6397 C CA . GLU B 1 116 ? 51.406 9.758 14.883 1 75.75 116 GLU B CA 1
ATOM 6398 C C . GLU B 1 116 ? 52.156 9.164 16.062 1 75.75 116 GLU B C 1
ATOM 6400 O O . GLU B 1 116 ? 52.625 9.898 16.953 1 75.75 116 GLU B O 1
ATOM 6405 N N . GLN B 1 117 ? 51.969 7.938 16.281 1 80.31 117 GLN B N 1
ATOM 6406 C CA . GLN B 1 117 ? 52.688 7.242 17.344 1 80.31 117 GLN B CA 1
ATOM 6407 C C . GLN B 1 117 ? 53.438 6.035 16.781 1 80.31 117 GLN B C 1
ATOM 6409 O O . GLN B 1 117 ? 52.906 5.27 15.984 1 80.31 117 GLN B O 1
ATOM 6414 N N . TRP B 1 118 ? 54.688 5.996 17.125 1 81.38 118 TRP B N 1
ATOM 6415 C CA . TRP B 1 118 ? 55.5 4.828 16.75 1 81.38 118 TRP B CA 1
ATOM 6416 C C . TRP B 1 118 ? 55.312 3.705 17.766 1 81.38 118 TRP B C 1
ATOM 6418 O O . TRP B 1 118 ? 55.438 3.93 18.969 1 81.38 118 TRP B O 1
ATOM 6428 N N . VAL B 1 119 ? 54.781 2.67 17.375 1 82.12 119 VAL B N 1
ATOM 6429 C CA . VAL B 1 119 ? 54.594 1.526 18.25 1 82.12 119 VAL B CA 1
ATOM 6430 C C . VAL B 1 119 ? 55.375 0.33 17.75 1 82.12 119 VAL B C 1
ATOM 6432 O O . VAL B 1 119 ? 55.625 0.208 16.547 1 82.12 119 VAL B O 1
ATOM 6435 N N . ASN B 1 120 ? 55.875 -0.455 18.734 1 82.75 120 ASN B N 1
ATOM 6436 C CA . ASN B 1 120 ? 56.562 -1.688 18.375 1 82.75 120 ASN B CA 1
ATOM 6437 C C . ASN B 1 120 ? 55.594 -2.721 17.797 1 82.75 120 ASN B C 1
ATOM 6439 O O . ASN B 1 120 ? 54.438 -2.818 18.219 1 82.75 120 ASN B O 1
ATOM 6443 N N . ARG B 1 121 ? 55.969 -3.424 16.812 1 84.25 121 ARG B N 1
ATOM 6444 C CA . ARG B 1 121 ? 55.156 -4.41 16.109 1 84.25 121 ARG B CA 1
ATOM 6445 C C . ARG B 1 121 ? 54.594 -5.449 17.062 1 84.25 121 ARG B C 1
ATOM 6447 O O . ARG B 1 121 ? 53.438 -5.863 16.922 1 84.25 121 ARG B O 1
ATOM 6454 N N . GLU B 1 122 ? 55.344 -5.875 18.047 1 80.19 122 GLU B N 1
ATOM 6455 C CA . GLU B 1 122 ? 54.906 -6.906 18.984 1 80.19 122 GLU B CA 1
ATOM 6456 C C . GLU B 1 122 ? 53.719 -6.418 19.828 1 80.19 122 GLU B C 1
ATOM 6458 O O . GLU B 1 122 ? 52.781 -7.164 20.078 1 80.19 122 GLU B O 1
ATOM 6463 N N . HIS B 1 123 ? 53.75 -5.211 20.125 1 80.25 123 HIS B N 1
ATOM 6464 C CA . HIS B 1 123 ? 52.688 -4.664 20.938 1 80.25 123 HIS B CA 1
ATOM 6465 C C . HIS B 1 123 ? 51.406 -4.508 20.125 1 80.25 123 HIS B C 1
ATOM 6467 O O . HIS B 1 123 ? 50.312 -4.754 20.641 1 80.25 123 HIS B O 1
ATOM 6473 N N . LEU B 1 124 ? 51.469 -4.09 18.969 1 84.81 124 LEU B N 1
ATOM 6474 C CA . LEU B 1 124 ? 50.312 -3.895 18.109 1 84.81 124 LEU B CA 1
ATOM 6475 C C . LEU B 1 124 ? 49.688 -5.23 17.719 1 84.81 124 LEU B C 1
ATOM 6477 O O . LEU B 1 124 ? 48.469 -5.34 17.578 1 84.81 124 LEU B O 1
ATOM 6481 N N . ASP B 1 125 ? 50.531 -6.188 17.641 1 82.88 125 ASP B N 1
ATOM 6482 C CA . ASP B 1 125 ? 50.031 -7.512 17.266 1 82.88 125 ASP B CA 1
ATOM 6483 C C . ASP B 1 125 ? 49.156 -8.094 18.359 1 82.88 125 ASP B C 1
ATOM 6485 O O . ASP B 1 125 ? 48.188 -8.82 18.062 1 82.88 125 ASP B O 1
ATOM 6489 N N . ILE B 1 126 ? 49.406 -7.73 19.516 1 77.88 126 ILE B N 1
ATOM 6490 C CA . ILE B 1 126 ? 48.594 -8.219 20.641 1 77.88 126 ILE B CA 1
ATOM 6491 C C . ILE B 1 126 ? 47.219 -7.57 20.609 1 77.88 126 ILE B C 1
ATOM 6493 O O . ILE B 1 126 ? 46.219 -8.211 20.922 1 77.88 126 ILE B O 1
ATOM 6497 N N . GLU B 1 127 ? 47.156 -6.391 20.125 1 80.62 127 GLU B N 1
ATOM 6498 C CA . GLU B 1 127 ? 45.906 -5.652 20.141 1 80.62 127 GLU B CA 1
ATOM 6499 C C . GLU B 1 127 ? 45.156 -5.805 18.812 1 80.62 127 GLU B C 1
ATOM 6501 O O . GLU B 1 127 ? 43.969 -5.492 18.734 1 80.62 127 GLU B O 1
ATOM 6506 N N . TYR B 1 128 ? 45.781 -6.281 17.938 1 85.25 128 TYR B N 1
ATOM 6507 C CA . TYR B 1 128 ? 45.25 -6.414 16.578 1 85.25 128 TYR B CA 1
ATOM 6508 C C . TYR B 1 128 ? 44.25 -7.562 16.516 1 85.25 128 TYR B C 1
ATOM 6510 O O . TYR B 1 128 ? 44.531 -8.672 16.984 1 85.25 128 TYR B O 1
ATOM 6518 N N . SER B 1 129 ? 42.969 -7.27 16.156 1 80.62 129 SER B N 1
ATOM 6519 C CA . SER B 1 129 ? 41.906 -8.273 16.062 1 80.62 129 SER B CA 1
ATOM 6520 C C . SER B 1 129 ? 42.125 -9.211 14.891 1 80.62 129 SER B C 1
ATOM 6522 O O . SER B 1 129 ? 41.5 -10.258 14.797 1 80.62 129 SER B O 1
ATOM 6524 N N . GLY B 1 130 ? 43.062 -8.875 13.984 1 77.81 130 GLY B N 1
ATOM 6525 C CA . GLY B 1 130 ? 43.312 -9.719 12.828 1 77.81 130 GLY B CA 1
ATOM 6526 C C . GLY B 1 130 ? 42.625 -9.242 11.57 1 77.81 130 GLY B C 1
ATOM 6527 O O . GLY B 1 130 ? 42.719 -9.867 10.516 1 77.81 130 GLY B O 1
ATOM 6528 N N . GLN B 1 131 ? 41.812 -8.172 11.688 1 86.19 131 GLN B N 1
ATOM 6529 C CA . GLN B 1 131 ? 41.125 -7.641 10.523 1 86.19 131 GLN B CA 1
ATOM 6530 C C . GLN B 1 131 ? 41.625 -6.238 10.18 1 86.19 131 GLN B C 1
ATOM 6532 O O . GLN B 1 131 ? 41.906 -5.438 11.078 1 86.19 131 GLN B O 1
ATOM 6537 N N . ALA B 1 132 ? 41.875 -6.086 8.938 1 86.88 132 ALA B N 1
ATOM 6538 C CA . ALA B 1 132 ? 42.312 -4.77 8.461 1 86.88 132 ALA B CA 1
ATOM 6539 C C . ALA B 1 132 ? 41.469 -4.328 7.262 1 86.88 132 ALA B C 1
ATOM 6541 O O . ALA B 1 132 ? 41 -5.164 6.48 1 86.88 132 ALA B O 1
ATOM 6542 N N . PHE B 1 133 ? 41.188 -3.02 7.211 1 86.38 133 PHE B N 1
ATOM 6543 C CA . PHE B 1 133 ? 40.469 -2.43 6.102 1 86.38 133 PHE B CA 1
ATOM 6544 C C . PHE B 1 133 ? 41.406 -1.757 5.117 1 86.38 133 PHE B C 1
ATOM 6546 O O . PHE B 1 133 ? 42.094 -0.806 5.469 1 86.38 133 PHE B O 1
ATOM 6553 N N . PHE B 1 134 ? 41.469 -2.377 3.967 1 81.56 134 PHE B N 1
ATOM 6554 C CA . PHE B 1 134 ? 42.281 -1.831 2.891 1 81.56 134 PHE B CA 1
ATOM 6555 C C . PHE B 1 134 ? 41.438 -0.933 1.981 1 81.56 134 PHE B C 1
ATOM 6557 O O . PHE B 1 134 ? 40.406 -1.349 1.478 1 81.56 134 PHE B O 1
ATOM 6564 N N . ALA B 1 135 ? 41.75 0.281 2.01 1 79.81 135 ALA B N 1
ATOM 6565 C CA . ALA B 1 135 ? 40.969 1.199 1.17 1 79.81 135 ALA B CA 1
ATOM 6566 C C . ALA B 1 135 ? 41.906 1.97 0.224 1 79.81 135 ALA B C 1
ATOM 6568 O O . ALA B 1 135 ? 43 2.357 0.602 1 79.81 135 ALA B O 1
ATOM 6569 N N . LYS B 1 136 ? 41.688 2.029 -1.077 1 73.25 136 LYS B N 1
ATOM 6570 C CA . LYS B 1 136 ? 42.406 2.832 -2.074 1 73.25 136 LYS B CA 1
ATOM 6571 C C . LYS B 1 136 ? 41.438 3.777 -2.793 1 73.25 136 LYS B C 1
ATOM 6573 O O . LYS B 1 136 ? 40.25 3.473 -2.936 1 73.25 136 LYS B O 1
ATOM 6578 N N . PRO B 1 137 ? 41.938 4.992 -2.988 1 67.56 137 PRO B N 1
ATOM 6579 C CA . PRO B 1 137 ? 41.094 5.922 -3.709 1 67.56 137 PRO B CA 1
ATOM 6580 C C . PRO B 1 137 ? 40.656 5.402 -5.086 1 67.56 137 PRO B C 1
ATOM 6582 O O . PRO B 1 137 ? 41.469 4.75 -5.766 1 67.56 137 PRO B O 1
ATOM 6585 N N . GLN B 1 138 ? 39.344 5.301 -5.25 1 56.59 138 GLN B N 1
ATOM 6586 C CA . GLN B 1 138 ? 38.812 4.867 -6.539 1 56.59 138 GLN B CA 1
ATOM 6587 C C . GLN B 1 138 ? 39.281 5.805 -7.656 1 56.59 138 GLN B C 1
ATOM 6589 O O . GLN B 1 138 ? 39.094 7.023 -7.555 1 56.59 138 GLN B O 1
ATOM 6594 N N . HIS B 1 139 ? 40.344 5.613 -8.5 1 43.34 139 HIS B N 1
ATOM 6595 C CA . HIS B 1 139 ? 40.625 6.426 -9.68 1 43.34 139 HIS B CA 1
ATOM 6596 C C . HIS B 1 139 ? 39.375 6.598 -10.547 1 43.34 139 HIS B C 1
ATOM 6598 O O . HIS B 1 139 ? 38.531 5.707 -10.609 1 43.34 139 HIS B O 1
ATOM 6604 N N . GLU B 1 140 ? 39.062 7.844 -11.047 1 41.25 140 GLU B N 1
ATOM 6605 C CA . GLU B 1 140 ? 37.969 8.312 -11.898 1 41.25 140 GLU B CA 1
ATOM 6606 C C . GLU B 1 140 ? 37.562 7.25 -12.914 1 41.25 140 GLU B C 1
ATOM 6608 O O . GLU B 1 140 ? 36.375 7.105 -13.227 1 41.25 140 GLU B O 1
ATOM 6613 N N . LEU B 1 141 ? 38.438 6.723 -13.734 1 34.28 141 LEU B N 1
ATOM 6614 C CA . LEU B 1 141 ? 38.156 5.82 -14.844 1 34.28 141 LEU B CA 1
ATOM 6615 C C . LEU B 1 141 ? 37.469 4.559 -14.367 1 34.28 141 LEU B C 1
ATOM 6617 O O . LEU B 1 141 ? 36.719 3.938 -15.125 1 34.28 141 LEU B O 1
ATOM 6621 N N . GLU B 1 142 ? 37.812 4.059 -13.359 1 35.53 142 GLU B N 1
ATOM 6622 C CA . GLU B 1 142 ? 37.312 2.801 -12.812 1 35.53 142 GLU B CA 1
ATOM 6623 C C . GLU B 1 142 ? 35.969 3.002 -12.109 1 35.53 142 GLU B C 1
ATOM 6625 O O . GLU B 1 142 ? 35.344 2.037 -11.648 1 35.53 142 GLU B O 1
ATOM 6630 N N . GLU B 1 143 ? 35.656 4.086 -11.664 1 40.47 143 GLU B N 1
ATOM 6631 C CA . GLU B 1 143 ? 34.375 4.473 -11.102 1 40.47 143 GLU B CA 1
ATOM 6632 C C . GLU B 1 143 ? 33.219 3.875 -11.906 1 40.47 143 GLU B C 1
ATOM 6634 O O . GLU B 1 143 ? 32.094 3.754 -11.398 1 40.47 143 GLU B O 1
ATOM 6639 N N . ALA B 1 144 ? 33.438 3.715 -13.242 1 33.5 144 ALA B N 1
ATOM 6640 C CA . ALA B 1 144 ? 32.5 3.16 -14.211 1 33.5 144 ALA B CA 1
ATOM 6641 C C . ALA B 1 144 ? 32.281 1.675 -13.953 1 33.5 144 ALA B C 1
ATOM 6643 O O . ALA B 1 144 ? 31.344 1.081 -14.523 1 33.5 144 ALA B O 1
ATOM 6644 N N . ARG B 1 145 ? 33.281 0.979 -13.562 1 34.28 145 ARG B N 1
ATOM 6645 C CA . ARG B 1 145 ? 33.062 -0.463 -13.602 1 34.28 145 ARG B CA 1
ATOM 6646 C C . ARG B 1 145 ? 32.094 -0.898 -12.508 1 34.28 145 ARG B C 1
ATOM 6648 O O . ARG B 1 145 ? 31.016 -1.39 -12.805 1 34.28 145 ARG B O 1
ATOM 6655 N N . THR B 1 146 ? 32.719 -1.667 -11.258 1 36.84 146 THR B N 1
ATOM 6656 C CA . THR B 1 146 ? 31.938 -2.58 -10.422 1 36.84 146 THR B CA 1
ATOM 6657 C C . THR B 1 146 ? 31.172 -1.813 -9.352 1 36.84 146 THR B C 1
ATOM 6659 O O . THR B 1 146 ? 31.719 -1.451 -8.312 1 36.84 146 THR B O 1
ATOM 6662 N N . PRO B 1 147 ? 30.422 -0.879 -9.586 1 37.91 147 PRO B N 1
ATOM 6663 C CA . PRO B 1 147 ? 29.719 -0.187 -8.508 1 37.91 147 PRO B CA 1
ATOM 6664 C C . PRO B 1 147 ? 29.094 -1.149 -7.5 1 37.91 147 PRO B C 1
ATOM 6666 O O . PRO B 1 147 ? 28.531 -2.182 -7.887 1 37.91 147 PRO B O 1
ATOM 6669 N N . LEU B 1 148 ? 29.75 -1.32 -6.406 1 38.78 148 LEU B N 1
ATOM 6670 C CA . LEU B 1 148 ? 29.078 -2.127 -5.398 1 38.78 148 LEU B CA 1
ATOM 6671 C C . LEU B 1 148 ? 27.562 -1.893 -5.438 1 38.78 148 LEU B C 1
ATOM 6673 O O . LEU B 1 148 ? 26.781 -2.756 -5.023 1 38.78 148 LEU B O 1
ATOM 6677 N N . VAL B 1 149 ? 27.234 -0.548 -5.547 1 43.09 149 VAL B N 1
ATOM 6678 C CA . VAL B 1 149 ? 25.812 -0.246 -5.719 1 43.09 149 VAL B CA 1
ATOM 6679 C C . VAL B 1 149 ? 25.453 -0.345 -7.199 1 43.09 149 VAL B C 1
ATOM 6681 O O . VAL B 1 149 ? 26.109 0.25 -8.055 1 43.09 149 VAL B O 1
ATOM 6684 N N . PRO B 1 150 ? 24.906 -1.412 -7.742 1 43.75 150 PRO B N 1
ATOM 6685 C CA . PRO B 1 150 ? 24.547 -1.588 -9.148 1 43.75 150 PRO B CA 1
ATOM 6686 C C . PRO B 1 150 ? 24.156 -0.276 -9.828 1 43.75 150 PRO B C 1
ATOM 6688 O O . PRO B 1 150 ? 23.516 0.574 -9.211 1 43.75 150 PRO B O 1
ATOM 6691 N N . ARG B 1 151 ? 24.891 0.078 -10.875 1 46.03 151 ARG B N 1
ATOM 6692 C CA . ARG B 1 151 ? 24.594 1.268 -11.664 1 46.03 151 ARG B CA 1
ATOM 6693 C C . ARG B 1 151 ? 23.125 1.274 -12.102 1 46.03 151 ARG B C 1
ATOM 6695 O O . ARG B 1 151 ? 22.531 0.215 -12.305 1 46.03 151 ARG B O 1
ATOM 6702 N N . VAL B 1 152 ? 22.391 2.365 -12.141 1 49.81 152 VAL B N 1
ATOM 6703 C CA . VAL B 1 152 ? 21.031 2.734 -12.5 1 49.81 152 VAL B CA 1
ATOM 6704 C C . VAL B 1 152 ? 20.641 2.057 -13.812 1 49.81 152 VAL B C 1
ATOM 6706 O O . VAL B 1 152 ? 19.531 1.535 -13.938 1 49.81 152 VAL B O 1
ATOM 6709 N N . GLU B 1 153 ? 21.484 2.037 -14.922 1 47.69 153 GLU B N 1
ATOM 6710 C CA . GLU B 1 153 ? 21.016 1.663 -16.25 1 47.69 153 GLU B CA 1
ATOM 6711 C C . GLU B 1 153 ? 20.938 0.147 -16.406 1 47.69 153 GLU B C 1
ATOM 6713 O O . GLU B 1 153 ? 20.109 -0.366 -17.156 1 47.69 153 GLU B O 1
ATOM 6718 N N . ALA B 1 154 ? 21.906 -0.381 -15.82 1 54.75 154 ALA B N 1
ATOM 6719 C CA . ALA B 1 154 ? 21.969 -1.821 -16.047 1 54.75 154 ALA B CA 1
ATOM 6720 C C . ALA B 1 154 ? 21.953 -2.59 -14.734 1 54.75 154 ALA B C 1
ATOM 6722 O O . ALA B 1 154 ? 22.719 -3.537 -14.547 1 54.75 154 ALA B O 1
ATOM 6723 N N . TRP B 1 155 ? 21.234 -2.049 -13.844 1 55.5 155 TRP B N 1
ATOM 6724 C CA . TRP B 1 155 ? 21.219 -2.602 -12.492 1 55.5 155 TRP B CA 1
ATOM 6725 C C . TRP B 1 155 ? 20.844 -4.078 -12.516 1 55.5 155 TRP B C 1
ATOM 6727 O O . TRP B 1 155 ? 21.422 -4.887 -11.789 1 55.5 155 TRP B O 1
ATOM 6737 N N . PHE B 1 156 ? 19.969 -4.293 -13.43 1 60.56 156 PHE B N 1
ATOM 6738 C CA . PHE B 1 156 ? 19.516 -5.676 -13.516 1 60.56 156 PHE B CA 1
ATOM 6739 C C . PHE B 1 156 ? 20.609 -6.582 -14.055 1 60.56 156 PHE B C 1
ATOM 6741 O O . PHE B 1 156 ? 20.875 -7.652 -13.5 1 60.56 156 PHE B O 1
ATOM 6748 N N . ARG B 1 157 ? 21.219 -6.078 -15.039 1 60.12 157 ARG B N 1
ATOM 6749 C CA . ARG B 1 157 ? 22.281 -6.875 -15.648 1 60.12 157 ARG B CA 1
ATOM 6750 C C . ARG B 1 157 ? 23.484 -6.988 -14.727 1 60.12 157 ARG B C 1
ATOM 6752 O O . ARG B 1 157 ? 24.109 -8.047 -14.648 1 60.12 157 ARG B O 1
ATOM 6759 N N . ASP B 1 158 ? 23.641 -5.938 -14.031 1 60.12 158 ASP B N 1
ATOM 6760 C CA . ASP B 1 158 ? 24.797 -5.922 -13.141 1 60.12 158 ASP B CA 1
ATOM 6761 C C . ASP B 1 158 ? 24.578 -6.836 -11.938 1 60.12 158 ASP B C 1
ATOM 6763 O O . ASP B 1 158 ? 25.516 -7.512 -11.492 1 60.12 158 ASP B O 1
ATOM 6767 N N . THR B 1 159 ? 23.359 -6.816 -11.555 1 59.09 159 THR B N 1
ATOM 6768 C CA . THR B 1 159 ? 23.094 -7.68 -10.414 1 59.09 159 THR B CA 1
ATOM 6769 C C . THR B 1 159 ? 23.109 -9.148 -10.828 1 59.09 159 THR B C 1
ATOM 6771 O O . THR B 1 159 ? 23.578 -10.008 -10.086 1 59.09 159 THR B O 1
ATOM 6774 N N . LEU B 1 160 ? 22.703 -9.367 -12.07 1 65.12 160 LEU B N 1
ATOM 6775 C CA . LEU B 1 160 ? 22.734 -10.727 -12.594 1 65.12 160 LEU B CA 1
ATOM 6776 C C . LEU B 1 160 ? 24.156 -11.203 -12.797 1 65.12 160 LEU B C 1
ATOM 6778 O O . LEU B 1 160 ? 24.453 -12.391 -12.648 1 65.12 160 LEU B O 1
ATOM 6782 N N . LYS B 1 161 ? 24.984 -10.266 -13.109 1 64.19 161 LYS B N 1
ATOM 6783 C CA . LYS B 1 161 ? 26.391 -10.602 -13.312 1 64.19 161 LYS B CA 1
ATOM 6784 C C . LYS B 1 161 ? 27.062 -10.984 -12 1 64.19 161 LYS B C 1
ATOM 6786 O O . LYS B 1 161 ? 27.969 -11.812 -11.977 1 64.19 161 LYS B O 1
ATOM 6791 N N . LEU B 1 162 ? 26.531 -10.383 -10.961 1 61.16 162 LEU B N 1
ATOM 6792 C CA . LEU B 1 162 ? 27.094 -10.695 -9.648 1 61.16 162 LEU B CA 1
ATOM 6793 C C . LEU B 1 162 ? 26.781 -12.133 -9.258 1 61.16 162 LEU B C 1
ATOM 6795 O O . LEU B 1 162 ? 27.578 -12.773 -8.562 1 61.16 162 LEU B O 1
ATOM 6799 N N . SER B 1 163 ? 25.672 -12.633 -9.758 1 68.31 163 SER B N 1
ATOM 6800 C CA . SER B 1 163 ? 25.266 -13.992 -9.414 1 68.31 163 SER B CA 1
ATOM 6801 C C . SER B 1 163 ? 25.344 -14.914 -10.625 1 68.31 163 SER B C 1
ATOM 6803 O O . SER B 1 163 ? 24.625 -15.914 -10.711 1 68.31 163 SER B O 1
ATOM 6805 N N . ARG B 1 164 ? 26.234 -14.656 -11.586 1 73.75 164 ARG B N 1
ATOM 6806 C CA . ARG B 1 164 ? 26.297 -15.398 -12.836 1 73.75 164 ARG B CA 1
ATOM 6807 C C . ARG B 1 164 ? 26.672 -16.859 -12.586 1 73.75 164 ARG B C 1
ATOM 6809 O O . ARG B 1 164 ? 26.172 -17.766 -13.25 1 73.75 164 ARG B O 1
ATOM 6816 N N . TRP B 1 165 ? 27.5 -17.016 -11.555 1 75.31 165 TRP B N 1
ATOM 6817 C CA . TRP B 1 165 ? 27.953 -18.375 -11.289 1 75.31 165 TRP B CA 1
ATOM 6818 C C . TRP B 1 165 ? 26.812 -19.234 -10.742 1 75.31 165 TRP B C 1
ATOM 6820 O O . TRP B 1 165 ? 26.688 -20.406 -11.086 1 75.31 165 TRP B O 1
ATOM 6830 N N . LEU B 1 166 ? 26.047 -18.578 -10.031 1 77.44 166 LEU B N 1
ATOM 6831 C CA . LEU B 1 166 ? 24.922 -19.312 -9.469 1 77.44 166 LEU B CA 1
ATOM 6832 C C . LEU B 1 166 ? 23.906 -19.641 -10.547 1 77.44 166 LEU B C 1
ATOM 6834 O O . LEU B 1 166 ? 23.344 -20.75 -10.555 1 77.44 166 LEU B O 1
ATOM 6838 N N . TYR B 1 167 ? 23.828 -18.828 -11.531 1 77.5 167 TYR B N 1
ATOM 6839 C CA . TYR B 1 167 ? 22.891 -19.078 -12.617 1 77.5 167 TYR B CA 1
ATOM 6840 C C . TYR B 1 167 ? 23.438 -20.125 -13.578 1 77.5 167 TYR B C 1
ATOM 6842 O O . TYR B 1 167 ? 22.688 -20.953 -14.094 1 77.5 167 TYR B O 1
ATOM 6850 N N . THR B 1 168 ? 24.719 -20.172 -13.781 1 81.19 168 THR B N 1
ATOM 6851 C CA . THR B 1 168 ? 25.312 -21.172 -14.648 1 81.19 168 THR B CA 1
ATOM 6852 C C . THR B 1 168 ? 25.203 -22.562 -14.023 1 81.19 168 THR B C 1
ATOM 6854 O O . THR B 1 168 ? 24.969 -23.547 -14.719 1 81.19 168 THR B O 1
ATOM 6857 N N . ASP B 1 169 ? 25.312 -22.484 -12.703 1 82 169 ASP B N 1
ATOM 6858 C CA . ASP B 1 169 ? 25.172 -23.75 -11.992 1 82 169 ASP B CA 1
ATOM 6859 C C . ASP B 1 169 ? 23.734 -24.266 -12.086 1 82 169 ASP B C 1
ATOM 6861 O O . ASP B 1 169 ? 23.5 -25.469 -12.172 1 82 169 ASP B O 1
ATOM 6865 N N . ALA B 1 170 ? 22.891 -23.344 -12.086 1 80.75 170 ALA B N 1
ATOM 6866 C CA . ALA B 1 170 ? 21.5 -23.75 -12.195 1 80.75 170 ALA B CA 1
ATOM 6867 C C . ALA B 1 170 ? 21.172 -24.266 -13.594 1 80.75 170 ALA B C 1
ATOM 6869 O O . ALA B 1 170 ? 20.406 -25.219 -13.75 1 80.75 170 ALA B O 1
ATOM 6870 N N . VAL B 1 171 ? 21.828 -23.781 -14.617 1 81.94 171 VAL B N 1
ATOM 6871 C CA . VAL B 1 171 ? 21.625 -24.234 -15.984 1 81.94 171 VAL B CA 1
ATOM 6872 C C . VAL B 1 171 ? 22.219 -25.625 -16.172 1 81.94 171 VAL B C 1
ATOM 6874 O O . VAL B 1 171 ? 21.625 -26.5 -16.812 1 81.94 171 VAL B O 1
ATOM 6877 N N . LEU B 1 172 ? 23.297 -25.797 -15.531 1 83.62 172 LEU B N 1
ATOM 6878 C CA . LEU B 1 172 ? 23.953 -27.109 -15.594 1 83.62 172 LEU B CA 1
ATOM 6879 C C . LEU B 1 172 ? 23.109 -28.156 -14.875 1 83.62 172 LEU B C 1
ATOM 6881 O O . LEU B 1 172 ? 22.984 -29.297 -15.352 1 83.62 172 LEU B O 1
ATOM 6885 N N . ALA B 1 173 ? 22.625 -27.703 -13.789 1 84.88 173 ALA B N 1
ATOM 6886 C CA . ALA B 1 173 ? 21.766 -28.625 -13.055 1 84.88 173 ALA B CA 1
ATOM 6887 C C . ALA B 1 173 ? 20.516 -28.953 -13.859 1 84.88 173 ALA B C 1
ATOM 6889 O O . ALA B 1 173 ? 20.047 -30.094 -13.852 1 84.88 173 ALA B O 1
ATOM 6890 N N . SER B 1 174 ? 20.031 -28.016 -14.594 1 83.62 174 SER B N 1
ATOM 6891 C CA . SER B 1 174 ? 18.844 -28.25 -15.414 1 83.62 174 SER B CA 1
ATOM 6892 C C . SER B 1 174 ? 19.141 -29.203 -16.562 1 83.62 174 SER B C 1
ATOM 6894 O O . SER B 1 174 ? 18.312 -30.031 -16.922 1 83.62 174 SER B O 1
ATOM 6896 N N . LEU B 1 175 ? 20.312 -29.125 -17.094 1 83.06 175 LEU B N 1
ATOM 6897 C CA . LEU B 1 175 ? 20.734 -30.047 -18.156 1 83.06 175 LEU B CA 1
ATOM 6898 C C . LEU B 1 175 ? 20.828 -31.469 -17.641 1 83.06 175 LEU B C 1
ATOM 6900 O O . LEU B 1 175 ? 20.328 -32.406 -18.297 1 83.06 175 LEU B O 1
ATOM 6904 N N . LEU B 1 176 ? 21.375 -31.547 -16.531 1 86.56 176 LEU B N 1
ATOM 6905 C CA . LEU B 1 176 ? 21.516 -32.875 -15.938 1 86.56 176 LEU B CA 1
ATOM 6906 C C . LEU B 1 176 ? 20.172 -33.469 -15.562 1 86.56 176 LEU B C 1
ATOM 6908 O O . LEU B 1 176 ? 19.938 -34.656 -15.719 1 86.56 176 LEU B O 1
ATOM 6912 N N . ILE B 1 177 ? 19.281 -32.625 -15.117 1 86.19 177 ILE B N 1
ATOM 6913 C CA . ILE B 1 177 ? 17.938 -33.062 -14.734 1 86.19 177 ILE B CA 1
ATOM 6914 C C . ILE B 1 177 ? 17.188 -33.562 -15.969 1 86.19 177 ILE B C 1
ATOM 6916 O O . ILE B 1 177 ? 16.547 -34.625 -15.938 1 86.19 177 ILE B O 1
ATOM 6920 N N . ASN B 1 178 ? 17.359 -32.844 -17.047 1 82.38 178 ASN B N 1
ATOM 6921 C CA . ASN B 1 178 ? 16.672 -33.219 -18.266 1 82.38 178 ASN B CA 1
ATOM 6922 C C . ASN B 1 178 ? 17.281 -34.5 -18.875 1 82.38 178 ASN B C 1
ATOM 6924 O O . ASN B 1 178 ? 16.562 -35.312 -19.438 1 82.38 178 ASN B O 1
ATOM 6928 N N . LEU B 1 179 ? 18.5 -34.688 -18.672 1 83.62 179 LEU B N 1
ATOM 6929 C CA . LEU B 1 179 ? 19.156 -35.875 -19.156 1 83.62 179 LEU B CA 1
ATOM 6930 C C . LEU B 1 179 ? 18.719 -37.094 -18.344 1 83.62 179 LEU B C 1
ATOM 6932 O O . LEU B 1 179 ? 18.484 -38.188 -18.906 1 83.62 179 LEU B O 1
ATOM 6936 N N . LEU B 1 180 ? 18.625 -36.812 -17.109 1 85.06 180 LEU B N 1
ATOM 6937 C CA . LEU B 1 180 ? 18.188 -37.875 -16.234 1 85.06 180 LEU B CA 1
ATOM 6938 C C . LEU B 1 180 ? 16.703 -38.188 -16.438 1 85.06 180 LEU B C 1
ATOM 6940 O O . LEU B 1 180 ? 16.25 -39.312 -16.156 1 85.06 180 LEU B O 1
ATOM 6944 N N . GLY B 1 181 ? 15.992 -37.188 -16.906 1 80.69 181 GLY B N 1
ATOM 6945 C CA . GLY B 1 181 ? 14.578 -37.375 -17.219 1 80.69 181 GLY B CA 1
ATOM 6946 C C . GLY B 1 181 ? 14.344 -38.344 -18.359 1 80.69 181 GLY B C 1
ATOM 6947 O O . GLY B 1 181 ? 13.266 -38.906 -18.484 1 80.69 181 GLY B O 1
ATOM 6948 N N . LEU B 1 182 ? 15.398 -38.625 -19.125 1 83.81 182 LEU B N 1
ATOM 6949 C CA . LEU B 1 182 ? 15.328 -39.562 -20.25 1 83.81 182 LEU B CA 1
ATOM 6950 C C . LEU B 1 182 ? 15.391 -41 -19.75 1 83.81 182 LEU B C 1
ATOM 6952 O O . LEU B 1 182 ? 15.039 -41.938 -20.484 1 83.81 182 LEU B O 1
ATOM 6956 N N . MET B 1 183 ? 15.734 -41.125 -18.516 1 85.38 183 MET B N 1
ATOM 6957 C CA . MET B 1 183 ? 15.977 -42.469 -17.969 1 85.38 183 MET B CA 1
ATOM 6958 C C . MET B 1 183 ? 14.672 -43.25 -17.828 1 85.38 183 MET B C 1
ATOM 6960 O O . MET B 1 183 ? 14.641 -44.469 -18.062 1 85.38 183 MET B O 1
ATOM 6964 N N . VAL B 1 184 ? 13.586 -42.531 -17.625 1 83.56 184 VAL B N 1
ATOM 6965 C CA . VAL B 1 184 ? 12.328 -43.219 -17.375 1 83.56 184 VAL B CA 1
ATOM 6966 C C . VAL B 1 184 ? 11.789 -43.812 -18.656 1 83.56 184 VAL B C 1
ATOM 6968 O O . VAL B 1 184 ? 11.531 -45.031 -18.734 1 83.56 184 VAL B O 1
ATOM 6971 N N . PRO B 1 185 ? 11.711 -43.062 -19.688 1 83.38 185 PRO B N 1
ATOM 6972 C CA . PRO B 1 185 ? 11.242 -43.656 -20.938 1 83.38 185 PRO B CA 1
ATOM 6973 C C . PRO B 1 185 ? 12.164 -44.75 -21.453 1 83.38 185 PRO B C 1
ATOM 6975 O O . PRO B 1 185 ? 11.688 -45.75 -22 1 83.38 185 PRO B O 1
ATOM 6978 N N . LEU B 1 186 ? 13.453 -44.625 -21.266 1 84 186 LEU B N 1
ATOM 6979 C CA . LEU B 1 186 ? 14.391 -45.656 -21.703 1 84 186 LEU B CA 1
ATOM 6980 C C . LEU B 1 186 ? 14.234 -46.938 -20.875 1 84 186 LEU B C 1
ATOM 6982 O O . LEU B 1 186 ? 14.383 -48.031 -21.391 1 84 186 LEU B O 1
ATOM 6986 N N . PHE B 1 187 ? 13.977 -46.812 -19.625 1 85.94 187 PHE B N 1
ATOM 6987 C CA . PHE B 1 187 ? 13.703 -47.938 -18.75 1 85.94 187 PHE B CA 1
ATOM 6988 C C . PHE B 1 187 ? 12.469 -48.688 -19.203 1 85.94 187 PHE B C 1
ATOM 6990 O O . PHE B 1 187 ? 12.484 -49.938 -19.281 1 85.94 187 PHE B O 1
ATOM 6997 N N . VAL B 1 188 ? 11.484 -47.906 -19.531 1 82.25 188 VAL B N 1
ATOM 6998 C CA . VAL B 1 188 ? 10.242 -48.531 -19.969 1 82.25 188 VAL B CA 1
ATOM 6999 C C . VAL B 1 188 ? 10.469 -49.25 -21.297 1 82.25 188 VAL B C 1
ATOM 7001 O O . VAL B 1 188 ? 10 -50.375 -21.484 1 82.25 188 VAL B O 1
ATOM 7004 N N . MET B 1 189 ? 11.25 -48.688 -22.172 1 83.38 189 MET B N 1
ATOM 7005 C CA . MET B 1 189 ? 11.539 -49.281 -23.469 1 83.38 189 MET B CA 1
ATOM 7006 C C . MET B 1 189 ? 12.328 -50.594 -23.312 1 83.38 189 MET B C 1
ATOM 7008 O O . MET B 1 189 ? 11.961 -51.625 -23.891 1 83.38 189 MET B O 1
ATOM 7012 N N . GLN B 1 190 ? 13.328 -50.562 -22.484 1 84 190 GLN B N 1
ATOM 7013 C CA . GLN B 1 190 ? 14.172 -51.719 -22.297 1 84 190 GLN B CA 1
ATOM 7014 C C . GLN B 1 190 ? 13.422 -52.844 -21.594 1 84 190 GLN B C 1
ATOM 7016 O O . GLN B 1 190 ? 13.641 -54.031 -21.875 1 84 190 GLN B O 1
ATOM 7021 N N . THR B 1 191 ? 12.625 -52.438 -20.719 1 84.44 191 THR B N 1
ATOM 7022 C CA . THR B 1 191 ? 11.859 -53.438 -19.969 1 84.44 191 THR B CA 1
ATOM 7023 C C . THR B 1 191 ? 10.875 -54.156 -20.891 1 84.44 191 THR B C 1
ATOM 7025 O O . THR B 1 191 ? 10.766 -55.375 -20.859 1 84.44 191 THR B O 1
ATOM 7028 N N . TYR B 1 192 ? 10.242 -53.438 -21.781 1 81 192 TYR B N 1
ATOM 7029 C CA . TYR B 1 192 ? 9.227 -54.031 -22.641 1 81 192 TYR B CA 1
ATOM 7030 C C . TYR B 1 192 ? 9.859 -54.781 -23.812 1 81 192 TYR B C 1
ATOM 7032 O O . TYR B 1 192 ? 9.359 -55.844 -24.234 1 81 192 TYR B O 1
ATOM 7040 N N . ASP B 1 193 ? 10.883 -54.281 -24.281 1 81.69 193 ASP B N 1
ATOM 7041 C CA . ASP B 1 193 ? 11.461 -54.844 -25.484 1 81.69 193 ASP B CA 1
ATOM 7042 C C . ASP B 1 193 ? 12.391 -56.031 -25.141 1 81.69 193 ASP B C 1
ATOM 7044 O O . ASP B 1 193 ? 12.461 -57 -25.875 1 81.69 193 ASP B O 1
ATOM 7048 N N . ARG B 1 194 ? 13.047 -55.938 -24 1 81.31 194 ARG B N 1
ATOM 7049 C CA . ARG B 1 194 ? 14.078 -56.938 -23.75 1 81.31 194 ARG B CA 1
ATOM 7050 C C . ARG B 1 194 ? 13.727 -57.781 -22.531 1 81.31 194 ARG B C 1
ATOM 7052 O O . ARG B 1 194 ? 13.875 -59 -22.562 1 81.31 194 ARG B O 1
ATOM 7059 N N . VAL B 1 195 ? 13.172 -57.219 -21.594 1 79.88 195 VAL B N 1
ATOM 7060 C CA . VAL B 1 195 ? 13.008 -57.938 -20.328 1 79.88 195 VAL B CA 1
ATOM 7061 C C . VAL B 1 195 ? 11.773 -58.844 -20.391 1 79.88 195 VAL B C 1
ATOM 7063 O O . VAL B 1 195 ? 11.82 -60 -19.984 1 79.88 195 VAL B O 1
ATOM 7066 N N . VAL B 1 196 ? 10.703 -58.375 -20.906 1 75.94 196 VAL B N 1
ATOM 7067 C CA . VAL B 1 196 ? 9.438 -59.094 -20.891 1 75.94 196 VAL B CA 1
ATOM 7068 C C . VAL B 1 196 ? 9.531 -60.312 -21.812 1 75.94 196 VAL B C 1
ATOM 7070 O O . VAL B 1 196 ? 9.227 -61.438 -21.406 1 75.94 196 VAL B O 1
ATOM 7073 N N . PRO B 1 197 ? 10.062 -60.062 -23.031 1 76.88 197 PRO B N 1
ATOM 7074 C CA . PRO B 1 197 ? 10.094 -61.219 -23.922 1 76.88 197 PRO B CA 1
ATOM 7075 C C . PRO B 1 197 ? 11.125 -62.25 -23.5 1 76.88 197 PRO B C 1
ATOM 7077 O O . PRO B 1 197 ? 10.891 -63.469 -23.656 1 76.88 197 PRO B O 1
ATOM 7080 N N . ASN B 1 198 ? 12.219 -61.812 -22.875 1 79.31 198 ASN B N 1
ATOM 7081 C CA . ASN B 1 198 ? 13.297 -62.719 -22.516 1 79.31 198 ASN B CA 1
ATOM 7082 C C . ASN B 1 198 ? 13.195 -63.156 -21.062 1 79.31 198 ASN B C 1
ATOM 7084 O O . ASN B 1 198 ? 13.992 -63.969 -20.609 1 79.31 198 ASN B O 1
ATOM 7088 N N . GLN B 1 199 ? 12.117 -62.781 -20.375 1 81.12 199 GLN B N 1
ATOM 7089 C CA . GLN B 1 199 ? 11.914 -63.062 -18.953 1 81.12 199 GLN B CA 1
ATOM 7090 C C . GLN B 1 199 ? 13.195 -62.875 -18.156 1 81.12 199 GLN B C 1
ATOM 7092 O O . GLN B 1 199 ? 13.578 -63.719 -17.344 1 81.12 199 GLN B O 1
ATOM 7097 N N . ALA B 1 200 ? 13.953 -61.906 -18.547 1 84.81 200 ALA B N 1
ATOM 7098 C CA . ALA B 1 200 ? 15.234 -61.562 -17.906 1 84.81 200 ALA B CA 1
ATOM 7099 C C . ALA B 1 200 ? 15.031 -60.781 -16.641 1 84.81 200 ALA B C 1
ATOM 7101 O O . ALA B 1 200 ? 15.195 -59.531 -16.641 1 84.81 200 ALA B O 1
ATOM 7102 N N . THR B 1 201 ? 14.789 -61.469 -15.5 1 85.81 201 THR B N 1
ATOM 7103 C CA . THR B 1 201 ? 14.484 -60.781 -14.242 1 85.81 201 THR B CA 1
ATOM 7104 C C . THR B 1 201 ? 15.719 -60.094 -13.688 1 85.81 201 THR B C 1
ATOM 7106 O O . THR B 1 201 ? 15.609 -59.031 -13.031 1 85.81 201 THR B O 1
ATOM 7109 N N . ALA B 1 202 ? 16.922 -60.625 -14 1 87.56 202 ALA B N 1
ATOM 7110 C CA . ALA B 1 202 ? 18.156 -60 -13.531 1 87.56 202 ALA B CA 1
ATOM 7111 C C . ALA B 1 202 ? 18.344 -58.625 -14.172 1 87.56 202 ALA B C 1
ATOM 7113 O O . ALA B 1 202 ? 18.719 -57.656 -13.492 1 87.56 202 ALA B O 1
ATOM 7114 N N . THR B 1 203 ? 18.078 -58.594 -15.453 1 85.81 203 THR B N 1
ATOM 7115 C CA . THR B 1 203 ? 18.203 -57.312 -16.172 1 85.81 203 THR B CA 1
ATOM 7116 C C . THR B 1 203 ? 17.188 -56.312 -15.648 1 85.81 203 THR B C 1
ATOM 7118 O O . THR B 1 203 ? 17.453 -55.094 -15.602 1 85.81 203 THR B O 1
ATOM 7121 N N . LEU B 1 204 ? 16.047 -56.812 -15.242 1 89.25 204 LEU B N 1
ATOM 7122 C CA . LEU B 1 204 ? 15.016 -55.938 -14.703 1 89.25 204 LEU B CA 1
ATOM 7123 C C . LEU B 1 204 ? 15.5 -55.25 -13.43 1 89.25 204 LEU B C 1
ATOM 7125 O O . LEU B 1 204 ? 15.328 -54.031 -13.273 1 89.25 204 LEU B O 1
ATOM 7129 N N . TRP B 1 205 ? 16.125 -55.938 -12.539 1 90.25 205 TRP B N 1
ATOM 7130 C CA . TRP B 1 205 ? 16.562 -55.375 -11.273 1 90.25 205 TRP B CA 1
ATOM 7131 C C . TRP B 1 205 ? 17.75 -54.438 -11.477 1 90.25 205 TRP B C 1
ATOM 7133 O O . TRP B 1 205 ? 17.891 -53.438 -10.773 1 90.25 205 TRP B O 1
ATOM 7143 N N . VAL B 1 206 ? 18.625 -54.75 -12.453 1 89.31 206 VAL B N 1
ATOM 7144 C CA . VAL B 1 206 ? 19.734 -53.844 -12.75 1 89.31 206 VAL B CA 1
ATOM 7145 C C . VAL B 1 206 ? 19.219 -52.5 -13.273 1 89.31 206 VAL B C 1
ATOM 7147 O O . VAL B 1 206 ? 19.672 -51.438 -12.859 1 89.31 206 VAL B O 1
ATOM 7150 N N . LEU B 1 207 ? 18.25 -52.562 -14.141 1 89.88 207 LEU B N 1
ATOM 7151 C CA . LEU B 1 207 ? 17.672 -51.344 -14.688 1 89.88 207 LEU B CA 1
ATOM 7152 C C . LEU B 1 207 ? 16.891 -50.594 -13.617 1 89.88 207 LEU B C 1
ATOM 7154 O O . LEU B 1 207 ? 16.922 -49.344 -13.586 1 89.88 207 LEU B O 1
ATOM 7158 N N . ALA B 1 208 ? 16.203 -51.312 -12.766 1 91.06 208 ALA B N 1
ATOM 7159 C CA . ALA B 1 208 ? 15.414 -50.688 -11.703 1 91.06 208 ALA B CA 1
ATOM 7160 C C . ALA B 1 208 ? 16.328 -49.969 -10.711 1 91.06 208 ALA B C 1
ATOM 7162 O O . ALA B 1 208 ? 16.016 -48.875 -10.273 1 91.06 208 ALA B O 1
ATOM 7163 N N . ILE B 1 209 ? 17.391 -50.594 -10.352 1 91.81 209 ILE B N 1
ATOM 7164 C CA . ILE B 1 209 ? 18.328 -49.969 -9.43 1 91.81 209 ILE B CA 1
ATOM 7165 C C . ILE B 1 209 ? 18.969 -48.75 -10.094 1 91.81 209 ILE B C 1
ATOM 7167 O O . ILE B 1 209 ? 19.172 -47.719 -9.445 1 91.81 209 ILE B O 1
ATOM 7171 N N . GLY B 1 210 ? 19.359 -48.875 -11.336 1 89.12 210 GLY B N 1
ATOM 7172 C CA . GLY B 1 210 ? 19.875 -47.75 -12.07 1 89.12 210 GLY B CA 1
ATOM 7173 C C . GLY B 1 210 ? 18.906 -46.562 -12.117 1 89.12 210 GLY B C 1
ATOM 7174 O O . GLY B 1 210 ? 19.297 -45.406 -11.953 1 89.12 210 GLY B O 1
ATOM 7175 N N . LEU B 1 211 ? 17.641 -46.875 -12.375 1 90.06 211 LEU B N 1
ATOM 7176 C CA . LEU B 1 211 ? 16.625 -45.844 -12.43 1 90.06 211 LEU B CA 1
ATOM 7177 C C . LEU B 1 211 ? 16.422 -45.188 -11.055 1 90.06 211 LEU B C 1
ATOM 7179 O O . LEU B 1 211 ? 16.203 -44 -10.953 1 90.06 211 LEU B O 1
ATOM 7183 N N . PHE B 1 212 ? 16.469 -46.031 -9.992 1 91.5 212 PHE B N 1
ATOM 7184 C CA . PHE B 1 212 ? 16.312 -45.5 -8.641 1 91.5 212 PHE B CA 1
ATOM 7185 C C . PHE B 1 212 ? 17.438 -44.531 -8.289 1 91.5 212 PHE B C 1
ATOM 7187 O O . PHE B 1 212 ? 17.188 -43.469 -7.73 1 91.5 212 PHE B O 1
ATOM 7194 N N . ILE B 1 213 ? 18.609 -44.875 -8.625 1 91.56 213 ILE B N 1
ATOM 7195 C CA . ILE B 1 213 ? 19.766 -44.031 -8.367 1 91.56 213 ILE B CA 1
ATOM 7196 C C . ILE B 1 213 ? 19.641 -42.75 -9.203 1 91.56 213 ILE B C 1
ATOM 7198 O O . ILE B 1 213 ? 19.906 -41.656 -8.719 1 91.56 213 ILE B O 1
ATOM 7202 N N . GLY B 1 214 ? 19.219 -42.906 -10.43 1 90.69 214 GLY B N 1
ATOM 7203 C CA . GLY B 1 214 ? 19.031 -41.75 -11.297 1 90.69 214 GLY B CA 1
ATOM 7204 C C . GLY B 1 214 ? 17.969 -40.781 -10.789 1 90.69 214 GLY B C 1
ATOM 7205 O O . GLY B 1 214 ? 18.172 -39.594 -10.766 1 90.69 214 GLY B O 1
ATOM 7206 N N . THR B 1 215 ? 16.891 -41.312 -10.367 1 89.56 215 THR B N 1
ATOM 7207 C CA . THR B 1 215 ? 15.797 -40.5 -9.883 1 89.56 215 THR B CA 1
ATOM 7208 C C . THR B 1 215 ? 16.156 -39.844 -8.547 1 89.56 215 THR B C 1
ATOM 7210 O O . THR B 1 215 ? 15.742 -38.719 -8.266 1 89.56 215 THR B O 1
ATOM 7213 N N . ALA B 1 216 ? 16.844 -40.562 -7.715 1 91.62 216 ALA B N 1
ATOM 7214 C CA . ALA B 1 216 ? 17.312 -39.969 -6.461 1 91.62 216 ALA B CA 1
ATOM 7215 C C . ALA B 1 216 ? 18.266 -38.812 -6.715 1 91.62 216 ALA B C 1
ATOM 7217 O O . ALA B 1 216 ? 18.188 -37.781 -6.031 1 91.62 216 ALA B O 1
ATOM 7218 N N . PHE B 1 217 ? 19.125 -39.062 -7.641 1 91.31 217 PHE B N 1
ATOM 7219 C CA . PHE B 1 217 ? 20.031 -37.969 -8.016 1 91.31 217 PHE B CA 1
ATOM 7220 C C . PHE B 1 217 ? 19.281 -36.812 -8.633 1 91.31 217 PHE B C 1
ATOM 7222 O O . PHE B 1 217 ? 19.641 -35.656 -8.422 1 91.31 217 PHE B O 1
ATOM 7229 N N . GLU B 1 218 ? 18.266 -37.125 -9.375 1 90.06 218 GLU B N 1
ATOM 7230 C CA . GLU B 1 218 ? 17.422 -36.094 -9.953 1 90.06 218 GLU B CA 1
ATOM 7231 C C . GLU B 1 218 ? 16.766 -35.25 -8.859 1 90.06 218 GLU B C 1
ATOM 7233 O O . GLU B 1 218 ? 16.688 -34.031 -8.977 1 90.06 218 GLU B O 1
ATOM 7238 N N . LEU B 1 219 ? 16.328 -35.906 -7.852 1 89.56 219 LEU B N 1
ATOM 7239 C CA . LEU B 1 219 ? 15.727 -35.219 -6.719 1 89.56 219 LEU B CA 1
ATOM 7240 C C . LEU B 1 219 ? 16.75 -34.281 -6.062 1 89.56 219 LEU B C 1
ATOM 7242 O O . LEU B 1 219 ? 16.438 -33.125 -5.793 1 89.56 219 LEU B O 1
ATOM 7246 N N . LEU B 1 220 ? 17.906 -34.781 -5.875 1 91.38 220 LEU B N 1
ATOM 7247 C CA . LEU B 1 220 ? 18.953 -34 -5.238 1 91.38 220 LEU B CA 1
ATOM 7248 C C . LEU B 1 220 ? 19.312 -32.781 -6.094 1 91.38 220 LEU B C 1
ATOM 7250 O O . LEU B 1 220 ? 19.5 -31.672 -5.57 1 91.38 220 LEU B O 1
ATOM 7254 N N . LEU B 1 221 ? 19.391 -33 -7.332 1 89.69 221 LEU B N 1
ATOM 7255 C CA . LEU B 1 221 ? 19.75 -31.906 -8.234 1 89.69 221 LEU B CA 1
ATOM 7256 C C . LEU B 1 221 ? 18.641 -30.875 -8.312 1 89.69 221 LEU B C 1
ATOM 7258 O O . LEU B 1 221 ? 18.906 -29.672 -8.43 1 89.69 221 LEU B O 1
ATOM 7262 N N . ARG B 1 222 ? 17.406 -31.297 -8.289 1 88.44 222 ARG B N 1
ATOM 7263 C CA . ARG B 1 222 ? 16.281 -30.375 -8.352 1 88.44 222 ARG B CA 1
ATOM 7264 C C . ARG B 1 222 ? 16.234 -29.484 -7.105 1 88.44 222 ARG B C 1
ATOM 7266 O O . ARG B 1 222 ? 15.977 -28.297 -7.207 1 88.44 222 ARG B O 1
ATOM 7273 N N . VAL B 1 223 ? 16.531 -30.094 -6 1 87.75 223 VAL B N 1
ATOM 7274 C CA . VAL B 1 223 ? 16.531 -29.344 -4.746 1 87.75 223 VAL B CA 1
ATOM 7275 C C . VAL B 1 223 ? 17.719 -28.375 -4.715 1 87.75 223 VAL B C 1
ATOM 7277 O O . VAL B 1 223 ? 17.594 -27.234 -4.281 1 87.75 223 VAL B O 1
ATOM 7280 N N . LEU B 1 224 ? 18.812 -28.891 -5.195 1 86.94 224 LEU B N 1
ATOM 7281 C CA . LEU B 1 224 ? 20 -28.047 -5.238 1 86.94 224 LEU B CA 1
ATOM 7282 C C . LEU B 1 224 ? 19.812 -26.859 -6.18 1 86.94 224 LEU B C 1
ATOM 7284 O O . LEU B 1 224 ? 20.234 -25.75 -5.875 1 86.94 224 LEU B O 1
ATOM 7288 N N . ARG B 1 225 ? 19.25 -27.156 -7.27 1 84.19 225 ARG B N 1
ATOM 7289 C CA . ARG B 1 225 ? 18.969 -26.078 -8.227 1 84.19 225 ARG B CA 1
ATOM 7290 C C . ARG B 1 225 ? 18.047 -25.031 -7.613 1 84.19 225 ARG B C 1
ATOM 7292 O O . ARG B 1 225 ? 18.297 -23.828 -7.766 1 84.19 225 ARG B O 1
ATOM 7299 N N . ALA B 1 226 ? 17.016 -25.484 -7.02 1 83.31 226 ALA B N 1
ATOM 7300 C CA . ALA B 1 226 ? 16.078 -24.578 -6.383 1 83.31 226 ALA B CA 1
ATOM 7301 C C . ALA B 1 226 ? 16.766 -23.719 -5.324 1 83.31 226 ALA B C 1
ATOM 7303 O O . ALA B 1 226 ? 16.516 -22.516 -5.219 1 83.31 226 ALA B O 1
ATOM 7304 N N . TYR B 1 227 ? 17.672 -24.344 -4.637 1 83.38 227 TYR B N 1
ATOM 7305 C CA . TYR B 1 227 ? 18.406 -23.656 -3.586 1 83.38 227 TYR B CA 1
ATOM 7306 C C . TYR B 1 227 ? 19.359 -22.625 -4.176 1 83.38 227 TYR B C 1
ATOM 7308 O O . TYR B 1 227 ? 19.453 -21.5 -3.686 1 83.38 227 TYR B O 1
ATOM 7316 N N . LEU B 1 228 ? 20.031 -23.016 -5.191 1 83.31 228 LEU B N 1
ATOM 7317 C CA . LEU B 1 228 ? 21 -22.109 -5.812 1 83.31 228 LEU B CA 1
ATOM 7318 C C . LEU B 1 228 ? 20.297 -20.906 -6.418 1 83.31 228 LEU B C 1
ATOM 7320 O O . LEU B 1 228 ? 20.766 -19.766 -6.293 1 83.31 228 LEU B O 1
ATOM 7324 N N . LEU B 1 229 ? 19.172 -21.141 -7.035 1 81.75 229 LEU B N 1
ATOM 7325 C CA . LEU B 1 229 ? 18.406 -20.047 -7.625 1 81.75 229 LEU B CA 1
ATOM 7326 C C . LEU B 1 229 ? 17.859 -19.125 -6.543 1 81.75 229 LEU B C 1
ATOM 7328 O O . LEU B 1 229 ? 17.812 -17.906 -6.719 1 81.75 229 LEU B O 1
ATOM 7332 N N . ASP B 1 230 ? 17.5 -19.641 -5.441 1 82.12 230 ASP B N 1
ATOM 7333 C CA . ASP B 1 230 ? 16.969 -18.844 -4.336 1 82.12 230 ASP B CA 1
ATOM 7334 C C . ASP B 1 230 ? 18.047 -18 -3.691 1 82.12 230 ASP B C 1
ATOM 7336 O O . ASP B 1 230 ? 17.812 -16.844 -3.326 1 82.12 230 ASP B O 1
ATOM 7340 N N . VAL B 1 231 ? 19.188 -18.641 -3.533 1 81.69 231 VAL B N 1
ATOM 7341 C CA . VAL B 1 231 ? 20.297 -17.906 -2.938 1 81.69 231 VAL B CA 1
ATOM 7342 C C . VAL B 1 231 ? 20.703 -16.75 -3.852 1 81.69 231 VAL B C 1
ATOM 7344 O O . VAL B 1 231 ? 20.984 -15.648 -3.379 1 81.69 231 VAL B O 1
ATOM 7347 N N . ALA B 1 232 ? 20.734 -17.047 -5.082 1 78.06 232 ALA B N 1
ATOM 7348 C CA . ALA B 1 232 ? 21.047 -15.984 -6.043 1 78.06 232 ALA B CA 1
ATOM 7349 C C . ALA B 1 232 ? 20 -14.875 -6 1 78.06 232 ALA B C 1
ATOM 7351 O O . ALA B 1 232 ? 20.328 -13.695 -6.051 1 78.06 232 ALA B O 1
ATOM 7352 N N . GLY B 1 233 ? 18.766 -15.281 -5.949 1 77.56 233 GLY B N 1
ATOM 7353 C CA . GLY B 1 233 ? 17.688 -14.305 -5.855 1 77.56 233 GLY B CA 1
ATOM 7354 C C . GLY B 1 233 ? 17.719 -13.508 -4.562 1 77.56 233 GLY B C 1
ATOM 7355 O O . GLY B 1 233 ? 17.469 -12.305 -4.57 1 77.56 233 GLY B O 1
ATOM 7356 N N . LYS B 1 234 ? 18.078 -14.141 -3.471 1 79.75 234 LYS B N 1
ATOM 7357 C CA . LYS B 1 234 ? 18.141 -13.5 -2.16 1 79.75 234 LYS B CA 1
ATOM 7358 C C . LYS B 1 234 ? 19.219 -12.422 -2.121 1 79.75 234 LYS B C 1
ATOM 7360 O O . LYS B 1 234 ? 19 -11.32 -1.621 1 79.75 234 LYS B O 1
ATOM 7365 N N . LYS B 1 235 ? 20.328 -12.758 -2.557 1 76.38 235 LYS B N 1
ATOM 7366 C CA . LYS B 1 235 ? 21.438 -11.812 -2.564 1 76.38 235 LYS B CA 1
ATOM 7367 C C . LYS B 1 235 ? 21.109 -10.578 -3.398 1 76.38 235 LYS B C 1
ATOM 7369 O O . LYS B 1 235 ? 21.359 -9.445 -2.975 1 76.38 235 LYS B O 1
ATOM 7374 N N . THR B 1 236 ? 20.531 -10.82 -4.457 1 75.62 236 THR B N 1
ATOM 7375 C CA . THR B 1 236 ? 20.156 -9.719 -5.328 1 75.62 236 THR B CA 1
ATOM 7376 C C . THR B 1 236 ? 19.062 -8.875 -4.684 1 75.62 236 THR B C 1
ATOM 7378 O O . THR B 1 236 ? 19.078 -7.645 -4.781 1 75.62 236 THR B O 1
ATOM 7381 N N . ASP B 1 237 ? 18.188 -9.477 -4.07 1 78.81 237 ASP B N 1
ATOM 7382 C CA . ASP B 1 237 ? 17.062 -8.789 -3.447 1 78.81 237 ASP B CA 1
ATOM 7383 C C . ASP B 1 237 ? 17.516 -7.91 -2.291 1 78.81 237 ASP B C 1
ATOM 7385 O O . ASP B 1 237 ? 17.047 -6.785 -2.131 1 78.81 237 ASP B O 1
ATOM 7389 N N . VAL B 1 238 ? 18.422 -8.398 -1.476 1 79.75 238 VAL B N 1
ATOM 7390 C CA . VAL B 1 238 ? 18.891 -7.656 -0.309 1 79.75 238 VAL B CA 1
ATOM 7391 C C . VAL B 1 238 ? 19.672 -6.422 -0.758 1 79.75 238 VAL B C 1
ATOM 7393 O O . VAL B 1 238 ? 19.453 -5.324 -0.244 1 79.75 238 VAL B O 1
ATOM 7396 N N . VAL B 1 239 ? 20.469 -6.574 -1.735 1 76.38 239 VAL B N 1
ATOM 7397 C CA . VAL B 1 239 ? 21.281 -5.469 -2.213 1 76.38 239 VAL B CA 1
ATOM 7398 C C . VAL B 1 239 ? 20.406 -4.445 -2.926 1 76.38 239 VAL B C 1
ATOM 7400 O O . VAL B 1 239 ? 20.547 -3.236 -2.715 1 76.38 239 VAL B O 1
ATOM 7403 N N . LEU B 1 240 ? 19.547 -4.945 -3.662 1 78.19 240 LEU B N 1
ATOM 7404 C CA . LEU B 1 240 ? 18.703 -4.043 -4.422 1 78.19 240 LEU B CA 1
ATOM 7405 C C . LEU B 1 240 ? 17.75 -3.287 -3.494 1 78.19 240 LEU B C 1
ATOM 7407 O O . LEU B 1 240 ? 17.5 -2.096 -3.693 1 78.19 240 LEU B O 1
ATOM 7411 N N . SER B 1 241 ? 17.172 -4.02 -2.57 1 83.44 241 SER B N 1
ATOM 7412 C CA . SER B 1 241 ? 16.281 -3.373 -1.624 1 83.44 241 SER B CA 1
ATOM 7413 C C . SER B 1 241 ? 17 -2.301 -0.815 1 83.44 241 SER B C 1
ATOM 7415 O O . SER B 1 241 ? 16.453 -1.223 -0.576 1 83.44 241 SER B O 1
ATOM 7417 N N . ALA B 1 242 ? 18.172 -2.574 -0.442 1 81.94 242 ALA B N 1
ATOM 7418 C CA . ALA B 1 242 ? 18.953 -1.61 0.314 1 81.94 242 ALA B CA 1
ATOM 7419 C C . ALA B 1 242 ? 19.281 -0.381 -0.531 1 81.94 242 ALA B C 1
ATOM 7421 O O . ALA B 1 242 ? 19.172 0.752 -0.055 1 81.94 242 ALA B O 1
ATOM 7422 N N . THR B 1 243 ? 19.609 -0.623 -1.711 1 80 243 THR B N 1
ATOM 7423 C CA . THR B 1 243 ? 19.969 0.473 -2.604 1 80 243 THR B CA 1
ATOM 7424 C C . THR B 1 243 ? 18.734 1.321 -2.936 1 80 243 THR B C 1
ATOM 7426 O O . THR B 1 243 ? 18.828 2.551 -2.984 1 80 243 THR B O 1
ATOM 7429 N N . LEU B 1 244 ? 17.719 0.638 -3.172 1 82.25 244 LEU B N 1
ATOM 7430 C CA . LEU B 1 244 ? 16.5 1.358 -3.494 1 82.25 244 LEU B CA 1
ATOM 7431 C C . LEU B 1 244 ? 16.062 2.238 -2.33 1 82.25 244 LEU B C 1
ATOM 7433 O O . LEU B 1 244 ? 15.641 3.383 -2.531 1 82.25 244 LEU B O 1
ATOM 7437 N N . PHE B 1 245 ? 16.172 1.702 -1.165 1 85.69 245 PHE B N 1
ATOM 7438 C CA . PHE B 1 245 ? 15.75 2.471 0.002 1 85.69 245 PHE B CA 1
ATOM 7439 C C . PHE B 1 245 ? 16.688 3.646 0.241 1 85.69 245 PHE B C 1
ATOM 7441 O O . PHE B 1 245 ? 16.25 4.715 0.678 1 85.69 245 PHE B O 1
ATOM 7448 N N . GLU B 1 246 ? 17.828 3.42 -0.021 1 83.69 246 GLU B N 1
ATOM 7449 C CA . GLU B 1 246 ? 18.797 4.504 0.084 1 83.69 246 GLU B CA 1
ATOM 7450 C C . GLU B 1 246 ? 18.5 5.613 -0.92 1 83.69 246 GLU B C 1
ATOM 7452 O O . GLU B 1 246 ? 18.625 6.797 -0.598 1 83.69 246 GLU B O 1
ATOM 7457 N N . ARG B 1 247 ? 18.156 5.223 -2.037 1 82.5 247 ARG B N 1
ATOM 7458 C CA . ARG B 1 247 ? 17.844 6.199 -3.072 1 82.5 247 ARG B CA 1
ATOM 7459 C C . ARG B 1 247 ? 16.562 6.957 -2.732 1 82.5 247 ARG B C 1
ATOM 7461 O O . ARG B 1 247 ? 16.422 8.133 -3.08 1 82.5 247 ARG B O 1
ATOM 7468 N N . ILE B 1 248 ? 15.75 6.316 -2.107 1 84.94 248 ILE B N 1
ATOM 7469 C CA . ILE B 1 248 ? 14.484 6.938 -1.719 1 84.94 248 ILE B CA 1
ATOM 7470 C C . ILE B 1 248 ? 14.742 7.984 -0.637 1 84.94 248 ILE B C 1
ATOM 7472 O O . ILE B 1 248 ? 14.227 9.102 -0.712 1 84.94 248 ILE B O 1
ATOM 7476 N N . THR B 1 249 ? 15.477 7.613 0.313 1 87.12 249 THR B N 1
ATOM 7477 C CA . THR B 1 249 ? 15.742 8.539 1.407 1 87.12 249 THR B CA 1
ATOM 7478 C C . THR B 1 249 ? 16.672 9.664 0.947 1 87.12 249 THR B C 1
ATOM 7480 O O . THR B 1 249 ? 16.641 10.766 1.506 1 87.12 249 THR B O 1
ATOM 7483 N N . GLY B 1 250 ? 17.422 9.398 -0.085 1 85.81 250 GLY B N 1
ATOM 7484 C CA . GLY B 1 250 ? 18.375 10.391 -0.564 1 85.81 250 GLY B CA 1
ATOM 7485 C C . GLY B 1 250 ? 17.859 11.172 -1.762 1 85.81 250 GLY B C 1
ATOM 7486 O O . GLY B 1 250 ? 18.562 12.023 -2.303 1 85.81 250 GLY B O 1
ATOM 7487 N N . MET B 1 251 ? 16.656 10.992 -2.117 1 86.5 251 MET B N 1
ATOM 7488 C CA . MET B 1 251 ? 16.125 11.641 -3.311 1 86.5 251 MET B CA 1
ATOM 7489 C C . MET B 1 251 ? 15.945 13.133 -3.086 1 86.5 251 MET B C 1
ATOM 7491 O O . MET B 1 251 ? 15.688 13.57 -1.961 1 86.5 251 MET B O 1
ATOM 7495 N N . SER B 1 252 ? 16.141 13.852 -4.148 1 88.31 252 SER B N 1
ATOM 7496 C CA . SER B 1 252 ? 15.891 15.289 -4.074 1 88.31 252 SER B CA 1
ATOM 7497 C C . SER B 1 252 ? 14.406 15.586 -3.875 1 88.31 252 SER B C 1
ATOM 7499 O O . SER B 1 252 ? 13.547 14.914 -4.449 1 88.31 252 SER B O 1
ATOM 7501 N N . MET B 1 253 ? 14.133 16.547 -3.135 1 85.75 253 MET B N 1
ATOM 7502 C CA . MET B 1 253 ? 12.758 16.891 -2.822 1 85.75 253 MET B CA 1
ATOM 7503 C C . MET B 1 253 ? 12.031 17.422 -4.059 1 85.75 253 MET B C 1
ATOM 7505 O O . MET B 1 253 ? 10.805 17.344 -4.148 1 85.75 253 MET B O 1
ATOM 7509 N N . SER B 1 254 ? 12.766 17.906 -5.004 1 83.94 254 SER B N 1
ATOM 7510 C CA . SER B 1 254 ? 12.164 18.422 -6.227 1 83.94 254 SER B CA 1
ATOM 7511 C C . SER B 1 254 ? 11.594 17.297 -7.09 1 83.94 254 SER B C 1
ATOM 7513 O O . SER B 1 254 ? 10.695 17.531 -7.898 1 83.94 254 SER B O 1
ATOM 7515 N N . SER B 1 255 ? 12.07 16.125 -6.863 1 79.56 255 SER B N 1
ATOM 7516 C CA . SER B 1 255 ? 11.641 14.984 -7.68 1 79.56 255 SER B CA 1
ATOM 7517 C C . SER B 1 255 ? 10.742 14.039 -6.887 1 79.56 255 SER B C 1
ATOM 7519 O O . SER B 1 255 ? 10.531 12.891 -7.285 1 79.56 255 SER B O 1
ATOM 7521 N N . ARG B 1 256 ? 10.281 14.5 -5.785 1 77.69 256 ARG B N 1
ATOM 7522 C CA . ARG B 1 256 ? 9.383 13.68 -4.98 1 77.69 256 ARG B CA 1
ATOM 7523 C C . ARG B 1 256 ? 8.094 13.383 -5.738 1 77.69 256 ARG B C 1
ATOM 7525 O O . ARG B 1 256 ? 7.512 14.273 -6.363 1 77.69 256 ARG B O 1
ATOM 7532 N N . PRO B 1 257 ? 7.734 12.18 -5.727 1 71.5 257 PRO B N 1
ATOM 7533 C CA . PRO B 1 257 ? 6.512 11.836 -6.457 1 71.5 257 PRO B CA 1
ATOM 7534 C C . PRO B 1 257 ? 5.266 12.492 -5.871 1 71.5 257 PRO B C 1
ATOM 7536 O O . PRO B 1 257 ? 5.219 12.773 -4.672 1 71.5 257 PRO B O 1
ATOM 7539 N N . ALA B 1 258 ? 4.332 12.688 -6.742 1 64.56 258 ALA B N 1
ATOM 7540 C CA . ALA B 1 258 ? 3.105 13.398 -6.387 1 64.56 258 ALA B CA 1
ATOM 7541 C C . ALA B 1 258 ? 2.223 12.547 -5.48 1 64.56 258 ALA B C 1
ATOM 7543 O O . ALA B 1 258 ? 1.524 13.07 -4.609 1 64.56 258 ALA B O 1
ATOM 7544 N N . THR B 1 259 ? 2.268 11.203 -5.742 1 68.62 259 THR B N 1
ATOM 7545 C CA . THR B 1 259 ? 1.399 10.352 -4.945 1 68.62 259 THR B CA 1
ATOM 7546 C C . THR B 1 259 ? 2.221 9.328 -4.164 1 68.62 259 THR B C 1
ATOM 7548 O O . THR B 1 259 ? 2.984 8.555 -4.75 1 68.62 259 THR B O 1
ATOM 7551 N N . ILE B 1 260 ? 2.133 9.391 -2.785 1 69.69 260 ILE B N 1
ATOM 7552 C CA . ILE B 1 260 ? 2.871 8.5 -1.895 1 69.69 260 ILE B CA 1
ATOM 7553 C C . ILE B 1 260 ? 2.393 7.066 -2.088 1 69.69 260 ILE B C 1
ATOM 7555 O O . ILE B 1 260 ? 3.203 6.141 -2.176 1 69.69 260 ILE B O 1
ATOM 7559 N N . GLY B 1 261 ? 1.082 6.918 -2.221 1 64.5 261 GLY B N 1
ATOM 7560 C CA . GLY B 1 261 ? 0.531 5.582 -2.35 1 64.5 261 GLY B CA 1
ATOM 7561 C C . GLY B 1 261 ? 0.989 4.863 -3.605 1 64.5 261 GLY B C 1
ATOM 7562 O O . GLY B 1 261 ? 1.41 3.707 -3.549 1 64.5 261 GLY B O 1
ATOM 7563 N N . GLY B 1 262 ? 0.967 5.602 -4.719 1 65.62 262 GLY B N 1
ATOM 7564 C CA . GLY B 1 262 ? 1.424 5.012 -5.965 1 65.62 262 GLY B CA 1
ATOM 7565 C C . GLY B 1 262 ? 2.893 4.633 -5.945 1 65.62 262 GLY B C 1
ATOM 7566 O O . GLY B 1 262 ? 3.27 3.561 -6.422 1 65.62 262 GLY B O 1
ATOM 7567 N N . PHE B 1 263 ? 3.605 5.508 -5.305 1 73.69 263 PHE B N 1
ATOM 7568 C CA . PHE B 1 263 ? 5.043 5.273 -5.219 1 73.69 263 PHE B CA 1
ATOM 7569 C C . PHE B 1 263 ? 5.344 4.098 -4.301 1 73.69 263 PHE B C 1
ATOM 7571 O O . PHE B 1 263 ? 6.207 3.268 -4.605 1 73.69 263 PHE B O 1
ATOM 7578 N N . ALA B 1 264 ? 4.633 4.023 -3.197 1 74.44 264 ALA B N 1
ATOM 7579 C CA . ALA B 1 264 ? 4.809 2.912 -2.266 1 74.44 264 ALA B CA 1
ATOM 7580 C C . ALA B 1 264 ? 4.434 1.585 -2.918 1 74.44 264 ALA B C 1
ATOM 7582 O O . ALA B 1 264 ? 5.082 0.563 -2.682 1 74.44 264 ALA B O 1
ATOM 7583 N N . GLN B 1 265 ? 3.471 1.587 -3.764 1 71.19 265 GLN B N 1
ATOM 7584 C CA . GLN B 1 265 ? 3.049 0.373 -4.453 1 71.19 265 GLN B CA 1
ATOM 7585 C C . GLN B 1 265 ? 4.105 -0.088 -5.453 1 71.19 265 GLN B C 1
ATOM 7587 O O . GLN B 1 265 ? 4.348 -1.288 -5.602 1 71.19 265 GLN B O 1
ATOM 7592 N N . SER B 1 266 ? 4.703 0.855 -6.117 1 71.19 266 SER B N 1
ATOM 7593 C CA . SER B 1 266 ? 5.742 0.507 -7.078 1 71.19 266 SER B CA 1
ATOM 7594 C C . SER B 1 266 ? 6.918 -0.186 -6.395 1 71.19 266 SER B C 1
ATOM 7596 O O . SER B 1 266 ? 7.516 -1.108 -6.957 1 71.19 266 SER B O 1
ATOM 7598 N N . ILE B 1 267 ? 7.152 0.261 -5.18 1 75.31 267 ILE B N 1
ATOM 7599 C CA . ILE B 1 267 ? 8.25 -0.345 -4.43 1 75.31 267 ILE B CA 1
ATOM 7600 C C . ILE B 1 267 ? 7.84 -1.738 -3.957 1 75.31 267 ILE B C 1
ATOM 7602 O O . ILE B 1 267 ? 8.656 -2.664 -3.955 1 75.31 267 ILE B O 1
ATOM 7606 N N . HIS B 1 268 ? 6.555 -1.781 -3.641 1 70 268 HIS B N 1
ATOM 7607 C CA . HIS B 1 268 ? 6.043 -3.082 -3.225 1 70 268 HIS B CA 1
ATOM 7608 C C . HIS B 1 268 ? 6.121 -4.094 -4.359 1 70 268 HIS B C 1
ATOM 7610 O O . HIS B 1 268 ? 6.445 -5.262 -4.137 1 70 268 HIS B O 1
ATOM 7616 N N . ASP B 1 269 ? 5.895 -3.621 -5.512 1 68.69 269 ASP B N 1
ATOM 7617 C CA . ASP B 1 269 ? 5.895 -4.496 -6.68 1 68.69 269 ASP B CA 1
ATOM 7618 C C . ASP B 1 269 ? 7.305 -4.996 -6.992 1 68.69 269 ASP B C 1
ATOM 7620 O O . ASP B 1 269 ? 7.473 -6 -7.688 1 68.69 269 ASP B O 1
ATOM 7624 N N . PHE B 1 270 ? 8.219 -4.297 -6.422 1 71.38 270 PHE B N 1
ATOM 7625 C CA . PHE B 1 270 ? 9.602 -4.719 -6.621 1 71.38 270 PHE B CA 1
ATOM 7626 C C . PHE B 1 270 ? 9.828 -6.117 -6.062 1 71.38 270 PHE B C 1
ATOM 7628 O O . PHE B 1 270 ? 10.664 -6.867 -6.566 1 71.38 270 PHE B O 1
ATOM 7635 N N . GLN B 1 271 ? 9.039 -6.426 -5.145 1 66.25 271 GLN B N 1
ATOM 7636 C CA . GLN B 1 271 ? 9.148 -7.766 -4.574 1 66.25 271 GLN B CA 1
ATOM 7637 C C . GLN B 1 271 ? 8.781 -8.828 -5.602 1 66.25 271 GLN B C 1
ATOM 7639 O O . GLN B 1 271 ? 9.305 -9.945 -5.566 1 66.25 271 GLN B O 1
ATOM 7644 N N . GLY B 1 272 ? 7.949 -8.375 -6.516 1 63.16 272 GLY B N 1
ATOM 7645 C CA . GLY B 1 272 ? 7.578 -9.289 -7.59 1 63.16 272 GLY B CA 1
ATOM 7646 C C . GLY B 1 272 ? 8.734 -9.602 -8.523 1 63.16 272 GLY B C 1
ATOM 7647 O O . GLY B 1 272 ? 8.797 -10.695 -9.094 1 63.16 272 GLY B O 1
ATOM 7648 N N . LEU B 1 273 ? 9.711 -8.703 -8.656 1 64.56 273 LEU B N 1
ATOM 7649 C CA . LEU B 1 273 ? 10.867 -8.914 -9.508 1 64.56 273 LEU B CA 1
ATOM 7650 C C . LEU B 1 273 ? 11.727 -10.062 -8.984 1 64.56 273 LEU B C 1
ATOM 7652 O O . LEU B 1 273 ? 12.258 -10.852 -9.766 1 64.56 273 LEU B O 1
ATOM 7656 N N . ARG B 1 274 ? 11.688 -10.133 -7.676 1 64.44 274 ARG B N 1
ATOM 7657 C CA . ARG B 1 274 ? 12.406 -11.242 -7.066 1 64.44 274 ARG B CA 1
ATOM 7658 C C . ARG B 1 274 ? 11.805 -12.578 -7.48 1 64.44 274 ARG B C 1
ATOM 7660 O O . ARG B 1 274 ? 12.531 -13.531 -7.781 1 64.44 274 ARG B O 1
ATOM 7667 N N . GLU B 1 275 ? 10.547 -12.555 -7.453 1 63.44 275 GLU B N 1
ATOM 7668 C CA . GLU B 1 275 ? 9.859 -13.797 -7.809 1 63.44 275 GLU B CA 1
ATOM 7669 C C . GLU B 1 275 ? 10.148 -14.195 -9.25 1 63.44 275 GLU B C 1
ATOM 7671 O O . GLU B 1 275 ? 10.25 -15.383 -9.57 1 63.44 275 GLU B O 1
ATOM 7676 N N . PHE B 1 276 ? 10.43 -13.164 -10.07 1 62.22 276 PHE B N 1
ATOM 7677 C CA . PHE B 1 276 ? 10.758 -13.43 -11.461 1 62.22 276 PHE B CA 1
ATOM 7678 C C . PHE B 1 276 ? 12.172 -13.977 -11.594 1 62.22 276 PHE B C 1
ATOM 7680 O O . PHE B 1 276 ? 12.422 -14.891 -12.383 1 62.22 276 PHE B O 1
ATOM 7687 N N . LEU B 1 277 ? 13.008 -13.289 -10.875 1 61.66 277 LEU B N 1
ATOM 7688 C CA . LEU B 1 277 ? 14.414 -13.68 -10.992 1 61.66 277 LEU B CA 1
ATOM 7689 C C . LEU B 1 277 ? 14.664 -15.008 -10.289 1 61.66 277 LEU B C 1
ATOM 7691 O O . LEU B 1 277 ? 15.68 -15.664 -10.547 1 61.66 277 LEU B O 1
ATOM 7695 N N . THR B 1 278 ? 13.758 -15.125 -9.484 1 57.09 278 THR B N 1
ATOM 7696 C CA . THR B 1 278 ? 13.953 -16.391 -8.781 1 57.09 278 THR B CA 1
ATOM 7697 C C . THR B 1 278 ? 13.383 -17.547 -9.586 1 57.09 278 THR B C 1
ATOM 7699 O O . THR B 1 278 ? 12.781 -17.344 -10.641 1 57.09 278 THR B O 1
ATOM 7702 N N . ALA B 1 279 ? 12.836 -18.625 -9.078 1 56.91 279 ALA B N 1
ATOM 7703 C CA . ALA B 1 279 ? 12.961 -20.062 -9.219 1 56.91 279 ALA B CA 1
ATOM 7704 C C . ALA B 1 279 ? 12.117 -20.578 -10.375 1 56.91 279 ALA B C 1
ATOM 7706 O O . ALA B 1 279 ? 12.625 -21.25 -11.273 1 56.91 279 ALA B O 1
ATOM 7707 N N . VAL B 1 280 ? 10.867 -20.094 -10.531 1 56.16 280 VAL B N 1
ATOM 7708 C CA . VAL B 1 280 ? 10.031 -20.953 -11.352 1 56.16 280 VAL B CA 1
ATOM 7709 C C . VAL B 1 280 ? 10.078 -20.5 -12.805 1 56.16 280 VAL B C 1
ATOM 7711 O O . VAL B 1 280 ? 10.133 -21.328 -13.727 1 56.16 280 VAL B O 1
ATOM 7714 N N . THR B 1 281 ? 10.352 -19.203 -13.023 1 60.66 281 THR B N 1
ATOM 7715 C CA . THR B 1 281 ? 10.344 -18.672 -14.375 1 60.66 281 THR B CA 1
ATOM 7716 C C . THR B 1 281 ? 11.648 -19.016 -15.102 1 60.66 281 THR B C 1
ATOM 7718 O O . THR B 1 281 ? 11.625 -19.438 -16.25 1 60.66 281 THR B O 1
ATOM 7721 N N . LEU B 1 282 ? 12.617 -18.938 -14.336 1 63.59 282 LEU B N 1
ATOM 7722 C CA . LEU B 1 282 ? 13.906 -19.203 -14.961 1 63.59 282 LEU B CA 1
ATOM 7723 C C . LEU B 1 282 ? 14.062 -20.672 -15.297 1 63.59 282 LEU B C 1
ATOM 7725 O O . LEU B 1 282 ? 14.625 -21.031 -16.328 1 63.59 282 LEU B O 1
ATOM 7729 N N . THR B 1 283 ? 13.359 -21.453 -14.484 1 65.69 283 THR B N 1
ATOM 7730 C CA . THR B 1 283 ? 13.453 -22.891 -14.727 1 65.69 283 THR B CA 1
ATOM 7731 C C . THR B 1 283 ? 12.734 -23.266 -16.016 1 65.69 283 THR B C 1
ATOM 7733 O O . THR B 1 283 ? 13.242 -24.078 -16.797 1 65.69 283 THR B O 1
ATOM 7736 N N . SER B 1 284 ? 11.594 -22.625 -16.203 1 68 284 SER B N 1
ATOM 7737 C CA . SER B 1 284 ? 10.844 -22.922 -17.406 1 68 284 SER B CA 1
ATOM 7738 C C . SER B 1 284 ? 11.578 -22.453 -18.656 1 68 284 SER B C 1
ATOM 7740 O O . SER B 1 284 ? 11.547 -23.109 -19.703 1 68 284 SER B O 1
ATOM 7742 N N . LEU B 1 285 ? 12.281 -21.438 -18.531 1 70.62 285 LEU B N 1
ATOM 7743 C CA . LEU B 1 285 ? 13.008 -20.875 -19.656 1 70.62 285 LEU B CA 1
ATOM 7744 C C . LEU B 1 285 ? 14.25 -21.719 -19.969 1 70.62 285 LEU B C 1
ATOM 7746 O O . LEU B 1 285 ? 14.586 -21.922 -21.141 1 70.62 285 LEU B O 1
ATOM 7750 N N . ILE B 1 286 ? 14.766 -22.266 -18.922 1 71.56 286 ILE B N 1
ATOM 7751 C CA . ILE B 1 286 ? 15.969 -23.062 -19.094 1 71.56 286 ILE B CA 1
ATOM 7752 C C . ILE B 1 286 ? 15.617 -24.422 -19.656 1 71.56 286 ILE B C 1
ATOM 7754 O O . ILE B 1 286 ? 16.406 -25.031 -20.391 1 71.56 286 ILE B O 1
ATOM 7758 N N . ASP B 1 287 ? 14.305 -24.781 -19.453 1 73.88 287 ASP B N 1
ATOM 7759 C CA . ASP B 1 287 ? 13.898 -26.109 -19.906 1 73.88 287 ASP B CA 1
ATOM 7760 C C . ASP B 1 287 ? 13.508 -26.109 -21.375 1 73.88 287 ASP B C 1
ATOM 7762 O O . ASP B 1 287 ? 13.492 -27.156 -22.031 1 73.88 287 ASP B O 1
ATOM 7766 N N . LEU B 1 288 ? 13.273 -25 -21.969 1 75.5 288 LEU B N 1
ATOM 7767 C CA . LEU B 1 288 ? 12.766 -24.891 -23.344 1 75.5 288 LEU B CA 1
ATOM 7768 C C . LEU B 1 288 ? 13.797 -25.406 -24.344 1 75.5 288 LEU B C 1
ATOM 7770 O O . LEU B 1 288 ? 13.477 -26.219 -25.219 1 75.5 288 LEU B O 1
ATOM 7774 N N . PRO B 1 289 ? 15.055 -25.047 -24.141 1 74.62 289 PRO B N 1
ATOM 7775 C CA . PRO B 1 289 ? 16.031 -25.547 -25.094 1 74.62 289 PRO B CA 1
ATOM 7776 C C . PRO B 1 289 ? 16.219 -27.062 -25 1 74.62 289 PRO B C 1
ATOM 7778 O O . PRO B 1 289 ? 16.594 -27.703 -26 1 74.62 289 PRO B O 1
ATOM 7781 N N . PHE B 1 290 ? 15.82 -27.562 -23.891 1 77.31 290 PHE B N 1
ATOM 7782 C CA . PHE B 1 290 ? 16.047 -28.984 -23.719 1 77.31 290 PHE B CA 1
ATOM 7783 C C . PHE B 1 290 ? 14.914 -29.797 -24.344 1 77.31 290 PHE B C 1
ATOM 7785 O O . PHE B 1 290 ? 15.039 -31 -24.516 1 77.31 290 PHE B O 1
ATOM 7792 N N . SER B 1 291 ? 13.883 -29.094 -24.719 1 81.44 291 SER B N 1
ATOM 7793 C CA . SER B 1 291 ? 12.836 -29.734 -25.484 1 81.44 291 SER B CA 1
ATOM 7794 C C . SER B 1 291 ? 13.352 -30.203 -26.844 1 81.44 291 SER B C 1
ATOM 7796 O O . SER B 1 291 ? 12.938 -31.234 -27.359 1 81.44 291 SER B O 1
ATOM 7798 N N . LEU B 1 292 ? 14.367 -29.562 -27.312 1 82.31 292 LEU B N 1
ATOM 7799 C CA . LEU B 1 292 ? 14.977 -29.938 -28.578 1 82.31 292 LEU B CA 1
ATOM 7800 C C . LEU B 1 292 ? 15.773 -31.234 -28.438 1 82.31 292 LEU B C 1
ATOM 7802 O O . LEU B 1 292 ? 15.797 -32.062 -29.359 1 82.31 292 LEU B O 1
ATOM 7806 N N . LEU B 1 293 ? 16.344 -31.359 -27.281 1 83.12 293 LEU B N 1
ATOM 7807 C CA . LEU B 1 293 ? 17.078 -32.594 -27.016 1 83.12 293 LEU B CA 1
ATOM 7808 C C . LEU B 1 293 ? 16.141 -33.781 -26.984 1 83.12 293 LEU B C 1
ATOM 7810 O O . LEU B 1 293 ? 16.469 -34.875 -27.5 1 83.12 293 LEU B O 1
ATOM 7814 N N . MET B 1 294 ? 15.023 -33.562 -26.484 1 86.38 294 MET B N 1
ATOM 7815 C CA . MET B 1 294 ? 14.055 -34.656 -26.391 1 86.38 294 MET B CA 1
ATOM 7816 C C . MET B 1 294 ? 13.523 -35.031 -27.781 1 86.38 294 MET B C 1
ATOM 7818 O O . MET B 1 294 ? 13.25 -36.188 -28.047 1 86.38 294 MET B O 1
ATOM 7822 N N . ILE B 1 295 ? 13.43 -34.094 -28.656 1 88 295 ILE B N 1
ATOM 7823 C CA . ILE B 1 295 ? 12.984 -34.344 -30.016 1 88 295 ILE B CA 1
ATOM 7824 C C . ILE B 1 295 ? 14.031 -35.156 -30.766 1 88 295 ILE B C 1
ATOM 7826 O O . ILE B 1 295 ? 13.688 -36.094 -31.5 1 88 295 ILE B O 1
ATOM 7830 N N . VAL B 1 296 ? 15.297 -34.906 -30.5 1 87.44 296 VAL B N 1
ATOM 7831 C CA . VAL B 1 296 ? 16.391 -35.656 -31.125 1 87.44 296 VAL B CA 1
ATOM 7832 C C . VAL B 1 296 ? 16.375 -37.094 -30.672 1 87.44 296 VAL B C 1
ATOM 7834 O O . VAL B 1 296 ? 16.578 -38.031 -31.469 1 87.44 296 VAL B O 1
ATOM 7837 N N . VAL B 1 297 ? 16.062 -37.281 -29.438 1 87.44 297 VAL B N 1
ATOM 7838 C CA . VAL B 1 297 ? 16.047 -38.625 -28.891 1 87.44 297 VAL B CA 1
ATOM 7839 C C . VAL B 1 297 ? 14.891 -39.438 -29.484 1 87.44 297 VAL B C 1
ATOM 7841 O O . VAL B 1 297 ? 15.023 -40.625 -29.766 1 87.44 297 VAL B O 1
ATOM 7844 N N . ILE B 1 298 ? 13.766 -38.781 -29.703 1 89.06 298 ILE B N 1
ATOM 7845 C CA . ILE B 1 298 ? 12.625 -39.438 -30.328 1 89.06 298 ILE B CA 1
ATOM 7846 C C . ILE B 1 298 ? 12.984 -39.844 -31.766 1 89.06 298 ILE B C 1
ATOM 7848 O O . ILE B 1 298 ? 12.594 -40.906 -32.219 1 89.06 298 ILE B O 1
ATOM 7852 N N . GLY B 1 299 ? 13.75 -39 -32.438 1 87.88 299 GLY B N 1
ATOM 7853 C CA . GLY B 1 299 ? 14.195 -39.344 -33.781 1 87.88 299 GLY B CA 1
ATOM 7854 C C . GLY B 1 299 ? 15.125 -40.531 -33.844 1 87.88 299 GLY B C 1
ATOM 7855 O O . GLY B 1 299 ? 15.023 -41.375 -34.75 1 87.88 299 GLY B O 1
ATOM 7856 N N . LEU B 1 300 ? 15.898 -40.719 -32.812 1 87.06 300 LEU B N 1
ATOM 7857 C CA . LEU B 1 300 ? 16.844 -41.844 -32.75 1 87.06 300 LEU B CA 1
ATOM 7858 C C . LEU B 1 300 ? 16.156 -43.156 -32.406 1 87.06 300 LEU B C 1
ATOM 7860 O O . LEU B 1 300 ? 16.516 -44.219 -32.906 1 87.06 300 LEU B O 1
ATOM 7864 N N . LEU B 1 301 ? 15.102 -43 -31.594 1 82.62 301 LEU B N 1
ATOM 7865 C CA . LEU B 1 301 ? 14.414 -44.219 -31.125 1 82.62 301 LEU B CA 1
ATOM 7866 C C . LEU B 1 301 ? 13.328 -44.625 -32.125 1 82.62 301 LEU B C 1
ATOM 7868 O O . LEU B 1 301 ? 13.172 -45.812 -32.406 1 82.62 301 LEU B O 1
ATOM 7872 N N . GLY B 1 302 ? 12.492 -43.594 -32.594 1 80.06 302 GLY B N 1
ATOM 7873 C CA . GLY B 1 302 ? 11.289 -43.938 -33.344 1 80.06 302 GLY B CA 1
ATOM 7874 C C . GLY B 1 302 ? 11.383 -43.594 -34.812 1 80.06 302 GLY B C 1
ATOM 7875 O O . GLY B 1 302 ? 10.445 -43.844 -35.562 1 80.06 302 GLY B O 1
ATOM 7876 N N . GLY B 1 303 ? 12.531 -43.125 -35.312 1 82.56 303 GLY B N 1
ATOM 7877 C CA . GLY B 1 303 ? 12.734 -42.781 -36.719 1 82.56 303 GLY B CA 1
ATOM 7878 C C . GLY B 1 303 ? 11.781 -41.719 -37.219 1 82.56 303 GLY B C 1
ATOM 7879 O O . GLY B 1 303 ? 11.891 -40.562 -36.875 1 82.56 303 GLY B O 1
ATOM 7880 N N . TRP B 1 304 ? 10.703 -42.188 -37.875 1 85 304 TRP B N 1
ATOM 7881 C CA . TRP B 1 304 ? 9.797 -41.281 -38.594 1 85 304 TRP B CA 1
ATOM 7882 C C . TRP B 1 304 ? 8.742 -40.719 -37.625 1 85 304 TRP B C 1
ATOM 7884 O O . TRP B 1 304 ? 8.047 -39.781 -37.969 1 85 304 TRP B O 1
ATOM 7894 N N . LEU B 1 305 ? 8.648 -41.125 -36.406 1 89.69 305 LEU B N 1
ATOM 7895 C CA . LEU B 1 305 ? 7.688 -40.625 -35.438 1 89.69 305 LEU B CA 1
ATOM 7896 C C . LEU B 1 305 ? 8.031 -39.219 -34.969 1 89.69 305 LEU B C 1
ATOM 7898 O O . LEU B 1 305 ? 7.184 -38.5 -34.438 1 89.69 305 LEU B O 1
ATOM 7902 N N . VAL B 1 306 ? 9.266 -38.75 -35.281 1 89.75 306 VAL B N 1
ATOM 7903 C CA . VAL B 1 306 ? 9.766 -37.469 -34.812 1 89.75 306 VAL B CA 1
ATOM 7904 C C . VAL B 1 306 ? 9.062 -36.344 -35.562 1 89.75 306 VAL B C 1
ATOM 7906 O O . VAL B 1 306 ? 9 -35.219 -35.062 1 89.75 306 VAL B O 1
ATOM 7909 N N . ILE B 1 307 ? 8.336 -36.625 -36.625 1 90.31 307 ILE B N 1
ATOM 7910 C CA . ILE B 1 307 ? 7.68 -35.594 -37.438 1 90.31 307 ILE B CA 1
ATOM 7911 C C . ILE B 1 307 ? 6.508 -35 -36.656 1 90.31 307 ILE B C 1
ATOM 7913 O O . ILE B 1 307 ? 6.188 -33.812 -36.812 1 90.31 307 ILE B O 1
ATOM 7917 N N . ILE B 1 308 ? 5.965 -35.75 -35.75 1 90.19 308 ILE B N 1
ATOM 7918 C CA . ILE B 1 308 ? 4.773 -35.312 -35.031 1 90.19 308 ILE B CA 1
ATOM 7919 C C . ILE B 1 308 ? 5.148 -34.25 -34 1 90.19 308 ILE B C 1
ATOM 7921 O O . ILE B 1 308 ? 4.594 -33.156 -34 1 90.19 308 ILE B O 1
ATOM 7925 N N . PRO B 1 309 ? 6.172 -34.594 -33.156 1 88.12 309 PRO B N 1
ATOM 7926 C CA . PRO B 1 309 ? 6.562 -33.531 -32.219 1 88.12 309 PRO B CA 1
ATOM 7927 C C . PRO B 1 309 ? 7.23 -32.344 -32.906 1 88.12 309 PRO B C 1
ATOM 7929 O O . PRO B 1 309 ? 7.141 -31.219 -32.438 1 88.12 309 PRO B O 1
ATOM 7932 N N . LEU B 1 310 ? 7.801 -32.531 -34.031 1 88.25 310 LEU B N 1
ATOM 7933 C CA . LEU B 1 310 ? 8.422 -31.453 -34.812 1 88.25 310 LEU B CA 1
ATOM 7934 C C . LEU B 1 310 ? 7.375 -30.484 -35.344 1 88.25 310 LEU B C 1
ATOM 7936 O O . LEU B 1 310 ? 7.629 -29.281 -35.438 1 88.25 310 LEU B O 1
ATOM 7940 N N . LEU B 1 311 ? 6.219 -31.031 -35.594 1 90.75 311 LEU B N 1
ATOM 7941 C CA . LEU B 1 311 ? 5.133 -30.188 -36.094 1 90.75 311 LEU B CA 1
ATOM 7942 C C . LEU B 1 311 ? 4.305 -29.641 -34.938 1 90.75 311 LEU B C 1
ATOM 7944 O O . LEU B 1 311 ? 3.846 -28.5 -34.969 1 90.75 311 LEU B O 1
ATOM 7948 N N . ALA B 1 312 ? 4.176 -30.422 -33.906 1 89.69 312 ALA B N 1
ATOM 7949 C CA . ALA B 1 312 ? 3.344 -30.047 -32.781 1 89.69 312 ALA B CA 1
ATOM 7950 C C . ALA B 1 312 ? 3.986 -28.906 -32 1 89.69 312 ALA B C 1
ATOM 7952 O O . ALA B 1 312 ? 3.291 -28.016 -31.5 1 89.69 312 ALA B O 1
ATOM 7953 N N . PHE B 1 313 ? 5.285 -28.922 -31.953 1 87.69 313 PHE B N 1
ATOM 7954 C CA . PHE B 1 313 ? 5.98 -27.922 -31.141 1 87.69 313 PHE B CA 1
ATOM 7955 C C . PHE B 1 313 ? 5.801 -26.531 -31.75 1 87.69 313 PHE B C 1
ATOM 7957 O O . PHE B 1 313 ? 5.332 -25.609 -31.062 1 87.69 313 PHE B O 1
ATOM 7964 N N . PRO B 1 314 ? 6.062 -26.266 -33 1 87.38 314 PRO B N 1
ATOM 7965 C CA . PRO B 1 314 ? 5.867 -24.938 -33.594 1 87.38 314 PRO B CA 1
ATOM 7966 C C . PRO B 1 314 ? 4.402 -24.516 -33.594 1 87.38 314 PRO B C 1
ATOM 7968 O O . PRO B 1 314 ? 4.09 -23.328 -33.438 1 87.38 314 PRO B O 1
ATOM 7971 N N . ILE B 1 315 ? 3.477 -25.5 -33.75 1 90.94 315 ILE B N 1
ATOM 7972 C CA . ILE B 1 315 ? 2.055 -25.172 -33.781 1 90.94 315 ILE B CA 1
ATOM 7973 C C . ILE B 1 315 ? 1.606 -24.688 -32.406 1 90.94 315 ILE B C 1
ATOM 7975 O O . ILE B 1 315 ? 0.906 -23.672 -32.312 1 90.94 315 ILE B O 1
ATOM 7979 N N . THR B 1 316 ? 2.078 -25.391 -31.469 1 88.06 316 THR B N 1
ATOM 7980 C CA . THR B 1 316 ? 1.735 -25 -30.094 1 88.06 316 THR B CA 1
ATOM 7981 C C . THR B 1 316 ? 2.418 -23.688 -29.734 1 88.06 316 THR B C 1
ATOM 7983 O O . THR B 1 316 ? 1.834 -22.844 -29.031 1 88.06 316 THR B O 1
ATOM 7986 N N . ALA B 1 317 ? 3.6 -23.516 -30.188 1 85.44 317 ALA B N 1
ATOM 7987 C CA . ALA B 1 317 ? 4.336 -22.281 -29.906 1 85.44 317 ALA B CA 1
ATOM 7988 C C . ALA B 1 317 ? 3.65 -21.078 -30.547 1 85.44 317 ALA B C 1
ATOM 7990 O O . ALA B 1 317 ? 3.541 -20.016 -29.922 1 85.44 317 ALA B O 1
ATOM 7991 N N . ILE B 1 318 ? 3.191 -21.25 -31.75 1 87.75 318 ILE B N 1
ATOM 7992 C CA . ILE B 1 318 ? 2.508 -20.172 -32.438 1 87.75 318 ILE B CA 1
ATOM 7993 C C . ILE B 1 318 ? 1.184 -19.859 -31.75 1 87.75 318 ILE B C 1
ATOM 7995 O O . ILE B 1 318 ? 0.83 -18.688 -31.562 1 87.75 318 ILE B O 1
ATOM 7999 N N . PHE B 1 319 ? 0.5 -20.922 -31.359 1 88.19 319 PHE B N 1
ATOM 8000 C CA . PHE B 1 319 ? -0.745 -20.766 -30.609 1 88.19 319 PHE B CA 1
ATOM 8001 C C . PHE B 1 319 ? -0.506 -20 -29.312 1 88.19 319 PHE B C 1
ATOM 8003 O O . PHE B 1 319 ? -1.23 -19.047 -29 1 88.19 319 PHE B O 1
ATOM 8010 N N . ALA B 1 320 ? 0.507 -20.375 -28.641 1 83.69 320 ALA B N 1
ATOM 8011 C CA . ALA B 1 320 ? 0.854 -19.734 -27.359 1 83.69 320 ALA B CA 1
ATOM 8012 C C . ALA B 1 320 ? 1.257 -18.281 -27.578 1 83.69 320 ALA B C 1
ATOM 8014 O O . ALA B 1 320 ? 0.898 -17.406 -26.781 1 83.69 320 ALA B O 1
ATOM 8015 N N . LEU B 1 321 ? 1.914 -17.953 -28.719 1 83.62 321 LEU B N 1
ATOM 8016 C CA . LEU B 1 321 ? 2.396 -16.609 -29 1 83.62 321 LEU B CA 1
ATOM 8017 C C . LEU B 1 321 ? 1.238 -15.672 -29.328 1 83.62 321 LEU B C 1
ATOM 8019 O O . LEU B 1 321 ? 1.248 -14.5 -28.953 1 83.62 321 LEU B O 1
ATOM 8023 N N . ILE B 1 322 ? 0.283 -16.219 -30 1 88.06 322 ILE B N 1
ATOM 8024 C CA . ILE B 1 322 ? -0.871 -15.406 -30.375 1 88.06 322 ILE B CA 1
ATOM 8025 C C . ILE B 1 322 ? -1.657 -15.016 -29.125 1 88.06 322 ILE B C 1
ATOM 8027 O O . ILE B 1 322 ? -2.043 -13.852 -28.969 1 88.06 322 ILE B O 1
ATOM 8031 N N . ILE B 1 323 ? -1.833 -15.922 -28.281 1 87.62 323 ILE B N 1
ATOM 8032 C CA . ILE B 1 323 ? -2.57 -15.664 -27.047 1 87.62 323 ILE B CA 1
ATOM 8033 C C . ILE B 1 323 ? -1.756 -14.75 -26.141 1 87.62 323 ILE B C 1
ATOM 8035 O O . ILE B 1 323 ? -2.312 -13.883 -25.453 1 87.62 323 ILE B O 1
ATOM 8039 N N . GLN B 1 324 ? -0.488 -14.93 -26.266 1 83.5 324 GLN B N 1
ATOM 8040 C CA . GLN B 1 324 ? 0.407 -14.125 -25.438 1 83.5 324 GLN B CA 1
ATOM 8041 C C . GLN B 1 324 ? 0.316 -12.648 -25.797 1 83.5 324 GLN B C 1
ATOM 8043 O O . GLN B 1 324 ? 0.365 -11.789 -24.906 1 83.5 324 GLN B O 1
ATOM 8048 N N . ALA B 1 325 ? 0.232 -12.344 -26.984 1 85.19 325 ALA B N 1
ATOM 8049 C CA . ALA B 1 325 ? 0.165 -10.953 -27.422 1 85.19 325 ALA B CA 1
ATOM 8050 C C . ALA B 1 325 ? -1.09 -10.266 -26.891 1 85.19 325 ALA B C 1
ATOM 8052 O O . ALA B 1 325 ? -1.03 -9.133 -26.406 1 85.19 325 ALA B O 1
ATOM 8053 N N . ARG B 1 326 ? -2.119 -10.938 -26.891 1 87.38 326 ARG B N 1
ATOM 8054 C CA . ARG B 1 326 ? -3.373 -10.383 -26.391 1 87.38 326 ARG B CA 1
ATOM 8055 C C . ARG B 1 326 ? -3.359 -10.305 -24.859 1 87.38 326 ARG B C 1
ATOM 8057 O O . ARG B 1 326 ? -3.879 -9.352 -24.281 1 87.38 326 ARG B O 1
ATOM 8064 N N . LEU B 1 327 ? -2.785 -11.289 -24.312 1 87.56 327 LEU B N 1
ATOM 8065 C CA . LEU B 1 327 ? -2.691 -11.336 -22.859 1 87.56 327 LEU B CA 1
ATOM 8066 C C . LEU B 1 327 ? -1.834 -10.195 -22.328 1 87.56 327 LEU B C 1
ATOM 8068 O O . LEU B 1 327 ? -2.17 -9.578 -21.312 1 87.56 327 LEU B O 1
ATOM 8072 N N . ARG B 1 328 ? -0.804 -9.922 -23.047 1 85.5 328 ARG B N 1
ATOM 8073 C CA . ARG B 1 328 ? 0.103 -8.852 -22.656 1 85.5 328 ARG B CA 1
ATOM 8074 C C . ARG B 1 328 ? -0.627 -7.512 -22.578 1 85.5 328 ARG B C 1
ATOM 8076 O O . ARG B 1 328 ? -0.509 -6.789 -21.594 1 85.5 328 ARG B O 1
ATOM 8083 N N . ASP B 1 329 ? -1.408 -7.207 -23.453 1 86.31 329 ASP B N 1
ATOM 8084 C CA . ASP B 1 329 ? -2.139 -5.945 -23.516 1 86.31 329 ASP B CA 1
ATOM 8085 C C . ASP B 1 329 ? -3.18 -5.863 -22.406 1 86.31 329 ASP B C 1
ATOM 8087 O O . ASP B 1 329 ? -3.338 -4.816 -21.766 1 86.31 329 ASP B O 1
ATOM 8091 N N . THR B 1 330 ? -3.803 -6.922 -22.219 1 89.31 330 THR B N 1
ATOM 8092 C CA . THR B 1 330 ? -4.855 -6.953 -21.203 1 89.31 330 THR B CA 1
ATOM 8093 C C . THR B 1 330 ? -4.262 -6.824 -19.797 1 89.31 330 THR B C 1
ATOM 8095 O O . THR B 1 330 ? -4.801 -6.102 -18.953 1 89.31 330 THR B O 1
ATOM 8098 N N . VAL B 1 331 ? -3.18 -7.41 -19.625 1 86.69 331 VAL B N 1
ATOM 8099 C CA . VAL B 1 331 ? -2.557 -7.395 -18.297 1 86.69 331 VAL B CA 1
ATOM 8100 C C . VAL B 1 331 ? -1.987 -6.004 -18.016 1 86.69 331 VAL B C 1
ATOM 8102 O O . VAL B 1 331 ? -2.084 -5.504 -16.891 1 86.69 331 VAL B O 1
ATOM 8105 N N . GLN B 1 332 ? -1.439 -5.379 -19.047 1 83.94 332 GLN B N 1
ATOM 8106 C CA . GLN B 1 332 ? -0.902 -4.035 -18.859 1 83.94 332 GLN B CA 1
ATOM 8107 C C . GLN B 1 332 ? -1.998 -3.055 -18.453 1 83.94 332 GLN B C 1
ATOM 8109 O O . GLN B 1 332 ? -1.798 -2.227 -17.562 1 83.94 332 GLN B O 1
ATOM 8114 N N . LYS B 1 333 ? -3.086 -3.211 -19.047 1 86.56 333 LYS B N 1
ATOM 8115 C CA . LYS B 1 333 ? -4.211 -2.342 -18.719 1 86.56 333 LYS B CA 1
ATOM 8116 C C . LYS B 1 333 ? -4.75 -2.643 -17.312 1 86.56 333 LYS B C 1
ATOM 8118 O O . LYS B 1 333 ? -5.121 -1.727 -16.578 1 86.56 333 LYS B O 1
ATOM 8123 N N . SER B 1 334 ? -4.75 -3.877 -16.984 1 87.38 334 SER B N 1
ATOM 8124 C CA . SER B 1 334 ? -5.23 -4.285 -15.664 1 87.38 334 SER B CA 1
ATOM 8125 C C . SER B 1 334 ? -4.324 -3.758 -14.562 1 87.38 334 SER B C 1
ATOM 8127 O O . SER B 1 334 ? -4.805 -3.277 -13.531 1 87.38 334 SER B O 1
ATOM 8129 N N . LEU B 1 335 ? -3.07 -3.77 -14.82 1 80.12 335 LEU B N 1
ATOM 8130 C CA . LEU B 1 335 ? -2.121 -3.305 -13.812 1 80.12 335 LEU B CA 1
ATOM 8131 C C . LEU B 1 335 ? -2.223 -1.796 -13.625 1 80.12 335 LEU B C 1
ATOM 8133 O O . LEU B 1 335 ? -2.15 -1.301 -12.5 1 80.12 335 LEU B O 1
ATOM 8137 N N . ALA B 1 336 ? -2.41 -1.098 -14.664 1 81.06 336 ALA B N 1
ATOM 8138 C CA . ALA B 1 336 ? -2.564 0.352 -14.578 1 81.06 336 ALA B CA 1
ATOM 8139 C C . ALA B 1 336 ? -3.82 0.728 -13.797 1 81.06 336 ALA B C 1
ATOM 8141 O O . ALA B 1 336 ? -3.781 1.608 -12.938 1 81.06 336 ALA B O 1
ATOM 8142 N N . LEU B 1 337 ? -4.867 0.049 -14.055 1 83.69 337 LEU B N 1
ATOM 8143 C CA . LEU B 1 337 ? -6.125 0.318 -13.367 1 83.69 337 LEU B CA 1
ATOM 8144 C C . LEU B 1 337 ? -6.047 -0.114 -11.906 1 83.69 337 LEU B C 1
ATOM 8146 O O . LEU B 1 337 ? -6.684 0.493 -11.039 1 83.69 337 LEU B O 1
ATOM 8150 N N . GLY B 1 338 ? -5.285 -1.127 -11.672 1 83.56 338 GLY B N 1
ATOM 8151 C CA . GLY B 1 338 ? -5.059 -1.559 -10.305 1 83.56 338 GLY B CA 1
ATOM 8152 C C . GLY B 1 338 ? -4.332 -0.525 -9.461 1 83.56 338 GLY B C 1
ATOM 8153 O O . GLY B 1 338 ? -4.668 -0.315 -8.297 1 83.56 338 GLY B O 1
ATOM 8154 N N . ALA B 1 339 ? -3.41 0.124 -10.086 1 76.94 339 ALA B N 1
ATOM 8155 C CA . ALA B 1 339 ? -2.68 1.191 -9.406 1 76.94 339 ALA B CA 1
ATOM 8156 C C . ALA B 1 339 ? -3.6 2.367 -9.094 1 76.94 339 ALA B C 1
ATOM 8158 O O . ALA B 1 339 ? -3.506 2.965 -8.016 1 76.94 339 ALA B O 1
ATOM 8159 N N . GLU B 1 340 ? -4.484 2.633 -9.969 1 81.88 340 GLU B N 1
ATOM 8160 C CA . GLU B 1 340 ? -5.449 3.709 -9.773 1 81.88 340 GLU B CA 1
ATOM 8161 C C . GLU B 1 340 ? -6.41 3.385 -8.633 1 81.88 340 GLU B C 1
ATOM 8163 O O . GLU B 1 340 ? -6.75 4.258 -7.832 1 81.88 340 GLU B O 1
ATOM 8168 N N . ARG B 1 341 ? -6.867 2.195 -8.633 1 85.25 341 ARG B N 1
ATOM 8169 C CA . ARG B 1 341 ? -7.762 1.759 -7.566 1 85.25 341 ARG B CA 1
ATOM 8170 C C . ARG B 1 341 ? -7.086 1.861 -6.203 1 85.25 341 ARG B C 1
ATOM 8172 O O . ARG B 1 341 ? -7.711 2.273 -5.223 1 85.25 341 ARG B O 1
ATOM 8179 N N . GLN B 1 342 ? -5.836 1.493 -6.18 1 79.81 342 GLN B N 1
ATOM 8180 C CA . GLN B 1 342 ? -5.09 1.557 -4.926 1 79.81 342 GLN B CA 1
ATOM 8181 C C . GLN B 1 342 ? -4.898 3.002 -4.473 1 79.81 342 GLN B C 1
ATOM 8183 O O . GLN B 1 342 ? -4.965 3.295 -3.277 1 79.81 342 GLN B O 1
ATOM 8188 N N . ALA B 1 343 ? -4.652 3.838 -5.398 1 77.19 343 ALA B N 1
ATOM 8189 C CA . ALA B 1 343 ? -4.52 5.262 -5.094 1 77.19 343 ALA B CA 1
ATOM 8190 C C . ALA B 1 343 ? -5.82 5.82 -4.523 1 77.19 343 ALA B C 1
ATOM 8192 O O . ALA B 1 343 ? -5.801 6.609 -3.576 1 77.19 343 ALA B O 1
ATOM 8193 N N . LEU B 1 344 ? -6.883 5.406 -5.09 1 84.19 344 LEU B N 1
ATOM 8194 C CA . LEU B 1 344 ? -8.195 5.848 -4.637 1 84.19 344 LEU B CA 1
ATOM 8195 C C . LEU B 1 344 ? -8.461 5.379 -3.211 1 84.19 344 LEU B C 1
ATOM 8197 O O . LEU B 1 344 ? -9.023 6.121 -2.402 1 84.19 344 LEU B O 1
ATOM 8201 N N . LEU B 1 345 ? -8.07 4.211 -2.922 1 85.88 345 LEU B N 1
ATOM 8202 C CA . LEU B 1 345 ? -8.273 3.652 -1.589 1 85.88 345 LEU B CA 1
ATOM 8203 C C . LEU B 1 345 ? -7.461 4.418 -0.55 1 85.88 345 LEU B C 1
ATOM 8205 O O . LEU B 1 345 ? -7.973 4.762 0.517 1 85.88 345 LEU B O 1
ATOM 8209 N N . ILE B 1 346 ? -6.254 4.715 -0.816 1 78.88 346 ILE B N 1
ATOM 8210 C CA . ILE B 1 346 ? -5.367 5.402 0.118 1 78.88 346 ILE B CA 1
ATOM 8211 C C . ILE B 1 346 ? -5.867 6.824 0.351 1 78.88 346 ILE B C 1
ATOM 8213 O O . ILE B 1 346 ? -5.887 7.305 1.487 1 78.88 346 ILE B O 1
ATOM 8217 N N . GLU B 1 347 ? -6.277 7.434 -0.644 1 81.5 347 GLU B N 1
ATOM 8218 C CA . GLU B 1 347 ? -6.812 8.781 -0.52 1 81.5 347 GLU B CA 1
ATOM 8219 C C . GLU B 1 347 ? -8.094 8.797 0.313 1 81.5 347 GLU B C 1
ATOM 8221 O O . GLU B 1 347 ? -8.312 9.711 1.106 1 81.5 347 GLU B O 1
ATOM 8226 N N . THR B 1 348 ? -8.922 7.824 0.047 1 87.06 348 THR B N 1
ATOM 8227 C CA . THR B 1 348 ? -10.18 7.738 0.784 1 87.06 348 THR B CA 1
ATOM 8228 C C . THR B 1 348 ? -9.922 7.512 2.271 1 87.06 348 THR B C 1
ATOM 8230 O O . THR B 1 348 ? -10.539 8.156 3.119 1 87.06 348 THR B O 1
ATOM 8233 N N . LEU B 1 349 ? -8.961 6.699 2.566 1 84.12 349 LEU B N 1
ATOM 8234 C CA . LEU B 1 349 ? -8.641 6.402 3.959 1 84.12 349 LEU B CA 1
ATOM 8235 C C . LEU B 1 349 ? -7.973 7.598 4.629 1 84.12 349 LEU B C 1
ATOM 8237 O O . LEU B 1 349 ? -8.242 7.891 5.797 1 84.12 349 LEU B O 1
ATOM 8241 N N . GLY B 1 350 ? -7.148 8.234 3.896 1 79.56 350 GLY B N 1
ATOM 8242 C CA . GLY B 1 350 ? -6.484 9.422 4.418 1 79.56 350 GLY B CA 1
ATOM 8243 C C . GLY B 1 350 ? -7.426 10.594 4.609 1 79.56 350 GLY B C 1
ATOM 8244 O O . GLY B 1 350 ? -7.211 11.438 5.484 1 79.56 350 GLY B O 1
ATOM 8245 N N . GLY B 1 351 ? -8.445 10.695 3.789 1 86.56 351 GLY B N 1
ATOM 8246 C CA . GLY B 1 351 ? -9.406 11.789 3.85 1 86.56 351 GLY B CA 1
ATOM 8247 C C . GLY B 1 351 ? -10.781 11.344 4.324 1 86.56 351 GLY B C 1
ATOM 8248 O O . GLY B 1 351 ? -11.797 11.914 3.92 1 86.56 351 GLY B O 1
ATOM 8249 N N . LEU B 1 352 ? -10.844 10.367 5.172 1 87.88 352 LEU B N 1
ATOM 8250 C CA . LEU B 1 352 ? -12.125 9.805 5.582 1 87.88 352 LEU B CA 1
ATOM 8251 C C . LEU B 1 352 ? -12.953 10.836 6.34 1 87.88 352 LEU B C 1
ATOM 8253 O O . LEU B 1 352 ? -14.164 10.953 6.121 1 87.88 352 LEU B O 1
ATOM 8257 N N . GLU B 1 353 ? -12.352 11.562 7.23 1 88.25 353 GLU B N 1
ATOM 8258 C CA . GLU B 1 353 ? -13.062 12.586 8 1 88.25 353 GLU B CA 1
ATOM 8259 C C . GLU B 1 353 ? -13.617 13.672 7.086 1 88.25 353 GLU B C 1
ATOM 8261 O O . GLU B 1 353 ? -14.742 14.141 7.289 1 88.25 353 GLU B O 1
ATOM 8266 N N . THR B 1 354 ? -12.828 13.992 6.113 1 90.12 354 THR B N 1
ATOM 8267 C CA . THR B 1 354 ? -13.266 14.992 5.148 1 90.12 354 THR B CA 1
ATOM 8268 C C . THR B 1 354 ? -14.461 14.484 4.348 1 90.12 354 THR B C 1
ATOM 8270 O O . THR B 1 354 ? -15.43 15.219 4.145 1 90.12 354 THR B O 1
ATOM 8273 N N . LEU B 1 355 ? -14.367 13.328 3.941 1 90.12 355 LEU B N 1
ATOM 8274 C CA . LEU B 1 355 ? -15.438 12.75 3.143 1 90.12 355 LEU B CA 1
ATOM 8275 C C . LEU B 1 355 ? -16.734 12.672 3.941 1 90.12 355 LEU B C 1
ATOM 8277 O O . LEU B 1 355 ? -17.812 12.945 3.41 1 90.12 355 LEU B O 1
ATOM 8281 N N . LYS B 1 356 ? -16.609 12.375 5.195 1 89.75 356 LYS B N 1
ATOM 8282 C CA . LYS B 1 356 ? -17.781 12.273 6.055 1 89.75 356 LYS B CA 1
ATOM 8283 C C . LYS B 1 356 ? -18.359 13.656 6.359 1 89.75 356 LYS B C 1
ATOM 8285 O O . LYS B 1 356 ? -19.578 13.836 6.402 1 89.75 356 LYS B O 1
ATOM 8290 N N . ALA B 1 357 ? -17.438 14.523 6.613 1 90.38 357 ALA B N 1
ATOM 8291 C CA . ALA B 1 357 ? -17.875 15.883 6.914 1 90.38 357 ALA B CA 1
ATOM 8292 C C . ALA B 1 357 ? -18.656 16.484 5.742 1 90.38 357 ALA B C 1
ATOM 8294 O O . ALA B 1 357 ? -19.609 17.234 5.941 1 90.38 357 ALA B O 1
ATOM 8295 N N . CYS B 1 358 ? -18.25 16.062 4.535 1 88.25 358 CYS B N 1
ATOM 8296 C CA . CYS B 1 358 ? -18.875 16.609 3.34 1 88.25 358 CYS B CA 1
ATOM 8297 C C . CYS B 1 358 ? -19.922 15.664 2.777 1 88.25 358 CYS B C 1
ATOM 8299 O O . CYS B 1 358 ? -20.5 15.922 1.723 1 88.25 358 CYS B O 1
ATOM 8301 N N . SER B 1 359 ? -20.188 14.578 3.369 1 84.56 359 SER B N 1
ATOM 8302 C CA . SER B 1 359 ? -21.141 13.578 2.918 1 84.56 359 SER B CA 1
ATOM 8303 C C . SER B 1 359 ? -20.859 13.148 1.48 1 84.56 359 SER B C 1
ATOM 8305 O O . SER B 1 359 ? -21.766 13.094 0.653 1 84.56 359 SER B O 1
ATOM 8307 N N . ALA B 1 360 ? -19.578 13.016 1.176 1 85.25 360 ALA B N 1
ATOM 8308 C CA . ALA B 1 360 ? -19.172 12.648 -0.18 1 85.25 360 ALA B CA 1
ATOM 8309 C C . ALA B 1 360 ? -18.891 11.156 -0.288 1 85.25 360 ALA B C 1
ATOM 8311 O O . ALA B 1 360 ? -18.156 10.719 -1.187 1 85.25 360 ALA B O 1
ATOM 8312 N N . GLU B 1 361 ? -19.453 10.375 0.55 1 86.69 361 GLU B N 1
ATOM 8313 C CA . GLU B 1 361 ? -19.219 8.93 0.559 1 86.69 361 GLU B CA 1
ATOM 8314 C C . GLU B 1 361 ? -19.797 8.281 -0.697 1 86.69 361 GLU B C 1
ATOM 8316 O O . GLU B 1 361 ? -19.188 7.363 -1.257 1 86.69 361 GLU B O 1
ATOM 8321 N N . SER B 1 362 ? -20.891 8.812 -1.177 1 80.12 362 SER B N 1
ATOM 8322 C CA . SER B 1 362 ? -21.578 8.219 -2.326 1 80.12 362 SER B CA 1
ATOM 8323 C C . SER B 1 362 ? -20.781 8.43 -3.607 1 80.12 362 SER B C 1
ATOM 8325 O O . SER B 1 362 ? -20.688 7.535 -4.449 1 80.12 362 SER B O 1
ATOM 8327 N N . GLU B 1 363 ? -20.266 9.562 -3.691 1 80.44 363 GLU B N 1
ATOM 8328 C CA . GLU B 1 363 ? -19.453 9.852 -4.867 1 80.44 363 GLU B CA 1
ATOM 8329 C C . GLU B 1 363 ? -18.203 8.969 -4.914 1 80.44 363 GLU B C 1
ATOM 8331 O O . GLU B 1 363 ? -17.844 8.469 -5.98 1 80.44 363 GLU B O 1
ATOM 8336 N N . ARG B 1 364 ? -17.641 8.844 -3.791 1 85.69 364 ARG B N 1
ATOM 8337 C CA . ARG B 1 364 ? -16.438 8.016 -3.727 1 85.69 364 ARG B CA 1
ATOM 8338 C C . ARG B 1 364 ? -16.766 6.551 -3.965 1 85.69 364 ARG B C 1
ATOM 8340 O O . ARG B 1 364 ? -15.984 5.828 -4.594 1 85.69 364 ARG B O 1
ATOM 8347 N N . GLN B 1 365 ? -17.922 6.156 -3.494 1 85.81 365 GLN B N 1
ATOM 8348 C CA . GLN B 1 365 ? -18.359 4.781 -3.703 1 85.81 365 GLN B CA 1
ATOM 8349 C C . GLN B 1 365 ? -18.594 4.5 -5.184 1 85.81 365 GLN B C 1
ATOM 8351 O O . GLN B 1 365 ? -18.266 3.418 -5.676 1 85.81 365 GLN B O 1
ATOM 8356 N N . HIS B 1 366 ? -19.156 5.426 -5.844 1 81.31 366 HIS B N 1
ATOM 8357 C CA . HIS B 1 366 ? -19.391 5.266 -7.273 1 81.31 366 HIS B CA 1
ATOM 8358 C C . HIS B 1 366 ? -18.078 5.145 -8.039 1 81.31 366 HIS B C 1
ATOM 8360 O O . HIS B 1 366 ? -17.953 4.293 -8.922 1 81.31 366 HIS B O 1
ATOM 8366 N N . ARG B 1 367 ? -17.188 5.957 -7.738 1 82.31 367 ARG B N 1
ATOM 8367 C CA . ARG B 1 367 ? -15.891 5.918 -8.406 1 82.31 367 ARG B CA 1
ATOM 8368 C C . ARG B 1 367 ? -15.18 4.594 -8.141 1 82.31 367 ARG B C 1
ATOM 8370 O O . ARG B 1 367 ? -14.539 4.039 -9.031 1 82.31 367 ARG B O 1
ATOM 8377 N N . TRP B 1 368 ? -15.344 4.105 -6.922 1 87.44 368 TRP B N 1
ATOM 8378 C CA . TRP B 1 368 ? -14.727 2.836 -6.547 1 87.44 368 TRP B CA 1
ATOM 8379 C C . TRP B 1 368 ? -15.344 1.68 -7.328 1 87.44 368 TRP B C 1
ATOM 8381 O O . TRP B 1 368 ? -14.625 0.855 -7.898 1 87.44 368 TRP B O 1
ATOM 8391 N N . GLU B 1 369 ? -16.656 1.626 -7.387 1 85.56 369 GLU B N 1
ATOM 8392 C CA . GLU B 1 369 ? -17.344 0.526 -8.062 1 85.56 369 GLU B CA 1
ATOM 8393 C C . GLU B 1 369 ? -17.078 0.551 -9.562 1 85.56 369 GLU B C 1
ATOM 8395 O O . GLU B 1 369 ? -16.938 -0.5 -10.195 1 85.56 369 GLU B O 1
ATOM 8400 N N . LYS B 1 370 ? -17 1.735 -10.07 1 82.81 370 LYS B N 1
ATOM 8401 C CA . LYS B 1 370 ? -16.719 1.857 -11.492 1 82.81 370 LYS B CA 1
ATOM 8402 C C . LYS B 1 370 ? -15.312 1.372 -11.812 1 82.81 370 LYS B C 1
ATOM 8404 O O . LYS B 1 370 ? -15.109 0.604 -12.758 1 82.81 370 LYS B O 1
ATOM 8409 N N . THR B 1 371 ? -14.359 1.804 -11.039 1 86.12 371 THR B N 1
ATOM 8410 C CA . THR B 1 371 ? -12.977 1.419 -11.258 1 86.12 371 THR B CA 1
ATOM 8411 C C . THR B 1 371 ? -12.781 -0.073 -11.008 1 86.12 371 THR B C 1
ATOM 8413 O O . THR B 1 371 ? -12.117 -0.76 -11.789 1 86.12 371 THR B O 1
ATOM 8416 N N . HIS B 1 372 ? -13.406 -0.611 -10.008 1 87.25 372 HIS B N 1
ATOM 8417 C CA . HIS B 1 372 ? -13.281 -2.029 -9.68 1 87.25 372 HIS B CA 1
ATOM 8418 C C . HIS B 1 372 ? -13.992 -2.893 -10.719 1 87.25 372 HIS B C 1
ATOM 8420 O O . HIS B 1 372 ? -13.531 -3.988 -11.047 1 87.25 372 HIS B O 1
ATOM 8426 N N . GLY B 1 373 ? -15.148 -2.398 -11.188 1 84.31 373 GLY B N 1
ATOM 8427 C CA . GLY B 1 373 ? -15.844 -3.117 -12.242 1 84.31 373 GLY B CA 1
ATOM 8428 C C . GLY B 1 373 ? -15.023 -3.242 -13.516 1 84.31 373 GLY B C 1
ATOM 8429 O O . GLY B 1 373 ? -14.969 -4.316 -14.117 1 84.31 373 GLY B O 1
ATOM 8430 N N . ALA B 1 374 ? -14.383 -2.197 -13.859 1 87.44 374 ALA B N 1
ATOM 8431 C CA . ALA B 1 374 ? -13.531 -2.213 -15.039 1 87.44 374 ALA B CA 1
ATOM 8432 C C . ALA B 1 374 ? -12.328 -3.133 -14.836 1 87.44 374 ALA B C 1
ATOM 8434 O O . ALA B 1 374 ? -11.938 -3.861 -15.75 1 87.44 374 ALA B O 1
ATOM 8435 N N . LEU B 1 375 ? -11.805 -3.129 -13.664 1 88.06 375 LEU B N 1
ATOM 8436 C CA . LEU B 1 375 ? -10.664 -3.971 -13.336 1 88.06 375 LEU B CA 1
ATOM 8437 C C . LEU B 1 375 ? -11.039 -5.445 -13.383 1 88.06 375 LEU B C 1
ATOM 8439 O O . LEU B 1 375 ? -10.297 -6.266 -13.93 1 88.06 375 LEU B O 1
ATOM 8443 N N . THR B 1 376 ? -12.164 -5.773 -12.867 1 85.25 376 THR B N 1
ATOM 8444 C CA . THR B 1 376 ? -12.602 -7.164 -12.812 1 85.25 376 THR B CA 1
ATOM 8445 C C . THR B 1 376 ? -12.891 -7.699 -14.211 1 85.25 376 THR B C 1
ATOM 8447 O O . THR B 1 376 ? -12.656 -8.875 -14.492 1 85.25 376 THR B O 1
ATOM 8450 N N . ARG B 1 377 ? -13.32 -6.836 -15.078 1 86.44 377 ARG B N 1
ATOM 8451 C CA . ARG B 1 377 ? -13.57 -7.242 -16.453 1 86.44 377 ARG B CA 1
ATOM 8452 C C . ARG B 1 377 ? -12.258 -7.562 -17.172 1 86.44 377 ARG B C 1
ATOM 8454 O O . ARG B 1 377 ? -12.164 -8.562 -17.891 1 86.44 377 ARG B O 1
ATOM 8461 N N . LEU B 1 378 ? -11.32 -6.773 -16.969 1 88.31 378 LEU B N 1
ATOM 8462 C CA . LEU B 1 378 ? -10.023 -6.992 -17.594 1 88.31 378 LEU B CA 1
ATOM 8463 C C . LEU B 1 378 ? -9.352 -8.234 -17.016 1 88.31 378 LEU B C 1
ATOM 8465 O O . LEU B 1 378 ? -8.781 -9.039 -17.766 1 88.31 378 LEU B O 1
ATOM 8469 N N . ASP B 1 379 ? -9.453 -8.445 -15.734 1 87.19 379 ASP B N 1
ATOM 8470 C CA . ASP B 1 379 ? -8.859 -9.609 -15.078 1 87.19 379 ASP B CA 1
ATOM 8471 C C . ASP B 1 379 ? -9.523 -10.898 -15.539 1 87.19 379 ASP B C 1
ATOM 8473 O O . ASP B 1 379 ? -8.859 -11.922 -15.711 1 87.19 379 ASP B O 1
ATOM 8477 N N . SER B 1 380 ? -10.82 -10.805 -15.703 1 86.44 380 SER B N 1
ATOM 8478 C CA . SER B 1 380 ? -11.555 -11.969 -16.188 1 86.44 380 SER B CA 1
ATOM 8479 C C . SER B 1 380 ? -11.133 -12.336 -17.609 1 86.44 380 SER B C 1
ATOM 8481 O O . SER B 1 380 ? -10.953 -13.516 -17.922 1 86.44 380 SER B O 1
ATOM 8483 N N . HIS B 1 381 ? -10.945 -11.359 -18.391 1 87.94 381 HIS B N 1
ATOM 8484 C CA . HIS B 1 381 ? -10.5 -11.602 -19.75 1 87.94 381 HIS B CA 1
ATOM 8485 C C . HIS B 1 381 ? -9.086 -12.172 -19.781 1 87.94 381 HIS B C 1
ATOM 8487 O O . HIS B 1 381 ? -8.797 -13.07 -20.578 1 87.94 381 HIS B O 1
ATOM 8493 N N . ALA B 1 382 ? -8.273 -11.672 -18.953 1 87.25 382 ALA B N 1
ATOM 8494 C CA . ALA B 1 382 ? -6.91 -12.188 -18.875 1 87.25 382 ALA B CA 1
ATOM 8495 C C . ALA B 1 382 ? -6.898 -13.641 -18.406 1 87.25 382 ALA B C 1
ATOM 8497 O O . ALA B 1 382 ? -6.156 -14.461 -18.938 1 87.25 382 ALA B O 1
ATOM 8498 N N . ARG B 1 383 ? -7.707 -13.961 -17.453 1 83.94 383 ARG B N 1
ATOM 8499 C CA . ARG B 1 383 ? -7.777 -15.328 -16.938 1 83.94 383 ARG B CA 1
ATOM 8500 C C . ARG B 1 383 ? -8.32 -16.281 -18 1 83.94 383 ARG B C 1
ATOM 8502 O O . ARG B 1 383 ? -7.883 -17.438 -18.078 1 83.94 383 ARG B O 1
ATOM 8509 N N . PHE B 1 384 ? -9.242 -15.766 -18.766 1 86.69 384 PHE B N 1
ATOM 8510 C CA . PHE B 1 384 ? -9.797 -16.578 -19.844 1 86.69 384 PHE B CA 1
ATOM 8511 C C . PHE B 1 384 ? -8.727 -16.891 -20.891 1 86.69 384 PHE B C 1
ATOM 8513 O O . PHE B 1 384 ? -8.586 -18.047 -21.312 1 86.69 384 PHE B O 1
ATOM 8520 N N . LEU B 1 385 ? -8.008 -15.891 -21.266 1 86.5 385 LEU B N 1
ATOM 8521 C CA . LEU B 1 385 ? -6.934 -16.094 -22.234 1 86.5 385 LEU B CA 1
ATOM 8522 C C . LEU B 1 385 ? -5.871 -17.047 -21.688 1 86.5 385 LEU B C 1
ATOM 8524 O O . LEU B 1 385 ? -5.355 -17.891 -22.406 1 86.5 385 LEU B O 1
ATOM 8528 N N . ALA B 1 386 ? -5.59 -16.938 -20.391 1 84.62 386 ALA B N 1
ATOM 8529 C CA . ALA B 1 386 ? -4.617 -17.812 -19.75 1 84.62 386 ALA B CA 1
ATOM 8530 C C . ALA B 1 386 ? -5.121 -19.266 -19.734 1 84.62 386 ALA B C 1
ATOM 8532 O O . ALA B 1 386 ? -4.363 -20.203 -19.984 1 84.62 386 ALA B O 1
ATOM 8533 N N . ALA B 1 387 ? -6.434 -19.375 -19.422 1 83.5 387 ALA B N 1
ATOM 8534 C CA . ALA B 1 387 ? -7.035 -20.703 -19.406 1 83.5 387 ALA B CA 1
ATOM 8535 C C . ALA B 1 387 ? -7.008 -21.328 -20.797 1 83.5 387 ALA B C 1
ATOM 8537 O O . ALA B 1 387 ? -6.734 -22.531 -20.938 1 83.5 387 ALA B O 1
ATOM 8538 N N . LEU B 1 388 ? -7.215 -20.516 -21.781 1 85.94 388 LEU B N 1
ATOM 8539 C CA . LEU B 1 388 ? -7.188 -21 -23.156 1 85.94 388 LEU B CA 1
ATOM 8540 C C . LEU B 1 388 ? -5.777 -21.438 -23.547 1 85.94 388 LEU B C 1
ATOM 8542 O O . LEU B 1 388 ? -5.605 -22.438 -24.25 1 85.94 388 LEU B O 1
ATOM 8546 N N . ALA B 1 389 ? -4.883 -20.703 -23.141 1 84.62 389 ALA B N 1
ATOM 8547 C CA . ALA B 1 389 ? -3.496 -21.047 -23.453 1 84.62 389 ALA B CA 1
ATOM 8548 C C . ALA B 1 389 ? -3.09 -22.359 -22.781 1 84.62 389 ALA B C 1
ATOM 8550 O O . ALA B 1 389 ? -2.504 -23.234 -23.422 1 84.62 389 ALA B O 1
ATOM 8551 N N . THR B 1 390 ? -3.418 -22.5 -21.5 1 84.75 390 THR B N 1
ATOM 8552 C CA . THR B 1 390 ? -3.01 -23.688 -20.75 1 84.75 390 THR B CA 1
ATOM 8553 C C . THR B 1 390 ? -3.766 -24.922 -21.234 1 84.75 390 THR B C 1
ATOM 8555 O O . THR B 1 390 ? -3.154 -25.938 -21.547 1 84.75 390 THR B O 1
ATOM 8558 N N . ASN B 1 391 ? -5.109 -24.797 -21.359 1 86.38 391 ASN B N 1
ATOM 8559 C CA . ASN B 1 391 ? -5.922 -25.938 -21.766 1 86.38 391 ASN B CA 1
ATOM 8560 C C . ASN B 1 391 ? -5.758 -26.234 -23.266 1 86.38 391 ASN B C 1
ATOM 8562 O O . ASN B 1 391 ? -5.824 -27.391 -23.672 1 86.38 391 ASN B O 1
ATOM 8566 N N . GLY B 1 392 ? -5.531 -25.188 -24.016 1 85.81 392 GLY B N 1
ATOM 8567 C CA . GLY B 1 392 ? -5.246 -25.391 -25.422 1 85.81 392 GLY B CA 1
ATOM 8568 C C . GLY B 1 392 ? -3.951 -26.141 -25.672 1 85.81 392 GLY B C 1
ATOM 8569 O O . GLY B 1 392 ? -3.893 -27.031 -26.531 1 85.81 392 GLY B O 1
ATOM 8570 N N . THR B 1 393 ? -2.973 -25.859 -24.938 1 86.62 393 THR B N 1
ATOM 8571 C CA . THR B 1 393 ? -1.697 -26.547 -25.047 1 86.62 393 THR B CA 1
ATOM 8572 C C . THR B 1 393 ? -1.837 -28.016 -24.625 1 86.62 393 THR B C 1
ATOM 8574 O O . THR B 1 393 ? -1.261 -28.906 -25.25 1 86.62 393 THR B O 1
ATOM 8577 N N . MET B 1 394 ? -2.588 -28.25 -23.547 1 84.69 394 MET B N 1
ATOM 8578 C CA . MET B 1 394 ? -2.826 -29.609 -23.109 1 84.69 394 MET B CA 1
ATOM 8579 C C . MET B 1 394 ? -3.553 -30.422 -24.172 1 84.69 394 MET B C 1
ATOM 8581 O O . MET B 1 394 ? -3.258 -3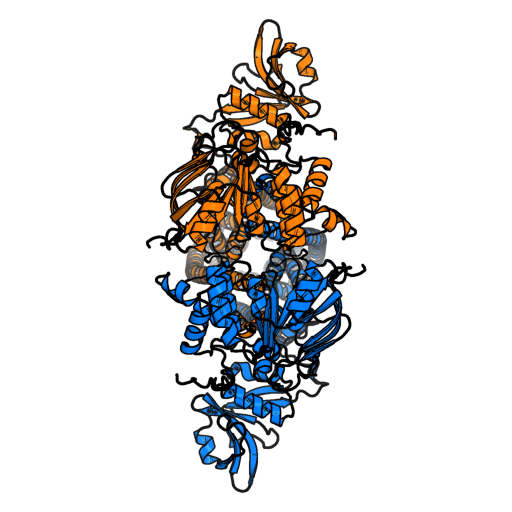1.594 -24.375 1 84.69 394 MET B O 1
ATOM 8585 N N . PHE B 1 395 ? -4.445 -29.828 -24.875 1 88.19 395 PHE B N 1
ATOM 8586 C CA . PHE B 1 395 ? -5.176 -30.469 -25.969 1 88.19 395 PHE B CA 1
ATOM 8587 C C . PHE B 1 395 ? -4.23 -30.844 -27.094 1 88.19 395 PHE B C 1
ATOM 8589 O O . PHE B 1 395 ? -4.289 -31.969 -27.609 1 88.19 395 PHE B O 1
ATOM 8596 N N . LEU B 1 396 ? -3.428 -29.906 -27.422 1 89.12 396 LEU B N 1
ATOM 8597 C CA . LEU B 1 396 ? -2.482 -30.156 -28.5 1 89.12 396 LEU B CA 1
ATOM 8598 C C . LEU B 1 396 ? -1.499 -31.266 -28.109 1 89.12 396 LEU B C 1
ATOM 8600 O O . LEU B 1 396 ? -1.07 -32.031 -28.953 1 89.12 396 LEU B O 1
ATOM 8604 N N . GLN B 1 397 ? -1.161 -31.328 -26.859 1 87.12 397 GLN B N 1
ATOM 8605 C CA . GLN B 1 397 ? -0.294 -32.375 -26.359 1 87.12 397 GLN B CA 1
ATOM 8606 C C . GLN B 1 397 ? -0.971 -33.75 -26.469 1 87.12 397 GLN B C 1
ATOM 8608 O O . GLN B 1 397 ? -0.348 -34.719 -26.906 1 87.12 397 GLN B O 1
ATOM 8613 N N . GLN B 1 398 ? -2.205 -33.75 -26.109 1 86.25 398 GLN B N 1
ATOM 8614 C CA . GLN B 1 398 ? -2.949 -35 -26.188 1 86.25 398 GLN B CA 1
ATOM 8615 C C . GLN B 1 398 ? -3.152 -35.438 -27.641 1 86.25 398 GLN B C 1
ATOM 8617 O O . GLN B 1 398 ? -3.074 -36.625 -27.953 1 86.25 398 GLN B O 1
ATOM 8622 N N . PHE B 1 399 ? -3.396 -34.469 -28.438 1 88.75 399 PHE B N 1
ATOM 8623 C CA . PHE B 1 399 ? -3.568 -34.75 -29.859 1 88.75 399 PHE B CA 1
ATOM 8624 C C . PHE B 1 399 ? -2.275 -35.281 -30.453 1 88.75 399 PHE B C 1
ATOM 8626 O O . PHE B 1 399 ? -2.299 -36.25 -31.25 1 88.75 399 PHE B O 1
ATOM 8633 N N . ALA B 1 400 ? -1.216 -34.688 -30.094 1 89.81 400 ALA B N 1
ATOM 8634 C CA . ALA B 1 400 ? 0.078 -35.156 -30.578 1 89.81 400 ALA B CA 1
ATOM 8635 C C . ALA B 1 400 ? 0.366 -36.562 -30.047 1 89.81 400 ALA B C 1
ATOM 8637 O O . ALA B 1 400 ? 0.946 -37.375 -30.75 1 89.81 400 ALA B O 1
ATOM 8638 N N . GLY B 1 401 ? -0.038 -36.781 -28.781 1 87.44 401 GLY B N 1
ATOM 8639 C CA . GLY B 1 401 ? 0.119 -38.125 -28.219 1 87.44 401 GLY B CA 1
ATOM 8640 C C . GLY B 1 401 ? -0.687 -39.156 -28.969 1 87.44 401 GLY B C 1
ATOM 8641 O O . GLY B 1 401 ? -0.182 -40.25 -29.25 1 87.44 401 GLY B O 1
ATOM 8642 N N . MET B 1 402 ? -1.877 -38.844 -29.312 1 87.94 402 MET B N 1
ATOM 8643 C CA . MET B 1 402 ? -2.74 -39.75 -30.062 1 87.94 402 MET B CA 1
ATOM 8644 C C . MET B 1 402 ? -2.172 -40.031 -31.453 1 87.94 402 MET B C 1
ATOM 8646 O O . MET B 1 402 ? -2.16 -41.156 -31.906 1 87.94 402 MET B O 1
ATOM 8650 N N . ALA B 1 403 ? -1.713 -38.969 -32.031 1 89.94 403 ALA B N 1
ATOM 8651 C CA . ALA B 1 403 ? -1.126 -39.094 -33.375 1 89.94 403 ALA B CA 1
ATOM 8652 C C . ALA B 1 403 ? 0.118 -40 -33.344 1 89.94 403 ALA B C 1
ATOM 8654 O O . ALA B 1 403 ? 0.367 -40.75 -34.281 1 89.94 403 ALA B O 1
ATOM 8655 N N . THR B 1 404 ? 0.87 -39.875 -32.312 1 90.12 404 THR B N 1
ATOM 8656 C CA . THR B 1 404 ? 2.076 -40.688 -32.156 1 90.12 404 THR B CA 1
ATOM 8657 C C . THR B 1 404 ? 1.725 -42.156 -32 1 90.12 404 THR B C 1
ATOM 8659 O O . THR B 1 404 ? 2.369 -43.031 -32.625 1 90.12 404 TH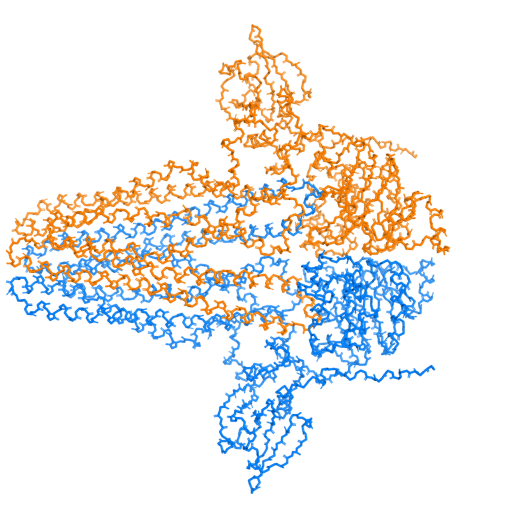R B O 1
ATOM 8662 N N . ILE B 1 405 ? 0.696 -42.406 -31.266 1 86.88 405 ILE B N 1
ATOM 8663 C CA . ILE B 1 405 ? 0.305 -43.812 -31.031 1 86.88 405 ILE B CA 1
ATOM 8664 C C . ILE B 1 405 ? -0.239 -44.406 -32.312 1 86.88 405 ILE B C 1
ATOM 8666 O O . ILE B 1 405 ? 0.132 -45.531 -32.719 1 86.88 405 ILE B O 1
ATOM 8670 N N . VAL B 1 406 ? -1.098 -43.719 -33.062 1 87.81 406 VAL B N 1
ATOM 8671 C CA . VAL B 1 406 ? -1.693 -44.219 -34.312 1 87.81 406 VAL B CA 1
ATOM 8672 C C . VAL B 1 406 ? -0.603 -44.438 -35.344 1 87.81 406 VAL B C 1
ATOM 8674 O O . VAL B 1 406 ? -0.561 -45.5 -36 1 87.81 406 VAL B O 1
ATOM 8677 N N . SER B 1 407 ? 0.24 -43.5 -35.469 1 89.12 407 SER B N 1
ATOM 8678 C CA . SER B 1 407 ? 1.323 -43.625 -36.438 1 89.12 407 SER B CA 1
ATOM 8679 C C . SER B 1 407 ? 2.311 -44.719 -36 1 89.12 407 SER B C 1
ATOM 8681 O O . SER B 1 407 ? 2.863 -45.438 -36.844 1 89.12 407 SER B O 1
ATOM 8683 N N . GLY B 1 408 ? 2.557 -44.812 -34.75 1 87.12 408 GLY B N 1
ATOM 8684 C CA . GLY B 1 408 ? 3.455 -45.812 -34.219 1 87.12 408 GLY B CA 1
ATOM 8685 C C . GLY B 1 408 ? 2.957 -47.25 -34.469 1 87.12 408 GLY B C 1
ATOM 8686 O O . GLY B 1 408 ? 3.742 -48.125 -34.812 1 87.12 408 GLY B O 1
ATOM 8687 N N . VAL B 1 409 ? 1.662 -47.469 -34.375 1 86.25 409 VAL B N 1
ATOM 8688 C CA . VAL B 1 409 ? 1.091 -48.812 -34.594 1 86.25 409 VAL B CA 1
ATOM 8689 C C . VAL B 1 409 ? 1.284 -49.219 -36.062 1 86.25 409 VAL B C 1
ATOM 8691 O O . VAL B 1 409 ? 1.585 -50.406 -36.344 1 86.25 409 VAL B O 1
ATOM 8694 N N . TYR B 1 410 ? 1.125 -48.281 -36.969 1 87.75 410 TYR B N 1
ATOM 8695 C CA . TYR B 1 410 ? 1.349 -48.594 -38.375 1 87.75 410 TYR B CA 1
ATOM 8696 C C . TYR B 1 410 ? 2.805 -48.969 -38.625 1 87.75 410 TYR B C 1
ATOM 8698 O O . TYR B 1 410 ? 3.092 -49.875 -39.406 1 87.75 410 TYR B O 1
ATOM 8706 N N . ILE B 1 411 ? 3.674 -48.312 -37.938 1 88.12 411 ILE B N 1
ATOM 8707 C CA . ILE B 1 411 ? 5.094 -48.594 -38.094 1 88.12 411 ILE B CA 1
ATOM 8708 C C . ILE B 1 411 ? 5.457 -49.938 -37.438 1 88.12 411 ILE B C 1
ATOM 8710 O O . ILE B 1 411 ? 6.32 -50.656 -37.938 1 88.12 411 ILE B O 1
ATOM 8714 N N . ILE B 1 412 ? 4.816 -50.281 -36.438 1 85.69 412 ILE B N 1
ATOM 8715 C CA . ILE B 1 412 ? 5.043 -51.562 -35.781 1 85.69 412 ILE B CA 1
ATOM 8716 C C . ILE B 1 412 ? 4.566 -52.719 -36.656 1 85.69 412 ILE B C 1
ATOM 8718 O O . ILE B 1 412 ? 5.246 -53.719 -36.781 1 85.69 412 ILE B O 1
ATOM 8722 N N . ILE B 1 413 ? 3.344 -52.5 -37.25 1 84.06 413 ILE B N 1
ATOM 8723 C CA . ILE B 1 413 ? 2.795 -53.531 -38.125 1 84.06 413 ILE B CA 1
ATOM 8724 C C . ILE B 1 413 ? 3.721 -53.719 -39.312 1 84.06 413 ILE B C 1
ATOM 8726 O O . ILE B 1 413 ? 3.9 -54.844 -39.812 1 84.06 413 ILE B O 1
ATOM 8730 N N . ALA B 1 414 ? 4.359 -52.656 -39.688 1 84.56 414 ALA B N 1
ATOM 8731 C CA . ALA B 1 414 ? 5.301 -52.719 -40.812 1 84.56 414 ALA B CA 1
ATOM 8732 C C . ALA B 1 414 ? 6.629 -53.344 -40.344 1 84.56 414 ALA B C 1
ATOM 8734 O O . ALA B 1 414 ? 7.473 -53.688 -41.156 1 84.56 414 ALA B O 1
ATOM 8735 N N . GLY B 1 415 ? 6.906 -53.5 -39.062 1 80.94 415 GLY B N 1
ATOM 8736 C CA . GLY B 1 415 ? 8.055 -54.219 -38.5 1 80.94 415 GLY B CA 1
ATOM 8737 C C . GLY B 1 415 ? 9.242 -53.312 -38.25 1 80.94 415 GLY B C 1
ATOM 8738 O O . GLY B 1 415 ? 10.344 -53.781 -37.969 1 80.94 415 GLY B O 1
ATOM 8739 N N . HIS B 1 416 ? 9.078 -52.031 -38.25 1 83.25 416 HIS B N 1
ATOM 8740 C CA . HIS B 1 416 ? 10.219 -51.125 -38.156 1 83.25 416 HIS B CA 1
ATOM 8741 C C . HIS B 1 416 ? 10.32 -50.5 -36.75 1 83.25 416 HIS B C 1
ATOM 8743 O O . HIS B 1 416 ? 11.242 -49.75 -36.5 1 83.25 416 HIS B O 1
ATOM 8749 N N . LEU B 1 417 ? 9.398 -50.781 -35.844 1 85.56 417 LEU B N 1
ATOM 8750 C CA . LEU B 1 417 ? 9.383 -50.188 -34.531 1 85.56 417 LEU B CA 1
ATOM 8751 C C . LEU B 1 417 ? 8.945 -51.219 -33.469 1 85.56 417 LEU B C 1
ATOM 8753 O O . LEU B 1 417 ? 8.117 -52.062 -33.75 1 85.56 417 LEU B O 1
ATOM 8757 N N . SER B 1 418 ? 9.648 -51.125 -32.375 1 84.19 418 SER B N 1
ATOM 8758 C CA . SER B 1 418 ? 9.258 -52 -31.281 1 84.19 418 SER B CA 1
ATOM 8759 C C . SER B 1 418 ? 8.18 -51.344 -30.406 1 84.19 418 SER B C 1
ATOM 8761 O O . SER B 1 418 ? 7.941 -50.156 -30.5 1 84.19 418 SER B O 1
ATOM 8763 N N . VAL B 1 419 ? 7.5 -52.219 -29.641 1 78.81 419 VAL B N 1
ATOM 8764 C CA . VAL B 1 419 ? 6.445 -51.719 -28.75 1 78.81 419 VAL B CA 1
ATOM 8765 C C . VAL B 1 419 ? 7.039 -50.812 -27.688 1 78.81 419 VAL B C 1
ATOM 8767 O O . VAL B 1 419 ? 6.461 -49.781 -27.359 1 78.81 419 VAL B O 1
ATOM 8770 N N . GLY B 1 420 ? 8.18 -51.125 -27.203 1 80.69 420 GLY B N 1
ATOM 8771 C CA . GLY B 1 420 ? 8.844 -50.281 -26.203 1 80.69 420 GLY B CA 1
ATOM 8772 C C . GLY B 1 420 ? 9.242 -48.938 -26.75 1 80.69 420 GLY B C 1
ATOM 8773 O O . GLY B 1 420 ? 9.109 -47.906 -26.062 1 80.69 420 GLY B O 1
ATOM 8774 N N . ALA B 1 421 ? 9.664 -48.906 -27.953 1 84.5 421 ALA B N 1
ATOM 8775 C CA . ALA B 1 421 ? 10.062 -47.656 -28.578 1 84.5 421 ALA B CA 1
ATOM 8776 C C . ALA B 1 421 ? 8.859 -46.719 -28.75 1 84.5 421 ALA B C 1
ATOM 8778 O O . ALA B 1 421 ? 8.992 -45.5 -28.656 1 84.5 421 ALA B O 1
ATOM 8779 N N . LEU B 1 422 ? 7.75 -47.281 -29.016 1 84.88 422 LEU B N 1
ATOM 8780 C CA . LEU B 1 422 ? 6.543 -46.5 -29.172 1 84.88 422 LEU B CA 1
ATOM 8781 C C . LEU B 1 422 ? 6.137 -45.844 -27.844 1 84.88 422 LEU B C 1
ATOM 8783 O O . LEU B 1 422 ? 5.809 -44.656 -27.797 1 84.88 422 LEU B O 1
ATOM 8787 N N . VAL B 1 423 ? 6.168 -46.625 -26.766 1 83.06 423 VAL B N 1
ATOM 8788 C CA . VAL B 1 423 ? 5.785 -46.094 -25.453 1 83.06 423 VAL B CA 1
ATOM 8789 C C . VAL B 1 423 ? 6.773 -45.031 -25 1 83.06 423 VAL B C 1
ATOM 8791 O O . VAL B 1 423 ? 6.367 -43.969 -24.484 1 83.06 423 VAL B O 1
ATOM 8794 N N . ALA B 1 424 ? 8 -45.281 -25.25 1 84.69 424 ALA B N 1
ATOM 8795 C CA . ALA B 1 424 ? 9.023 -44.281 -24.891 1 84.69 424 ALA B CA 1
ATOM 8796 C C . ALA B 1 424 ? 8.836 -43 -25.688 1 84.69 424 ALA B C 1
ATOM 8798 O O . ALA B 1 424 ? 8.961 -41.906 -25.125 1 84.69 424 ALA B O 1
ATOM 8799 N N . SER B 1 425 ? 8.555 -43.156 -26.984 1 86.94 425 SER B N 1
ATOM 8800 C CA . SER B 1 425 ? 8.344 -41.969 -27.812 1 86.94 425 SER B CA 1
ATOM 8801 C C . SER B 1 425 ? 7.113 -41.188 -27.375 1 86.94 425 SER B C 1
ATOM 8803 O O . SER B 1 425 ? 7.098 -39.938 -27.438 1 86.94 425 SER B O 1
ATOM 8805 N N . TYR B 1 426 ? 6.086 -41.844 -26.875 1 85.31 426 TYR B N 1
ATOM 8806 C CA . TYR B 1 426 ? 4.887 -41.188 -26.375 1 85.31 426 TYR B CA 1
ATOM 8807 C C . TYR B 1 426 ? 5.191 -40.406 -25.109 1 85.31 426 TYR B C 1
ATOM 8809 O O . TYR B 1 426 ? 4.77 -39.25 -24.969 1 85.31 426 TYR B O 1
ATOM 8817 N N . MET B 1 427 ? 5.926 -41.031 -24.172 1 83.94 427 MET B N 1
ATOM 8818 C CA . MET B 1 427 ? 6.254 -40.375 -22.906 1 83.94 427 MET B CA 1
ATOM 8819 C C . MET B 1 427 ? 7.125 -39.156 -23.125 1 83.94 427 MET B C 1
ATOM 8821 O O . MET B 1 427 ? 6.906 -38.094 -22.5 1 83.94 427 MET 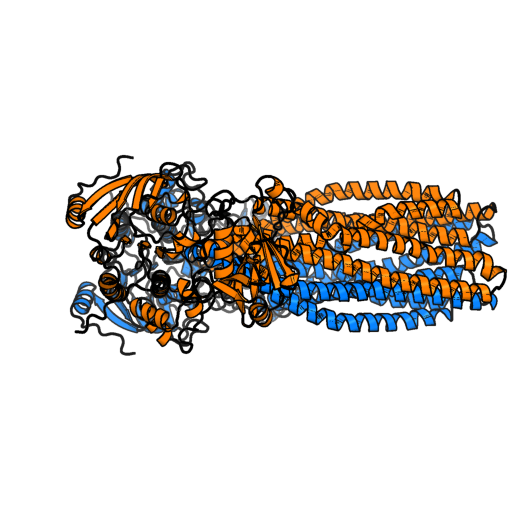B O 1
ATOM 8825 N N . LEU B 1 428 ? 8.047 -39.25 -24.031 1 85.44 428 LEU B N 1
ATOM 8826 C CA . LEU B 1 428 ? 8.945 -38.156 -24.344 1 85.44 428 LEU B CA 1
ATOM 8827 C C . LEU B 1 428 ? 8.203 -37.031 -25.062 1 85.44 428 LEU B C 1
ATOM 8829 O O . LEU B 1 428 ? 8.453 -35.844 -24.812 1 85.44 428 LEU B O 1
ATOM 8833 N N . GLY B 1 429 ? 7.309 -37.438 -25.984 1 83.69 429 GLY B N 1
ATOM 8834 C CA . GLY B 1 429 ? 6.516 -36.438 -26.703 1 83.69 429 GLY B CA 1
ATOM 8835 C C . GLY B 1 429 ? 5.652 -35.594 -25.781 1 83.69 429 GLY B C 1
ATOM 8836 O O . GLY B 1 429 ? 5.492 -34.406 -26 1 83.69 429 GLY B O 1
ATOM 8837 N N . SER B 1 430 ? 5.145 -36.188 -24.719 1 81.75 430 SER B N 1
ATOM 8838 C CA . SER B 1 430 ? 4.309 -35.469 -23.766 1 81.75 430 SER B CA 1
ATOM 8839 C C . SER B 1 430 ? 5.129 -34.469 -22.953 1 81.75 430 SER B C 1
ATOM 8841 O O . SER B 1 430 ? 4.625 -33.406 -22.578 1 81.75 430 SER B O 1
ATOM 8843 N N . ARG B 1 431 ? 6.359 -34.719 -22.75 1 79.19 431 ARG B N 1
ATOM 8844 C CA . ARG B 1 431 ? 7.242 -33.844 -21.969 1 79.19 431 ARG B CA 1
ATOM 8845 C C . ARG B 1 431 ? 7.73 -32.656 -22.797 1 79.19 431 ARG B C 1
ATOM 8847 O O . ARG B 1 431 ? 8.008 -31.594 -22.25 1 79.19 431 ARG B O 1
ATOM 8854 N N . VAL B 1 432 ? 7.789 -32.844 -24.109 1 81.38 432 VAL B N 1
ATOM 8855 C CA . VAL B 1 432 ? 8.312 -31.797 -25 1 81.38 432 VAL B CA 1
ATOM 8856 C C . VAL B 1 432 ? 7.359 -30.609 -25.031 1 81.38 432 VAL B C 1
ATOM 8858 O O . VAL B 1 432 ? 7.797 -29.453 -25.047 1 81.38 432 VAL B O 1
ATOM 8861 N N . LEU B 1 433 ? 6.086 -30.844 -24.906 1 79.56 433 LEU B N 1
ATOM 8862 C CA . LEU B 1 433 ? 5.109 -29.781 -25.094 1 79.56 433 LEU B CA 1
ATOM 8863 C C . LEU B 1 433 ? 4.695 -29.172 -23.75 1 79.56 433 LEU B C 1
ATOM 8865 O O . LEU B 1 433 ? 4.09 -28.109 -23.703 1 79.56 433 LEU B O 1
ATOM 8869 N N . ALA B 1 434 ? 5.105 -29.781 -22.656 1 76.38 434 ALA B N 1
ATOM 8870 C CA . ALA B 1 434 ? 4.645 -29.406 -21.328 1 76.38 434 ALA B CA 1
ATOM 8871 C C . ALA B 1 434 ? 5.066 -27.969 -20.984 1 76.38 434 ALA B C 1
ATOM 8873 O O . ALA B 1 434 ? 4.266 -27.188 -20.484 1 76.38 434 ALA B O 1
ATOM 8874 N N . PRO B 1 435 ? 6.281 -27.578 -21.312 1 75 435 PRO B N 1
ATOM 8875 C CA . PRO B 1 435 ? 6.727 -26.234 -20.953 1 75 435 PRO B CA 1
ATOM 8876 C C . PRO B 1 435 ? 5.961 -25.141 -21.688 1 75 435 PRO B C 1
ATOM 8878 O O . PRO B 1 435 ? 5.855 -24.016 -21.188 1 75 435 PRO B O 1
ATOM 8881 N N . LEU B 1 436 ? 5.379 -25.438 -22.828 1 75.81 436 LEU B N 1
ATOM 8882 C CA . LEU B 1 436 ? 4.668 -24.453 -23.625 1 75.81 436 LEU B CA 1
ATOM 8883 C C . LEU B 1 436 ? 3.33 -24.094 -22.984 1 75.81 436 LEU B C 1
ATOM 8885 O O . LEU B 1 436 ? 2.781 -23.016 -23.234 1 75.81 436 LEU B O 1
ATOM 8889 N N . GLY B 1 437 ? 2.863 -24.969 -22.094 1 74.5 437 GLY B N 1
ATOM 8890 C CA . GLY B 1 437 ? 1.63 -24.688 -21.375 1 74.5 437 GLY B CA 1
ATOM 8891 C C . GLY B 1 437 ? 1.81 -23.672 -20.266 1 74.5 437 GLY B C 1
ATOM 8892 O O . GLY B 1 437 ? 0.845 -23.047 -19.828 1 74.5 437 GLY B O 1
ATOM 8893 N N . GLN B 1 438 ? 3.012 -23.5 -19.828 1 75.44 438 GLN B N 1
ATOM 8894 C CA . GLN B 1 438 ? 3.277 -22.594 -18.719 1 75.44 438 GLN B CA 1
ATOM 8895 C C . GLN B 1 438 ? 3.619 -21.203 -19.234 1 75.44 438 GLN B C 1
ATOM 8897 O O . GLN B 1 438 ? 3.889 -20.297 -18.438 1 75.44 438 GLN B O 1
ATOM 8902 N N . ILE B 1 439 ? 3.547 -21 -20.5 1 70.31 439 ILE B N 1
ATOM 8903 C CA . ILE B 1 439 ? 4.004 -19.766 -21.125 1 70.31 439 ILE B CA 1
ATOM 8904 C C . ILE B 1 439 ? 3.102 -18.609 -20.703 1 70.31 439 ILE B C 1
ATOM 8906 O O . ILE B 1 439 ? 3.572 -17.484 -20.516 1 70.31 439 ILE B O 1
ATOM 8910 N N . ALA B 1 440 ? 1.83 -19.031 -20.562 1 67.25 440 ALA B N 1
ATOM 8911 C CA . ALA B 1 440 ? 0.913 -17.969 -20.156 1 67.25 440 ALA B CA 1
ATOM 8912 C C . ALA B 1 440 ? 1.336 -17.375 -18.812 1 67.25 440 ALA B C 1
ATOM 8914 O O . ALA B 1 440 ? 1.329 -16.156 -18.641 1 67.25 440 ALA B O 1
ATOM 8915 N N . GLY B 1 441 ? 1.694 -18.234 -17.875 1 72.19 441 GLY B N 1
ATOM 8916 C CA . GLY B 1 441 ? 2.174 -17.75 -16.594 1 72.19 441 GLY B CA 1
ATOM 8917 C C . GLY B 1 441 ? 3.477 -16.984 -16.688 1 72.19 441 GLY B C 1
ATOM 8918 O O . GLY B 1 441 ? 3.656 -15.977 -16 1 72.19 441 GLY B O 1
ATOM 8919 N N . LEU B 1 442 ? 4.277 -17.359 -17.625 1 71.5 442 LEU B N 1
ATOM 8920 C CA . LEU B 1 442 ? 5.566 -16.719 -17.828 1 71.5 442 LEU B CA 1
ATOM 8921 C C . LEU B 1 442 ? 5.387 -15.312 -18.406 1 71.5 442 LEU B C 1
ATOM 8923 O O . LEU B 1 442 ? 6.098 -14.383 -18.016 1 71.5 442 LEU B O 1
ATOM 8927 N N . ILE B 1 443 ? 4.41 -15.219 -19.156 1 70.94 443 ILE B N 1
ATOM 8928 C CA . ILE B 1 443 ? 4.172 -13.93 -19.797 1 70.94 443 ILE B CA 1
ATOM 8929 C C . ILE B 1 443 ? 3.658 -12.93 -18.75 1 70.94 443 ILE B C 1
ATOM 8931 O O . ILE B 1 443 ? 4.098 -11.781 -18.719 1 70.94 443 ILE B O 1
ATOM 8935 N N . THR B 1 444 ? 2.727 -13.391 -17.938 1 72.5 444 THR B N 1
ATOM 8936 C CA . THR B 1 444 ? 2.195 -12.523 -16.906 1 72.5 444 THR B CA 1
ATOM 8937 C C . THR B 1 444 ? 3.309 -12.062 -15.961 1 72.5 444 THR B C 1
ATOM 8939 O O . THR B 1 444 ? 3.41 -10.875 -15.648 1 72.5 444 THR B O 1
ATOM 8942 N N . ARG B 1 445 ? 4.129 -12.992 -15.641 1 72.31 445 ARG B N 1
ATOM 8943 C CA . ARG B 1 445 ? 5.23 -12.664 -14.742 1 72.31 445 ARG B CA 1
ATOM 8944 C C . ARG B 1 445 ? 6.246 -11.758 -15.43 1 72.31 445 ARG B C 1
ATOM 8946 O O . ARG B 1 445 ? 6.816 -10.867 -14.797 1 72.31 445 ARG B O 1
ATOM 8953 N N . TYR B 1 446 ? 6.461 -12.016 -16.703 1 72.38 446 TYR B N 1
ATOM 8954 C CA . TYR B 1 446 ? 7.402 -11.203 -17.453 1 72.38 446 TYR B CA 1
ATOM 8955 C C . TYR B 1 446 ? 6.906 -9.766 -17.578 1 72.38 446 TYR B C 1
ATOM 8957 O O . TYR B 1 446 ? 7.688 -8.82 -17.438 1 72.38 446 TYR B O 1
ATOM 8965 N N . GLN B 1 447 ? 5.625 -9.633 -17.859 1 74.25 447 GLN B N 1
ATOM 8966 C CA . GLN B 1 447 ? 5.07 -8.289 -17.969 1 74.25 447 GLN B CA 1
ATOM 8967 C C . GLN B 1 447 ? 5.133 -7.559 -16.625 1 74.25 447 GLN B C 1
ATOM 8969 O O . GLN B 1 447 ? 5.434 -6.363 -16.578 1 74.25 447 GLN B O 1
ATOM 8974 N N . GLN B 1 448 ? 4.844 -8.281 -15.578 1 74.25 448 GLN B N 1
ATOM 8975 C CA . GLN B 1 448 ? 4.953 -7.695 -14.242 1 74.25 448 GLN B CA 1
ATOM 8976 C C . GLN B 1 448 ? 6.391 -7.273 -13.945 1 74.25 448 GLN B C 1
ATOM 8978 O O . GLN B 1 448 ? 6.625 -6.207 -13.375 1 74.25 448 GLN B O 1
ATOM 8983 N N . ALA B 1 449 ? 7.328 -8.133 -14.391 1 71.25 449 ALA B N 1
ATOM 8984 C CA . ALA B 1 449 ? 8.75 -7.84 -14.195 1 71.25 449 ALA B CA 1
ATOM 8985 C C . ALA B 1 449 ? 9.172 -6.621 -15.008 1 71.25 449 ALA B C 1
ATOM 8987 O O . ALA B 1 449 ? 9.961 -5.797 -14.539 1 71.25 449 ALA B O 1
ATOM 8988 N N . GLN B 1 450 ? 8.625 -6.531 -16.156 1 74.56 450 GLN B N 1
ATOM 8989 C CA . GLN B 1 450 ? 8.961 -5.402 -17.016 1 74.56 450 GLN B CA 1
ATOM 8990 C C . GLN B 1 450 ? 8.445 -4.09 -16.438 1 74.56 450 GLN B C 1
ATOM 8992 O O . GLN B 1 450 ? 9.148 -3.074 -16.469 1 74.56 450 GLN B O 1
ATOM 8997 N N . LEU B 1 451 ? 7.281 -4.098 -15.945 1 70.88 451 LEU B N 1
ATOM 8998 C CA . LEU B 1 451 ? 6.715 -2.906 -15.328 1 70.88 451 LEU B CA 1
ATOM 8999 C C . LEU B 1 451 ? 7.512 -2.514 -14.086 1 70.88 451 LEU B C 1
ATOM 9001 O O . LEU B 1 451 ? 7.805 -1.335 -13.875 1 70.88 451 LEU B O 1
ATOM 9005 N N . THR B 1 452 ? 7.848 -3.529 -13.328 1 70.31 452 THR B N 1
ATOM 9006 C CA . THR B 1 452 ? 8.625 -3.273 -12.117 1 70.31 452 THR B CA 1
ATOM 9007 C C . THR B 1 452 ? 10.008 -2.738 -12.469 1 70.31 452 THR B C 1
ATOM 9009 O O . THR B 1 452 ? 10.539 -1.865 -11.773 1 70.31 452 THR B O 1
ATOM 9012 N N . MET B 1 453 ? 10.508 -3.273 -13.547 1 74.62 453 MET B N 1
ATOM 9013 C CA . MET B 1 453 ? 11.82 -2.82 -13.984 1 74.62 453 MET B CA 1
ATOM 9014 C C . MET B 1 453 ? 11.773 -1.367 -14.445 1 74.62 453 MET B C 1
ATOM 9016 O O . MET B 1 453 ? 12.664 -0.58 -14.125 1 74.62 453 MET B O 1
ATOM 9020 N N . THR B 1 454 ? 10.766 -1.036 -15.102 1 74.69 454 THR B N 1
ATOM 9021 C CA . THR B 1 454 ? 10.609 0.338 -15.562 1 74.69 454 THR B CA 1
ATOM 9022 C C . THR B 1 454 ? 10.414 1.286 -14.383 1 74.69 454 THR B C 1
ATOM 9024 O O . THR B 1 454 ? 11.008 2.369 -14.352 1 74.69 454 THR B O 1
ATOM 9027 N N . SER B 1 455 ? 9.625 0.848 -13.484 1 73.12 455 SER B N 1
ATOM 9028 C CA . SER B 1 455 ? 9.398 1.674 -12.305 1 73.12 455 SER B CA 1
ATOM 9029 C C . SER B 1 455 ? 10.672 1.801 -11.469 1 73.12 455 SER B C 1
ATOM 9031 O O . SER B 1 455 ? 10.961 2.871 -10.93 1 73.12 455 SER B O 1
ATOM 9033 N N . THR B 1 456 ? 11.422 0.758 -11.391 1 73.44 456 THR B N 1
ATOM 9034 C CA . THR B 1 456 ? 12.664 0.78 -10.625 1 73.44 456 THR B CA 1
ATOM 9035 C C . THR B 1 456 ? 13.711 1.647 -11.32 1 73.44 456 THR B C 1
ATOM 9037 O O . THR B 1 456 ? 14.484 2.348 -10.664 1 73.44 456 THR B O 1
ATOM 9040 N N . ASP B 1 457 ? 13.68 1.525 -12.625 1 75.5 457 ASP B N 1
ATOM 9041 C CA . ASP B 1 457 ? 14.602 2.365 -13.383 1 75.5 457 ASP B CA 1
ATOM 9042 C C . ASP B 1 457 ? 14.289 3.848 -13.172 1 75.5 457 ASP B C 1
ATOM 9044 O O . ASP B 1 457 ? 15.195 4.668 -13.047 1 75.5 457 ASP B O 1
ATOM 9048 N N . ALA B 1 458 ? 13.062 4.129 -13.125 1 74.38 458 ALA B N 1
ATOM 9049 C CA . ALA B 1 458 ? 12.648 5.508 -12.891 1 74.38 458 ALA B CA 1
ATOM 9050 C C . ALA B 1 458 ? 13.047 5.969 -11.492 1 74.38 458 ALA B C 1
ATOM 9052 O O . ALA B 1 458 ? 13.461 7.113 -11.297 1 74.38 458 ALA B O 1
ATOM 9053 N N . LEU B 1 459 ? 13.031 5.082 -10.648 1 74.62 459 LEU B N 1
ATOM 9054 C CA . LEU B 1 459 ? 13.383 5.414 -9.273 1 74.62 459 LEU B CA 1
ATOM 9055 C C . LEU B 1 459 ? 14.891 5.578 -9.117 1 74.62 459 LEU B C 1
ATOM 9057 O O . LEU B 1 459 ? 15.352 6.457 -8.391 1 74.62 459 LEU B O 1
ATOM 9061 N N . MET B 1 460 ? 15.602 4.719 -9.797 1 75.44 460 MET B N 1
ATOM 9062 C CA . MET B 1 460 ? 17.062 4.766 -9.695 1 75.44 460 MET B CA 1
ATOM 9063 C C . MET B 1 460 ? 17.609 5.992 -10.422 1 75.44 460 MET B C 1
ATOM 9065 O O . MET B 1 460 ? 18.703 6.465 -10.102 1 75.44 460 MET B O 1
ATOM 9069 N N . ALA B 1 461 ? 16.75 6.48 -11.273 1 77.25 461 ALA B N 1
ATOM 9070 C CA . ALA B 1 461 ? 17.188 7.633 -12.055 1 77.25 461 ALA B CA 1
ATOM 9071 C C . ALA B 1 461 ? 16.812 8.938 -11.359 1 77.25 461 ALA B C 1
ATOM 9073 O O . ALA B 1 461 ? 17.219 10.023 -11.789 1 77.25 461 ALA B O 1
ATOM 9074 N N . LEU B 1 462 ? 16.172 8.797 -10.234 1 78 462 LEU B N 1
ATOM 9075 C CA . LEU B 1 462 ? 15.789 10.016 -9.531 1 78 462 LEU B CA 1
ATOM 9076 C C . LEU B 1 462 ? 17.016 10.773 -9.039 1 78 462 LEU B C 1
ATOM 9078 O O . LEU B 1 462 ? 17.969 10.164 -8.547 1 78 462 LEU B O 1
ATOM 9082 N N . PRO B 1 463 ? 16.938 12.039 -9.281 1 82.44 463 PRO B N 1
ATOM 9083 C CA . PRO B 1 463 ? 18.078 12.828 -8.781 1 82.44 463 PRO B CA 1
ATOM 9084 C C . PRO B 1 463 ? 18.219 12.742 -7.266 1 82.44 463 PRO B C 1
ATOM 9086 O O . PRO B 1 463 ? 17.219 12.711 -6.539 1 82.44 463 PRO B O 1
ATOM 9089 N N . GLN B 1 464 ? 19.438 12.594 -6.906 1 83.62 464 GLN B N 1
ATOM 9090 C CA . GLN B 1 464 ? 19.75 12.5 -5.488 1 83.62 464 GLN B CA 1
ATOM 9091 C C . GLN B 1 464 ? 20.203 13.844 -4.934 1 83.62 464 GLN B C 1
ATOM 9093 O O . GLN B 1 464 ? 20.656 14.711 -5.684 1 83.62 464 GLN B O 1
ATOM 9098 N N . GLU B 1 465 ? 19.953 13.992 -3.699 1 82.12 465 GLU B N 1
ATOM 9099 C CA . GLU B 1 465 ? 20.375 15.227 -3.039 1 82.12 465 GLU B CA 1
ATOM 9100 C C . GLU B 1 465 ? 21.891 15.352 -3.029 1 82.12 465 GLU B C 1
ATOM 9102 O O . GLU B 1 465 ? 22.422 16.438 -3.248 1 82.12 465 GLU B O 1
ATOM 9107 N N . ARG B 1 466 ? 22.562 14.188 -2.762 1 72.88 466 ARG B N 1
ATOM 9108 C CA . ARG B 1 466 ? 24.016 14.195 -2.742 1 72.88 466 ARG B CA 1
ATOM 9109 C C . ARG B 1 466 ? 24.594 13.742 -4.082 1 72.88 466 ARG B C 1
ATOM 9111 O O . ARG B 1 466 ? 24.234 12.664 -4.578 1 72.88 466 ARG B O 1
ATOM 9118 N N . GLN B 1 467 ? 25.078 14.711 -4.758 1 64.81 467 GLN B N 1
ATOM 9119 C CA . GLN B 1 467 ? 25.672 14.32 -6.035 1 64.81 467 GLN B CA 1
ATOM 9120 C C . GLN B 1 467 ? 27.047 13.703 -5.84 1 64.81 467 GLN B C 1
ATOM 9122 O O . GLN B 1 467 ? 27.828 14.156 -4.996 1 64.81 467 GLN B O 1
ATOM 9127 N N . ALA B 1 468 ? 27.203 12.57 -6.414 1 57.53 468 ALA B N 1
ATOM 9128 C CA . ALA B 1 468 ? 28.438 11.797 -6.297 1 57.53 468 ALA B CA 1
ATOM 9129 C C . ALA B 1 468 ? 29.656 12.648 -6.621 1 57.53 468 ALA B C 1
ATOM 9131 O O . ALA B 1 468 ? 30.734 12.453 -6.051 1 57.53 468 ALA B O 1
ATOM 9132 N N . ASN B 1 469 ? 29.438 13.68 -7.449 1 56.19 469 ASN B N 1
ATOM 9133 C CA . ASN B 1 469 ? 30.594 14.422 -7.938 1 56.19 469 ASN B CA 1
ATOM 9134 C C . ASN B 1 469 ? 30.891 15.641 -7.062 1 56.19 469 ASN B C 1
ATOM 9136 O O . ASN B 1 469 ? 31.875 16.328 -7.27 1 56.19 469 ASN B O 1
ATOM 9140 N N . GLN B 1 470 ? 30.062 15.867 -6.094 1 59.22 470 GLN B N 1
ATOM 9141 C CA . GLN B 1 470 ? 30.297 17.062 -5.289 1 59.22 470 GLN B CA 1
ATOM 9142 C C . GLN B 1 470 ? 31.219 16.766 -4.109 1 59.22 470 GLN B C 1
ATOM 9144 O O . GLN B 1 470 ? 31.047 15.758 -3.42 1 59.22 470 GLN B O 1
ATOM 9149 N N . ARG B 1 471 ? 32.438 17.406 -4.137 1 56.91 471 ARG B N 1
ATOM 9150 C CA . ARG B 1 471 ? 33.375 17.328 -3.018 1 56.91 471 ARG B CA 1
ATOM 9151 C C . ARG B 1 471 ? 33.062 18.375 -1.965 1 56.91 471 ARG B C 1
ATOM 9153 O O . ARG B 1 471 ? 33.469 19.531 -2.092 1 56.91 471 ARG B O 1
ATOM 9160 N N . PRO B 1 472 ? 32.094 17.922 -1.011 1 61.22 472 PRO B N 1
ATOM 9161 C CA . PRO B 1 472 ? 31.719 18.938 -0.032 1 61.22 472 PRO B CA 1
ATOM 9162 C C . PRO B 1 472 ? 32.906 19.391 0.819 1 61.22 472 PRO B C 1
ATOM 9164 O O . PRO B 1 472 ? 33.875 18.656 0.981 1 61.22 472 PRO B O 1
ATOM 9167 N N . LEU B 1 473 ? 32.969 20.672 1.042 1 57.59 473 LEU B N 1
ATOM 9168 C CA . LEU B 1 473 ? 34 21.25 1.914 1 57.59 473 LEU B CA 1
ATOM 9169 C C . LEU B 1 473 ? 33.938 20.641 3.309 1 57.59 473 LEU B C 1
ATOM 9171 O O . LEU B 1 473 ? 32.844 20.266 3.775 1 57.59 473 LEU B O 1
ATOM 9175 N N . GLU B 1 474 ? 35 20.266 3.836 1 54.69 474 GLU B N 1
ATOM 9176 C CA . GLU B 1 474 ? 35.188 19.688 5.164 1 54.69 474 GLU B CA 1
ATOM 9177 C C . GLU B 1 474 ? 34.594 20.578 6.238 1 54.69 474 GLU B C 1
ATOM 9179 O O . GLU B 1 474 ? 34.688 21.812 6.164 1 54.69 474 GLU B O 1
ATOM 9184 N N . ARG B 1 475 ? 34.094 19.797 7.484 1 57.38 475 ARG B N 1
ATOM 9185 C CA . ARG B 1 475 ? 33.594 20.125 8.82 1 57.38 475 ARG B CA 1
ATOM 9186 C C . ARG B 1 475 ? 33.5 21.641 9.016 1 57.38 475 ARG B C 1
ATOM 9188 O O . ARG B 1 475 ? 34.469 22.266 9.492 1 57.38 475 ARG B O 1
ATOM 9195 N N . THR B 1 476 ? 32.594 22.359 8.32 1 63.03 476 THR B N 1
ATOM 9196 C CA . THR B 1 476 ? 32.594 23.812 8.484 1 63.03 476 THR B CA 1
ATOM 9197 C C . THR B 1 476 ? 31.641 24.219 9.609 1 63.03 476 THR B C 1
ATOM 9199 O O . THR B 1 476 ? 30.5 23.75 9.68 1 63.03 476 THR B O 1
ATOM 9202 N N . HIS B 1 477 ? 32.25 24.422 10.891 1 76.06 477 HIS B N 1
ATOM 9203 C CA . HIS B 1 477 ? 31.406 25.094 11.883 1 76.06 477 HIS B CA 1
ATOM 9204 C C . HIS B 1 477 ? 30.859 26.406 11.336 1 76.06 477 HIS B C 1
ATOM 9206 O O . HIS B 1 477 ? 31.625 27.266 10.875 1 76.06 477 HIS B O 1
ATOM 9212 N N . LEU B 1 478 ? 29.625 26.422 11.289 1 85.5 478 LEU B N 1
ATOM 9213 C CA . LEU B 1 478 ? 28.969 27.609 10.742 1 85.5 478 LEU B CA 1
ATOM 9214 C C . LEU B 1 478 ? 28.734 28.656 11.828 1 85.5 478 LEU B C 1
ATOM 9216 O O . LEU B 1 478 ? 28.375 28.312 12.961 1 85.5 478 LEU B O 1
ATOM 9220 N N . LYS B 1 479 ? 29.078 29.844 11.555 1 88.31 479 LYS B N 1
ATOM 9221 C CA . LYS B 1 479 ? 28.828 30.953 12.461 1 88.31 479 LYS B CA 1
ATOM 9222 C C . LYS B 1 479 ? 27.375 31.438 12.352 1 88.31 479 LYS B C 1
ATOM 9224 O O . LYS B 1 479 ? 26.797 31.891 13.336 1 88.31 479 LYS B O 1
ATOM 9229 N N . GLY B 1 480 ? 26.844 31.344 11.141 1 91.5 480 GLY B N 1
ATOM 9230 C CA . GLY B 1 480 ? 25.438 31.656 11 1 91.5 480 GLY B CA 1
ATOM 9231 C C . GLY B 1 480 ? 25.172 32.875 10.141 1 91.5 480 GLY B C 1
ATOM 9232 O O . GLY B 1 480 ? 24.062 33.406 10.156 1 91.5 480 GLY B O 1
ATOM 9233 N N . ALA B 1 481 ? 26.172 33.406 9.414 1 94.12 481 ALA B N 1
ATOM 9234 C CA . ALA B 1 481 ? 25.938 34.5 8.469 1 94.12 481 ALA B CA 1
ATOM 9235 C C . ALA B 1 481 ? 25.25 34 7.207 1 94.12 481 ALA B C 1
ATOM 9237 O O . ALA B 1 481 ? 25.609 32.938 6.668 1 94.12 481 ALA B O 1
ATOM 9238 N N . LEU B 1 482 ? 24.188 34.688 6.77 1 95.5 482 LEU B N 1
ATOM 9239 C CA . LEU B 1 482 ? 23.391 34.281 5.617 1 95.5 482 LEU B CA 1
ATOM 9240 C C . LEU B 1 482 ? 23.328 35.375 4.578 1 95.5 482 LEU B C 1
ATOM 9242 O O . LEU B 1 482 ? 23.125 36.562 4.922 1 95.5 482 LEU B O 1
ATOM 9246 N N . ASP B 1 483 ? 23.609 35.062 3.359 1 95.62 483 ASP B N 1
ATOM 9247 C CA . ASP B 1 483 ? 23.531 36 2.246 1 95.62 483 ASP B CA 1
ATOM 9248 C C . ASP B 1 483 ? 22.766 35.406 1.075 1 95.62 483 ASP B C 1
ATOM 9250 O O . ASP B 1 483 ? 23.219 34.438 0.437 1 95.62 483 ASP B O 1
ATOM 9254 N N . VAL B 1 484 ? 21.578 35.875 0.838 1 96.38 484 VAL B N 1
ATOM 9255 C CA . VAL B 1 484 ? 20.734 35.5 -0.289 1 96.38 484 VAL B CA 1
ATOM 9256 C C . VAL B 1 484 ? 20.859 36.531 -1.409 1 96.38 484 VAL B C 1
ATOM 9258 O O . VAL B 1 484 ? 20.484 37.688 -1.232 1 96.38 484 VAL B O 1
ATOM 9261 N N . ARG B 1 485 ? 21.344 36.094 -2.484 1 96.06 485 ARG B N 1
ATOM 9262 C CA . ARG B 1 485 ? 21.625 37 -3.576 1 96.06 485 ARG B CA 1
ATOM 9263 C C . ARG B 1 485 ? 20.781 36.688 -4.801 1 96.06 485 ARG B C 1
ATOM 9265 O O . ARG B 1 485 ? 21.047 35.688 -5.492 1 96.06 485 ARG B O 1
ATOM 9272 N N . GLN B 1 486 ? 19.797 37.531 -5.125 1 95.31 486 GLN B N 1
ATOM 9273 C CA . GLN B 1 486 ? 18.953 37.469 -6.324 1 95.31 486 GLN B CA 1
ATOM 9274 C C . GLN B 1 486 ? 18.406 36.062 -6.535 1 95.31 486 GLN B C 1
ATOM 9276 O O . GLN B 1 486 ? 18.547 35.469 -7.617 1 95.31 486 GLN B O 1
ATOM 9281 N N . VAL B 1 487 ? 17.906 35.562 -5.523 1 95.62 487 VAL B N 1
ATOM 9282 C CA . VAL B 1 487 ? 17.438 34.188 -5.551 1 95.62 487 VAL B CA 1
ATOM 9283 C C . VAL B 1 487 ? 16.031 34.125 -6.156 1 95.62 487 VAL B C 1
ATOM 9285 O O . VAL B 1 487 ? 15.141 34.875 -5.73 1 95.62 487 VAL B O 1
ATOM 9288 N N . SER B 1 488 ? 15.852 33.344 -7.203 1 95.31 488 SER B N 1
ATOM 9289 C CA . SER B 1 488 ? 14.57 33.031 -7.812 1 95.31 488 SER B CA 1
ATOM 9290 C C . SER B 1 488 ? 14.312 31.516 -7.805 1 95.31 488 SER B C 1
ATOM 9292 O O . SER B 1 488 ? 15.25 30.719 -7.961 1 95.31 488 SER B O 1
ATOM 9294 N N . PHE B 1 489 ? 13.102 31.156 -7.492 1 93.81 489 PHE B N 1
ATOM 9295 C CA . PHE B 1 489 ? 12.766 29.75 -7.414 1 93.81 489 PHE B CA 1
ATOM 9296 C C . PHE B 1 489 ? 11.32 29.5 -7.824 1 93.81 489 PHE B C 1
ATOM 9298 O O . PHE B 1 489 ? 10.43 30.266 -7.453 1 93.81 489 PHE B O 1
ATOM 9305 N N . SER B 1 490 ? 11.156 28.5 -8.625 1 89.12 490 SER B N 1
ATOM 9306 C CA . SER B 1 490 ? 9.836 28 -8.992 1 89.12 490 SER B CA 1
ATOM 9307 C C . SER B 1 490 ? 9.727 26.5 -8.719 1 89.12 490 SER B C 1
ATOM 9309 O O . SER B 1 490 ? 10.641 25.734 -9.031 1 89.12 490 SER B O 1
ATOM 9311 N N . TYR B 1 491 ? 8.695 26.141 -7.941 1 84.5 491 TYR B N 1
ATOM 9312 C CA . TYR B 1 491 ? 8.469 24.719 -7.719 1 84.5 491 TYR B CA 1
ATOM 9313 C C . TYR B 1 491 ? 8.289 23.984 -9.039 1 84.5 491 TYR B C 1
ATOM 9315 O O . TYR B 1 491 ? 7.797 24.562 -10.016 1 84.5 491 TYR B O 1
ATOM 9323 N N . PRO B 1 492 ? 8.734 22.703 -8.992 1 77.06 492 PRO B N 1
ATOM 9324 C CA . PRO B 1 492 ? 8.578 21.938 -10.242 1 77.06 492 PRO B CA 1
ATOM 9325 C C . PRO B 1 492 ? 7.125 21.875 -10.711 1 77.06 492 PRO B C 1
ATOM 9327 O O . PRO B 1 492 ? 6.234 21.562 -9.914 1 77.06 492 PRO B O 1
ATOM 9330 N N . GLY B 1 493 ? 6.812 22.203 -11.922 1 68.69 493 GLY B N 1
ATOM 9331 C CA . GLY B 1 493 ? 5.48 22.125 -12.508 1 68.69 493 GLY B CA 1
ATOM 9332 C C . GLY B 1 493 ? 4.688 23.406 -12.359 1 68.69 493 GLY B C 1
ATOM 9333 O O . GLY B 1 493 ? 3.58 23.516 -12.883 1 68.69 493 GLY B O 1
ATOM 9334 N N . GLN B 1 494 ? 5.285 24.312 -11.57 1 74.19 494 GLN B N 1
ATOM 9335 C CA . GLN B 1 494 ? 4.59 25.578 -11.398 1 74.19 494 GLN B CA 1
ATOM 9336 C C . GLN B 1 494 ? 5.227 26.688 -12.242 1 74.19 494 GLN B C 1
ATOM 9338 O O . GLN B 1 494 ? 6.453 26.781 -12.312 1 74.19 494 GLN B O 1
ATOM 9343 N N . SER B 1 495 ? 4.398 27.328 -12.938 1 71.94 495 SER B N 1
ATOM 9344 C CA . SER B 1 495 ? 4.891 28.359 -13.836 1 71.94 495 SER B CA 1
ATOM 9345 C C . SER B 1 495 ? 5.199 29.656 -13.078 1 71.94 495 SER B C 1
ATOM 9347 O O . SER B 1 495 ? 6.141 30.375 -13.422 1 71.94 495 SER B O 1
ATOM 9349 N N . ALA B 1 496 ? 4.5 29.938 -12.047 1 74.88 496 ALA B N 1
ATOM 9350 C CA . ALA B 1 496 ? 4.734 31.172 -11.297 1 74.88 496 ALA B CA 1
ATOM 9351 C C . ALA B 1 496 ? 5.836 30.969 -10.25 1 74.88 496 ALA B C 1
ATOM 9353 O O . ALA B 1 496 ? 5.828 30 -9.508 1 74.88 496 ALA B O 1
ATOM 9354 N N . PRO B 1 497 ? 6.789 31.828 -10.32 1 86 497 PRO B N 1
ATOM 9355 C CA . PRO B 1 497 ? 7.863 31.688 -9.336 1 86 497 PRO B CA 1
ATOM 9356 C C . PRO B 1 497 ? 7.398 31.969 -7.91 1 86 497 PRO B C 1
ATOM 9358 O O . PRO B 1 497 ? 6.586 32.875 -7.688 1 86 497 PRO B O 1
ATOM 9361 N N . ALA B 1 498 ? 7.793 31.188 -7.016 1 87.31 498 ALA B N 1
ATOM 9362 C CA . ALA B 1 498 ? 7.5 31.391 -5.602 1 87.31 498 ALA B CA 1
ATOM 9363 C C . ALA B 1 498 ? 8.352 32.531 -5.023 1 87.31 498 ALA B C 1
ATOM 9365 O O . ALA B 1 498 ? 7.91 33.25 -4.125 1 87.31 498 ALA B O 1
ATOM 9366 N N . LEU B 1 499 ? 9.578 32.625 -5.477 1 93.81 499 LEU B N 1
ATOM 9367 C CA . LEU B 1 499 ? 10.492 33.688 -5.129 1 93.81 499 LEU B CA 1
ATOM 9368 C C . LEU B 1 499 ? 11.078 34.344 -6.387 1 93.81 499 LEU B C 1
ATOM 9370 O O . LEU B 1 499 ? 11.383 33.656 -7.355 1 93.81 499 LEU B O 1
ATOM 9374 N N . ASN B 1 500 ? 11.125 35.656 -6.379 1 93.88 500 ASN B N 1
ATOM 9375 C CA . ASN B 1 500 ? 11.609 36.375 -7.539 1 93.88 500 ASN B CA 1
ATOM 9376 C C . ASN B 1 500 ? 12.727 37.344 -7.156 1 93.88 500 ASN B C 1
ATOM 9378 O O . ASN B 1 500 ? 12.453 38.469 -6.711 1 93.88 500 ASN B O 1
ATOM 9382 N N . LYS B 1 501 ? 13.922 37.031 -7.445 1 93.62 501 LYS B N 1
ATOM 9383 C CA . LYS B 1 501 ? 15.117 37.844 -7.258 1 93.62 501 LYS B CA 1
ATOM 9384 C C . LYS B 1 501 ? 15.172 38.438 -5.852 1 93.62 501 LYS B C 1
ATOM 9386 O O . LYS B 1 501 ? 15.312 39.656 -5.688 1 93.62 501 LYS B O 1
ATOM 9391 N N . VAL B 1 502 ? 15.125 37.625 -4.891 1 94.94 502 VAL B N 1
ATOM 9392 C CA . VAL B 1 502 ? 15.117 38.031 -3.488 1 94.94 502 VAL B CA 1
ATOM 9393 C C . VAL B 1 502 ? 16.547 38.25 -3.01 1 94.94 502 VAL B C 1
ATOM 9395 O O . VAL B 1 502 ? 17.438 37.438 -3.268 1 94.94 502 VAL B O 1
ATOM 9398 N N . ASN B 1 503 ? 16.781 39.406 -2.418 1 95.31 503 ASN B N 1
ATOM 9399 C CA . ASN B 1 503 ? 18.047 39.719 -1.774 1 95.31 503 ASN B CA 1
ATOM 9400 C C . ASN B 1 503 ? 17.875 39.906 -0.269 1 95.31 503 ASN B C 1
ATOM 9402 O O . ASN B 1 503 ? 16.984 40.625 0.177 1 95.31 503 ASN B O 1
ATOM 9406 N N . LEU B 1 504 ? 18.625 39.125 0.456 1 94.19 504 LEU B N 1
ATOM 9407 C CA . LEU B 1 504 ? 18.562 39.219 1.911 1 94.19 504 LEU B CA 1
ATOM 9408 C C . LEU B 1 504 ? 19.938 38.906 2.529 1 94.19 504 LEU B C 1
ATOM 9410 O O . LEU B 1 504 ? 20.625 38 2.105 1 94.19 504 LEU B O 1
ATOM 9414 N N . ARG B 1 505 ? 20.344 39.781 3.459 1 94.5 505 ARG B N 1
ATOM 9415 C CA . ARG B 1 505 ? 21.609 39.594 4.156 1 94.5 505 ARG B CA 1
ATOM 9416 C C . ARG B 1 505 ? 21.406 39.594 5.668 1 94.5 505 ARG B C 1
ATOM 9418 O O . ARG B 1 505 ? 20.734 40.469 6.215 1 94.5 505 ARG B O 1
ATOM 9425 N N . LEU B 1 506 ? 21.875 38.562 6.332 1 94.94 506 LEU B N 1
ATOM 9426 C CA . LEU B 1 506 ? 21.844 38.438 7.785 1 94.94 506 LEU B CA 1
ATOM 9427 C C . LEU B 1 506 ? 23.25 38.219 8.336 1 94.94 506 LEU B C 1
ATOM 9429 O O . LEU B 1 506 ? 24 37.406 7.832 1 94.94 506 LEU B O 1
ATOM 9433 N N . ALA B 1 507 ? 23.625 39 9.344 1 94.81 507 ALA B N 1
ATOM 9434 C CA . ALA B 1 507 ? 24.891 38.812 10.023 1 94.81 507 ALA B CA 1
ATOM 9435 C C . ALA B 1 507 ? 24.797 37.688 11.047 1 94.81 507 ALA B C 1
ATOM 9437 O O . ALA B 1 507 ? 23.688 37.312 11.484 1 94.81 507 ALA B O 1
ATOM 9438 N N . ALA B 1 508 ? 25.938 37.125 11.406 1 95.12 508 ALA B N 1
ATOM 9439 C CA . ALA B 1 508 ? 25.969 36.062 12.43 1 95.12 508 ALA B CA 1
ATOM 9440 C C . ALA B 1 508 ? 25.438 36.594 13.758 1 95.12 508 ALA B C 1
ATOM 9442 O O . ALA B 1 508 ? 25.844 37.656 14.219 1 95.12 508 ALA B O 1
ATOM 9443 N N . GLY B 1 509 ? 24.484 35.875 14.297 1 93.81 509 GLY B N 1
ATOM 9444 C CA . GLY B 1 509 ? 23.938 36.25 15.594 1 93.81 509 GLY B CA 1
ATOM 9445 C C . GLY B 1 509 ? 22.766 37.219 15.492 1 93.81 509 GLY B C 1
ATOM 9446 O O . GLY B 1 509 ? 22.156 37.562 16.5 1 93.81 509 GLY B O 1
ATOM 9447 N N . GLU B 1 510 ? 22.453 37.562 14.289 1 95.19 510 GLU B N 1
ATOM 9448 C CA . GLU B 1 510 ? 21.344 38.469 14.078 1 95.19 510 GLU B CA 1
ATOM 9449 C C . GLU B 1 510 ? 20 37.75 14.164 1 95.19 510 GLU B C 1
ATOM 9451 O O . GLU B 1 510 ? 19.891 36.594 13.734 1 95.19 510 GLU B O 1
ATOM 9456 N N . ARG B 1 511 ? 19.047 38.406 14.742 1 96.44 511 ARG B N 1
ATOM 9457 C CA . ARG B 1 511 ? 17.703 37.875 14.836 1 96.44 511 ARG B CA 1
ATOM 9458 C C . ARG B 1 511 ? 16.719 38.656 13.969 1 96.44 511 ARG B C 1
ATOM 9460 O O . ARG B 1 511 ? 16.438 39.844 14.25 1 96.44 511 ARG B O 1
ATOM 9467 N N . VAL B 1 512 ? 16.219 38.062 12.938 1 95.94 512 VAL B N 1
ATOM 9468 C CA . VAL B 1 512 ? 15.406 38.719 11.922 1 95.94 512 VAL B CA 1
ATOM 9469 C C . VAL B 1 512 ? 14.055 38.031 11.805 1 95.94 512 VAL B C 1
ATOM 9471 O O . VAL B 1 512 ? 13.969 36.781 11.891 1 95.94 512 VAL B O 1
ATOM 9474 N N . GLY B 1 513 ? 12.992 38.781 11.688 1 95.5 513 GLY B N 1
ATOM 9475 C CA . GLY B 1 513 ? 11.656 38.281 11.43 1 95.5 513 GLY B CA 1
ATOM 9476 C C . GLY B 1 513 ? 11.211 38.5 9.992 1 95.5 513 GLY B C 1
ATOM 9477 O O . GLY B 1 513 ? 11.531 39.5 9.375 1 95.5 513 GLY B O 1
ATOM 9478 N N . ILE B 1 514 ? 10.562 37.531 9.453 1 94.31 514 ILE B N 1
ATOM 9479 C CA . ILE B 1 514 ? 9.992 37.625 8.117 1 94.31 514 ILE B CA 1
ATOM 9480 C C . ILE B 1 514 ? 8.469 37.562 8.203 1 94.31 514 ILE B C 1
ATOM 9482 O O . ILE B 1 514 ? 7.918 36.594 8.75 1 94.31 514 ILE B O 1
ATOM 9486 N N . ILE B 1 515 ? 7.805 38.562 7.672 1 90.19 515 ILE B N 1
ATOM 9487 C CA . ILE B 1 515 ? 6.344 38.594 7.652 1 90.19 515 ILE B CA 1
ATOM 9488 C C . ILE B 1 515 ? 5.852 38.812 6.223 1 90.19 515 ILE B C 1
ATOM 9490 O O . ILE B 1 515 ? 6.613 39.25 5.363 1 90.19 515 ILE B O 1
ATOM 9494 N N . GLY B 1 516 ? 4.723 38.438 5.93 1 85.94 516 GLY B N 1
ATOM 9495 C CA . GLY B 1 516 ? 4.117 38.562 4.617 1 85.94 516 GLY B CA 1
ATOM 9496 C C . GLY B 1 516 ? 2.797 37.844 4.492 1 85.94 516 GLY B C 1
ATOM 9497 O O . GLY B 1 516 ? 2.418 37.062 5.383 1 85.94 516 GLY B O 1
ATOM 9498 N N . ARG B 1 517 ? 2.18 38.062 3.355 1 79.81 517 ARG B N 1
ATOM 9499 C CA . ARG B 1 517 ? 0.9 37.406 3.098 1 79.81 517 ARG B CA 1
ATOM 9500 C C . ARG B 1 517 ? 1.087 35.906 2.824 1 79.81 517 ARG B C 1
ATOM 9502 O O . ARG B 1 517 ? 2.207 35.469 2.584 1 79.81 517 ARG B O 1
ATOM 9509 N N . SER B 1 518 ? -0.027 35.219 2.996 1 78.19 518 SER B N 1
ATOM 9510 C CA . SER B 1 518 ? 0.027 33.781 2.676 1 78.19 518 SER B CA 1
ATOM 9511 C C . SER B 1 518 ? 0.408 33.562 1.218 1 78.19 518 SER B C 1
ATOM 9513 O O . SER B 1 518 ? -0.109 34.25 0.324 1 78.19 518 SER B O 1
ATOM 9515 N N . GLY B 1 519 ? 1.32 32.75 0.983 1 77.19 519 GLY B N 1
ATOM 9516 C CA . GLY B 1 519 ? 1.766 32.469 -0.371 1 77.19 519 GLY B CA 1
ATOM 9517 C C . GLY B 1 519 ? 2.838 33.406 -0.863 1 77.19 519 GLY B C 1
ATOM 9518 O O . GLY B 1 519 ? 3.174 33.406 -2.049 1 77.19 519 GLY B O 1
ATOM 9519 N N . SER B 1 520 ? 3.326 34.188 0.039 1 83.81 520 SER B N 1
ATOM 9520 C CA . SER B 1 520 ? 4.305 35.188 -0.373 1 83.81 520 SER B CA 1
ATOM 9521 C C . SER B 1 520 ? 5.684 34.562 -0.567 1 83.81 520 SER B C 1
ATOM 9523 O O . SER B 1 520 ? 6.594 35.219 -1.085 1 83.81 520 SER B O 1
ATOM 9525 N N . GLY B 1 521 ? 5.875 33.344 -0.134 1 87.44 521 GLY B N 1
ATOM 9526 C CA . GLY B 1 521 ? 7.137 32.656 -0.375 1 87.44 521 GLY B CA 1
ATOM 9527 C C . GLY B 1 521 ? 7.961 32.438 0.885 1 87.44 521 GLY B C 1
ATOM 9528 O O . GLY B 1 521 ? 9.102 31.984 0.823 1 87.44 521 GLY B O 1
ATOM 9529 N N . LYS B 1 522 ? 7.48 32.781 2.037 1 89.19 522 LYS B N 1
ATOM 9530 C CA . LYS B 1 522 ? 8.203 32.688 3.305 1 89.19 522 LYS B CA 1
ATOM 9531 C C . LYS B 1 522 ? 8.68 31.25 3.559 1 89.19 522 LYS B C 1
ATOM 9533 O O . LYS B 1 522 ? 9.859 31.031 3.848 1 89.19 522 LYS B O 1
ATOM 9538 N N . SER B 1 523 ? 7.727 30.297 3.438 1 88.19 523 SER B N 1
ATOM 9539 C CA . SER B 1 523 ? 8.078 28.906 3.691 1 88.19 523 SER B CA 1
ATOM 9540 C C . SER B 1 523 ? 9.023 28.359 2.625 1 88.19 523 SER B C 1
ATOM 9542 O O . SER B 1 523 ? 9.852 27.5 2.902 1 88.19 523 SER B O 1
ATOM 9544 N N . THR B 1 524 ? 8.891 28.859 1.402 1 90.62 524 THR B N 1
ATOM 9545 C CA . THR B 1 524 ? 9.797 28.469 0.325 1 90.62 524 THR B CA 1
ATOM 9546 C C . THR B 1 524 ? 11.227 28.891 0.643 1 90.62 524 THR B C 1
ATOM 9548 O O . THR B 1 524 ? 12.164 28.125 0.392 1 90.62 524 THR B O 1
ATOM 9551 N N . LEU B 1 525 ? 11.344 30.094 1.178 1 93.88 525 LEU B N 1
ATOM 9552 C CA . LEU B 1 525 ? 12.672 30.562 1.557 1 93.88 525 LEU B CA 1
ATOM 9553 C C . LEU B 1 525 ? 13.289 29.656 2.611 1 93.88 525 LEU B C 1
ATOM 9555 O O . LEU B 1 525 ? 14.477 29.328 2.525 1 93.88 525 LEU B O 1
ATOM 9559 N N . ALA B 1 526 ? 12.547 29.266 3.574 1 93.06 526 ALA B N 1
ATOM 9560 C CA . ALA B 1 526 ? 13.031 28.375 4.621 1 93.06 526 ALA B CA 1
ATOM 9561 C C . ALA B 1 526 ? 13.477 27.031 4.039 1 93.06 526 ALA B C 1
ATOM 9563 O O . ALA B 1 526 ? 14.508 26.484 4.438 1 93.06 526 ALA B O 1
ATOM 9564 N N . ARG B 1 527 ? 12.719 26.516 3.135 1 92.56 527 ARG B N 1
ATOM 9565 C CA . ARG B 1 527 ? 13.047 25.234 2.525 1 92.56 527 ARG B CA 1
ATOM 9566 C C . ARG B 1 527 ? 14.312 25.328 1.688 1 92.56 527 ARG B C 1
ATOM 9568 O O . ARG B 1 527 ? 15.086 24.375 1.611 1 92.56 527 ARG B O 1
ATOM 9575 N N . LEU B 1 528 ? 14.492 26.469 1.089 1 94.19 528 LEU B N 1
ATOM 9576 C CA . LEU B 1 528 ? 15.719 26.688 0.324 1 94.19 528 LEU B CA 1
ATOM 9577 C C . LEU B 1 528 ? 16.938 26.75 1.245 1 94.19 528 LEU B C 1
ATOM 9579 O O . LEU B 1 528 ? 18 26.25 0.907 1 94.19 528 LEU B O 1
ATOM 9583 N N . LEU B 1 529 ? 16.719 27.391 2.357 1 94.19 529 LEU B N 1
ATOM 9584 C CA . LEU B 1 529 ? 17.812 27.516 3.312 1 94.19 529 LEU B CA 1
ATOM 9585 C C . LEU B 1 529 ? 18.219 26.141 3.85 1 94.19 529 LEU B C 1
ATOM 9587 O O . LEU B 1 529 ? 19.375 25.922 4.188 1 94.19 529 LEU B O 1
ATOM 9591 N N . MET B 1 530 ? 17.266 25.25 3.898 1 93.44 530 MET B N 1
ATOM 9592 C CA . MET B 1 530 ? 17.531 23.891 4.34 1 93.44 530 MET B CA 1
ATOM 9593 C C . MET B 1 530 ? 18.094 23.047 3.197 1 93.44 530 MET B C 1
ATOM 9595 O O . MET B 1 530 ? 18.422 21.875 3.387 1 93.44 530 MET B O 1
ATOM 9599 N N . ASN B 1 531 ? 18.203 23.594 2.096 1 91.62 531 ASN B N 1
ATOM 9600 C CA . ASN B 1 531 ? 18.734 22.953 0.892 1 91.62 531 ASN B CA 1
ATOM 9601 C C . ASN B 1 531 ? 17.875 21.781 0.448 1 91.62 531 ASN B C 1
ATOM 9603 O O . ASN B 1 531 ? 18.391 20.766 -0.019 1 91.62 531 ASN B O 1
ATOM 9607 N N . PHE B 1 532 ? 16.625 21.953 0.75 1 90.56 532 PHE B N 1
ATOM 9608 C CA . PHE B 1 532 ? 15.703 20.953 0.201 1 90.56 532 PHE B CA 1
ATOM 9609 C C . PHE B 1 532 ? 15.57 21.125 -1.309 1 90.56 532 PHE B C 1
ATOM 9611 O O . PHE B 1 532 ? 15.367 20.141 -2.027 1 90.56 532 PHE B O 1
ATOM 9618 N N . TYR B 1 533 ? 15.609 22.391 -1.689 1 91.19 533 TYR B N 1
ATOM 9619 C CA . TYR B 1 533 ? 15.547 22.766 -3.096 1 91.19 533 TYR B CA 1
ATOM 9620 C C . TYR B 1 533 ? 16.719 23.656 -3.477 1 91.19 533 TYR B C 1
ATOM 9622 O O . TYR B 1 533 ? 17.297 24.344 -2.625 1 91.19 533 TYR B O 1
ATOM 9630 N N . THR B 1 534 ? 17 23.562 -4.766 1 89.75 534 THR B N 1
ATOM 9631 C CA . THR B 1 534 ? 18.031 24.438 -5.301 1 89.75 534 THR B CA 1
ATOM 9632 C C . THR B 1 534 ? 17.406 25.594 -6.078 1 89.75 534 THR B C 1
ATOM 9634 O O . THR B 1 534 ? 16.5 25.391 -6.887 1 89.75 534 THR B O 1
ATOM 9637 N N . PRO B 1 535 ? 17.844 26.75 -5.707 1 92.94 535 PRO B N 1
ATOM 9638 C CA . PRO B 1 535 ? 17.281 27.891 -6.43 1 92.94 535 PRO B CA 1
ATOM 9639 C C . PRO B 1 535 ? 17.562 27.844 -7.93 1 92.94 535 PRO B C 1
ATOM 9641 O O . PRO B 1 535 ? 18.594 27.312 -8.344 1 92.94 535 PRO B O 1
ATOM 9644 N N . SER B 1 536 ? 16.703 28.328 -8.719 1 90.56 536 SER B N 1
ATOM 9645 C CA . SER B 1 536 ? 16.844 28.375 -10.172 1 90.56 536 SER B CA 1
ATOM 9646 C C . SER B 1 536 ? 17.844 29.438 -10.594 1 90.56 536 SER B C 1
ATOM 9648 O O . SER B 1 536 ? 18.625 29.234 -11.531 1 90.56 536 SER B O 1
ATOM 9650 N N . GLU B 1 537 ? 17.719 30.531 -9.969 1 93.56 537 GLU B N 1
ATOM 9651 C CA . GLU B 1 537 ? 18.641 31.641 -10.18 1 93.56 537 GLU B CA 1
ATOM 9652 C C . GLU B 1 537 ? 19.156 32.188 -8.859 1 93.56 537 GLU B C 1
ATOM 9654 O O . GLU B 1 537 ? 18.469 32.094 -7.836 1 93.56 537 GLU B O 1
ATOM 9659 N N . GLY B 1 538 ? 20.391 32.625 -8.914 1 93.88 538 GLY B N 1
ATOM 9660 C CA . GLY B 1 538 ? 20.969 33.219 -7.715 1 93.88 538 GLY B CA 1
ATOM 9661 C C . GLY B 1 538 ? 21.719 32.219 -6.859 1 93.88 538 GLY B C 1
ATOM 9662 O O . GLY B 1 538 ? 22 31.109 -7.305 1 93.88 538 GLY B O 1
ATOM 9663 N N . GLN B 1 539 ? 22.125 32.781 -5.715 1 94.38 539 GLN B N 1
ATOM 9664 C CA . GLN B 1 539 ? 22.875 31.891 -4.82 1 94.38 539 GLN B CA 1
ATOM 9665 C C . GLN B 1 539 ? 22.594 32.219 -3.359 1 94.38 539 GLN B C 1
ATOM 9667 O O . GLN B 1 539 ? 22.219 33.375 -3.039 1 94.38 539 GLN B O 1
ATOM 9672 N N . ILE B 1 540 ? 22.672 31.266 -2.564 1 95 540 ILE B N 1
ATOM 9673 C CA . ILE B 1 540 ? 22.562 31.406 -1.116 1 95 540 ILE B CA 1
ATOM 9674 C C . ILE B 1 540 ? 23.891 31.062 -0.457 1 95 540 ILE B C 1
ATOM 9676 O O . ILE B 1 540 ? 24.422 29.969 -0.664 1 95 540 ILE B O 1
ATOM 9680 N N . LEU B 1 541 ? 24.375 32.031 0.252 1 94.5 541 LEU B N 1
ATOM 9681 C CA . LEU B 1 541 ? 25.656 31.859 0.911 1 94.5 541 LEU B CA 1
ATOM 9682 C C . LEU B 1 541 ? 25.484 31.781 2.424 1 94.5 541 LEU B C 1
ATOM 9684 O O . LEU B 1 541 ? 24.719 32.562 3.006 1 94.5 541 LEU B O 1
ATOM 9688 N N . LEU B 1 542 ? 26.078 30.828 2.988 1 92.88 542 LEU B N 1
ATOM 9689 C CA . LEU B 1 542 ? 26.188 30.719 4.438 1 92.88 542 LEU B CA 1
ATOM 9690 C C . LEU B 1 542 ? 27.641 30.891 4.883 1 92.88 542 LEU B C 1
ATOM 9692 O O . LEU B 1 542 ? 28.5 30.078 4.543 1 92.88 542 LEU B O 1
ATOM 9696 N N . ASP B 1 543 ? 27.938 31.891 5.633 1 92 543 ASP B N 1
ATOM 9697 C CA . ASP B 1 543 ? 29.297 32.25 6.004 1 92 543 ASP B CA 1
ATOM 9698 C C . ASP B 1 543 ? 30.203 32.344 4.77 1 92 543 ASP B C 1
ATOM 9700 O O . ASP B 1 543 ? 31.281 31.734 4.742 1 92 543 ASP B O 1
ATOM 9704 N N . ASN B 1 544 ? 29.656 32.844 3.703 1 89.12 544 ASN B N 1
ATOM 9705 C CA . ASN B 1 544 ? 30.344 33.125 2.445 1 89.12 544 ASN B CA 1
ATOM 9706 C C . ASN B 1 544 ? 30.625 31.859 1.659 1 89.12 544 ASN B C 1
ATOM 9708 O O . ASN B 1 544 ? 31.438 31.844 0.742 1 89.12 544 ASN B O 1
ATOM 9712 N N . LEU B 1 545 ? 29.984 30.828 2.084 1 88.5 545 LEU B N 1
ATOM 9713 C CA . LEU B 1 545 ? 30.047 29.578 1.336 1 88.5 545 LEU B CA 1
ATOM 9714 C C . LEU B 1 545 ? 28.703 29.266 0.669 1 88.5 545 LEU B C 1
ATOM 9716 O O . LEU B 1 545 ? 27.656 29.406 1.29 1 88.5 545 LEU B O 1
ATOM 9720 N N . ASP B 1 546 ? 28.844 28.875 -0.499 1 89.94 546 ASP B N 1
ATOM 9721 C CA . ASP B 1 546 ? 27.625 28.516 -1.208 1 89.94 546 ASP B CA 1
ATOM 9722 C C . ASP B 1 546 ? 27 27.25 -0.628 1 89.94 546 ASP B C 1
ATOM 9724 O O . ASP B 1 546 ? 27.719 26.297 -0.293 1 89.94 546 ASP B O 1
ATOM 9728 N N . LEU B 1 547 ? 25.703 27.25 -0.514 1 88.69 547 LEU B N 1
ATOM 9729 C CA . LEU B 1 547 ? 24.984 26.125 0.054 1 88.69 547 LEU B CA 1
ATOM 9730 C C . LEU B 1 547 ? 25.281 24.844 -0.733 1 88.69 547 LEU B C 1
ATOM 9732 O O . LEU B 1 547 ? 25.234 23.75 -0.179 1 88.69 547 LEU B O 1
ATOM 9736 N N . ARG B 1 548 ? 25.625 24.969 -2.014 1 85 548 ARG B N 1
ATOM 9737 C CA . ARG B 1 548 ? 25.859 23.828 -2.898 1 85 548 ARG B CA 1
ATOM 9738 C C . ARG B 1 548 ? 27.188 23.156 -2.602 1 85 548 ARG B C 1
ATOM 9740 O O . ARG B 1 548 ? 27.422 22.016 -2.992 1 85 548 ARG B O 1
ATOM 9747 N N . GLN B 1 549 ? 27.922 23.828 -1.873 1 80.25 549 GLN B N 1
ATOM 9748 C CA . GLN B 1 549 ? 29.25 23.297 -1.57 1 80.25 549 GLN B CA 1
ATOM 9749 C C . GLN B 1 549 ? 29.281 22.641 -0.194 1 80.25 549 GLN B C 1
ATOM 9751 O O . GLN B 1 549 ? 30.25 21.984 0.156 1 80.25 549 GLN B O 1
ATOM 9756 N N . LEU B 1 550 ? 28.281 22.828 0.532 1 81.44 550 LEU B N 1
ATOM 9757 C CA . LEU B 1 550 ? 28.219 22.25 1.868 1 81.44 550 LEU B CA 1
ATOM 9758 C C . LEU B 1 550 ? 27.531 20.891 1.832 1 81.44 550 LEU B C 1
ATOM 9760 O O . LEU B 1 550 ? 26.641 20.656 1.016 1 81.44 550 LEU B O 1
ATOM 9764 N N . ASP B 1 551 ? 28.078 20.078 2.668 1 79.12 551 ASP B N 1
ATOM 9765 C CA . ASP B 1 551 ? 27.391 18.797 2.816 1 79.12 551 ASP B CA 1
ATOM 9766 C C . ASP B 1 551 ? 26.031 18.984 3.502 1 79.12 551 ASP B C 1
ATOM 9768 O O . ASP B 1 551 ? 25.938 19.672 4.52 1 79.12 551 ASP B O 1
ATOM 9772 N N . VAL B 1 552 ? 25.047 18.422 2.943 1 83.62 552 VAL B N 1
ATOM 9773 C CA . VAL B 1 552 ? 23.672 18.625 3.387 1 83.62 552 VAL B CA 1
ATOM 9774 C C . VAL B 1 552 ? 23.5 18.125 4.82 1 83.62 552 VAL B C 1
ATOM 9776 O O . VAL B 1 552 ? 22.797 18.734 5.621 1 83.62 552 VAL B O 1
ATOM 9779 N N . ALA B 1 553 ? 24.094 17.047 5.133 1 78.06 553 ALA B N 1
ATOM 9780 C CA . ALA B 1 553 ? 23.969 16.5 6.48 1 78.06 553 ALA B CA 1
ATOM 9781 C C . ALA B 1 553 ? 24.594 17.438 7.512 1 78.06 553 ALA B C 1
ATOM 9783 O O . ALA B 1 553 ? 24.047 17.641 8.602 1 78.06 553 ALA B O 1
ATOM 9784 N N . ASP B 1 554 ? 25.703 17.984 7.148 1 79.69 554 ASP B N 1
ATOM 9785 C CA . ASP B 1 554 ? 26.375 18.922 8.039 1 79.69 554 ASP B CA 1
ATOM 9786 C C . ASP B 1 554 ? 25.562 20.219 8.188 1 79.69 554 ASP B C 1
ATOM 9788 O O . ASP B 1 554 ? 25.516 20.797 9.273 1 79.69 554 ASP B O 1
ATOM 9792 N N . LEU B 1 555 ? 25.078 20.609 7.141 1 87.69 555 LEU B N 1
ATOM 9793 C CA . LEU B 1 555 ? 24.266 21.812 7.152 1 87.69 555 LEU B CA 1
ATOM 9794 C C . LEU B 1 555 ? 23.047 21.641 8.07 1 87.69 555 LEU B C 1
ATOM 9796 O O . LEU B 1 555 ? 22.797 22.484 8.938 1 87.69 555 LEU B O 1
ATOM 9800 N N . ARG B 1 556 ? 22.391 20.594 7.922 1 89.19 556 ARG B N 1
ATOM 9801 C CA . ARG B 1 556 ? 21.125 20.391 8.609 1 89.19 556 ARG B CA 1
ATOM 9802 C C . ARG B 1 556 ? 21.344 20.062 10.078 1 89.19 556 ARG B C 1
ATOM 9804 O O . ARG B 1 556 ? 20.438 20.234 10.906 1 89.19 556 ARG B O 1
ATOM 9811 N N . HIS B 1 557 ? 22.531 19.656 10.359 1 84.56 557 HIS B N 1
ATOM 9812 C CA . HIS B 1 557 ? 22.875 19.453 11.758 1 84.56 557 HIS B CA 1
ATOM 9813 C C . HIS B 1 557 ? 23.094 20.781 12.484 1 84.56 557 HIS B C 1
ATOM 9815 O O . HIS B 1 557 ? 22.953 20.844 13.711 1 84.56 557 HIS B O 1
ATOM 9821 N N . GLN B 1 558 ? 23.359 21.719 11.758 1 89.62 558 GLN B N 1
ATOM 9822 C CA . GLN B 1 558 ? 23.703 23.016 12.359 1 89.62 558 GLN B CA 1
ATOM 9823 C C . GLN B 1 558 ? 22.547 24 12.242 1 89.62 558 GLN B C 1
ATOM 9825 O O . GLN B 1 558 ? 22.672 25.156 12.617 1 89.62 558 GLN B O 1
ATOM 9830 N N . ILE B 1 559 ? 21.469 23.547 11.734 1 93.44 559 ILE B N 1
ATOM 9831 C CA . ILE B 1 559 ? 20.281 24.375 11.633 1 93.44 559 ILE B CA 1
ATOM 9832 C C . ILE B 1 559 ? 19.125 23.734 12.398 1 93.44 559 ILE B C 1
ATOM 9834 O O . ILE B 1 559 ? 18.797 22.562 12.156 1 93.44 559 ILE B O 1
ATOM 9838 N N . GLY B 1 560 ? 18.641 24.391 13.406 1 93.5 560 GLY B N 1
ATOM 9839 C CA . GLY B 1 560 ? 17.391 23.969 14.031 1 93.5 560 GLY B CA 1
ATOM 9840 C C . GLY B 1 560 ? 16.156 24.422 13.25 1 93.5 560 GLY B C 1
ATOM 9841 O O . GLY B 1 560 ? 15.852 25.609 13.188 1 93.5 560 GLY B O 1
ATOM 9842 N N . TYR B 1 561 ? 15.492 23.516 12.633 1 93.94 561 TYR B N 1
ATOM 9843 C CA . TYR B 1 561 ? 14.406 23.828 11.719 1 93.94 561 TYR B CA 1
ATOM 9844 C C . TYR B 1 561 ? 13.07 23.359 12.273 1 93.94 561 TYR B C 1
ATOM 9846 O O . TYR B 1 561 ? 12.938 22.203 12.703 1 93.94 561 TYR B O 1
ATOM 9854 N N . VAL B 1 562 ? 12.125 24.203 12.32 1 92.94 562 VAL B N 1
ATOM 9855 C CA . VAL B 1 562 ? 10.734 23.906 12.641 1 92.94 562 VAL B CA 1
ATOM 9856 C C . VAL B 1 562 ? 9.828 24.375 11.5 1 92.94 562 VAL B C 1
ATOM 9858 O O . VAL B 1 562 ? 9.898 25.531 11.078 1 92.94 562 VAL B O 1
ATOM 9861 N N . ALA B 1 563 ? 9.156 23.375 10.961 1 87.12 563 ALA B N 1
ATOM 9862 C CA . ALA B 1 563 ? 8.211 23.734 9.906 1 87.12 563 ALA B CA 1
ATOM 9863 C C . ALA B 1 563 ? 6.773 23.516 10.367 1 87.12 563 ALA B C 1
ATOM 9865 O O . ALA B 1 563 ? 6.512 22.688 11.242 1 87.12 563 ALA B O 1
ATOM 9866 N N . HIS B 1 564 ? 5.914 24.281 9.773 1 70.75 564 HIS B N 1
ATOM 9867 C CA . HIS B 1 564 ? 4.5 24.25 10.133 1 70.75 564 HIS B CA 1
ATOM 9868 C C . HIS B 1 564 ? 3.869 22.906 9.789 1 70.75 564 HIS B C 1
ATOM 9870 O O . HIS B 1 564 ? 2.926 22.469 10.453 1 70.75 564 HIS B O 1
ATOM 9876 N N . ASP B 1 565 ? 4.316 22.203 8.844 1 73 565 ASP B N 1
ATOM 9877 C CA . ASP B 1 565 ? 3.59 21.047 8.297 1 73 565 ASP B CA 1
ATOM 9878 C C . ASP B 1 565 ? 4.414 19.766 8.414 1 73 565 ASP B C 1
ATOM 9880 O O . ASP B 1 565 ? 4.109 18.766 7.77 1 73 565 ASP B O 1
ATOM 9884 N N . LEU B 1 566 ? 5.469 19.766 9.227 1 79.75 566 LEU B N 1
ATOM 9885 C CA . LEU B 1 566 ? 6.25 18.531 9.328 1 79.75 566 LEU B CA 1
ATOM 9886 C C . LEU B 1 566 ? 5.621 17.578 10.336 1 79.75 566 LEU B C 1
ATOM 9888 O O . LEU B 1 566 ? 5.457 17.922 11.508 1 79.75 566 LEU B O 1
ATOM 9892 N N . PRO B 1 567 ? 5.289 16.391 9.883 1 82.56 567 PRO B N 1
ATOM 9893 C CA . PRO B 1 567 ? 4.625 15.438 10.781 1 82.56 567 PRO B CA 1
ATOM 9894 C C . PRO B 1 567 ? 5.602 14.75 11.734 1 82.56 567 PRO B C 1
ATOM 9896 O O . PRO B 1 567 ? 6.801 14.68 11.453 1 82.56 567 PRO B O 1
ATOM 9899 N N . LEU B 1 568 ? 5.066 14.367 12.898 1 89.19 568 LEU B N 1
ATOM 9900 C CA . LEU B 1 568 ? 5.789 13.438 13.758 1 89.19 568 LEU B CA 1
ATOM 9901 C C . LEU B 1 568 ? 5.727 12.016 13.211 1 89.19 568 LEU B C 1
ATOM 9903 O O . LEU B 1 568 ? 4.895 11.719 12.352 1 89.19 568 LEU B O 1
ATOM 9907 N N . LEU B 1 569 ? 6.668 11.227 13.57 1 88.5 569 LEU B N 1
ATOM 9908 C CA . LEU B 1 569 ? 6.711 9.844 13.102 1 88.5 569 LEU B CA 1
ATOM 9909 C C . LEU B 1 569 ? 6.18 8.898 14.172 1 88.5 569 LEU B C 1
ATOM 9911 O O . LEU B 1 569 ? 6.117 9.258 15.352 1 88.5 569 LEU B O 1
ATOM 9915 N N . SER B 1 570 ? 5.785 7.754 13.734 1 85.75 570 SER B N 1
ATOM 9916 C CA . SER B 1 570 ? 5.289 6.762 14.68 1 85.75 570 SER B CA 1
ATOM 9917 C C . SER B 1 570 ? 6.371 6.363 15.68 1 85.75 570 SER B C 1
ATOM 9919 O O . SER B 1 570 ? 7.551 6.301 15.328 1 85.75 570 SER B O 1
ATOM 9921 N N . GLY B 1 571 ? 5.941 6.168 16.906 1 86.25 571 GLY B N 1
ATOM 9922 C CA . GLY B 1 571 ? 6.867 5.836 17.984 1 86.25 571 GLY B CA 1
ATOM 9923 C C . GLY B 1 571 ? 6.555 6.555 19.281 1 86.25 571 GLY B C 1
ATOM 9924 O O . GLY B 1 571 ? 5.438 7.027 19.484 1 86.25 571 GLY B O 1
ATOM 9925 N N . SER B 1 572 ? 7.594 6.613 20.078 1 90.75 572 SER B N 1
ATOM 9926 C CA . SER B 1 572 ? 7.43 7.25 21.375 1 90.75 572 SER B CA 1
ATOM 9927 C C . SER B 1 572 ? 7.859 8.711 21.328 1 90.75 572 SER B C 1
ATOM 9929 O O . SER B 1 572 ? 8.43 9.172 20.344 1 90.75 572 SER B O 1
ATOM 9931 N N . LEU B 1 573 ? 7.477 9.406 22.375 1 93.25 573 LEU B N 1
ATOM 9932 C CA . LEU B 1 573 ? 7.918 10.789 22.516 1 93.25 573 LEU B CA 1
ATOM 9933 C C . LEU B 1 573 ? 9.438 10.875 22.484 1 93.25 573 LEU B C 1
ATOM 9935 O O . LEU B 1 573 ? 10 11.758 21.828 1 93.25 573 LEU B O 1
ATOM 9939 N N . ARG B 1 574 ? 10.055 9.938 23.109 1 91.38 574 ARG B N 1
ATOM 9940 C CA . ARG B 1 574 ? 11.508 9.883 23.156 1 91.38 574 ARG B CA 1
ATOM 9941 C C . ARG B 1 574 ? 12.078 9.656 21.75 1 91.38 574 ARG B C 1
ATOM 9943 O O . ARG B 1 574 ? 13.047 10.312 21.359 1 91.38 574 ARG B O 1
ATOM 9950 N N . ASP B 1 575 ? 11.477 8.797 21.031 1 88.69 575 ASP B N 1
ATOM 9951 C CA . ASP B 1 575 ? 11.922 8.484 19.672 1 88.69 575 ASP B CA 1
ATOM 9952 C C . ASP B 1 575 ? 11.859 9.711 18.781 1 88.69 575 ASP B C 1
ATOM 9954 O O . ASP B 1 575 ? 12.727 9.906 17.922 1 88.69 575 ASP B O 1
ATOM 9958 N N . ASN B 1 576 ? 10.828 10.469 18.922 1 92.62 576 ASN B N 1
ATOM 9959 C CA . ASN B 1 576 ? 10.656 11.656 18.094 1 92.62 576 ASN B CA 1
ATOM 9960 C C . ASN B 1 576 ? 11.586 12.781 18.516 1 92.62 576 ASN B C 1
ATOM 9962 O O . ASN B 1 576 ? 12.062 13.555 17.688 1 92.62 576 ASN B O 1
ATOM 9966 N N . LEU B 1 577 ? 11.859 12.844 19.781 1 92.62 577 LEU B N 1
ATOM 9967 C CA . LEU B 1 577 ? 12.75 13.891 20.297 1 92.62 577 LEU B CA 1
ATOM 9968 C C . LEU B 1 577 ? 14.188 13.633 19.844 1 92.62 577 LEU B C 1
ATOM 9970 O O . LEU B 1 577 ? 14.914 14.578 19.516 1 92.62 577 LEU B O 1
ATOM 9974 N N . THR B 1 578 ? 14.539 12.359 19.844 1 88.62 578 THR B N 1
ATOM 9975 C CA . THR B 1 578 ? 15.93 12.016 19.562 1 88.62 578 THR B CA 1
ATOM 9976 C C . THR B 1 578 ? 16.078 11.508 18.125 1 88.62 578 THR B C 1
ATOM 9978 O O . THR B 1 578 ? 17.031 10.797 17.812 1 88.62 578 THR B O 1
ATOM 9981 N N . LEU B 1 579 ? 15.164 11.836 17.344 1 87.5 579 LEU B N 1
ATOM 9982 C CA . LEU B 1 579 ? 15.211 11.398 15.961 1 87.5 579 LEU B CA 1
ATOM 9983 C C . LEU B 1 579 ? 16.469 11.914 15.273 1 87.5 579 LEU B C 1
ATOM 9985 O O . LEU B 1 579 ? 16.719 13.125 15.234 1 87.5 579 LEU B O 1
ATOM 9989 N N . GLY B 1 580 ? 17.328 11.07 14.742 1 79.5 580 GLY B N 1
ATOM 9990 C CA . GLY B 1 580 ? 18.562 11.438 14.062 1 79.5 580 GLY B CA 1
ATOM 9991 C C . GLY B 1 580 ? 19.703 11.727 15.023 1 79.5 580 GLY B C 1
ATOM 9992 O O . GLY B 1 580 ? 20.844 11.922 14.594 1 79.5 580 GLY B O 1
ATOM 9993 N N . ALA B 1 581 ? 19.344 11.883 16.297 1 80.19 581 ALA B N 1
ATOM 9994 C CA . ALA B 1 581 ? 20.344 12.188 17.312 1 80.19 581 ALA B CA 1
ATOM 9995 C C . ALA B 1 581 ? 20.203 11.273 18.516 1 80.19 581 ALA B C 1
ATOM 9997 O O . ALA B 1 581 ? 20.094 11.742 19.656 1 80.19 581 ALA B O 1
ATOM 9998 N N . ARG B 1 582 ? 20.328 10.078 18.281 1 75.94 582 ARG B N 1
ATOM 9999 C CA . ARG B 1 582 ? 20.125 9.102 19.359 1 75.94 582 ARG B CA 1
ATOM 10000 C C . ARG B 1 582 ? 21.312 9.102 20.312 1 75.94 582 ARG B C 1
ATOM 10002 O O . ARG B 1 582 ? 21.203 8.594 21.438 1 75.94 582 ARG B O 1
ATOM 10009 N N . TYR B 1 583 ? 22.312 9.805 19.969 1 69.75 583 TYR B N 1
ATOM 10010 C CA . TYR B 1 583 ? 23.531 9.836 20.781 1 69.75 583 TYR B CA 1
ATOM 10011 C C . TYR B 1 583 ? 23.438 10.891 21.875 1 69.75 583 TYR B C 1
ATOM 10013 O O . TYR B 1 583 ? 24.281 10.945 22.766 1 69.75 583 TYR B O 1
ATOM 10021 N N . VAL B 1 584 ? 22.406 11.719 21.812 1 78.44 584 VAL B N 1
ATOM 10022 C CA . VAL B 1 584 ? 22.25 12.797 22.781 1 78.44 584 VAL B CA 1
ATOM 10023 C C . VAL B 1 584 ? 21.938 12.211 24.156 1 78.44 584 VAL B C 1
ATOM 10025 O O . VAL B 1 584 ? 21.234 11.203 24.266 1 78.44 584 VAL B O 1
ATOM 10028 N N . SER B 1 585 ? 22.422 12.758 25.219 1 77.88 585 SER B N 1
ATOM 10029 C CA . SER B 1 585 ? 22.219 12.297 26.594 1 77.88 585 SER B CA 1
ATOM 10030 C C . SER B 1 585 ? 20.797 12.586 27.062 1 77.88 585 SER B C 1
ATOM 10032 O O . SER B 1 585 ? 20.141 13.5 26.562 1 77.88 585 SER B O 1
ATOM 10034 N N . ASP B 1 586 ? 20.438 11.852 28 1 83 586 ASP B N 1
ATOM 10035 C CA . ASP B 1 586 ? 19.109 12.023 28.578 1 83 586 ASP B CA 1
ATOM 10036 C C . ASP B 1 586 ? 18.969 13.375 29.266 1 83 586 ASP B C 1
ATOM 10038 O O . ASP B 1 586 ? 17.891 13.977 29.281 1 83 586 ASP B O 1
ATOM 10042 N N . SER B 1 587 ? 20.094 13.773 29.812 1 84.81 587 SER B N 1
ATOM 10043 C CA . SER B 1 587 ? 20.062 15.055 30.516 1 84.81 587 SER B CA 1
ATOM 10044 C C . SER B 1 587 ? 19.781 16.203 29.547 1 84.81 587 SER B C 1
ATOM 10046 O O . SER B 1 587 ? 18.984 17.094 29.859 1 84.81 587 SER B O 1
ATOM 10048 N N . ARG B 1 588 ? 20.406 16.141 28.375 1 88.69 588 ARG B N 1
ATOM 10049 C CA . ARG B 1 588 ? 20.172 17.156 27.359 1 88.69 588 ARG B CA 1
ATOM 10050 C C . ARG B 1 588 ? 18.734 17.109 26.859 1 88.69 588 ARG B C 1
ATOM 10052 O O . ARG B 1 588 ? 18.109 18.156 26.656 1 88.69 588 ARG B O 1
ATOM 10059 N N . MET B 1 589 ? 18.266 15.969 26.703 1 90.75 589 MET B N 1
ATOM 10060 C CA . MET B 1 589 ? 16.891 15.797 26.25 1 90.75 589 MET B CA 1
ATOM 10061 C C . MET B 1 589 ? 15.906 16.375 27.25 1 90.75 589 MET B C 1
ATOM 10063 O O . MET B 1 589 ? 14.945 17.062 26.875 1 90.75 589 MET B O 1
ATOM 10067 N N . LEU B 1 590 ? 16.156 16.188 28.547 1 91.62 590 LEU B N 1
ATOM 10068 C CA . LEU B 1 590 ? 15.273 16.688 29.594 1 91.62 590 LEU B CA 1
ATOM 10069 C C . LEU B 1 590 ? 15.336 18.203 29.688 1 91.62 590 LEU B C 1
ATOM 10071 O O . LEU B 1 590 ? 14.328 18.859 29.953 1 91.62 590 LEU B O 1
ATOM 10075 N N . GLU B 1 591 ? 16.484 18.734 29.484 1 91.62 591 GLU B N 1
ATOM 10076 C CA . GLU B 1 591 ? 16.672 20.188 29.5 1 91.62 591 GLU B CA 1
ATOM 10077 C C . GLU B 1 591 ? 15.836 20.859 28.422 1 91.62 591 GLU B C 1
ATOM 10079 O O . GLU B 1 591 ? 15.102 21.812 28.703 1 91.62 591 GLU B O 1
ATOM 10084 N N . VAL B 1 592 ? 15.977 20.359 27.25 1 93.38 592 VAL B N 1
ATOM 10085 C CA . VAL B 1 592 ? 15.258 20.953 26.125 1 93.38 592 VAL B CA 1
ATOM 10086 C C . VAL B 1 592 ? 13.766 20.703 26.281 1 93.38 592 VAL B C 1
ATOM 10088 O O . VAL B 1 592 ? 12.945 21.562 25.922 1 93.38 592 VAL B O 1
ATOM 10091 N N . ALA B 1 593 ? 13.398 19.531 26.812 1 94.25 593 ALA B N 1
ATOM 10092 C CA . ALA B 1 593 ? 12 19.219 27.047 1 94.25 593 ALA B CA 1
ATOM 10093 C C . ALA B 1 593 ? 11.367 20.188 28.047 1 94.25 593 ALA B C 1
ATOM 10095 O O . ALA B 1 593 ? 10.203 20.578 27.891 1 94.25 593 ALA B O 1
ATOM 10096 N N . GLU B 1 594 ? 12.094 20.562 28.984 1 92.31 594 GLU B N 1
ATOM 10097 C CA . GLU B 1 594 ? 11.617 21.531 29.953 1 92.31 594 GLU B CA 1
ATOM 10098 C C . GLU B 1 594 ? 11.484 22.922 29.328 1 92.31 594 GLU B C 1
ATOM 10100 O O . GLU B 1 594 ? 10.539 23.656 29.641 1 92.31 594 GLU B O 1
ATOM 10105 N N . LEU B 1 595 ? 12.406 23.219 28.484 1 91.75 595 LEU B N 1
ATOM 10106 C CA . LEU B 1 595 ? 12.414 24.516 27.828 1 91.75 595 LEU B CA 1
ATOM 10107 C C . LEU B 1 595 ? 11.172 24.703 26.969 1 91.75 595 LEU B C 1
ATOM 10109 O O . LEU B 1 595 ? 10.594 25.781 26.922 1 91.75 595 LEU B O 1
ATOM 10113 N N . THR B 1 596 ? 10.773 23.672 26.25 1 93.06 596 THR B N 1
ATOM 10114 C CA . THR B 1 596 ? 9.695 23.797 25.281 1 93.06 596 THR B CA 1
ATOM 10115 C C . THR B 1 596 ? 8.352 23.406 25.891 1 93.06 596 THR B C 1
ATOM 10117 O O . THR B 1 596 ? 7.297 23.656 25.312 1 93.06 596 THR B O 1
ATOM 10120 N N . GLY B 1 597 ? 8.367 22.719 27.047 1 89.06 597 GLY B N 1
ATOM 10121 C CA . GLY B 1 597 ? 7.133 22.328 27.703 1 89.06 597 GLY B CA 1
ATOM 10122 C C . GLY B 1 597 ? 6.77 20.875 27.438 1 89.06 59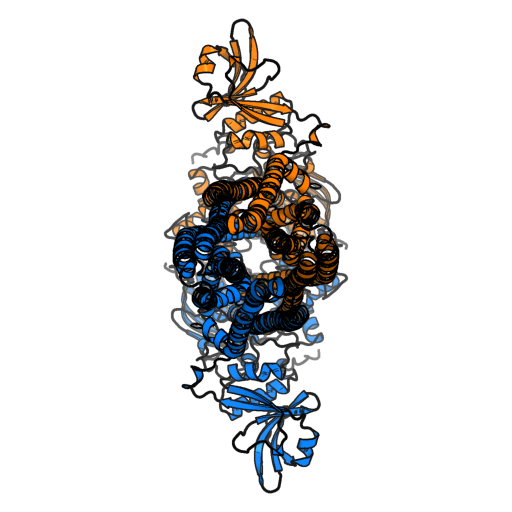7 GLY B C 1
ATOM 10123 O O . GLY B 1 597 ? 5.703 20.406 27.844 1 89.06 597 GLY B O 1
ATOM 10124 N N . VAL B 1 598 ? 7.59 20.109 26.812 1 92.75 598 VAL B N 1
ATOM 10125 C CA . VAL B 1 598 ? 7.336 18.703 26.5 1 92.75 598 VAL B CA 1
ATOM 10126 C C . VAL B 1 598 ? 7.324 17.875 27.797 1 92.75 598 VAL B C 1
ATOM 10128 O O . VAL B 1 598 ? 6.652 16.844 27.875 1 92.75 598 VAL B O 1
ATOM 10131 N N . THR B 1 599 ? 7.988 18.344 28.797 1 92.38 599 THR B N 1
ATOM 10132 C CA . THR B 1 599 ? 8.023 17.656 30.078 1 92.38 599 THR B CA 1
ATOM 10133 C C . THR B 1 599 ? 6.621 17.547 30.672 1 92.38 599 THR B C 1
ATOM 10135 O O . THR B 1 599 ? 6.277 16.516 31.281 1 92.38 599 THR B O 1
ATOM 10138 N N . GLU B 1 600 ? 5.902 18.562 30.547 1 86.25 600 GLU B N 1
ATOM 10139 C CA . GLU B 1 600 ? 4.531 18.531 31.031 1 86.25 600 GLU B CA 1
ATOM 10140 C C . GLU B 1 600 ? 3.697 17.484 30.297 1 86.25 600 GLU B C 1
ATOM 10142 O O . GLU B 1 600 ? 2.838 16.844 30.891 1 86.25 600 GLU B O 1
ATOM 10147 N N . LEU B 1 601 ? 3.971 17.344 29.047 1 85.19 601 LEU B N 1
ATOM 10148 C CA . LEU B 1 601 ? 3.289 16.344 28.25 1 85.19 601 LEU B CA 1
ATOM 10149 C C . LEU B 1 601 ? 3.643 14.938 28.719 1 85.19 601 LEU B C 1
ATOM 10151 O O . LEU B 1 601 ? 2.781 14.055 28.766 1 85.19 601 LEU B O 1
ATOM 10155 N N . ALA B 1 602 ? 4.895 14.734 29.016 1 90 602 ALA B N 1
ATOM 10156 C CA . ALA B 1 602 ? 5.371 13.438 29.484 1 90 602 ALA B CA 1
ATOM 10157 C C . ALA B 1 602 ? 4.801 13.117 30.859 1 90 602 ALA B C 1
ATOM 10159 O O . ALA B 1 602 ? 4.496 11.961 31.156 1 90 602 ALA B O 1
ATOM 10160 N N . ARG B 1 603 ? 4.59 14.102 31.625 1 85.62 603 ARG B N 1
ATOM 10161 C CA . ARG B 1 603 ? 4.102 13.914 33 1 85.62 603 ARG B CA 1
ATOM 10162 C C . ARG B 1 603 ? 2.623 13.547 33 1 85.62 603 ARG B C 1
ATOM 10164 O O . ARG B 1 603 ? 2.146 12.891 33.938 1 85.62 603 ARG B O 1
ATOM 10171 N N . GLN B 1 604 ? 1.926 13.914 32.031 1 77.81 604 GLN B N 1
ATOM 10172 C CA . GLN B 1 604 ? 0.483 13.711 31.969 1 77.81 604 GLN B CA 1
ATOM 10173 C C . GLN B 1 604 ? 0.151 12.289 31.531 1 77.81 604 GLN B C 1
ATOM 10175 O O . GLN B 1 604 ? -1.003 11.859 31.609 1 77.81 604 GLN B O 1
ATOM 10180 N N . HIS B 1 605 ? 1.12 11.555 31.109 1 81.88 605 HIS B N 1
ATOM 10181 C CA . HIS B 1 605 ? 0.897 10.195 30.641 1 81.88 605 HIS B CA 1
ATOM 10182 C C . HIS B 1 605 ? 1.664 9.188 31.484 1 81.88 605 HIS B C 1
ATOM 10184 O O . HIS B 1 605 ? 2.805 9.438 31.891 1 81.88 605 HIS B O 1
ATOM 10190 N N . PRO B 1 606 ? 1.088 8.062 31.766 1 82.06 606 PRO B N 1
ATOM 10191 C CA . PRO B 1 606 ? 1.722 7.055 32.625 1 82.06 606 PRO B CA 1
ATOM 10192 C C . PRO B 1 606 ? 3.037 6.535 32.031 1 82.06 606 PRO B C 1
ATOM 10194 O O . PRO B 1 606 ? 3.938 6.152 32.781 1 82.06 606 PRO B O 1
ATOM 10197 N N . GLN B 1 607 ? 3.221 6.555 30.812 1 86.94 607 GLN B N 1
ATOM 10198 C CA . GLN B 1 607 ? 4.434 6.027 30.188 1 86.94 607 GLN B CA 1
ATOM 10199 C C . GLN B 1 607 ? 5.496 7.113 30.047 1 86.94 607 GLN B C 1
ATOM 10201 O O . GLN B 1 607 ? 6.605 6.844 29.578 1 86.94 607 GLN B O 1
ATOM 10206 N N . GLY B 1 608 ? 5.125 8.219 30.438 1 88.56 608 GLY B N 1
ATOM 10207 C CA . GLY B 1 608 ? 6.082 9.312 30.406 1 88.56 608 GLY B CA 1
ATOM 10208 C C . GLY B 1 608 ? 6.586 9.625 29 1 88.56 608 GLY B C 1
ATOM 10209 O O . GLY B 1 608 ? 5.789 9.82 28.078 1 88.56 608 GLY B O 1
ATOM 10210 N N . PHE B 1 609 ? 7.914 9.477 28.875 1 90.81 609 PHE B N 1
ATOM 10211 C CA . PHE B 1 609 ? 8.523 9.797 27.594 1 90.81 609 PHE B CA 1
ATOM 10212 C C . PHE B 1 609 ? 8.344 8.656 26.609 1 90.81 609 PHE B C 1
ATOM 10214 O O . PHE B 1 609 ? 8.57 8.82 25.406 1 90.81 609 PHE B O 1
ATOM 10221 N N . ASP B 1 610 ? 7.859 7.617 27.078 1 88.62 610 ASP B N 1
ATOM 10222 C CA . ASP B 1 610 ? 7.633 6.473 26.203 1 88.62 610 ASP B CA 1
ATOM 10223 C C . ASP B 1 610 ? 6.184 6.422 25.719 1 88.62 610 ASP B C 1
ATOM 10225 O O . ASP B 1 610 ? 5.77 5.457 25.078 1 88.62 610 ASP B O 1
ATOM 10229 N N . ARG B 1 611 ? 5.539 7.445 25.906 1 87.75 611 ARG B N 1
ATOM 10230 C CA . ARG B 1 611 ? 4.164 7.5 25.422 1 87.75 611 ARG B CA 1
ATOM 10231 C C . ARG B 1 611 ? 4.113 7.473 23.906 1 87.75 611 ARG B C 1
ATOM 10233 O O . ARG B 1 611 ? 4.93 8.117 23.234 1 87.75 611 ARG B O 1
ATOM 10240 N N . PRO B 1 612 ? 3.229 6.73 23.375 1 86.44 612 PRO B N 1
ATOM 10241 C CA . PRO B 1 612 ? 3.1 6.719 21.922 1 86.44 612 PRO B CA 1
ATOM 10242 C C . PRO B 1 612 ? 2.535 8.023 21.359 1 86.44 612 PRO B C 1
ATOM 10244 O O . PRO B 1 612 ? 1.653 8.633 21.984 1 86.44 612 PRO B O 1
ATOM 10247 N N . VAL B 1 613 ? 3.043 8.5 20.328 1 87.25 613 VAL B N 1
ATOM 10248 C CA . VAL B 1 613 ? 2.594 9.734 19.688 1 87.25 613 VAL B CA 1
ATOM 10249 C C . VAL B 1 613 ? 1.632 9.406 18.547 1 87.25 613 VAL B C 1
ATOM 10251 O O . VAL B 1 613 ? 0.774 10.227 18.203 1 87.25 613 VAL B O 1
ATOM 10254 N N . GLY B 1 614 ? 1.684 8.195 18.031 1 78.44 614 GLY B N 1
ATOM 10255 C CA . GLY B 1 614 ? 0.818 7.809 16.938 1 78.44 614 GLY B CA 1
ATOM 10256 C C . GLY B 1 614 ? 1.349 8.234 15.578 1 78.44 614 GLY B C 1
ATOM 10257 O O . GLY B 1 614 ? 2.324 8.984 15.492 1 78.44 614 GLY B O 1
ATOM 10258 N N . GLU B 1 615 ? 0.639 7.879 14.5 1 77.44 615 GLU B N 1
ATOM 10259 C CA . GLU B 1 615 ? 1.026 8.281 13.148 1 77.44 615 GLU B CA 1
ATOM 10260 C C . GLU B 1 615 ? 0.774 9.766 12.922 1 77.44 615 GLU B C 1
ATOM 10262 O O . GLU B 1 615 ? -0.265 10.297 13.32 1 77.44 615 GLU B O 1
ATOM 10267 N N . ARG B 1 616 ? 1.752 10.445 12.43 1 77.69 616 ARG B N 1
ATOM 10268 C CA . ARG B 1 616 ? 1.692 11.875 12.141 1 77.69 616 ARG B CA 1
ATOM 10269 C C . ARG B 1 616 ? 1.327 12.664 13.398 1 77.69 616 ARG B C 1
ATOM 10271 O O . ARG B 1 616 ? 0.75 13.75 13.305 1 77.69 616 ARG B O 1
ATOM 10278 N N . GLY B 1 617 ? 1.472 12.07 14.578 1 81.44 617 GLY B N 1
ATOM 10279 C CA . GLY B 1 617 ? 1.217 12.75 15.836 1 81.44 617 GLY B CA 1
ATOM 10280 C C . GLY B 1 617 ? -0.26 12.883 16.156 1 81.44 617 GLY B C 1
ATOM 10281 O O . GLY B 1 617 ? -0.675 13.836 16.812 1 81.44 617 GLY B O 1
ATOM 10282 N N . GLN B 1 618 ? -1.044 11.969 15.734 1 75.25 618 GLN B N 1
ATOM 10283 C CA . GLN B 1 618 ? -2.494 12.086 15.852 1 75.25 618 GLN B CA 1
ATOM 10284 C C . GLN B 1 618 ? -2.938 12 17.312 1 75.25 618 GLN B C 1
ATOM 10286 O O . GLN B 1 618 ? -4.027 12.461 17.656 1 75.25 618 GLN B O 1
ATOM 10291 N N . LEU B 1 619 ? -2.092 11.555 18.188 1 78.81 619 LEU B N 1
ATOM 10292 C CA . LEU B 1 619 ? -2.473 11.383 19.594 1 78.81 619 LEU B CA 1
ATOM 10293 C C . LEU B 1 619 ? -2.162 12.641 20.391 1 78.81 619 LEU B C 1
ATOM 10295 O O . LEU B 1 619 ? -2.457 12.703 21.594 1 78.81 619 LEU B O 1
ATOM 10299 N N . LEU B 1 620 ? -1.552 13.633 19.688 1 81.06 620 LEU B N 1
ATOM 10300 C CA . LEU B 1 620 ? -1.214 14.891 20.328 1 81.06 620 LEU B CA 1
ATOM 10301 C C . LEU B 1 620 ? -2.029 16.031 19.75 1 81.06 620 LEU B C 1
ATOM 10303 O O . LEU B 1 620 ? -2.449 15.984 18.594 1 81.06 620 LEU B O 1
ATOM 10307 N N . SER B 1 621 ? -2.23 17.031 20.594 1 77.25 621 SER B N 1
ATOM 10308 C CA . SER B 1 621 ? -2.865 18.234 20.078 1 77.25 621 SER B CA 1
ATOM 10309 C C . SER B 1 621 ? -1.905 19.047 19.219 1 77.25 621 SER B C 1
ATOM 10311 O O . SER B 1 621 ? -0.701 18.781 19.203 1 77.25 621 SER B O 1
ATOM 10313 N N . GLY B 1 622 ? -2.42 19.969 18.469 1 78.81 622 GLY B N 1
ATOM 10314 C CA . GLY B 1 622 ? -1.594 20.797 17.594 1 78.81 622 GLY B CA 1
ATOM 10315 C C . GLY B 1 622 ? -0.477 21.5 18.344 1 78.81 622 GLY B C 1
ATOM 10316 O O . GLY B 1 622 ? 0.669 21.516 17.891 1 78.81 622 GLY B O 1
ATOM 10317 N N . GLY B 1 623 ? -0.853 22.125 19.484 1 82.31 623 GLY B N 1
ATOM 10318 C CA . GLY B 1 623 ? 0.141 22.812 20.297 1 82.31 623 GLY B CA 1
ATOM 10319 C C . GLY B 1 623 ? 1.189 21.891 20.875 1 82.31 623 GLY B C 1
ATOM 10320 O O . GLY B 1 623 ? 2.367 22.234 20.953 1 82.31 623 GLY B O 1
ATOM 10321 N N . GLN B 1 624 ? 0.779 20.719 21.25 1 83.81 624 GLN B N 1
ATOM 10322 C CA . GLN B 1 624 ? 1.704 19.719 21.781 1 83.81 624 GLN B CA 1
ATOM 10323 C C . GLN B 1 624 ? 2.678 19.25 20.703 1 83.81 624 GLN B C 1
ATOM 10325 O O . GLN B 1 624 ? 3.861 19.031 20.984 1 83.81 624 GLN B O 1
ATOM 10330 N N . ARG B 1 625 ? 2.162 19.094 19.562 1 89.62 625 ARG B N 1
ATOM 10331 C CA . ARG B 1 625 ? 3.018 18.672 18.453 1 89.62 625 ARG B CA 1
ATOM 10332 C C . ARG B 1 625 ? 4.102 19.719 18.172 1 89.62 625 ARG B C 1
ATOM 10334 O O . ARG B 1 625 ? 5.254 19.359 17.922 1 89.62 625 ARG B O 1
ATOM 10341 N N . GLN B 1 626 ? 3.73 20.938 18.234 1 89.69 626 GLN B N 1
ATOM 10342 C CA . GLN B 1 626 ? 4.68 22.016 17.984 1 89.69 626 GLN B CA 1
ATOM 10343 C C . GLN B 1 626 ? 5.758 22.062 19.062 1 89.69 626 GLN B C 1
ATOM 10345 O O . GLN B 1 626 ? 6.918 22.359 18.781 1 89.69 626 GLN B O 1
ATOM 10350 N N . ALA B 1 627 ? 5.344 21.766 20.281 1 91.75 627 ALA B N 1
ATOM 10351 C CA . ALA B 1 627 ? 6.312 21.719 21.375 1 91.75 627 ALA B CA 1
ATOM 10352 C C . ALA B 1 627 ? 7.367 20.641 21.125 1 91.75 627 ALA B C 1
ATOM 10354 O O . ALA B 1 627 ? 8.555 20.859 21.375 1 91.75 627 ALA B O 1
ATOM 10355 N N . VAL B 1 628 ? 6.934 19.547 20.688 1 93.12 628 VAL B N 1
ATOM 10356 C CA . VAL B 1 628 ? 7.84 18.438 20.406 1 93.12 628 VAL B CA 1
ATOM 10357 C C . VAL B 1 628 ? 8.766 18.812 19.25 1 93.12 628 VAL B C 1
ATOM 10359 O O . VAL B 1 628 ? 9.969 18.516 19.297 1 93.12 628 VAL B O 1
ATOM 10362 N N . LEU B 1 629 ? 8.211 19.438 18.25 1 93.5 629 LEU B N 1
ATOM 10363 C CA . LEU B 1 629 ? 9.008 19.844 17.094 1 93.5 629 LEU B CA 1
ATOM 10364 C C . LEU B 1 629 ? 10.078 20.859 17.5 1 93.5 629 LEU B C 1
ATOM 10366 O O . LEU B 1 629 ? 11.211 20.781 17.016 1 93.5 629 LEU B O 1
ATOM 10370 N N . LEU B 1 630 ? 9.703 21.734 18.344 1 94.38 630 LEU B N 1
ATOM 10371 C CA . LEU B 1 630 ? 10.648 22.734 18.828 1 94.38 630 LEU B CA 1
ATOM 10372 C C . LEU B 1 630 ? 11.758 22.094 19.641 1 94.38 630 LEU B C 1
ATOM 10374 O O . LEU B 1 630 ? 12.93 22.469 19.516 1 94.38 630 LEU B O 1
ATOM 10378 N N . ALA B 1 631 ? 11.359 21.188 20.453 1 93.94 631 ALA B N 1
ATOM 10379 C CA . ALA B 1 631 ? 12.352 20.469 21.266 1 93.94 631 ALA B CA 1
ATOM 10380 C C . ALA B 1 631 ? 13.359 19.75 20.375 1 93.94 631 ALA B C 1
ATOM 10382 O O . ALA B 1 631 ? 14.562 19.766 20.641 1 93.94 631 ALA B O 1
ATOM 10383 N N . ARG B 1 632 ? 12.875 19.141 19.406 1 93.19 632 ARG B N 1
ATOM 10384 C CA . ARG B 1 632 ? 13.734 18.438 18.484 1 93.19 632 ARG B CA 1
ATOM 10385 C C . ARG B 1 632 ? 14.703 19.391 17.781 1 93.19 632 ARG B C 1
ATOM 10387 O O . ARG B 1 632 ? 15.883 19.062 17.609 1 93.19 632 ARG B O 1
ATOM 10394 N N . ALA B 1 633 ? 14.234 20.484 17.391 1 92.56 633 ALA B N 1
ATOM 10395 C CA . ALA B 1 633 ? 15.039 21.469 16.672 1 92.56 633 ALA B CA 1
ATOM 10396 C C . ALA B 1 633 ? 16.125 22.047 17.578 1 92.56 633 ALA B C 1
ATOM 10398 O O . ALA B 1 633 ? 17.203 22.438 17.094 1 92.56 633 ALA B O 1
ATOM 10399 N N . LEU B 1 634 ? 15.875 22.094 18.875 1 93.69 634 LEU B N 1
ATOM 10400 C CA . LEU B 1 634 ? 16.797 22.734 19.812 1 93.69 634 LEU B CA 1
ATOM 10401 C C . LEU B 1 634 ? 17.719 21.719 20.453 1 93.69 634 LEU B C 1
ATOM 10403 O O . LEU B 1 634 ? 18.672 22.078 21.156 1 93.69 634 LEU B O 1
ATOM 10407 N N . LEU B 1 635 ? 17.469 20.531 20.188 1 91.5 635 LEU B N 1
ATOM 10408 C CA . LEU B 1 635 ? 18.141 19.438 20.891 1 91.5 635 LEU B CA 1
ATOM 10409 C C . LEU B 1 635 ? 19.656 19.531 20.703 1 91.5 635 LEU B C 1
ATOM 10411 O O . LEU B 1 635 ? 20.406 19.344 21.656 1 91.5 635 LEU B O 1
ATOM 10415 N N . LEU B 1 636 ? 20.078 19.875 19.484 1 88.25 636 LEU B N 1
ATOM 10416 C CA . LEU B 1 636 ? 21.5 19.859 19.172 1 88.25 636 LEU B CA 1
ATOM 10417 C C . LEU B 1 636 ? 22.125 21.234 19.391 1 88.25 636 LEU B C 1
ATOM 10419 O O . LEU B 1 636 ? 23.297 21.453 19.062 1 88.25 636 LEU B O 1
ATOM 10423 N N . ASP B 1 637 ? 21.375 22.156 19.875 1 88.19 637 ASP B N 1
ATOM 10424 C CA . ASP B 1 637 ? 21.844 23.516 20.125 1 88.19 637 ASP B CA 1
ATOM 10425 C C . ASP B 1 637 ? 22.5 24.125 18.891 1 88.19 637 ASP B C 1
ATOM 10427 O O . ASP B 1 637 ? 23.656 24.547 18.953 1 88.19 637 ASP B O 1
ATOM 10431 N N . PRO B 1 638 ? 21.828 24.25 17.812 1 92.38 638 PRO B N 1
ATOM 10432 C CA . PRO B 1 638 ? 22.391 24.75 16.547 1 92.38 638 PRO B CA 1
ATOM 10433 C C . PRO B 1 638 ? 22.656 26.25 16.594 1 92.38 638 PRO B C 1
ATOM 10435 O O . PRO B 1 638 ? 21.953 27 17.266 1 92.38 638 PRO B O 1
ATOM 10438 N N . PRO B 1 639 ? 23.641 26.719 15.828 1 93.31 639 PRO B N 1
ATOM 10439 C CA . PRO B 1 639 ? 23.953 28.156 15.773 1 93.31 639 PRO B CA 1
ATOM 10440 C C . PRO B 1 639 ? 22.922 28.953 14.977 1 93.31 639 PRO B C 1
ATOM 10442 O O . PRO B 1 639 ? 22.781 30.156 15.164 1 93.31 639 PRO B O 1
ATOM 10445 N N . ILE B 1 640 ? 22.234 28.25 14.18 1 95.31 640 ILE B N 1
ATOM 10446 C CA . ILE B 1 640 ? 21.219 28.906 13.359 1 95.31 640 ILE B CA 1
ATOM 10447 C C . ILE B 1 640 ? 19.844 28.312 13.656 1 95.31 640 ILE B C 1
ATOM 10449 O O . ILE B 1 640 ? 19.688 27.094 13.688 1 95.31 640 ILE B O 1
ATOM 10453 N N . LEU B 1 641 ? 18.891 29.109 13.891 1 95.75 641 LEU B N 1
ATOM 10454 C CA . LEU B 1 641 ? 17.531 28.688 14.141 1 95.75 641 LEU B CA 1
ATOM 10455 C C . LEU B 1 641 ? 16.594 29.203 13.047 1 95.75 641 LEU B C 1
ATOM 10457 O O . LEU B 1 641 ? 16.547 30.406 12.773 1 95.75 641 LEU B O 1
ATOM 10461 N N . LEU B 1 642 ? 16.016 28.312 12.383 1 96.19 642 LEU B N 1
ATOM 10462 C CA . LEU B 1 642 ? 15.008 28.609 11.367 1 96.19 642 LEU B CA 1
ATOM 10463 C C . LEU B 1 642 ? 13.625 28.156 11.82 1 96.19 642 LEU B C 1
ATOM 10465 O O . LEU B 1 642 ? 13.281 26.969 11.695 1 96.19 642 LEU B O 1
ATOM 10469 N N . LEU B 1 643 ? 12.789 29.047 12.242 1 95.38 643 LEU B N 1
ATOM 10470 C CA . LEU B 1 643 ? 11.484 28.734 12.812 1 95.38 643 LEU B CA 1
ATOM 10471 C C . LEU B 1 643 ? 10.367 29.25 11.914 1 95.38 643 LEU B C 1
ATOM 10473 O O . LEU B 1 643 ? 10.172 30.469 11.789 1 95.38 643 LEU B O 1
ATOM 10477 N N . ASP B 1 644 ? 9.68 28.344 11.312 1 92.25 644 ASP B N 1
ATOM 10478 C CA . ASP B 1 644 ? 8.547 28.688 10.469 1 92.25 644 ASP B CA 1
ATOM 10479 C C . ASP B 1 644 ? 7.227 28.469 11.195 1 92.25 644 ASP B C 1
ATOM 10481 O O . ASP B 1 644 ? 6.723 27.344 11.242 1 92.25 644 ASP B O 1
ATOM 10485 N N . GLU B 1 645 ? 6.625 29.438 11.695 1 87.81 645 GLU B N 1
ATOM 10486 C CA . GLU B 1 645 ? 5.383 29.453 12.461 1 87.81 645 GLU B CA 1
ATOM 10487 C C . GLU B 1 645 ? 5.434 28.438 13.602 1 87.81 645 GLU B C 1
ATOM 10489 O O . GLU B 1 645 ? 4.559 27.578 13.711 1 87.81 645 GLU B O 1
ATOM 10494 N N . PRO B 1 646 ? 6.352 28.609 14.484 1 88.62 646 PRO B N 1
ATOM 10495 C CA . PRO B 1 646 ? 6.594 27.594 15.523 1 88.62 646 PRO B CA 1
ATOM 10496 C C . PRO B 1 646 ? 5.48 27.547 16.562 1 88.62 646 PRO B C 1
ATOM 10498 O O . PRO B 1 646 ? 5.359 26.562 17.297 1 88.62 646 PRO B O 1
ATOM 10501 N N . THR B 1 647 ? 4.645 28.609 16.672 1 87.44 647 THR B N 1
ATOM 10502 C CA . THR B 1 647 ? 3.654 28.641 17.734 1 87.44 647 THR B CA 1
ATOM 10503 C C . THR B 1 647 ? 2.252 28.859 17.172 1 87.44 647 THR B C 1
ATOM 10505 O O . THR B 1 647 ? 1.365 29.359 17.859 1 87.44 647 THR B O 1
ATOM 10508 N N . SER B 1 648 ? 2.045 28.562 15.93 1 79.31 648 SER B N 1
ATOM 10509 C CA . SER B 1 648 ? 0.775 28.844 15.266 1 79.31 648 SER B CA 1
ATOM 10510 C C . SER B 1 648 ? -0.373 28.094 15.93 1 79.31 648 SER B C 1
ATOM 10512 O O . SER B 1 648 ? -1.502 28.578 15.969 1 79.31 648 SER B O 1
ATOM 10514 N N . ALA B 1 649 ? -0.097 26.938 16.547 1 77.62 649 ALA B N 1
ATOM 10515 C CA . ALA B 1 649 ? -1.153 26.109 17.125 1 77.62 649 ALA B CA 1
ATOM 10516 C C . ALA B 1 649 ? -1.109 26.156 18.656 1 77.62 649 ALA B C 1
ATOM 10518 O O . ALA B 1 649 ? -1.851 25.438 19.328 1 77.62 649 ALA B O 1
ATOM 10519 N N . MET B 1 650 ? -0.281 27.031 19.172 1 81.06 650 MET B N 1
ATOM 10520 C CA . MET B 1 650 ? -0.152 27.125 20.625 1 81.06 650 MET B CA 1
ATOM 10521 C C . MET B 1 650 ? -1.086 28.188 21.188 1 81.06 650 MET B C 1
ATOM 10523 O O . MET B 1 650 ? -1.417 29.156 20.5 1 81.06 650 MET B O 1
ATOM 10527 N N . ASP B 1 651 ? -1.468 28 22.359 1 78.94 651 ASP B N 1
ATOM 10528 C CA . ASP B 1 651 ? -2.238 29.016 23.078 1 78.94 651 ASP B CA 1
ATOM 10529 C C . ASP B 1 651 ? -1.348 30.188 23.5 1 78.94 651 ASP B C 1
ATOM 10531 O O . ASP B 1 651 ? -0.122 30.062 23.531 1 78.94 651 ASP B O 1
ATOM 10535 N N . ASN B 1 652 ? -1.979 31.266 23.844 1 79.69 652 ASN B N 1
ATOM 10536 C CA . ASN B 1 652 ? -1.263 32.5 24.141 1 79.69 652 ASN B CA 1
ATOM 10537 C C . ASN B 1 652 ? -0.375 32.344 25.375 1 79.69 652 ASN B C 1
ATOM 10539 O O . ASN B 1 652 ? 0.744 32.875 25.406 1 79.69 652 ASN B O 1
ATOM 10543 N N . THR B 1 653 ? -0.86 31.609 26.359 1 80.31 653 THR B N 1
ATOM 10544 C CA . THR B 1 653 ? -0.08 31.438 27.578 1 80.31 653 THR B CA 1
ATOM 10545 C C . THR B 1 653 ? 1.17 30.594 27.297 1 80.31 653 THR B C 1
ATOM 10547 O O . THR B 1 653 ? 2.27 30.969 27.719 1 80.31 653 THR B O 1
ATOM 10550 N N . SER B 1 654 ? 0.959 29.531 26.672 1 83.81 654 SER B N 1
ATOM 10551 C CA . SER B 1 654 ? 2.09 28.672 26.328 1 83.81 654 SER B CA 1
ATOM 10552 C C . SER B 1 654 ? 3.088 29.406 25.438 1 83.81 654 SER B C 1
ATOM 10554 O O . SER B 1 654 ? 4.301 29.219 25.562 1 83.81 654 SER B O 1
ATOM 10556 N N . GLU B 1 655 ? 2.559 30.156 24.516 1 88.81 655 GLU B N 1
ATOM 10557 C CA . GLU B 1 655 ? 3.418 30.922 23.625 1 88.81 655 GLU B CA 1
ATOM 10558 C C . GLU B 1 655 ? 4.27 31.922 24.406 1 88.81 655 GLU B C 1
ATOM 10560 O O . GLU B 1 655 ? 5.457 32.094 24.125 1 88.81 655 GLU B O 1
ATOM 10565 N N . ASP B 1 656 ? 3.613 32.594 25.391 1 88.81 656 ASP B N 1
ATOM 10566 C CA . ASP B 1 656 ? 4.324 33.594 26.188 1 88.81 656 ASP B CA 1
ATOM 10567 C C . ASP B 1 656 ? 5.457 32.938 26.984 1 88.81 656 ASP B C 1
ATOM 10569 O O . ASP B 1 656 ? 6.555 33.5 27.062 1 88.81 656 ASP B O 1
ATOM 10573 N N . ILE B 1 657 ? 5.172 31.812 27.547 1 87.94 657 ILE B N 1
ATOM 10574 C CA . ILE B 1 657 ? 6.176 31.094 28.312 1 87.94 657 ILE B CA 1
ATOM 10575 C C . ILE B 1 657 ? 7.332 30.688 27.406 1 87.94 657 ILE B C 1
ATOM 10577 O O . ILE B 1 657 ? 8.5 30.875 27.75 1 87.94 657 ILE B O 1
ATOM 10581 N N . LEU B 1 658 ? 7.008 30.188 26.344 1 91.69 658 LEU B N 1
ATOM 10582 C CA . LEU B 1 658 ? 8.016 29.734 25.391 1 91.69 658 LEU B CA 1
ATOM 10583 C C . LEU B 1 658 ? 8.836 30.906 24.859 1 91.69 658 LEU B C 1
ATOM 10585 O O . LEU B 1 658 ? 10.055 30.812 24.719 1 91.69 658 LEU B O 1
ATOM 10589 N N . ARG B 1 659 ? 8.133 31.984 24.516 1 93.5 659 ARG B N 1
ATOM 10590 C CA . ARG B 1 659 ? 8.805 33.188 24 1 93.5 659 ARG B CA 1
ATOM 10591 C C . ARG B 1 659 ? 9.859 33.688 24.984 1 93.5 659 ARG B C 1
ATOM 10593 O O . ARG B 1 659 ? 10.977 34 24.594 1 93.5 659 ARG B O 1
ATOM 10600 N N . ASN B 1 660 ? 9.508 33.719 26.234 1 92.31 660 ASN B N 1
ATOM 10601 C CA . ASN B 1 660 ? 10.43 34.188 27.266 1 92.31 660 ASN B CA 1
ATOM 10602 C C . ASN B 1 660 ? 11.648 33.281 27.375 1 92.31 660 ASN B C 1
ATOM 10604 O O . ASN B 1 660 ? 12.773 33.75 27.516 1 92.31 660 ASN B O 1
ATOM 10608 N N . ARG B 1 661 ? 11.375 32.094 27.344 1 91.44 661 ARG B N 1
ATOM 10609 C CA . ARG B 1 661 ? 12.469 31.109 27.438 1 91.44 661 ARG B CA 1
ATOM 10610 C C . ARG B 1 661 ? 13.352 31.156 26.203 1 91.44 661 ARG B C 1
ATOM 10612 O O . ARG B 1 661 ? 14.57 31.031 26.297 1 91.44 661 ARG B O 1
ATOM 10619 N N . LEU B 1 662 ? 12.766 31.312 25.078 1 92.81 662 LEU B N 1
ATOM 10620 C CA . LEU B 1 662 ? 13.492 31.344 23.828 1 92.81 662 LEU B CA 1
ATOM 10621 C C . LEU B 1 662 ? 14.328 32.625 23.703 1 92.81 662 LEU B C 1
ATOM 10623 O O . LEU B 1 662 ? 15.359 32.625 23.031 1 92.81 662 LEU B O 1
ATOM 10627 N N . GLN B 1 663 ? 13.82 33.688 24.297 1 92.62 663 GLN B N 1
ATOM 10628 C CA . GLN B 1 663 ? 14.555 34.969 24.25 1 92.62 663 GLN B CA 1
ATOM 10629 C C . GLN B 1 663 ? 15.945 34.812 24.859 1 92.62 663 GLN B C 1
ATOM 10631 O O . GLN B 1 663 ? 16.922 35.281 24.297 1 92.62 663 GLN B O 1
ATOM 10636 N N . SER B 1 664 ? 15.977 34.094 25.938 1 89.5 664 SER B N 1
ATOM 10637 C CA . SER B 1 664 ? 17.266 33.875 26.594 1 89.5 664 SER B CA 1
ATOM 10638 C C . SER B 1 664 ? 18.094 32.844 25.812 1 89.5 664 SER B C 1
ATOM 10640 O O . SER B 1 664 ? 19.312 33 25.703 1 89.5 664 SER B O 1
ATOM 10642 N N . TRP B 1 665 ? 17.469 31.906 25.297 1 88.88 665 TRP B N 1
ATOM 10643 C CA . TRP B 1 665 ? 18.156 30.812 24.625 1 88.88 665 TRP B CA 1
ATOM 10644 C C . TRP B 1 665 ? 18.688 31.25 23.266 1 88.88 665 TRP B C 1
ATOM 10646 O O . TRP B 1 665 ? 19.688 30.703 22.781 1 88.88 665 TRP B O 1
ATOM 10656 N N . SER B 1 666 ? 18.078 32.156 22.578 1 90.56 666 SER B N 1
ATOM 10657 C CA . SER B 1 666 ? 18.406 32.531 21.219 1 90.56 666 SER B CA 1
ATOM 10658 C C . SER B 1 666 ? 19.516 33.594 21.203 1 90.56 666 SER B C 1
ATOM 10660 O O . SER B 1 666 ? 19.969 34 20.125 1 90.56 666 SER B O 1
ATOM 10662 N N . GLN B 1 667 ? 19.938 34 22.359 1 88.94 667 GLN B N 1
ATOM 10663 C CA . GLN B 1 667 ? 21 35 22.406 1 88.94 667 GLN B CA 1
ATOM 10664 C C . GLN B 1 667 ? 22.297 34.469 21.797 1 88.94 667 GLN B C 1
ATOM 10666 O O . GLN B 1 667 ? 22.734 33.375 22.141 1 88.94 667 GLN B O 1
ATOM 10671 N N . GLY B 1 668 ? 22.844 35.188 20.859 1 89.5 668 GLY B N 1
ATOM 10672 C CA . GLY B 1 668 ? 24.094 34.812 20.219 1 89.5 668 GLY B CA 1
ATOM 10673 C C . GLY B 1 668 ? 23.906 33.938 19 1 89.5 668 GLY B C 1
ATOM 10674 O O . GLY B 1 668 ? 24.859 33.594 18.312 1 89.5 668 GLY B O 1
ATOM 10675 N N . LYS B 1 669 ? 22.734 33.531 18.766 1 93.5 669 LYS B N 1
ATOM 10676 C CA . LYS B 1 669 ? 22.453 32.656 17.625 1 93.5 669 LYS B CA 1
ATOM 10677 C C . LYS B 1 669 ? 21.766 33.438 16.5 1 93.5 669 LYS B C 1
ATOM 10679 O O . LYS B 1 669 ? 21.125 34.469 16.75 1 93.5 669 LYS B O 1
ATOM 10684 N N . THR B 1 670 ? 22 33 15.32 1 95.81 670 THR B N 1
ATOM 10685 C CA . THR B 1 670 ? 21.281 33.562 14.195 1 95.81 670 THR B CA 1
ATOM 10686 C C . THR B 1 670 ? 19.844 33.031 14.141 1 95.81 670 THR B C 1
ATOM 10688 O O . THR B 1 670 ? 19.641 31.812 14.109 1 95.81 670 THR B O 1
ATOM 10691 N N . LEU B 1 671 ? 18.906 33.906 14.227 1 96.31 671 LEU B N 1
ATOM 10692 C CA . LEU B 1 671 ? 17.516 33.469 14.281 1 96.31 671 LEU B CA 1
ATOM 10693 C C . LEU B 1 671 ? 16.734 34.062 13.102 1 96.31 671 LEU B C 1
ATOM 10695 O O . LEU B 1 671 ? 16.766 35.25 12.859 1 96.31 671 LEU B O 1
ATOM 10699 N N . LEU B 1 672 ? 16.172 33.219 12.312 1 96.25 672 LEU B N 1
ATOM 10700 C CA . LEU B 1 672 ? 15.195 33.562 11.289 1 96.25 672 LEU B CA 1
ATOM 10701 C C . LEU B 1 672 ? 13.805 33.094 11.68 1 96.25 672 LEU B C 1
ATOM 10703 O O . LEU B 1 672 ? 13.508 31.906 11.625 1 96.25 672 LEU B O 1
ATOM 10707 N N . LEU B 1 673 ? 12.961 34.031 11.992 1 96 673 LEU B N 1
ATOM 10708 C CA . LEU B 1 673 ? 11.625 33.719 12.508 1 96 673 LEU B CA 1
ATOM 10709 C C . LEU B 1 673 ? 10.547 34.125 11.516 1 96 673 LEU B C 1
ATOM 10711 O O . LEU B 1 673 ? 10.438 35.312 11.18 1 96 673 LEU B O 1
ATOM 10715 N N . ILE B 1 674 ? 9.883 33.156 10.961 1 92.75 674 ILE B N 1
ATOM 10716 C CA . ILE B 1 674 ? 8.719 33.438 10.117 1 92.75 674 ILE B CA 1
ATOM 10717 C C . ILE B 1 674 ? 7.441 33.281 10.945 1 92.75 674 ILE B C 1
ATOM 10719 O O . ILE B 1 674 ? 7.184 32.25 11.539 1 92.75 674 ILE B O 1
ATOM 10723 N N . THR B 1 675 ? 6.629 34.312 11.078 1 88.69 675 THR B N 1
ATOM 10724 C CA . THR B 1 675 ? 5.422 34.219 11.891 1 88.69 675 THR B CA 1
ATOM 10725 C C . THR B 1 675 ? 4.418 35.312 11.484 1 88.69 675 THR B C 1
ATOM 10727 O O . THR B 1 675 ? 4.785 36.281 10.859 1 88.69 675 THR B O 1
ATOM 10730 N N . HIS B 1 676 ? 3.285 35.062 11.734 1 79.56 676 HIS B N 1
ATOM 10731 C CA . HIS B 1 676 ? 2.229 36.062 11.617 1 79.56 676 HIS B CA 1
ATOM 10732 C C . HIS B 1 676 ? 1.765 36.531 12.992 1 79.56 676 HIS B C 1
ATOM 10734 O O . HIS B 1 676 ? 0.942 37.469 13.094 1 79.56 676 HIS B O 1
ATOM 10740 N N . ARG B 1 677 ? 2.354 35.969 14 1 82.38 677 ARG B N 1
ATOM 10741 C CA . ARG B 1 677 ? 1.995 36.344 15.359 1 82.38 677 ARG B CA 1
ATOM 10742 C C . ARG B 1 677 ? 2.832 37.5 15.844 1 82.38 677 ARG B C 1
ATOM 10744 O O . ARG B 1 677 ? 4.051 37.406 16 1 82.38 677 ARG B O 1
ATOM 10751 N N . SER B 1 678 ? 2.207 38.5 16.234 1 82.25 678 SER B N 1
ATOM 10752 C CA . SER B 1 678 ? 2.887 39.75 16.641 1 82.25 678 SER B CA 1
ATOM 10753 C C . SER B 1 678 ? 3.666 39.531 17.938 1 82.25 678 SER B C 1
ATOM 10755 O O . SER B 1 678 ? 4.703 40.188 18.141 1 82.25 678 SER B O 1
ATOM 10757 N N . SER B 1 679 ? 3.188 38.656 18.797 1 85.25 679 SER B N 1
ATOM 10758 C CA . SER B 1 679 ? 3.85 38.438 20.078 1 85.25 679 SER B CA 1
ATOM 10759 C C . SER B 1 679 ? 5.254 37.875 19.891 1 85.25 679 SER B C 1
ATOM 10761 O O . SER B 1 679 ? 6.184 38.25 20.609 1 85.25 679 SER B O 1
ATOM 10763 N N . MET B 1 680 ? 5.398 37.094 18.891 1 90.94 680 MET B N 1
ATOM 10764 C CA . MET B 1 680 ? 6.672 36.406 18.641 1 90.94 680 MET B CA 1
ATOM 10765 C C . MET B 1 680 ? 7.688 37.375 18.047 1 90.94 680 MET B C 1
ATOM 10767 O O . MET B 1 680 ? 8.891 37.125 18.078 1 90.94 680 MET B O 1
ATOM 10771 N N . LEU B 1 681 ? 7.227 38.469 17.562 1 90.88 681 LEU B N 1
ATOM 10772 C CA . LEU B 1 681 ? 8.109 39.438 16.922 1 90.88 681 LEU B CA 1
ATOM 10773 C C . LEU B 1 681 ? 9 40.125 17.938 1 90.88 681 LEU B C 1
ATOM 10775 O O . LEU B 1 681 ? 9.984 40.781 17.578 1 90.88 681 LEU B O 1
ATOM 10779 N N . SER B 1 682 ? 8.719 39.969 19.234 1 90.31 682 SER B N 1
ATOM 10780 C CA . SER B 1 682 ? 9.57 40.531 20.281 1 90.31 682 SER B CA 1
ATOM 10781 C C . SER B 1 682 ? 10.938 39.875 20.312 1 90.31 682 SER B C 1
ATOM 10783 O O . SER B 1 682 ? 11.891 40.406 20.859 1 90.31 682 SER B O 1
ATOM 10785 N N . LEU B 1 683 ? 11.039 38.75 19.672 1 93.75 683 LEU B N 1
ATOM 10786 C CA . LEU B 1 683 ? 12.281 37.969 19.672 1 93.75 683 LEU B CA 1
ATOM 10787 C C . LEU B 1 683 ? 13.266 38.531 18.656 1 93.75 683 LEU B C 1
ATOM 10789 O O . LEU B 1 683 ? 14.453 38.188 18.688 1 93.75 683 LEU B O 1
ATOM 10793 N N . VAL B 1 684 ? 12.75 39.375 17.797 1 94.94 684 VAL B N 1
ATOM 10794 C CA . VAL B 1 684 ? 13.602 39.781 16.688 1 94.94 684 VAL B CA 1
ATOM 10795 C C . VAL B 1 684 ? 13.82 41.312 16.75 1 94.94 684 VAL B C 1
ATOM 10797 O O . VAL B 1 684 ? 13.008 42.031 17.328 1 94.94 684 VAL B O 1
ATOM 10800 N N . ASP B 1 685 ? 14.859 41.812 16.062 1 93.5 685 ASP B N 1
ATOM 10801 C CA . ASP B 1 685 ? 15.211 43.219 16.047 1 93.5 685 ASP B CA 1
ATOM 10802 C C . ASP B 1 685 ? 14.992 43.812 14.656 1 93.5 685 ASP B C 1
ATOM 10804 O O . ASP B 1 685 ? 14.844 45.031 14.523 1 93.5 685 ASP B O 1
ATOM 10808 N N . ARG B 1 686 ? 15.055 43.031 13.734 1 95.5 686 ARG B N 1
ATOM 10809 C CA . ARG B 1 686 ? 14.898 43.438 12.336 1 95.5 686 ARG B CA 1
ATOM 10810 C C . ARG B 1 686 ? 13.75 42.688 11.68 1 95.5 686 ARG B C 1
ATOM 10812 O O . ARG B 1 686 ? 13.477 41.531 12.023 1 95.5 686 ARG B O 1
ATOM 10819 N N . LEU B 1 687 ? 13.023 43.375 10.812 1 94.94 687 LEU B N 1
ATOM 10820 C CA . LEU B 1 687 ? 11.859 42.781 10.164 1 94.94 687 LEU B CA 1
ATOM 10821 C C . LEU B 1 687 ? 11.945 42.938 8.648 1 94.94 687 LEU B C 1
ATOM 10823 O O . LEU B 1 687 ? 12.344 44 8.148 1 94.94 687 LEU B O 1
ATOM 10827 N N . ILE B 1 688 ? 11.633 41.875 7.992 1 94.56 688 ILE B N 1
ATOM 10828 C CA . ILE B 1 688 ? 11.578 41.844 6.535 1 94.56 688 ILE B CA 1
ATOM 10829 C C . ILE B 1 688 ? 10.164 41.5 6.074 1 94.56 688 ILE B C 1
ATOM 10831 O O . ILE B 1 688 ? 9.539 40.562 6.625 1 94.56 688 ILE B O 1
ATOM 10835 N N . VAL B 1 689 ? 9.633 42.219 5.102 1 93.06 689 VAL B N 1
ATOM 10836 C CA . VAL B 1 689 ? 8.297 41.969 4.582 1 93.06 689 VAL B CA 1
ATOM 10837 C C . VAL B 1 689 ? 8.391 41.406 3.166 1 93.06 689 VAL B C 1
ATOM 10839 O O . VAL B 1 689 ? 9.016 42 2.291 1 93.06 689 VAL B O 1
ATOM 10842 N N . LEU B 1 690 ? 7.859 40.219 3.031 1 91.75 690 LEU B N 1
ATOM 10843 C CA . LEU B 1 690 ? 7.809 39.562 1.729 1 91.75 690 LEU B CA 1
ATOM 10844 C C . LEU B 1 690 ? 6.406 39.656 1.135 1 91.75 690 LEU B C 1
ATOM 10846 O O . LEU B 1 690 ? 5.414 39.469 1.844 1 91.75 690 LEU B O 1
ATOM 10850 N N . ASP B 1 691 ? 6.348 40 -0.097 1 88.19 691 ASP B N 1
ATOM 10851 C CA . ASP B 1 691 ? 5.086 40.062 -0.824 1 88.19 691 ASP B CA 1
ATOM 10852 C C . ASP B 1 691 ? 5.25 39.562 -2.258 1 88.19 691 ASP B C 1
ATOM 10854 O O . ASP B 1 691 ? 6.09 40.062 -3.004 1 88.19 691 ASP B O 1
ATOM 10858 N N . TYR B 1 692 ? 4.461 38.656 -2.633 1 83.5 692 TYR B N 1
ATOM 10859 C CA . TYR B 1 692 ? 4.461 38.031 -3.963 1 83.5 692 TYR B CA 1
ATOM 10860 C C . TYR B 1 692 ? 5.871 37.656 -4.387 1 83.5 692 TYR B C 1
ATOM 10862 O O . TYR B 1 692 ? 6.297 37.969 -5.504 1 83.5 692 TYR B O 1
ATOM 10870 N N . GLY B 1 693 ? 6.633 37.156 -3.482 1 89.19 693 GLY B N 1
ATOM 10871 C CA . GLY B 1 693 ? 7.949 36.625 -3.787 1 89.19 693 GLY B CA 1
ATOM 10872 C C . GLY B 1 693 ? 9.031 37.688 -3.816 1 89.19 693 GLY B C 1
ATOM 10873 O O . GLY B 1 693 ? 10.164 37.406 -4.215 1 89.19 693 GLY B O 1
ATOM 10874 N N . HIS B 1 694 ? 8.664 39 -3.439 1 91.81 694 HIS B N 1
ATOM 10875 C CA . HIS B 1 694 ? 9.625 40.094 -3.416 1 91.81 694 HIS B CA 1
ATOM 10876 C C . HIS B 1 694 ? 9.75 40.688 -2.016 1 91.81 694 HIS B C 1
ATOM 10878 O O . HIS B 1 694 ? 8.797 40.656 -1.24 1 91.81 694 HIS B O 1
ATOM 10884 N N . VAL B 1 695 ? 10.953 41.188 -1.766 1 92.69 695 VAL B N 1
ATOM 10885 C CA . VAL B 1 695 ? 11.148 41.906 -0.521 1 92.69 695 VAL B CA 1
ATOM 10886 C C . VAL B 1 695 ? 10.664 43.344 -0.689 1 92.69 695 VAL B C 1
ATOM 10888 O O . VAL B 1 695 ? 11.172 44.094 -1.529 1 92.69 695 VAL B O 1
ATOM 10891 N N . VAL B 1 696 ? 9.734 43.75 0.086 1 90.31 696 VAL B N 1
ATOM 10892 C CA . VAL B 1 696 ? 9.117 45.062 -0.091 1 90.31 696 VAL B CA 1
ATOM 10893 C C . VAL B 1 696 ? 9.617 46 0.99 1 90.31 696 VAL B C 1
ATOM 10895 O O . VAL B 1 696 ? 9.578 47.219 0.811 1 90.31 696 VAL B O 1
ATOM 10898 N N . ALA B 1 697 ? 9.891 45.469 2.127 1 91.31 697 ALA B N 1
ATOM 10899 C CA . ALA B 1 697 ? 10.398 46.281 3.221 1 91.31 697 ALA B CA 1
ATOM 10900 C C . ALA B 1 697 ? 11.469 45.531 4.02 1 91.31 697 ALA B C 1
ATOM 10902 O O . ALA B 1 697 ? 11.391 44.312 4.184 1 91.31 697 ALA B O 1
ATOM 10903 N N . ASP B 1 698 ? 12.477 46.219 4.449 1 93.31 698 ASP B N 1
ATOM 10904 C CA . ASP B 1 698 ? 13.578 45.688 5.254 1 93.31 698 ASP B CA 1
ATOM 10905 C C . ASP B 1 698 ? 14.133 46.781 6.188 1 93.31 698 ASP B C 1
ATOM 10907 O O . ASP B 1 698 ? 14.711 47.75 5.727 1 93.31 698 ASP B O 1
ATOM 10911 N N . GLY B 1 699 ? 13.945 46.656 7.426 1 92.69 699 GLY B N 1
ATOM 10912 C CA . GLY B 1 699 ? 14.422 47.625 8.383 1 92.69 699 GLY B CA 1
ATOM 10913 C C . GLY B 1 699 ? 14.188 47.25 9.82 1 92.69 699 GLY B C 1
ATOM 10914 O O . GLY B 1 699 ? 13.82 46.094 10.102 1 92.69 699 GLY B O 1
ATOM 10915 N N . PRO B 1 700 ? 14.578 48.125 10.719 1 93.75 700 PRO B N 1
ATOM 10916 C CA . PRO B 1 700 ? 14.281 47.844 12.125 1 93.75 700 PRO B CA 1
ATOM 10917 C C . PRO B 1 700 ? 12.797 47.594 12.383 1 93.75 700 PRO B C 1
ATOM 10919 O O . PRO B 1 700 ? 11.945 48.219 11.742 1 93.75 700 PRO B O 1
ATOM 10922 N N . LYS B 1 701 ? 12.562 46.719 13.258 1 91.94 701 LYS B N 1
ATOM 10923 C CA . LYS B 1 701 ? 11.219 46.219 13.539 1 91.94 701 LYS B CA 1
ATOM 10924 C C . LYS B 1 701 ? 10.227 47.375 13.719 1 91.94 701 LYS B C 1
ATOM 10926 O O . LYS B 1 701 ? 9.18 47.406 13.07 1 91.94 701 LYS B O 1
ATOM 10931 N N . GLU B 1 702 ? 10.539 48.375 14.492 1 89.88 702 GLU B N 1
ATOM 10932 C CA . GLU B 1 702 ? 9.625 49.469 14.812 1 89.88 702 GLU B CA 1
ATOM 10933 C C . GLU B 1 702 ? 9.328 50.312 13.586 1 89.88 702 GLU B C 1
ATOM 10935 O O . GLU B 1 702 ? 8.188 50.719 13.375 1 89.88 702 GLU B O 1
ATOM 10940 N N . ALA B 1 703 ? 10.336 50.469 12.766 1 89.5 703 ALA B N 1
ATOM 10941 C CA . ALA B 1 703 ? 10.188 51.281 11.562 1 89.5 703 ALA B CA 1
ATOM 10942 C C . ALA B 1 703 ? 9.281 50.594 10.547 1 89.5 703 ALA B C 1
ATOM 10944 O O . ALA B 1 703 ? 8.453 51.219 9.898 1 89.5 703 ALA B O 1
ATOM 10945 N N . VAL B 1 704 ? 9.461 49.312 10.492 1 89.25 704 VAL B N 1
ATOM 10946 C CA . VAL B 1 704 ? 8.695 48.562 9.508 1 89.25 704 VAL B CA 1
ATOM 10947 C C . VAL B 1 704 ? 7.242 48.438 9.961 1 89.25 704 VAL B C 1
ATOM 10949 O O . VAL B 1 704 ? 6.32 48.562 9.148 1 89.25 704 VAL B O 1
ATOM 10952 N N . ILE B 1 705 ? 7.008 48.188 11.234 1 86.88 705 ILE B N 1
ATOM 10953 C CA . ILE B 1 705 ? 5.656 48.062 11.773 1 86.88 705 ILE B CA 1
ATOM 10954 C C . ILE B 1 705 ? 4.91 49.406 11.586 1 86.88 705 ILE B C 1
ATOM 10956 O O . ILE B 1 705 ? 3.732 49.406 11.219 1 86.88 705 ILE B O 1
ATOM 10960 N N . ASP B 1 706 ? 5.605 50.469 11.742 1 84.25 706 ASP B N 1
ATOM 10961 C CA . ASP B 1 706 ? 5.02 51.781 11.57 1 84.25 706 ASP B CA 1
ATOM 10962 C C . ASP B 1 706 ? 4.688 52.062 10.102 1 84.25 706 ASP B C 1
ATOM 10964 O O . ASP B 1 706 ? 3.654 52.656 9.789 1 84.25 706 ASP B O 1
ATOM 10968 N N . ALA B 1 707 ? 5.566 51.594 9.289 1 84.38 707 ALA B N 1
ATOM 10969 C CA . ALA B 1 707 ? 5.348 51.75 7.855 1 84.38 707 ALA B CA 1
ATOM 10970 C C . ALA B 1 707 ? 4.141 50.938 7.383 1 84.38 707 ALA B C 1
ATOM 10972 O O . ALA B 1 707 ? 3.385 51.406 6.52 1 84.38 707 ALA B O 1
ATOM 10973 N N . LEU B 1 708 ? 3.98 49.812 7.91 1 80.38 708 LEU B N 1
ATOM 10974 C CA . LEU B 1 708 ? 2.854 48.969 7.559 1 80.38 708 LEU B CA 1
ATOM 10975 C C . LEU B 1 708 ? 1.542 49.562 8.062 1 80.38 708 LEU B C 1
ATOM 10977 O O . LEU B 1 708 ? 0.525 49.5 7.363 1 80.38 708 LEU B O 1
ATOM 10981 N N . ARG B 1 709 ? 1.585 50.094 9.25 1 74.81 709 ARG B N 1
ATOM 10982 C CA . ARG B 1 709 ? 0.403 50.719 9.844 1 74.81 709 ARG B CA 1
ATOM 10983 C C . ARG B 1 709 ? -0.042 51.938 9.039 1 74.81 709 ARG B C 1
ATOM 10985 O O . ARG B 1 709 ? -1.24 52.188 8.883 1 74.81 709 ARG B O 1
ATOM 10992 N N . ARG B 1 710 ? 0.971 52.625 8.477 1 70.06 710 ARG B N 1
ATOM 10993 C CA . ARG B 1 710 ? 0.688 53.844 7.719 1 70.06 710 ARG B CA 1
ATOM 10994 C C . ARG B 1 710 ? 0.386 53.531 6.262 1 70.06 710 ARG B C 1
ATOM 10996 O O . ARG B 1 710 ? 0.041 54.406 5.477 1 70.06 710 ARG B O 1
ATOM 11003 N N . GLY B 1 711 ? 0.318 52.219 5.922 1 69.06 711 GLY B N 1
ATOM 11004 C CA . GLY B 1 711 ? 0.021 51.781 4.562 1 69.06 711 GLY B CA 1
ATOM 11005 C C . GLY B 1 711 ? 1.119 52.156 3.574 1 69.06 711 GLY B C 1
ATOM 11006 O O . GLY B 1 711 ? 0.859 52.312 2.381 1 69.06 711 GLY B O 1
ATOM 11007 N N . ARG B 1 712 ? 2.178 52.5 3.967 1 59 712 ARG B N 1
ATOM 11008 C CA . ARG B 1 712 ? 3.262 52.969 3.107 1 59 712 ARG B CA 1
ATOM 11009 C C . ARG B 1 712 ? 3.977 51.781 2.447 1 59 712 ARG B C 1
ATOM 11011 O O . ARG B 1 712 ? 4.77 51.969 1.521 1 59 712 ARG B O 1
ATOM 11018 N N . VAL B 1 713 ? 3.879 50.656 2.926 1 62.06 713 VAL B N 1
ATOM 11019 C CA . VAL B 1 713 ? 4.504 49.5 2.291 1 62.06 713 VAL B CA 1
ATOM 11020 C C . VAL B 1 713 ? 3.543 48.875 1.273 1 62.06 713 VAL B C 1
ATOM 11022 O O . VAL B 1 713 ? 2.449 48.438 1.63 1 62.06 713 VAL B O 1
ATOM 11025 N N . GLY B 1 714 ? 3.549 49.406 0.056 1 53.66 714 GLY B N 1
ATOM 11026 C CA . GLY B 1 714 ? 2.67 49 -1.024 1 53.66 714 GLY B CA 1
ATOM 11027 C C . GLY B 1 714 ? 2.912 47.562 -1.467 1 53.66 714 GLY B C 1
ATOM 11028 O O . GLY B 1 714 ? 3.932 46.969 -1.122 1 53.66 714 GLY B O 1
ATOM 11029 N N . PRO B 1 715 ? 1.762 46.906 -1.938 1 56.84 715 PRO B N 1
ATOM 11030 C CA . PRO B 1 715 ? 1.919 45.562 -2.561 1 56.84 715 PRO B CA 1
ATOM 11031 C C . PRO B 1 715 ? 3.029 45.562 -3.609 1 56.84 715 PRO B C 1
ATOM 11033 O O . PRO B 1 715 ? 3.389 46.594 -4.16 1 56.84 715 PRO B O 1
ATOM 11036 N N . ALA B 1 716 ? 3.922 44.5 -3.529 1 54.47 716 ALA B N 1
ATOM 11037 C CA . ALA B 1 716 ? 4.949 44.406 -4.566 1 54.47 716 ALA B CA 1
ATOM 11038 C C . ALA B 1 716 ? 4.363 44.688 -5.945 1 54.47 716 ALA B C 1
ATOM 11040 O O . ALA B 1 716 ? 3.205 44.375 -6.215 1 54.47 716 ALA B O 1
ATOM 11041 N N . ALA B 1 717 ? 4.852 45.844 -6.633 1 43.88 717 ALA B N 1
ATOM 11042 C CA . ALA B 1 717 ? 4.445 46.094 -8.016 1 43.88 717 ALA B CA 1
ATOM 11043 C C . ALA B 1 717 ? 4.48 44.781 -8.82 1 43.88 717 ALA B C 1
ATOM 11045 O O . ALA B 1 717 ? 5.527 44.125 -8.922 1 43.88 717 ALA B O 1
ATOM 11046 N N . VAL B 1 718 ? 3.316 43.938 -8.883 1 42.91 718 VAL B N 1
ATOM 11047 C CA . VAL B 1 718 ? 3.266 42.781 -9.758 1 42.91 718 VAL B CA 1
ATOM 11048 C C . VAL B 1 718 ? 3.451 43.219 -11.211 1 42.91 718 VAL B C 1
ATOM 11050 O O . VAL B 1 718 ? 2.846 44.219 -11.648 1 42.91 718 VAL B O 1
#